Protein AF-A0A6J8BVS3-F1 (afdb_monomer)

Sequence (856 aa):
MIWKIVFIVCVLGTSSSLHLYYNKRQNECADVNITTGDTNEYYTLISDYGVTIDNPEDFRIEFQIKASHDVEVLLMSTNNIDDPLYQIILGGPGNTIIIMRTGKKGKIKDSYKDPLLSSNEFKSFIVTWKNSIVKVKDGNEQILIAWKDKRNPLRIVNVGIATSGTVTGEWVIPCKALHQNPCEANELTCAYGNGCYEPGRKCDGDDDCSDASDEENCVLLPLDMYPSLYHLEIQPHIYDGKYKKFYFDGFVKIEMLCRHSTNKIVLHSKELDIAENSILIRPIGSEEEPIYPTLEYNTYYQFIILKSDAQLTAGKTYIVEMSFQGKLTYDLVGLYLSSYKRQSDNTWIYQVATQFQATEARKAFPCFDEPAIKAKFRVTIVRKNHMVSLSNTDVLRQEVRSNNWVADHFAETPMMSTYLLAFVVCDFEHTSDIENGVTFRSWARRDVVNETEYSLKVGSDMMTYFEDYLDVKLPLSKSDMVAVPDFGSEAMENWGLILYKESSILYDPDESSERDKQEVAMLVSHELAHQMNDFVFEIIHSALKWDGVAERRPVYKEVSFPGEIDGMFDDISYEKQAKIDGKLKFVQDIKHILDTWILQQNYPAVRITKEGDDLRLSQSRYVVDLENVDEDSSSAFEYKWVIPVTFTTNRNLRFDQTDKDITWMDRDGSDVVLSGVMSKASSSDWYIGNLMQYGYYRVNYPEENWYNLINQLKTDHTVIPPINRAQIINDAWHLAKSGDLTTEIATQVLDYLPDEDDYVPLKAAMSELNYLKDVLDRTKLSSTFSKFMKKIFSRQFRKFSIDTAESHTEKIAKMYIVDMACDNDDEECIEMAKSSFTRLMENEGSKPMFLFFYAF

Foldseek 3Di:
DFDPDDLPQQFDDDDDDDPDDDDDDDDDQFWQKDKFDQDDDDWDWVVVVVAWDPFLAKAKFKKWKAKQFFKWKWQDLDPDQQDWIKIWTQLHVRQFKIFIATHPPGDTQWMAGDRQHHNVDIWMWMWIHHPQKTFIATPVRHTRDIDHDDPDRRRGGTMTIHGDNPMMMIMIGGCVSRDLVPEDPQWDAQPVSQATHGPLQQCLPDPRSVVCSSNPPPLAFHNQKAFAEKEKEKEWDCPDDDLQFTKIKIKIKTKIAGAAKGQKGKWAADQKAWDLVFWWKAWPPDPDDIWRFDWDADNVSRMIMTGTPDIDHHGTMMMIIIMIMHHADLPQEAWHKAWDQDPVPRDIWIKIKHQCPPHRVNRHDIHNQDFVRWYKYWYKYKDAQQKDKDWQADFPDWDQDPPRIIITTGDIDDTGHSRLTIMMIGNWDWDWDADPQAIEIEIEHPVQRVLQPLLSVLLRVLLVVQCVVVVHHQPGSYAYEYAGCRHPDQWDLRNRYIYGHNQQQGHDPQADALVSSVSNSQVSNQSSVSSPNAADDDDQLVLLVVLQAQVDDFLDDRDRDPVVSVVNPDCNSRRQVRLLRVADDDDPCNPQQVCLRRVATAAWEWEWEDDPQKIWIDIDGRHLDPPPHDPPRDDPLNNFHFWFKDKDKPVGQCLVDDPVRTDTDHSPDDIDMGPRRQPVNDLLIAMDMCRLVNTNYAYDYPVSNLVSLLVCLQVPVVSHDLSVLLSNLSRQLSCCSNVVHPVVSSVSSCVSLLVDQFQNNLVSNVVSLVVVCVVPVPDPCNLVSLVVLLVRLVSVLVVDDQVDQDDSRNNNSNLSSLLSNLVSPNPVSVVVQVVLVVVVVVDVPDRRDSNNVRND

Structure (mmCIF, N/CA/C/O backbone):
data_AF-A0A6J8BVS3-F1
#
_entry.id   AF-A0A6J8BVS3-F1
#
loop_
_atom_site.group_PDB
_atom_site.id
_atom_site.type_symbol
_atom_site.label_atom_id
_atom_site.label_alt_id
_atom_site.label_comp_id
_atom_site.label_asym_id
_atom_site.label_entity_id
_atom_site.label_seq_id
_atom_site.pdbx_PDB_ins_code
_atom_site.Cartn_x
_atom_site.Cartn_y
_atom_site.Cartn_z
_atom_site.occupancy
_atom_site.B_iso_or_equiv
_atom_site.auth_seq_id
_atom_site.auth_comp_id
_atom_site.auth_asym_id
_atom_site.auth_atom_id
_atom_site.pdbx_PDB_model_num
ATOM 1 N N . MET A 1 1 ? -0.471 22.919 -12.679 1.00 22.58 1 MET A N 1
ATOM 2 C CA . MET A 1 1 ? -0.603 21.471 -12.961 1.00 22.58 1 MET A CA 1
ATOM 3 C C . MET A 1 1 ? 0.426 20.721 -12.128 1.00 22.58 1 MET A C 1
ATOM 5 O O . MET A 1 1 ? 1.400 20.184 -12.629 1.00 22.58 1 MET A O 1
ATOM 9 N N . ILE A 1 2 ? 0.220 20.829 -10.819 1.00 20.12 2 ILE A N 1
ATOM 10 C CA . ILE A 1 2 ? 1.035 20.260 -9.751 1.00 20.12 2 ILE A CA 1
ATOM 11 C C . ILE A 1 2 ? 0.533 18.820 -9.548 1.00 20.12 2 ILE A C 1
ATOM 13 O O . ILE A 1 2 ? -0.588 18.524 -9.973 1.00 20.12 2 ILE A O 1
ATOM 17 N N . TRP A 1 3 ? 1.390 17.924 -9.056 1.00 22.55 3 TRP A N 1
ATOM 18 C CA . TRP A 1 3 ? 1.188 16.478 -8.926 1.00 22.55 3 TRP A CA 1
ATOM 19 C C . TRP A 1 3 ? -0.249 16.091 -8.542 1.00 22.55 3 TRP A C 1
ATOM 21 O O . TRP A 1 3 ? -0.558 15.892 -7.377 1.00 22.55 3 TRP A O 1
ATOM 31 N N . LYS A 1 4 ? -1.118 15.862 -9.536 1.00 24.17 4 LYS A N 1
ATOM 32 C CA . LYS A 1 4 ? -2.387 15.140 -9.364 1.00 24.17 4 LYS A CA 1
ATOM 33 C C . LYS A 1 4 ? -2.094 13.649 -9.235 1.00 24.17 4 LYS A C 1
ATOM 35 O O . LYS A 1 4 ? -2.538 12.852 -10.059 1.00 24.17 4 LYS A O 1
ATOM 40 N N . ILE A 1 5 ? -1.302 13.280 -8.231 1.00 25.70 5 ILE A N 1
ATOM 41 C CA . ILE A 1 5 ? -1.107 11.885 -7.862 1.00 25.70 5 ILE A CA 1
ATOM 42 C C . ILE A 1 5 ? -2.190 11.513 -6.875 1.00 25.70 5 ILE A C 1
ATOM 44 O O . ILE A 1 5 ? -2.166 11.766 -5.677 1.00 25.70 5 ILE A O 1
ATOM 48 N N . VAL A 1 6 ? -3.197 10.936 -7.493 1.00 25.25 6 VAL A N 1
ATOM 49 C CA . VAL A 1 6 ? -4.213 10.113 -6.895 1.00 25.25 6 VAL A CA 1
ATOM 50 C C . VAL A 1 6 ? -3.534 8.846 -6.356 1.00 25.25 6 VAL A C 1
ATOM 52 O O . VAL A 1 6 ? -3.073 8.025 -7.142 1.00 25.25 6 VAL A O 1
ATOM 55 N N . PHE A 1 7 ? -3.502 8.665 -5.033 1.00 30.06 7 PHE A N 1
ATOM 56 C CA . PHE A 1 7 ? -3.491 7.332 -4.419 1.00 30.06 7 PHE A CA 1
ATOM 57 C C . PHE A 1 7 ? -4.944 6.835 -4.385 1.00 30.06 7 PHE A C 1
ATOM 59 O O . PHE A 1 7 ? -5.603 6.805 -3.353 1.00 30.06 7 PHE A O 1
ATOM 66 N N . ILE A 1 8 ? -5.468 6.514 -5.568 1.00 28.11 8 ILE A N 1
ATOM 67 C CA . ILE A 1 8 ? -6.406 5.403 -5.692 1.00 28.11 8 ILE A CA 1
ATOM 68 C C . ILE A 1 8 ? -5.477 4.209 -5.737 1.00 28.11 8 ILE A C 1
ATOM 70 O O . ILE A 1 8 ? -4.614 4.154 -6.614 1.00 28.11 8 ILE A O 1
ATOM 74 N N . VAL A 1 9 ? -5.611 3.332 -4.750 1.00 30.94 9 VAL A N 1
ATOM 75 C CA . VAL A 1 9 ? -5.100 1.957 -4.747 1.00 30.94 9 VAL A CA 1
ATOM 76 C C . VAL A 1 9 ? -4.950 1.484 -6.181 1.00 30.94 9 VAL A C 1
ATOM 78 O O . VAL A 1 9 ? -5.975 1.334 -6.828 1.00 30.94 9 VAL A O 1
ATOM 81 N N . CYS A 1 10 ? -3.707 1.402 -6.667 1.00 28.05 10 CYS A N 1
ATOM 82 C CA . CYS A 1 10 ? -3.220 0.989 -7.988 1.00 28.05 10 CYS A CA 1
ATOM 83 C C . CYS A 1 10 ? -4.223 0.721 -9.123 1.00 28.05 10 CYS A C 1
ATOM 85 O O . CYS A 1 10 ? -3.991 -0.164 -9.934 1.00 28.05 10 CYS A O 1
ATOM 87 N N . VAL A 1 11 ? -5.283 1.512 -9.282 1.00 26.41 11 VAL A N 1
ATOM 88 C CA . VAL A 1 11 ? -6.251 1.310 -10.339 1.00 26.41 11 VAL A CA 1
ATOM 89 C C . VAL A 1 11 ? -7.088 2.551 -10.641 1.00 26.41 11 VAL A C 1
ATOM 91 O O . VAL A 1 11 ? -8.160 2.790 -10.106 1.00 26.41 11 VAL A O 1
ATOM 94 N N . LEU A 1 12 ? -6.672 3.276 -11.672 1.00 24.25 12 LEU A N 1
ATOM 95 C CA . LEU A 1 12 ? -7.628 3.757 -12.663 1.00 24.25 12 LEU A CA 1
ATOM 96 C C . LEU A 1 12 ? -7.029 3.528 -14.045 1.00 24.25 12 LEU A C 1
ATOM 98 O O . LEU A 1 12 ? -6.221 4.300 -14.559 1.00 24.25 12 LEU A O 1
ATOM 102 N N . GLY A 1 13 ? -7.431 2.414 -14.645 1.00 25.91 13 GLY A N 1
ATOM 103 C CA . GLY A 1 13 ? -7.332 2.168 -16.070 1.00 25.91 13 GLY A CA 1
ATOM 104 C C . GLY A 1 13 ? -8.712 2.264 -16.702 1.00 25.91 13 GLY A C 1
ATOM 105 O O . GLY A 1 13 ? -9.249 1.243 -17.105 1.00 25.91 13 GLY A O 1
ATOM 106 N N . THR A 1 14 ? -9.285 3.463 -16.833 1.00 21.88 14 THR A N 1
ATOM 107 C CA . THR A 1 14 ? -10.337 3.693 -17.834 1.00 21.88 14 THR A CA 1
ATOM 108 C C . THR A 1 14 ? -10.142 5.020 -18.556 1.00 21.88 14 THR A C 1
ATOM 110 O O . THR A 1 14 ? -9.954 6.090 -17.983 1.00 21.88 14 THR A O 1
ATOM 113 N N . SER A 1 15 ? -10.167 4.917 -19.880 1.00 27.34 15 SER A N 1
ATOM 114 C CA . SER A 1 15 ? -10.314 6.017 -20.814 1.00 27.34 15 SER A CA 1
ATOM 115 C C . SER A 1 15 ? -11.666 6.701 -20.611 1.00 27.34 15 SER A C 1
ATOM 117 O O . SER A 1 15 ? -12.705 6.127 -20.938 1.00 27.34 15 SER A O 1
ATOM 119 N N . SER A 1 16 ? -11.665 7.956 -20.184 1.00 21.55 16 SER A N 1
ATOM 120 C CA . SER A 1 16 ? -12.796 8.852 -20.414 1.00 21.55 16 SER A CA 1
ATOM 121 C C . SER A 1 16 ? -12.277 10.184 -20.930 1.00 21.55 16 SER A C 1
ATOM 123 O O . SER A 1 16 ? -11.853 11.062 -20.185 1.00 21.55 16 SER A O 1
ATOM 125 N N . SER A 1 17 ? -12.308 10.307 -22.254 1.00 24.22 17 SER A N 1
ATOM 126 C CA . SER A 1 17 ? -12.300 11.571 -22.975 1.00 24.22 17 SER A CA 1
ATOM 127 C C . SER A 1 17 ? -13.410 12.475 -22.433 1.00 24.22 17 SER A C 1
ATOM 129 O O . SER A 1 17 ? -14.582 12.269 -22.750 1.00 24.22 17 SER A O 1
ATOM 131 N N . LEU A 1 18 ? -13.055 13.477 -21.626 1.00 21.41 18 LEU A N 1
ATOM 132 C CA . LEU A 1 18 ? -13.964 14.562 -21.269 1.00 21.41 18 LEU A CA 1
ATOM 133 C C . LEU A 1 18 ? -13.823 15.668 -22.322 1.00 21.41 18 LEU A C 1
ATOM 135 O O . LEU A 1 18 ? -12.886 16.465 -22.302 1.00 21.41 18 LEU A O 1
ATOM 139 N N . HIS A 1 19 ? -14.767 15.718 -23.262 1.00 22.00 19 HIS A N 1
ATOM 140 C CA . HIS A 1 19 ? -15.049 16.950 -23.990 1.00 22.00 19 HIS A CA 1
ATOM 141 C C . HIS A 1 19 ? -15.540 17.992 -22.979 1.00 22.00 19 HIS A C 1
ATOM 143 O O . HIS A 1 19 ? -16.682 17.933 -22.523 1.00 22.00 19 HIS A O 1
ATOM 149 N N . LEU A 1 20 ? -14.682 18.949 -22.625 1.00 21.92 20 LEU A N 1
ATOM 150 C CA . LEU A 1 20 ? -15.111 20.149 -21.921 1.00 21.92 20 LEU A CA 1
ATOM 151 C C . LEU A 1 20 ? -15.893 21.030 -22.897 1.00 21.92 20 LEU A C 1
ATOM 153 O O . LEU A 1 20 ? -15.376 21.507 -23.908 1.00 21.92 20 LEU A O 1
ATOM 157 N N . TYR A 1 21 ? -17.172 21.214 -22.581 1.00 20.72 21 TYR A N 1
ATOM 158 C CA . TYR A 1 21 ? -18.036 22.195 -23.216 1.00 20.72 21 TYR A CA 1
ATOM 159 C C . TYR A 1 21 ? -17.441 23.594 -23.033 1.00 20.72 21 TYR A C 1
ATOM 161 O O . TYR A 1 21 ? -17.411 24.156 -21.941 1.00 20.72 21 TYR A O 1
ATOM 169 N N . TYR A 1 22 ? -16.987 24.151 -24.148 1.00 22.03 22 TYR A N 1
ATOM 170 C CA . TYR A 1 22 ? -16.571 25.531 -24.312 1.00 22.03 22 TYR A CA 1
ATOM 171 C C . TYR A 1 22 ? -17.803 26.443 -24.253 1.00 22.03 22 TYR A C 1
ATOM 173 O O . TYR A 1 22 ? -18.653 26.389 -25.145 1.00 22.03 22 TYR A O 1
ATOM 181 N N . ASN A 1 23 ? -17.907 27.301 -23.233 1.00 21.11 23 ASN A N 1
ATOM 182 C CA . ASN A 1 23 ? -18.852 28.416 -23.252 1.00 21.11 23 ASN A CA 1
ATOM 183 C C . ASN A 1 23 ? -18.085 29.734 -23.394 1.00 21.11 23 ASN A C 1
ATOM 185 O O . ASN A 1 23 ? -17.544 30.297 -22.448 1.00 21.11 23 ASN A O 1
ATOM 189 N N . LYS A 1 24 ? -18.018 30.188 -24.643 1.00 28.67 24 LYS A N 1
ATOM 190 C CA . LYS A 1 24 ? -17.418 31.442 -25.091 1.00 28.67 24 LYS A CA 1
ATOM 191 C C . LYS A 1 24 ? -18.324 32.601 -24.662 1.00 28.67 24 LYS A C 1
ATOM 193 O O . LYS A 1 24 ? -19.429 32.687 -25.196 1.00 28.67 24 LYS A O 1
ATOM 198 N N . ARG A 1 25 ? -17.858 33.521 -23.802 1.00 25.05 25 ARG A N 1
ATOM 199 C CA . ARG A 1 25 ? -18.252 34.951 -23.828 1.00 25.05 25 ARG A CA 1
ATOM 200 C C . ARG A 1 25 ? -17.369 35.841 -22.928 1.00 25.05 25 ARG A C 1
ATOM 202 O O . ARG A 1 25 ? -17.493 35.809 -21.717 1.00 25.05 25 ARG A O 1
ATOM 209 N N . GLN A 1 26 ? -16.591 36.685 -23.620 1.00 28.39 26 GLN A N 1
ATOM 210 C CA . GLN A 1 26 ? -16.034 38.001 -23.246 1.00 28.39 26 GLN A CA 1
ATOM 211 C C . GLN A 1 26 ? -14.802 38.066 -22.315 1.00 28.39 26 GLN A C 1
ATOM 213 O O . GLN A 1 26 ? -14.924 38.214 -21.109 1.00 28.39 26 GLN A O 1
ATOM 218 N N . ASN A 1 27 ? -13.613 38.091 -22.941 1.00 32.56 27 ASN A N 1
ATOM 219 C CA . ASN A 1 27 ? -12.368 38.650 -22.393 1.00 32.56 27 ASN A CA 1
ATOM 220 C C . ASN A 1 27 ? -12.308 40.164 -22.670 1.00 32.56 27 ASN A C 1
ATOM 222 O O . ASN A 1 27 ? -11.737 40.588 -23.674 1.00 32.56 27 ASN A O 1
ATOM 226 N N . GLU A 1 28 ? -12.871 40.975 -21.781 1.00 36.50 28 GLU A N 1
ATOM 227 C CA . GLU A 1 28 ? -12.478 42.380 -21.619 1.00 36.50 28 GLU A CA 1
ATOM 228 C C . GLU A 1 28 ? -12.355 42.645 -20.114 1.00 36.50 28 GLU A C 1
ATOM 230 O O . GLU A 1 28 ? -13.352 42.657 -19.398 1.00 36.50 28 GLU A O 1
ATOM 235 N N . CYS A 1 29 ? -11.124 42.791 -19.619 1.00 49.44 29 CYS A N 1
ATOM 236 C CA . CYS A 1 29 ? -10.861 43.151 -18.229 1.00 49.44 29 CYS A CA 1
ATOM 237 C C . CYS A 1 29 ? -10.893 44.681 -18.095 1.00 49.44 29 CYS A C 1
ATOM 239 O O . CYS A 1 29 ? -10.245 45.395 -18.863 1.00 49.44 29 CYS A O 1
ATOM 241 N N . ALA A 1 30 ? -11.693 45.176 -17.152 1.00 55.81 30 ALA A N 1
ATOM 242 C CA . ALA A 1 30 ? -11.879 46.594 -16.865 1.00 55.81 30 ALA A CA 1
ATOM 243 C C . ALA A 1 30 ? -11.261 46.936 -15.504 1.00 55.81 30 ALA A C 1
ATOM 245 O O . ALA A 1 30 ? -11.221 46.086 -14.616 1.00 55.81 30 ALA A O 1
ATOM 246 N N . ASP A 1 31 ? -10.784 48.171 -15.334 1.00 71.75 31 ASP A N 1
ATOM 247 C CA . ASP A 1 31 ? -10.287 48.646 -14.040 1.00 71.75 31 ASP A CA 1
ATOM 248 C C . ASP A 1 31 ? -11.378 48.529 -12.965 1.00 71.75 31 ASP A C 1
ATOM 250 O O . ASP A 1 31 ? -12.548 48.861 -13.196 1.00 71.75 31 ASP A O 1
ATOM 254 N N . VAL A 1 32 ? -10.988 48.068 -11.778 1.00 75.56 32 VAL A N 1
ATOM 255 C CA . VAL A 1 32 ? -11.904 47.884 -10.655 1.00 75.56 32 VAL A CA 1
ATOM 256 C C . VAL A 1 32 ? -12.004 49.199 -9.891 1.00 75.56 32 VAL A C 1
ATOM 258 O O . VAL A 1 32 ? -11.042 49.654 -9.272 1.00 75.56 32 VAL A O 1
ATOM 261 N N . ASN A 1 33 ? -13.183 49.815 -9.942 1.00 81.56 33 ASN A N 1
ATOM 262 C CA . ASN A 1 33 ? -13.477 51.052 -9.226 1.00 81.56 33 ASN A CA 1
ATOM 263 C C . ASN A 1 33 ? -14.189 50.730 -7.909 1.00 81.56 33 ASN A C 1
ATOM 265 O O . ASN A 1 33 ? -15.262 50.127 -7.925 1.00 81.56 33 ASN A O 1
ATOM 269 N N . ILE A 1 34 ? -13.619 51.155 -6.781 1.00 82.88 34 ILE A N 1
ATOM 270 C CA . ILE A 1 34 ? -14.163 50.910 -5.437 1.00 82.88 34 ILE A CA 1
ATOM 271 C C . ILE A 1 34 ? -14.383 52.254 -4.744 1.00 82.88 34 ILE A C 1
ATOM 273 O O . ILE A 1 34 ? -13.576 53.172 -4.864 1.00 82.88 34 ILE A O 1
ATOM 277 N N . THR A 1 35 ? -15.484 52.398 -4.010 1.00 82.31 35 THR A N 1
ATOM 278 C CA . THR A 1 35 ? -15.740 53.584 -3.183 1.00 82.31 35 THR A CA 1
ATOM 279 C C . THR A 1 35 ? -15.871 53.170 -1.726 1.00 82.31 35 THR A C 1
ATOM 281 O O . THR A 1 35 ? -16.716 52.343 -1.396 1.00 82.31 35 THR A O 1
ATOM 284 N N . THR A 1 36 ? -15.057 53.756 -0.849 1.00 82.25 36 THR A N 1
ATOM 285 C CA . THR A 1 36 ? -15.117 53.535 0.604 1.00 82.25 36 THR A CA 1
ATOM 286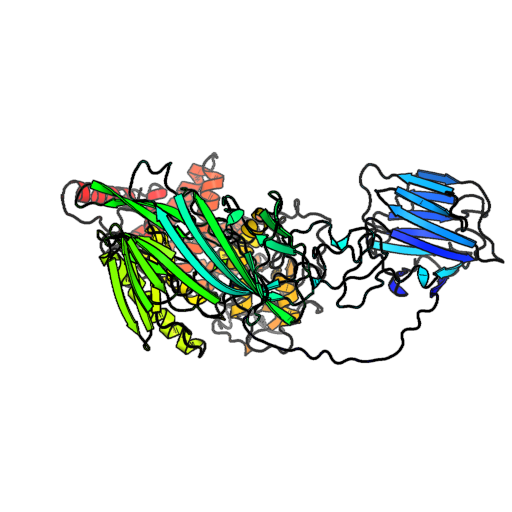 C C . THR A 1 36 ? -15.760 54.752 1.280 1.00 82.25 36 THR A C 1
ATOM 288 O O . THR A 1 36 ? -15.422 55.891 0.950 1.00 82.25 36 THR A O 1
ATOM 291 N N . GLY A 1 37 ? -16.748 54.528 2.157 1.00 62.59 37 GLY A N 1
ATOM 292 C CA . GLY A 1 37 ? -17.706 55.555 2.604 1.00 62.59 37 GLY A CA 1
ATOM 293 C C . GLY A 1 37 ? -17.545 56.099 4.035 1.00 62.59 37 GLY A C 1
ATOM 294 O O . GLY A 1 37 ? -16.789 55.576 4.844 1.00 62.59 37 GLY A O 1
ATOM 295 N N . ASP A 1 38 ? -18.342 57.138 4.330 1.00 55.41 38 ASP A N 1
ATOM 296 C CA . ASP A 1 38 ? -18.436 57.946 5.571 1.00 55.41 38 ASP A CA 1
ATOM 297 C C . ASP A 1 38 ? -19.269 57.294 6.710 1.00 55.41 38 ASP A C 1
ATOM 299 O O . ASP A 1 38 ? -19.775 57.952 7.615 1.00 55.41 38 ASP A O 1
ATOM 303 N N . THR A 1 39 ? -19.487 55.976 6.689 1.00 49.09 39 THR A N 1
ATOM 304 C CA . THR A 1 39 ? -20.309 55.302 7.714 1.00 49.09 39 THR A CA 1
ATOM 305 C C . THR A 1 39 ? -19.659 54.008 8.200 1.00 49.09 39 THR A C 1
ATOM 307 O O . THR A 1 39 ? -19.755 52.983 7.538 1.00 49.09 39 THR A O 1
ATOM 310 N N . ASN A 1 40 ? -19.012 54.108 9.367 1.00 46.22 40 ASN A N 1
ATOM 311 C CA . ASN A 1 40 ? -18.548 53.085 10.319 1.00 46.22 40 ASN A CA 1
ATOM 312 C C . ASN A 1 40 ? -18.141 51.670 9.827 1.00 46.22 40 ASN A C 1
ATOM 314 O O . ASN A 1 40 ? -18.969 50.819 9.521 1.00 46.22 40 ASN A O 1
ATOM 318 N N . GLU A 1 41 ? -16.836 51.419 9.996 1.00 51.75 41 GLU A N 1
ATOM 319 C CA . GLU A 1 41 ? -16.148 50.178 10.420 1.00 51.75 41 GLU A CA 1
ATOM 320 C C . GLU A 1 41 ? -16.024 48.959 9.489 1.00 51.75 41 GLU A C 1
ATOM 322 O O . GLU A 1 41 ? -15.288 48.037 9.849 1.00 51.75 41 GLU A O 1
ATOM 327 N N . TYR A 1 42 ? -16.588 48.953 8.281 1.00 61.06 42 TYR A N 1
ATOM 328 C CA . TYR A 1 42 ? -16.371 47.835 7.350 1.00 61.06 42 TYR A CA 1
ATOM 329 C C . TYR A 1 42 ? -15.247 48.121 6.349 1.00 61.06 42 TYR A C 1
ATOM 331 O O . TYR A 1 42 ? -15.305 49.071 5.569 1.00 61.06 42 TYR A O 1
ATOM 339 N N . TYR A 1 43 ? -14.214 47.280 6.376 1.00 73.75 43 TYR A N 1
ATOM 340 C CA . TYR A 1 43 ? -13.159 47.272 5.369 1.00 73.75 43 TYR A CA 1
ATOM 341 C C . TYR A 1 43 ? -13.676 46.543 4.145 1.00 73.75 43 TYR A C 1
ATOM 343 O O . TYR A 1 43 ? -14.354 45.525 4.261 1.00 73.75 43 TYR A O 1
ATOM 351 N N . THR A 1 44 ? -13.363 47.078 2.975 1.00 80.19 44 THR A N 1
ATOM 352 C CA . THR A 1 44 ? -13.702 46.425 1.718 1.00 80.19 44 THR A CA 1
ATOM 353 C C . THR A 1 44 ? -12.559 45.497 1.347 1.00 80.19 44 THR A C 1
ATOM 355 O O . THR A 1 44 ? -11.425 45.960 1.201 1.00 80.19 44 THR A O 1
ATOM 358 N N . LEU A 1 45 ? -12.832 44.199 1.232 1.00 80.12 45 LEU A N 1
ATOM 359 C CA . LEU A 1 45 ? -11.846 43.251 0.731 1.00 80.12 45 LEU A CA 1
ATOM 360 C C . LEU A 1 45 ? -11.765 43.416 -0.780 1.00 80.12 45 LEU A C 1
ATOM 362 O O . LEU A 1 45 ? -12.783 43.437 -1.472 1.00 80.12 45 LEU A O 1
ATOM 366 N N . ILE A 1 46 ? -10.553 43.541 -1.309 1.00 74.00 46 ILE A N 1
ATOM 367 C CA . ILE A 1 46 ? -10.391 43.666 -2.759 1.00 74.00 46 ILE A CA 1
ATOM 368 C C . ILE A 1 46 ? -10.789 42.359 -3.472 1.00 74.00 46 ILE A C 1
ATOM 370 O O . ILE A 1 46 ? -11.259 42.399 -4.607 1.00 74.00 46 ILE A O 1
ATOM 374 N N . SER A 1 47 ? -10.730 41.212 -2.786 1.00 69.88 47 SER A N 1
ATOM 375 C CA . SER A 1 47 ? -11.204 39.927 -3.314 1.00 69.88 47 SER A CA 1
ATOM 376 C C . SER A 1 47 ? -12.706 39.871 -3.589 1.00 69.88 47 SER A C 1
ATOM 378 O O . SER A 1 47 ? -13.107 39.183 -4.527 1.00 69.88 47 SER A O 1
ATOM 380 N N . ASP A 1 48 ? -13.526 40.671 -2.898 1.00 69.81 48 ASP A N 1
ATOM 381 C CA . ASP A 1 48 ? -14.962 40.800 -3.199 1.00 69.81 48 ASP A CA 1
ATOM 382 C C . ASP A 1 48 ? -15.210 41.393 -4.598 1.00 69.81 48 ASP A C 1
ATOM 384 O O . ASP A 1 48 ? -16.278 41.222 -5.185 1.00 69.81 48 ASP A O 1
ATOM 388 N N . TYR A 1 49 ? -14.202 42.072 -5.151 1.00 63.06 49 TYR A N 1
ATOM 389 C CA . TYR A 1 49 ? -14.210 42.669 -6.484 1.00 63.06 49 TYR A CA 1
ATOM 390 C C . TYR A 1 49 ? -13.372 41.861 -7.488 1.00 63.06 49 TYR A C 1
ATOM 392 O O . TYR A 1 49 ? -13.027 42.366 -8.555 1.00 63.06 49 TYR A O 1
ATOM 400 N N . GLY A 1 50 ? -13.053 40.605 -7.155 1.00 54.59 50 GLY A N 1
ATOM 401 C CA . GLY A 1 50 ? -12.306 39.689 -8.016 1.00 54.59 50 GLY A CA 1
ATOM 402 C C . GLY A 1 50 ? -10.786 39.853 -7.960 1.00 54.59 50 GLY A C 1
ATOM 403 O O . GLY A 1 50 ? -10.100 39.311 -8.820 1.00 54.59 50 GLY A O 1
ATOM 404 N N . VAL A 1 51 ? -10.250 40.586 -6.974 1.00 63.75 51 VAL A N 1
ATOM 405 C CA . VAL A 1 51 ? -8.801 40.767 -6.784 1.00 63.75 51 VAL A CA 1
ATOM 406 C C . VAL A 1 51 ? -8.235 39.724 -5.813 1.00 63.75 51 VAL A C 1
ATOM 408 O O . VAL A 1 51 ? -8.408 39.853 -4.602 1.00 63.75 51 VAL A O 1
ATOM 411 N N . THR A 1 52 ? -7.539 38.698 -6.305 1.00 59.56 52 THR A N 1
ATOM 412 C CA . THR A 1 52 ? -6.912 37.664 -5.457 1.00 59.56 52 THR A CA 1
ATOM 413 C C . THR A 1 52 ? -5.414 37.891 -5.262 1.00 59.56 52 THR A C 1
ATOM 415 O O . THR A 1 52 ? -4.744 38.471 -6.113 1.00 59.56 52 THR A O 1
ATOM 418 N N . ILE A 1 53 ? -4.875 37.447 -4.119 1.00 62.47 53 ILE A N 1
ATOM 419 C CA . ILE A 1 53 ? -3.426 37.383 -3.892 1.00 62.47 53 ILE A CA 1
ATOM 420 C C . ILE A 1 53 ? -2.944 36.004 -4.337 1.00 62.47 53 ILE A C 1
ATOM 422 O O . ILE A 1 53 ? -3.208 35.008 -3.666 1.00 62.47 53 ILE A O 1
ATOM 426 N N . ASP A 1 54 ? -2.233 35.955 -5.459 1.00 53.28 54 ASP A N 1
ATOM 427 C CA . ASP A 1 54 ? -1.831 34.690 -6.089 1.00 53.28 54 ASP A CA 1
ATOM 428 C C . ASP A 1 54 ? -0.650 34.016 -5.368 1.00 53.28 54 ASP A C 1
ATOM 430 O O . ASP A 1 54 ? -0.559 32.789 -5.322 1.00 53.28 54 ASP A O 1
ATOM 434 N N . ASN A 1 55 ? 0.233 34.809 -4.749 1.00 67.12 55 ASN A N 1
ATOM 435 C CA . ASN A 1 55 ? 1.323 34.319 -3.907 1.00 67.12 55 ASN A CA 1
ATOM 436 C C . ASN A 1 55 ? 1.361 35.071 -2.559 1.00 67.12 55 ASN A C 1
ATOM 438 O O . ASN A 1 55 ? 1.831 36.209 -2.493 1.00 67.12 55 ASN A O 1
ATOM 442 N N . PRO A 1 56 ? 0.913 34.433 -1.463 1.00 70.25 56 PRO A N 1
ATOM 443 C CA . PRO A 1 56 ? 0.909 35.031 -0.125 1.00 70.25 56 PRO A CA 1
ATOM 444 C C . PRO A 1 56 ? 2.283 35.436 0.446 1.00 70.25 56 PRO A C 1
ATOM 446 O O . PRO A 1 56 ? 2.340 36.186 1.423 1.00 70.25 56 PRO A O 1
ATOM 449 N N . GLU A 1 57 ? 3.384 34.955 -0.144 1.00 63.47 57 GLU A N 1
ATOM 450 C CA . GLU A 1 57 ? 4.769 35.236 0.277 1.00 63.47 57 GLU A CA 1
ATOM 451 C C . GLU A 1 57 ? 5.475 36.299 -0.591 1.00 63.47 57 GLU A C 1
ATOM 453 O O . GLU A 1 57 ? 6.487 36.877 -0.173 1.00 63.47 57 GLU A O 1
ATOM 458 N N . ASP A 1 58 ? 4.943 36.591 -1.785 1.00 74.75 58 ASP A N 1
ATOM 459 C CA . ASP A 1 58 ? 5.469 37.608 -2.705 1.00 74.75 58 ASP A CA 1
ATOM 460 C C . ASP A 1 58 ? 4.342 38.217 -3.551 1.00 74.75 58 ASP A C 1
ATOM 462 O O . ASP A 1 58 ? 3.895 37.615 -4.526 1.00 74.75 58 ASP A O 1
ATOM 466 N N . PHE A 1 59 ? 3.877 39.417 -3.196 1.00 75.25 59 PHE A N 1
ATOM 467 C CA . PHE A 1 59 ? 2.830 40.100 -3.959 1.00 75.25 59 PHE A CA 1
ATOM 468 C C . PHE A 1 59 ? 3.077 41.603 -4.114 1.00 75.25 59 PHE A C 1
ATOM 470 O O . PHE A 1 59 ? 3.737 42.263 -3.300 1.00 75.25 59 PHE A O 1
ATOM 477 N N . ARG A 1 60 ? 2.491 42.161 -5.178 1.00 82.62 60 ARG A N 1
ATOM 478 C CA . ARG A 1 60 ? 2.521 43.583 -5.543 1.00 82.62 60 ARG A CA 1
ATOM 479 C C . ARG A 1 60 ? 1.100 44.042 -5.836 1.00 82.62 60 ARG A C 1
ATOM 481 O O . ARG A 1 60 ? 0.480 43.544 -6.765 1.00 82.62 60 ARG A O 1
ATOM 488 N N . ILE A 1 61 ? 0.621 45.029 -5.088 1.00 84.62 61 ILE A N 1
ATOM 489 C CA . ILE A 1 61 ? -0.673 45.669 -5.334 1.00 84.62 61 ILE A CA 1
ATOM 490 C C . ILE A 1 61 ? -0.424 47.111 -5.739 1.00 84.62 61 ILE A C 1
ATOM 492 O O . ILE A 1 61 ? 0.274 47.856 -5.049 1.00 84.62 61 ILE A O 1
ATOM 496 N N . GLU A 1 62 ? -1.012 47.495 -6.864 1.00 87.38 62 GLU A N 1
ATOM 497 C CA . GLU A 1 62 ? -0.996 48.854 -7.383 1.00 87.38 62 GLU A CA 1
ATOM 498 C C . GLU A 1 62 ? -2.422 49.398 -7.377 1.00 87.38 62 GLU A C 1
ATOM 500 O O . GLU A 1 62 ? -3.346 48.751 -7.866 1.00 87.38 62 GLU A O 1
ATOM 505 N N . PHE A 1 63 ? -2.603 50.583 -6.805 1.00 89.62 63 PHE A N 1
ATOM 506 C CA . PHE A 1 63 ? -3.899 51.246 -6.763 1.00 89.62 63 PHE A CA 1
ATOM 507 C C . PHE A 1 63 ? -3.737 52.756 -6.884 1.00 89.62 63 PHE A C 1
ATOM 509 O O . PHE A 1 63 ? -2.710 53.338 -6.527 1.00 89.62 63 PHE A O 1
ATOM 516 N N . GLN A 1 64 ? -4.787 53.402 -7.370 1.00 91.50 64 GLN A N 1
ATOM 517 C CA . GLN A 1 64 ? -4.935 54.846 -7.367 1.00 91.50 64 GLN A CA 1
ATOM 518 C C . GLN A 1 64 ? -6.032 55.224 -6.382 1.00 91.50 64 GLN A C 1
ATOM 520 O O . GLN A 1 64 ? -7.077 54.583 -6.352 1.00 91.50 64 GLN A O 1
ATOM 525 N N . ILE A 1 65 ? -5.807 56.265 -5.587 1.00 91.50 65 ILE A N 1
ATOM 526 C CA . ILE A 1 65 ? -6.766 56.730 -4.584 1.00 91.50 65 ILE A CA 1
ATOM 527 C C . ILE A 1 65 ? -6.926 58.244 -4.648 1.00 91.50 65 ILE A C 1
ATOM 529 O O . ILE A 1 65 ? -5.952 58.990 -4.783 1.00 91.50 65 ILE A O 1
ATOM 533 N N . LYS A 1 66 ? -8.169 58.699 -4.535 1.00 92.62 66 LYS A N 1
ATOM 534 C CA . LYS A 1 66 ? -8.547 60.099 -4.357 1.00 92.62 66 LYS A CA 1
ATOM 535 C C . LYS A 1 66 ? -9.296 60.233 -3.031 1.00 92.62 66 LYS A C 1
ATOM 537 O O . LYS A 1 66 ? -10.412 59.743 -2.884 1.00 92.62 66 LYS A O 1
ATOM 542 N N . ALA A 1 67 ? -8.647 60.866 -2.058 1.00 89.50 67 ALA A N 1
ATOM 543 C CA . ALA A 1 67 ? -9.132 61.057 -0.691 1.00 89.50 67 ALA A CA 1
ATOM 544 C C . ALA A 1 67 ? -8.414 62.257 -0.051 1.00 89.50 67 ALA A C 1
ATOM 546 O O . ALA A 1 67 ? -7.285 62.582 -0.423 1.00 89.50 67 ALA A O 1
ATOM 547 N N . SER A 1 68 ? -9.040 62.931 0.917 1.00 86.44 68 SER A N 1
ATOM 548 C CA . SER A 1 68 ? -8.425 64.087 1.588 1.00 86.44 68 SER A CA 1
ATOM 549 C C . SER A 1 68 ? -7.374 63.703 2.632 1.00 86.44 68 SER A C 1
ATOM 551 O O . SER A 1 68 ? -6.414 64.450 2.791 1.00 86.44 68 SER A O 1
ATOM 553 N N . HIS A 1 69 ? -7.559 62.592 3.355 1.00 86.06 69 HIS A N 1
ATOM 554 C CA . HIS A 1 69 ? -6.661 62.049 4.387 1.00 86.06 69 HIS A CA 1
ATOM 555 C C . HIS A 1 69 ? -7.149 60.657 4.856 1.00 86.06 69 HIS A C 1
ATOM 557 O O . HIS A 1 69 ? -8.166 60.176 4.366 1.00 86.06 69 HIS A O 1
ATOM 563 N N . ASP A 1 70 ? -6.431 60.033 5.801 1.00 85.56 70 ASP A N 1
ATOM 564 C CA . ASP A 1 70 ? -6.812 58.799 6.518 1.00 85.56 70 ASP A CA 1
ATOM 565 C C . ASP A 1 70 ? -7.288 57.629 5.638 1.00 85.56 70 ASP A C 1
ATOM 567 O O . ASP A 1 70 ? -8.353 57.041 5.851 1.00 85.56 70 ASP A O 1
ATOM 571 N N . VAL A 1 71 ? -6.467 57.287 4.648 1.00 88.56 71 VAL A N 1
ATOM 572 C CA . VAL A 1 71 ? -6.638 56.091 3.817 1.00 88.56 71 VAL A CA 1
ATOM 573 C C . VAL A 1 71 ? -5.956 54.909 4.501 1.00 88.56 71 VAL A C 1
ATOM 575 O O . VAL A 1 71 ? -4.795 55.015 4.890 1.00 88.56 71 VAL A O 1
ATOM 578 N N . GLU A 1 72 ? -6.639 53.777 4.623 1.00 90.31 72 GLU A N 1
ATOM 579 C CA . GLU A 1 72 ? -6.114 52.570 5.259 1.00 90.31 72 GLU A CA 1
ATOM 580 C C . GLU A 1 72 ? -6.012 51.407 4.269 1.00 90.31 72 GLU A C 1
ATOM 582 O O . GLU A 1 72 ? -6.957 51.108 3.541 1.00 90.31 72 GLU A O 1
ATOM 587 N N . VAL A 1 73 ? -4.865 50.726 4.287 1.00 91.25 73 VAL A N 1
ATOM 588 C CA . VAL A 1 73 ? -4.620 49.469 3.572 1.00 91.25 73 VAL A CA 1
ATOM 589 C C . VAL A 1 73 ? -4.171 48.426 4.588 1.00 91.25 73 VAL A C 1
ATOM 591 O O . VAL A 1 73 ? -3.212 48.640 5.334 1.00 91.25 73 VAL A O 1
ATOM 594 N N . LEU A 1 74 ? -4.877 47.305 4.634 1.00 90.38 74 LEU A N 1
ATOM 595 C CA . LEU A 1 74 ? -4.628 46.195 5.540 1.00 90.38 74 LEU A CA 1
ATOM 596 C C . LEU A 1 74 ? -4.079 45.015 4.762 1.00 90.38 74 LEU A C 1
ATOM 598 O O . LEU A 1 74 ? -4.711 44.564 3.818 1.00 90.38 74 LEU A O 1
ATOM 602 N N . LEU A 1 75 ? -2.941 44.491 5.195 1.00 90.56 75 LEU A N 1
ATOM 603 C CA . LEU A 1 75 ? -2.406 43.222 4.721 1.00 90.56 75 LEU A CA 1
ATOM 604 C C . LEU A 1 75 ? -2.777 42.168 5.759 1.00 90.56 75 LEU A C 1
ATOM 606 O O . LEU A 1 75 ? -2.285 42.226 6.891 1.00 90.56 75 LEU A O 1
ATOM 610 N N . MET A 1 76 ? -3.690 41.272 5.397 1.00 83.38 76 MET A N 1
ATOM 611 C CA . MET A 1 76 ? -4.384 40.389 6.329 1.00 83.38 76 MET A CA 1
ATOM 612 C C . MET A 1 76 ? -3.988 38.930 6.102 1.00 83.38 76 MET A C 1
ATOM 614 O O . MET A 1 76 ? -3.866 38.478 4.962 1.00 83.38 76 MET A O 1
ATOM 618 N N . SER A 1 77 ? -3.785 38.203 7.201 1.00 80.00 77 SER A N 1
ATOM 619 C CA . SER A 1 77 ? -3.484 36.765 7.187 1.00 80.00 77 SER A CA 1
ATOM 620 C C . SER A 1 77 ? -4.723 35.873 7.143 1.00 80.00 77 SER A C 1
ATOM 622 O O . SER A 1 77 ? -4.637 34.710 6.761 1.00 80.00 77 SER A O 1
ATOM 624 N N . THR A 1 78 ? -5.886 36.447 7.438 1.00 77.25 78 THR A N 1
ATOM 625 C CA . THR A 1 78 ? -7.216 35.847 7.305 1.00 77.25 78 THR A CA 1
ATOM 626 C C . THR A 1 78 ? -8.188 36.911 6.776 1.00 77.25 78 THR A C 1
ATOM 628 O O . THR A 1 78 ? -7.804 38.059 6.551 1.00 77.25 78 THR A O 1
ATOM 631 N N . ASN A 1 79 ? -9.468 36.571 6.599 1.00 73.19 79 ASN A N 1
ATOM 632 C CA . ASN A 1 79 ? -10.508 37.564 6.294 1.00 73.19 79 ASN A CA 1
ATOM 633 C C . ASN A 1 79 ? -11.032 38.293 7.549 1.00 73.19 79 ASN A C 1
ATOM 635 O O . ASN A 1 79 ? -11.880 39.178 7.431 1.00 73.19 79 ASN A O 1
ATOM 639 N N . ASN A 1 80 ? -10.543 37.944 8.744 1.00 77.19 80 ASN A N 1
ATOM 640 C CA . ASN A 1 80 ? -10.935 38.574 9.997 1.00 77.19 80 ASN A CA 1
ATOM 641 C C . ASN A 1 80 ? -9.954 39.695 10.364 1.00 77.19 80 ASN A C 1
ATOM 643 O O . ASN A 1 80 ? -8.739 39.530 10.385 1.00 77.19 80 ASN A O 1
ATOM 647 N N . ILE A 1 81 ? -10.490 40.872 10.662 1.00 70.81 81 ILE A N 1
ATOM 648 C CA . ILE A 1 81 ? -9.697 42.073 10.914 1.00 70.81 81 ILE A CA 1
ATOM 649 C C . ILE A 1 81 ? -9.125 42.177 12.330 1.00 70.81 81 ILE A C 1
ATOM 651 O O . ILE A 1 81 ? -8.244 43.002 12.593 1.00 70.81 81 ILE A O 1
ATOM 655 N N . ASP A 1 82 ? -9.652 41.378 13.250 1.00 76.88 82 ASP A N 1
ATOM 656 C CA . ASP A 1 82 ? -9.131 41.308 14.610 1.00 76.88 82 ASP A CA 1
ATOM 657 C C . ASP A 1 82 ? -7.922 40.363 14.718 1.00 76.88 82 ASP A C 1
ATOM 659 O O . ASP A 1 82 ? -7.198 40.404 15.718 1.00 76.88 82 ASP A O 1
ATOM 663 N N . ASP A 1 83 ? -7.646 39.595 13.660 1.00 80.38 83 ASP A N 1
ATOM 664 C CA . ASP A 1 83 ? -6.474 38.732 13.549 1.00 80.38 83 ASP A CA 1
ATOM 665 C C . ASP A 1 83 ? -5.199 39.554 13.264 1.00 80.38 83 ASP A C 1
ATOM 667 O O . ASP A 1 83 ? -5.254 40.730 12.866 1.00 80.38 83 ASP A O 1
ATOM 671 N N . PRO A 1 84 ? -4.002 38.975 13.476 1.00 81.62 84 PRO A N 1
ATOM 672 C CA . PRO A 1 84 ? -2.749 39.644 13.162 1.00 81.62 84 PRO A CA 1
ATOM 673 C C . PRO A 1 84 ? -2.698 40.132 11.703 1.00 81.62 84 PRO A C 1
ATOM 675 O O . PRO A 1 84 ? -2.808 39.356 10.752 1.00 81.62 84 PRO A O 1
ATOM 678 N N . LEU A 1 85 ? -2.488 41.440 11.535 1.00 89.44 85 LEU A N 1
ATOM 679 C CA . LEU A 1 85 ? -2.402 42.110 10.235 1.00 89.44 85 LEU A CA 1
ATOM 680 C C . LEU A 1 85 ? -1.336 43.209 10.235 1.00 89.44 85 LEU A C 1
ATOM 682 O O . LEU A 1 85 ? -0.946 43.730 11.290 1.00 89.44 85 LEU A O 1
ATOM 686 N N . TYR A 1 86 ? -0.905 43.628 9.049 1.00 90.19 86 TYR A N 1
ATOM 687 C CA . TYR A 1 86 ? -0.158 44.873 8.878 1.00 90.19 86 TYR A CA 1
ATOM 688 C C . TYR A 1 86 ? -1.104 45.972 8.413 1.00 90.19 86 TYR A C 1
ATOM 690 O O . TYR A 1 86 ? -1.784 45.830 7.405 1.00 90.19 86 TYR A O 1
ATOM 698 N N . GLN A 1 87 ? -1.142 47.081 9.146 1.00 91.50 87 GLN A N 1
ATOM 699 C CA . GLN A 1 87 ? -1.942 48.242 8.781 1.00 91.50 87 GLN A CA 1
ATOM 700 C C . GLN A 1 87 ? -1.029 49.351 8.283 1.00 91.50 87 GLN A C 1
ATOM 702 O O . GLN A 1 87 ? -0.131 49.802 9.003 1.00 91.50 87 GLN A O 1
ATOM 707 N N . ILE A 1 88 ? -1.310 49.809 7.070 1.00 92.62 88 ILE A N 1
ATOM 708 C CA . ILE A 1 88 ? -0.710 50.971 6.432 1.00 92.62 88 ILE A CA 1
ATOM 709 C C . ILE A 1 88 ? -1.757 52.081 6.456 1.00 92.62 88 ILE A C 1
ATOM 711 O O . ILE A 1 88 ? -2.882 51.884 6.008 1.00 92.62 88 ILE A O 1
ATOM 715 N N . ILE A 1 89 ? -1.385 53.246 6.976 1.00 90.31 89 ILE A N 1
ATOM 716 C CA . ILE A 1 89 ? -2.227 54.442 6.949 1.00 90.31 89 ILE A CA 1
ATOM 717 C C . ILE A 1 89 ? -1.524 55.475 6.084 1.00 90.31 89 ILE A C 1
ATOM 719 O O . ILE A 1 89 ? -0.403 55.878 6.398 1.00 90.31 89 ILE A O 1
ATOM 723 N N . LEU A 1 90 ? -2.175 55.892 5.001 1.00 89.69 90 LEU A N 1
ATOM 724 C CA . LEU A 1 90 ? -1.711 56.935 4.101 1.00 89.69 90 LEU A CA 1
ATOM 725 C C . LEU A 1 90 ? -2.358 58.274 4.477 1.00 89.69 90 LEU A C 1
ATOM 727 O O . LEU A 1 90 ? -3.563 58.367 4.715 1.00 89.69 90 LEU A O 1
ATOM 731 N N . GLY A 1 91 ? -1.540 59.323 4.550 1.00 83.50 91 GLY A N 1
ATOM 732 C CA . GLY A 1 91 ? -1.948 60.677 4.921 1.00 83.50 91 GLY A CA 1
ATOM 733 C C . GLY A 1 91 ? -2.135 60.898 6.428 1.00 83.50 91 GLY A C 1
ATOM 734 O O . GLY A 1 91 ? -1.652 61.908 6.939 1.00 83.50 91 GLY A O 1
ATOM 735 N N . GLY A 1 92 ? -2.780 59.981 7.158 1.00 78.81 92 GLY A N 1
ATOM 736 C CA . GLY A 1 92 ? -3.086 60.169 8.586 1.00 78.81 92 GLY A CA 1
ATOM 737 C C . GLY A 1 92 ? -3.861 61.475 8.868 1.00 78.81 92 GLY A C 1
ATOM 738 O O . GLY A 1 92 ? -4.247 62.175 7.923 1.00 78.81 92 GLY A O 1
ATOM 739 N N . PRO A 1 93 ? -4.061 61.877 10.140 1.00 73.88 93 PRO A N 1
ATOM 740 C CA . PRO A 1 93 ? -4.819 63.086 10.444 1.00 73.88 93 PRO A CA 1
ATOM 741 C C . PRO A 1 93 ? -4.199 64.324 9.780 1.00 73.88 93 PRO A C 1
ATOM 743 O O . PRO A 1 93 ? -3.049 64.690 10.042 1.00 73.88 93 PRO A O 1
ATOM 746 N N . GLY A 1 94 ? -4.966 64.968 8.898 1.00 76.75 94 GLY A N 1
ATOM 747 C CA . GLY A 1 94 ? -4.549 66.169 8.170 1.00 76.75 94 GLY A CA 1
ATOM 748 C C . GLY A 1 94 ? -3.651 65.939 6.947 1.00 76.75 94 GLY A C 1
ATOM 749 O O . GLY A 1 94 ? -3.090 66.918 6.461 1.00 76.75 94 GLY A O 1
ATOM 750 N N . ASN A 1 95 ? -3.511 64.701 6.447 1.00 86.69 95 ASN A N 1
ATOM 751 C CA . ASN A 1 95 ? -2.657 64.362 5.294 1.00 86.69 95 ASN A CA 1
ATOM 752 C C . ASN A 1 95 ? -1.202 64.809 5.496 1.00 86.69 95 ASN A C 1
ATOM 754 O O . ASN A 1 95 ? -0.648 65.558 4.704 1.00 86.69 95 ASN A O 1
ATOM 758 N N . THR A 1 96 ? -0.599 64.414 6.612 1.00 83.31 96 THR A N 1
ATOM 759 C CA . THR A 1 96 ? 0.758 64.825 6.994 1.00 83.31 96 THR A CA 1
ATOM 760 C C . THR A 1 96 ? 1.719 63.661 7.193 1.00 83.31 96 THR A C 1
ATOM 762 O O . THR A 1 96 ? 2.921 63.891 7.353 1.00 83.31 96 THR A O 1
ATOM 765 N N . ILE A 1 97 ? 1.223 62.419 7.225 1.00 85.50 97 ILE A N 1
ATOM 766 C CA . ILE A 1 97 ? 2.042 61.262 7.572 1.00 85.50 97 ILE A CA 1
ATOM 767 C C . ILE A 1 97 ? 1.547 59.963 6.933 1.00 85.50 97 ILE A C 1
ATOM 769 O O . ILE A 1 97 ? 0.361 59.662 6.914 1.00 85.50 97 ILE A O 1
ATOM 773 N N . ILE A 1 98 ? 2.479 59.143 6.470 1.00 88.94 98 ILE A N 1
ATOM 774 C CA . ILE A 1 98 ? 2.268 57.725 6.204 1.00 88.94 98 ILE A CA 1
ATOM 775 C C . ILE A 1 98 ? 2.845 56.953 7.380 1.00 88.94 98 ILE A C 1
ATOM 777 O O . ILE A 1 98 ? 3.988 57.197 7.770 1.00 88.94 98 ILE A O 1
ATOM 781 N N . ILE A 1 99 ? 2.085 56.020 7.943 1.00 89.25 99 ILE A N 1
ATOM 782 C CA . ILE A 1 99 ? 2.575 55.132 8.998 1.00 89.25 99 ILE A CA 1
ATOM 783 C C . ILE A 1 99 ? 2.265 53.683 8.673 1.00 89.25 99 ILE A C 1
ATOM 785 O O . ILE A 1 99 ? 1.272 53.374 8.020 1.00 89.25 99 ILE A O 1
ATOM 789 N N . MET A 1 100 ? 3.088 52.790 9.207 1.00 89.31 100 MET A N 1
ATOM 790 C CA . MET A 1 100 ? 2.783 51.367 9.226 1.00 89.31 100 MET A CA 1
ATOM 791 C C . MET A 1 100 ? 2.915 50.798 10.629 1.00 89.31 100 MET A C 1
ATOM 793 O O . MET A 1 100 ? 3.828 51.159 11.374 1.00 89.31 100 MET A O 1
ATOM 797 N N . ARG A 1 101 ? 2.007 49.896 11.002 1.00 88.38 101 ARG A N 1
ATOM 798 C CA . ARG A 1 101 ? 1.993 49.216 12.303 1.00 88.38 101 ARG A CA 1
ATOM 799 C C . ARG A 1 101 ? 1.457 47.790 12.196 1.00 88.38 101 ARG A C 1
ATOM 801 O O . ARG A 1 101 ? 0.807 47.430 11.224 1.00 88.38 101 ARG A O 1
ATOM 808 N N . THR A 1 102 ? 1.719 46.988 13.222 1.00 86.12 102 THR A N 1
ATOM 809 C CA . THR A 1 102 ? 1.198 45.617 13.360 1.00 86.12 102 THR A CA 1
ATOM 810 C C . THR A 1 102 ? -0.129 45.647 14.122 1.00 86.12 102 THR A C 1
ATOM 812 O O . THR A 1 102 ? -0.120 45.846 15.339 1.00 86.12 102 THR A O 1
ATOM 815 N N . GLY A 1 103 ? -1.253 45.491 13.425 1.00 79.06 103 GLY A N 1
ATOM 816 C CA . GLY A 1 103 ? -2.609 45.577 13.975 1.00 79.06 103 GLY A CA 1
ATOM 817 C C . GLY A 1 103 ? -3.091 47.003 14.292 1.00 79.06 103 GLY A C 1
ATOM 818 O O . GLY A 1 103 ? -2.303 47.946 14.427 1.00 79.06 103 GLY A O 1
ATOM 819 N N . LYS A 1 104 ? -4.409 47.163 14.487 1.00 71.19 104 LYS A N 1
ATOM 820 C CA . LYS A 1 104 ? -5.091 48.465 14.690 1.00 71.19 104 LYS A CA 1
ATOM 821 C C . LYS A 1 104 ? -4.639 49.270 15.912 1.00 71.19 104 LYS A C 1
ATOM 823 O O . LYS A 1 104 ? -4.824 50.481 15.967 1.00 71.19 104 LYS A O 1
ATOM 828 N N . LYS A 1 105 ? -4.061 48.622 16.922 1.00 76.19 105 LYS A N 1
ATOM 829 C CA . LYS A 1 105 ? -3.535 49.280 18.137 1.00 76.19 105 LYS A CA 1
ATOM 830 C C . LYS A 1 105 ? -2.027 49.062 18.307 1.00 76.19 105 LYS A C 1
ATOM 832 O O . LYS A 1 105 ? -1.479 49.285 19.384 1.00 76.19 105 LYS A O 1
ATOM 837 N N . GLY A 1 106 ? -1.354 48.626 17.241 1.00 78.44 106 GLY A N 1
ATOM 838 C CA . GLY A 1 106 ? 0.072 48.331 17.233 1.00 78.44 106 GLY A CA 1
ATOM 839 C C . GLY A 1 106 ? 0.975 49.553 17.359 1.00 78.44 106 GLY A C 1
ATOM 840 O O . GLY A 1 106 ? 0.602 50.677 17.018 1.00 78.44 106 GLY A O 1
ATOM 841 N N . LYS A 1 107 ? 2.222 49.314 17.783 1.00 81.19 107 LYS A N 1
ATOM 842 C CA . LYS A 1 107 ? 3.292 50.319 17.708 1.00 81.19 107 LYS A CA 1
ATOM 843 C C . LYS A 1 107 ? 3.666 50.578 16.247 1.00 81.19 107 LYS A C 1
ATOM 845 O O . LYS A 1 107 ? 3.827 49.628 15.480 1.00 81.19 107 LYS A O 1
ATOM 850 N N . ILE A 1 108 ? 3.866 51.851 15.909 1.00 86.62 108 ILE A N 1
ATOM 851 C CA . ILE A 1 108 ? 4.369 52.286 14.601 1.00 86.62 108 ILE A CA 1
ATOM 852 C C . ILE A 1 108 ? 5.747 51.656 14.358 1.00 86.62 108 ILE A C 1
ATOM 854 O O . ILE A 1 108 ? 6.609 51.675 15.241 1.00 86.62 108 ILE A O 1
ATOM 858 N N . LYS A 1 109 ? 5.921 51.054 13.182 1.00 87.88 109 LYS A N 1
ATOM 859 C CA . LYS A 1 109 ? 7.138 50.370 12.731 1.00 87.88 109 LYS A CA 1
ATOM 860 C C . LYS A 1 109 ? 7.993 51.243 11.826 1.00 87.88 109 LYS A C 1
ATOM 862 O O . LYS A 1 109 ? 9.212 51.178 11.927 1.00 87.88 109 LYS A O 1
ATOM 867 N N . ASP A 1 110 ? 7.346 52.053 10.996 1.00 86.25 110 ASP A N 1
ATOM 868 C CA . ASP A 1 110 ? 7.984 53.046 10.138 1.00 86.25 110 ASP A CA 1
ATOM 869 C C . ASP A 1 110 ? 7.013 54.205 9.865 1.00 86.25 110 ASP A C 1
ATOM 871 O O . ASP A 1 110 ? 5.792 54.045 10.004 1.00 86.25 110 ASP A O 1
ATOM 875 N N . SER A 1 111 ? 7.548 55.375 9.518 1.00 87.94 111 SER A N 1
ATOM 876 C CA . SER A 1 111 ? 6.748 56.558 9.209 1.00 87.94 111 SER A CA 1
ATOM 877 C C . SER A 1 111 ? 7.435 57.505 8.231 1.00 87.94 111 SER A C 1
ATOM 879 O O . SER A 1 111 ? 8.622 57.786 8.381 1.00 87.94 111 SER A O 1
ATOM 881 N N . TYR A 1 112 ? 6.658 58.101 7.334 1.00 87.88 112 TYR A N 1
ATOM 882 C CA . TYR A 1 112 ? 7.104 59.085 6.351 1.00 87.88 112 TYR A CA 1
ATOM 883 C C . TYR A 1 112 ? 6.234 60.341 6.440 1.00 87.88 112 TYR A C 1
ATOM 885 O O . TYR A 1 112 ? 5.019 60.225 6.551 1.00 87.88 112 TYR A O 1
ATOM 893 N N . LYS A 1 113 ? 6.823 61.540 6.442 1.00 84.31 113 LYS A N 1
ATOM 894 C CA . LYS A 1 113 ? 6.092 62.801 6.664 1.00 84.31 113 LYS A CA 1
ATOM 895 C C . LYS A 1 113 ? 6.089 63.659 5.407 1.00 84.31 113 LYS A C 1
ATOM 897 O O . LYS A 1 113 ? 7.002 64.453 5.244 1.00 84.31 113 LYS A O 1
ATOM 902 N N . ASP A 1 114 ? 5.050 63.515 4.592 1.00 78.06 114 ASP A N 1
ATOM 903 C CA . ASP A 1 114 ? 4.687 64.446 3.520 1.00 78.06 114 ASP A CA 1
ATOM 904 C C . ASP A 1 114 ? 3.186 64.319 3.197 1.00 78.06 114 ASP A C 1
ATOM 906 O O . ASP A 1 114 ? 2.611 63.235 3.358 1.00 78.06 114 ASP A O 1
ATOM 910 N N . PRO A 1 115 ? 2.546 65.396 2.709 1.00 77.00 115 PRO A N 1
ATOM 911 C CA . PRO A 1 115 ? 1.190 65.346 2.177 1.00 77.00 115 PRO A CA 1
ATOM 912 C C . PRO A 1 115 ? 1.175 64.688 0.795 1.00 77.00 115 PRO A C 1
ATOM 914 O O . PRO A 1 115 ? 1.586 65.296 -0.193 1.00 77.00 115 PRO A O 1
ATOM 917 N N . LEU A 1 116 ? 0.685 63.448 0.715 1.00 81.19 116 LEU A N 1
ATOM 918 C CA . LEU A 1 116 ? 0.701 62.663 -0.529 1.00 81.19 116 LEU A CA 1
ATOM 919 C C . LEU A 1 116 ? -0.687 62.332 -1.086 1.00 81.19 116 LEU A C 1
ATOM 921 O O . LEU A 1 116 ? -0.785 61.921 -2.239 1.00 81.19 116 LEU A O 1
ATOM 925 N N . LEU A 1 117 ? -1.759 62.547 -0.318 1.00 88.44 117 LEU A N 1
ATOM 926 C CA . LEU A 1 117 ? -3.136 62.381 -0.796 1.00 88.44 117 LEU A CA 1
ATOM 927 C C . LEU A 1 117 ? -3.714 63.682 -1.378 1.00 88.44 117 LEU A C 1
ATOM 929 O O . LEU A 1 117 ? -3.233 64.780 -1.090 1.00 88.44 117 LEU A O 1
ATOM 933 N N . SER A 1 118 ? -4.754 63.565 -2.204 1.00 84.75 118 SER A N 1
ATOM 934 C CA . SER A 1 118 ? -5.481 64.695 -2.792 1.00 84.75 118 SER A CA 1
ATOM 935 C C . SER A 1 118 ? -6.966 64.368 -2.901 1.00 84.75 118 SER A C 1
ATOM 937 O O . SER A 1 118 ? -7.343 63.304 -3.386 1.00 84.75 118 SER A O 1
ATOM 939 N N . SER A 1 119 ? -7.825 65.313 -2.512 1.00 84.19 119 SER A N 1
ATOM 940 C CA . SER A 1 119 ? -9.276 65.191 -2.703 1.00 84.19 119 SER A CA 1
ATOM 941 C C . SER A 1 119 ? -9.719 65.485 -4.140 1.00 84.19 119 SER A C 1
ATOM 943 O O . SER A 1 119 ? -10.878 65.267 -4.475 1.00 84.19 119 SER A O 1
ATOM 945 N N . ASN A 1 120 ? -8.827 66.017 -4.985 1.00 84.06 120 ASN A N 1
ATOM 946 C CA . ASN A 1 120 ? -9.163 66.493 -6.332 1.00 84.06 120 ASN A CA 1
ATOM 947 C C . ASN A 1 120 ? -8.546 65.631 -7.442 1.00 84.06 120 ASN A C 1
ATOM 949 O O . ASN A 1 120 ? -9.055 65.639 -8.558 1.00 84.06 120 ASN A O 1
ATOM 953 N N . GLU A 1 121 ? -7.493 64.871 -7.140 1.00 89.50 121 GLU A N 1
ATOM 954 C CA . GLU A 1 121 ? -6.742 64.072 -8.112 1.00 89.50 121 GLU A CA 1
ATOM 955 C C . GLU A 1 121 ? -6.451 62.679 -7.558 1.00 89.50 121 GLU A C 1
ATOM 957 O O . GLU A 1 121 ? -6.160 62.539 -6.372 1.00 89.50 121 GLU A O 1
ATOM 962 N N . PHE A 1 122 ? -6.449 61.674 -8.434 1.00 89.31 122 PHE A N 1
ATOM 963 C CA . PHE A 1 122 ? -5.958 60.342 -8.101 1.00 89.31 122 PHE A CA 1
ATOM 964 C C . PHE A 1 122 ? -4.448 60.364 -7.859 1.00 89.31 122 PHE A C 1
ATOM 966 O O . PHE A 1 122 ? -3.681 60.954 -8.627 1.00 89.31 122 PHE A O 1
ATOM 973 N N . LYS A 1 123 ? -4.022 59.711 -6.782 1.00 92.00 123 LYS A N 1
ATOM 974 C CA . LYS A 1 123 ? -2.617 59.493 -6.443 1.00 92.00 123 LYS A CA 1
ATOM 975 C C . LYS A 1 123 ? -2.344 57.995 -6.432 1.00 92.00 123 LYS A C 1
ATOM 977 O O . LYS A 1 123 ? -3.094 57.240 -5.818 1.00 92.00 123 LYS A O 1
ATOM 982 N N . SER A 1 124 ? -1.301 57.582 -7.145 1.00 90.69 124 SER A N 1
ATOM 983 C CA . SER A 1 124 ? -0.927 56.174 -7.284 1.00 90.69 124 SER A CA 1
ATOM 984 C C . SER A 1 124 ? 0.007 55.747 -6.162 1.00 90.69 124 SER A C 1
ATOM 986 O O . SER A 1 124 ? 0.964 56.457 -5.843 1.00 90.69 124 SER A O 1
ATOM 988 N N . PHE A 1 125 ? -0.247 54.564 -5.617 1.00 91.75 125 PHE A N 1
ATOM 989 C CA . PHE A 1 125 ? 0.599 53.921 -4.625 1.00 91.75 125 PHE A CA 1
ATOM 990 C C . PHE A 1 125 ? 0.804 52.456 -4.986 1.00 91.75 125 PHE A C 1
ATOM 992 O O . PHE A 1 125 ? -0.054 51.813 -5.594 1.00 91.75 125 PHE A O 1
ATOM 999 N N . ILE A 1 126 ? 1.958 51.933 -4.584 1.00 90.31 126 ILE A N 1
ATOM 1000 C CA . ILE A 1 126 ? 2.311 50.529 -4.763 1.00 90.31 126 ILE A CA 1
ATOM 1001 C C . ILE A 1 126 ? 2.680 49.958 -3.400 1.00 90.31 126 ILE A C 1
ATOM 1003 O O . ILE A 1 126 ? 3.557 50.488 -2.714 1.00 90.31 126 ILE A O 1
ATOM 1007 N N . VAL A 1 127 ? 2.035 48.858 -3.024 1.00 90.38 127 VAL A N 1
ATOM 1008 C CA . VAL A 1 127 ? 2.352 48.092 -1.817 1.00 90.38 127 VAL A CA 1
ATOM 1009 C C . VAL A 1 127 ? 2.932 46.751 -2.238 1.00 90.38 127 VAL A C 1
ATOM 1011 O O . VAL A 1 127 ? 2.315 46.017 -3.006 1.00 90.38 127 VAL A O 1
ATOM 1014 N N . THR A 1 128 ? 4.131 46.435 -1.752 1.00 86.25 128 THR A N 1
ATOM 1015 C CA . THR A 1 128 ? 4.790 45.149 -2.023 1.00 86.25 128 THR A CA 1
ATOM 1016 C C . THR A 1 128 ? 5.086 44.409 -0.732 1.00 86.25 128 THR A C 1
ATOM 1018 O O . THR A 1 128 ? 5.606 45.022 0.208 1.00 86.25 128 THR A O 1
ATOM 1021 N N . TRP A 1 129 ? 4.861 43.102 -0.733 1.00 83.19 129 TRP A N 1
ATOM 1022 C CA . TRP A 1 129 ? 5.307 42.168 0.293 1.00 83.19 129 TRP A CA 1
ATOM 1023 C C . TRP A 1 129 ? 6.251 41.166 -0.351 1.00 83.19 129 TRP A C 1
ATOM 1025 O O . TRP A 1 129 ? 5.851 40.494 -1.287 1.00 83.19 129 TRP A O 1
ATOM 1035 N N . LYS A 1 130 ? 7.504 41.110 0.106 1.00 79.25 130 LYS A N 1
ATOM 1036 C CA . LYS A 1 130 ? 8.498 40.146 -0.390 1.00 79.25 130 LYS A CA 1
ATOM 1037 C C . LYS A 1 130 ? 9.563 39.894 0.665 1.00 79.25 130 LYS A C 1
ATOM 1039 O O . LYS A 1 130 ? 10.105 40.853 1.224 1.00 79.25 130 LYS A O 1
ATOM 1044 N N . ASN A 1 131 ? 9.915 38.633 0.917 1.00 75.12 131 ASN A N 1
ATOM 1045 C CA . ASN A 1 131 ? 10.947 38.244 1.894 1.00 75.12 131 ASN A CA 1
ATOM 1046 C C . ASN A 1 131 ? 10.717 38.850 3.296 1.00 75.12 131 ASN A C 1
ATOM 1048 O O . ASN A 1 131 ? 11.662 39.341 3.935 1.00 75.12 131 ASN A O 1
ATOM 1052 N N . SER A 1 132 ? 9.454 38.865 3.740 1.00 80.56 132 SER A N 1
ATOM 1053 C CA . SER A 1 132 ? 9.012 39.467 5.009 1.00 80.56 132 SER A CA 1
ATOM 1054 C C . SER A 1 132 ? 9.173 40.992 5.092 1.00 80.56 132 SER A C 1
ATOM 1056 O O . SER A 1 132 ? 9.272 41.553 6.186 1.00 80.56 132 SER A O 1
ATOM 1058 N N . ILE A 1 133 ? 9.273 41.681 3.951 1.00 80.88 133 ILE A N 1
ATOM 1059 C CA . ILE A 1 133 ? 9.420 43.138 3.876 1.00 80.88 133 ILE A CA 1
ATOM 1060 C C . ILE A 1 133 ? 8.158 43.740 3.267 1.00 80.88 133 ILE A C 1
ATOM 1062 O O . ILE A 1 133 ? 7.879 43.502 2.093 1.00 80.88 133 ILE A O 1
ATOM 1066 N N . VAL A 1 134 ? 7.462 44.589 4.029 1.00 89.19 134 VAL A N 1
ATOM 1067 C CA . VAL A 1 134 ? 6.447 45.496 3.475 1.00 89.19 134 VAL A CA 1
ATOM 1068 C C . VAL A 1 134 ? 7.157 46.742 2.959 1.00 89.19 134 VAL A C 1
ATOM 1070 O O . VAL A 1 134 ? 7.936 47.357 3.696 1.00 89.19 134 VAL A O 1
ATOM 1073 N N . LYS A 1 135 ? 6.876 47.148 1.720 1.00 90.31 135 LYS A N 1
ATOM 1074 C CA . LYS A 1 135 ? 7.265 48.464 1.194 1.00 90.31 135 LYS A CA 1
ATOM 1075 C C . LYS A 1 135 ? 6.049 49.178 0.636 1.00 90.31 135 LYS A C 1
ATOM 1077 O O . LYS A 1 135 ? 5.248 48.566 -0.066 1.00 90.31 135 LYS A O 1
ATOM 1082 N N . VAL A 1 136 ? 5.969 50.476 0.898 1.00 91.31 136 VAL A N 1
ATOM 1083 C CA . VAL A 1 136 ? 5.008 51.377 0.259 1.00 91.31 136 VAL A CA 1
ATOM 1084 C C . VAL A 1 136 ? 5.789 52.343 -0.609 1.00 91.31 136 VAL A C 1
ATOM 1086 O O . VAL A 1 136 ? 6.732 52.982 -0.134 1.00 91.31 136 VAL A O 1
ATOM 1089 N N . LYS A 1 137 ? 5.405 52.437 -1.877 1.00 90.56 137 LYS A N 1
ATOM 1090 C CA . LYS A 1 137 ? 5.991 53.340 -2.862 1.00 90.56 137 LYS A CA 1
ATOM 1091 C C . LYS A 1 137 ? 4.935 54.293 -3.415 1.00 90.56 137 LYS A C 1
ATOM 1093 O O . LYS A 1 137 ? 3.745 53.974 -3.394 1.00 90.56 137 LYS A O 1
ATOM 1098 N N . ASP A 1 138 ? 5.376 55.433 -3.931 1.00 88.31 138 ASP A N 1
ATOM 1099 C CA . ASP A 1 138 ? 4.535 56.298 -4.761 1.00 88.31 138 ASP A CA 1
ATOM 1100 C C . ASP A 1 138 ? 4.428 55.776 -6.210 1.00 88.31 138 ASP A C 1
ATOM 1102 O O . ASP A 1 138 ? 5.030 54.763 -6.579 1.00 88.31 138 ASP A O 1
ATOM 1106 N N . GLY A 1 139 ? 3.668 56.482 -7.052 1.00 81.94 139 GLY A N 1
ATOM 1107 C CA . GLY A 1 139 ? 3.497 56.151 -8.471 1.00 81.94 139 GLY A CA 1
ATOM 1108 C C . GLY A 1 139 ? 4.765 56.227 -9.332 1.00 81.94 139 GLY A C 1
ATOM 1109 O O . GLY A 1 139 ? 4.745 55.735 -10.454 1.00 81.94 139 GLY A O 1
ATOM 1110 N N . ASN A 1 140 ? 5.859 56.811 -8.830 1.00 83.62 140 ASN A N 1
ATOM 1111 C CA . ASN A 1 140 ? 7.170 56.819 -9.489 1.00 83.62 140 ASN A CA 1
ATOM 1112 C C . ASN A 1 140 ? 8.100 55.727 -8.930 1.00 83.62 140 ASN A C 1
ATOM 1114 O O . ASN A 1 140 ? 9.303 55.741 -9.187 1.00 83.62 140 ASN A O 1
ATOM 1118 N N . GLU A 1 141 ? 7.552 54.800 -8.141 1.00 81.38 141 GLU A N 1
ATOM 1119 C CA . GLU A 1 141 ? 8.265 53.756 -7.411 1.00 81.38 141 GLU A CA 1
ATOM 1120 C C . GLU A 1 141 ? 9.255 54.247 -6.337 1.00 81.38 141 GLU A C 1
ATOM 1122 O O . GLU A 1 141 ? 10.063 53.459 -5.827 1.00 81.38 141 GLU A O 1
ATOM 1127 N N . GLN A 1 142 ? 9.179 55.513 -5.920 1.00 86.12 142 GLN A N 1
ATOM 1128 C CA . GLN A 1 142 ? 9.973 56.001 -4.799 1.00 86.12 142 GLN A CA 1
ATOM 1129 C C . GLN A 1 142 ? 9.474 55.352 -3.504 1.00 86.12 142 GLN A C 1
ATOM 1131 O O . GLN A 1 142 ? 8.306 55.475 -3.144 1.00 86.12 142 GLN A O 1
ATOM 1136 N N . ILE A 1 143 ? 10.365 54.664 -2.784 1.00 87.44 143 ILE A N 1
ATOM 1137 C CA . ILE A 1 143 ? 10.041 54.031 -1.498 1.00 87.44 143 ILE A CA 1
ATOM 1138 C C . ILE A 1 143 ? 9.774 55.123 -0.457 1.00 87.44 143 ILE A C 1
ATOM 1140 O O . ILE A 1 143 ? 10.662 55.916 -0.148 1.00 87.44 143 ILE A O 1
ATOM 1144 N N . LEU A 1 144 ? 8.563 55.123 0.095 1.00 90.31 144 LEU A N 1
ATOM 1145 C CA . LEU A 1 144 ? 8.113 56.051 1.132 1.00 90.31 144 LEU A CA 1
ATOM 1146 C C . LEU A 1 144 ? 8.375 55.468 2.523 1.00 90.31 144 LEU A C 1
ATOM 1148 O O . LEU A 1 144 ? 8.985 56.118 3.366 1.00 90.31 144 LEU A O 1
ATOM 1152 N N . ILE A 1 145 ? 7.958 54.218 2.739 1.00 88.44 145 ILE A N 1
ATOM 1153 C CA . ILE A 1 145 ? 8.233 53.446 3.957 1.00 88.44 145 ILE A CA 1
ATOM 1154 C C . ILE A 1 145 ? 8.606 52.006 3.603 1.00 88.44 145 ILE A C 1
ATOM 1156 O O . ILE A 1 145 ? 8.124 51.448 2.612 1.00 88.44 145 ILE A O 1
ATOM 1160 N N . ALA A 1 146 ? 9.466 51.398 4.417 1.00 87.38 146 ALA A N 1
ATOM 1161 C CA . ALA A 1 146 ? 9.874 50.010 4.255 1.00 87.38 146 ALA A CA 1
ATOM 1162 C C . ALA A 1 146 ? 10.258 49.394 5.598 1.00 87.38 146 ALA A C 1
ATOM 1164 O O . ALA A 1 146 ? 11.146 49.883 6.296 1.00 87.38 146 ALA A O 1
ATOM 1165 N N . TRP A 1 147 ? 9.663 48.256 5.933 1.00 88.06 147 TRP A N 1
ATOM 1166 C CA . TRP A 1 147 ? 10.007 47.558 7.166 1.00 88.06 147 TRP A CA 1
ATOM 1167 C C . TRP A 1 147 ? 9.955 46.050 6.997 1.00 88.06 147 TRP A C 1
ATOM 1169 O O . TRP A 1 147 ? 9.086 45.499 6.325 1.00 88.06 147 TRP A O 1
ATOM 1179 N N . LYS A 1 148 ? 10.941 45.401 7.618 1.00 84.94 148 LYS A N 1
ATOM 1180 C CA . LYS A 1 148 ? 11.102 43.954 7.635 1.00 84.94 148 LYS A CA 1
ATOM 1181 C C . LYS A 1 148 ? 10.586 43.397 8.953 1.00 84.94 148 LYS A C 1
ATOM 1183 O O . LYS A 1 148 ? 11.138 43.742 10.005 1.00 84.94 148 LYS A O 1
ATOM 1188 N N . ASP A 1 149 ? 9.614 42.496 8.886 1.00 78.81 149 ASP A N 1
ATOM 1189 C CA . ASP A 1 149 ? 9.286 41.651 10.024 1.00 78.81 149 ASP A CA 1
ATOM 1190 C C . ASP A 1 149 ? 10.385 40.594 10.190 1.00 78.81 149 ASP A C 1
ATOM 1192 O O . ASP A 1 149 ? 10.782 39.924 9.239 1.00 78.81 149 ASP A O 1
ATOM 1196 N N . LYS A 1 150 ? 10.955 40.507 11.391 1.00 71.38 150 LYS A N 1
ATOM 1197 C CA . LYS A 1 150 ? 12.094 39.625 11.699 1.00 71.38 150 LYS A CA 1
ATOM 1198 C C . LYS A 1 150 ? 11.746 38.526 12.698 1.00 71.38 150 LYS A C 1
ATOM 1200 O O . LYS A 1 150 ? 12.636 37.752 13.032 1.00 71.38 150 LYS A O 1
ATOM 1205 N N . ARG A 1 151 ? 10.531 38.523 13.260 1.00 58.34 151 ARG A N 1
ATOM 1206 C CA . ARG A 1 151 ? 10.161 37.586 14.334 1.00 58.34 151 ARG A CA 1
ATOM 1207 C C . ARG A 1 151 ? 9.187 36.521 13.863 1.00 58.34 151 ARG A C 1
ATOM 1209 O O . ARG A 1 151 ? 9.489 35.356 14.063 1.00 58.34 151 ARG A O 1
ATOM 1216 N N . ASN A 1 152 ? 8.060 36.925 13.282 1.00 69.81 152 ASN A N 1
ATOM 1217 C CA . ASN A 1 152 ? 7.069 36.000 12.741 1.00 69.81 152 ASN A CA 1
ATOM 1218 C C . ASN A 1 152 ? 6.281 36.708 11.622 1.00 69.81 152 ASN A C 1
ATOM 1220 O O . ASN A 1 152 ? 5.319 37.414 11.928 1.00 69.81 152 ASN A O 1
ATOM 1224 N N . PRO A 1 153 ? 6.761 36.667 10.367 1.00 78.06 153 PRO A N 1
ATOM 1225 C CA . PRO A 1 153 ? 6.101 37.347 9.261 1.00 78.06 153 PRO A CA 1
ATOM 1226 C C . PRO A 1 153 ? 4.736 36.723 8.972 1.00 78.06 153 PRO A C 1
ATOM 1228 O O . PRO A 1 153 ? 4.610 35.507 8.919 1.00 78.06 153 PRO A O 1
ATOM 1231 N N . LEU A 1 154 ? 3.722 37.562 8.777 1.00 7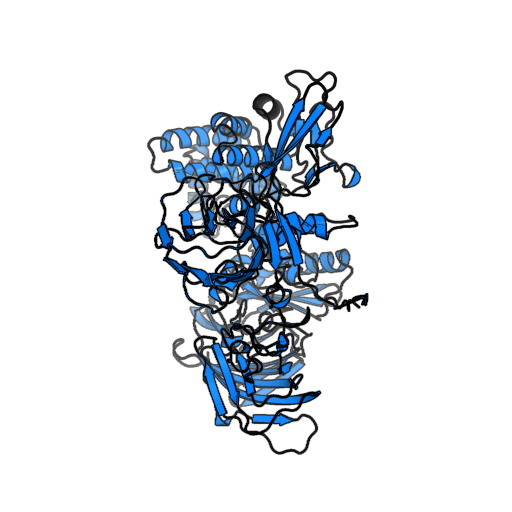8.38 154 LEU A N 1
ATOM 1232 C CA . LEU A 1 154 ? 2.377 37.096 8.452 1.00 78.38 154 LEU A CA 1
ATOM 1233 C C . LEU A 1 154 ? 2.314 36.619 6.999 1.00 78.38 154 LEU A C 1
ATOM 1235 O O . LEU A 1 154 ? 2.734 37.351 6.101 1.00 78.38 154 LEU A O 1
ATOM 1239 N N . ARG A 1 155 ? 1.723 35.446 6.765 1.00 80.88 155 ARG A N 1
ATOM 1240 C CA . ARG A 1 155 ? 1.310 35.011 5.427 1.00 80.88 155 ARG A CA 1
ATOM 1241 C C . ARG A 1 155 ? 0.105 35.844 5.006 1.00 80.88 155 ARG A C 1
ATOM 1243 O O . ARG A 1 155 ? -0.911 35.798 5.686 1.00 80.88 155 ARG A O 1
ATOM 1250 N N . ILE A 1 156 ? 0.198 36.627 3.933 1.00 80.38 156 ILE A N 1
ATOM 1251 C CA . ILE A 1 156 ? -0.868 37.571 3.564 1.00 80.38 156 ILE A CA 1
ATOM 1252 C C . ILE A 1 156 ? -1.783 36.939 2.521 1.00 80.38 156 ILE A C 1
ATOM 1254 O O . ILE A 1 156 ? -1.382 36.740 1.380 1.00 80.38 156 ILE A O 1
ATOM 1258 N N . VAL A 1 157 ? -3.021 36.644 2.902 1.00 77.25 157 VAL A N 1
ATOM 1259 C CA . VAL A 1 157 ? -4.000 35.984 2.022 1.00 77.25 157 VAL A CA 1
ATOM 1260 C C . VAL A 1 157 ? -5.044 36.951 1.472 1.00 77.25 157 VAL A C 1
ATOM 1262 O O . VAL A 1 157 ? -5.694 36.641 0.477 1.00 77.25 157 VAL A O 1
ATOM 1265 N N . ASN A 1 158 ? -5.207 38.127 2.088 1.00 81.62 158 ASN A N 1
ATOM 1266 C CA . ASN A 1 158 ? -6.157 39.130 1.621 1.00 81.62 158 ASN A CA 1
ATOM 1267 C C . ASN A 1 158 ? -5.694 40.567 1.909 1.00 81.62 158 ASN A C 1
ATOM 1269 O O . ASN A 1 158 ? -4.870 40.811 2.797 1.00 81.62 158 ASN A O 1
ATOM 1273 N N . VAL A 1 159 ? -6.241 41.526 1.158 1.00 86.50 159 VAL A N 1
ATOM 1274 C CA . VAL A 1 159 ? -6.034 42.958 1.378 1.00 86.50 159 VAL A CA 1
ATOM 1275 C C . VAL A 1 159 ? -7.359 43.678 1.576 1.00 86.50 159 VAL A C 1
ATOM 1277 O O . VAL A 1 159 ? -8.245 43.666 0.722 1.00 86.50 159 VAL A O 1
ATOM 1280 N N . GLY A 1 160 ? -7.465 44.349 2.719 1.00 88.31 160 GLY A N 1
ATOM 1281 C CA . GLY A 1 160 ? -8.575 45.237 3.033 1.00 88.31 160 GLY A CA 1
ATOM 1282 C C . GLY A 1 160 ? -8.223 46.685 2.713 1.00 88.31 160 GLY A C 1
ATOM 1283 O O . GLY A 1 160 ? -7.127 47.141 3.035 1.00 88.31 160 GLY A O 1
ATOM 1284 N N . ILE A 1 161 ? -9.157 47.432 2.134 1.00 89.81 161 ILE A N 1
ATOM 1285 C CA . ILE A 1 161 ? -9.038 48.879 1.926 1.00 89.81 161 ILE A CA 1
ATOM 1286 C C . ILE A 1 161 ? -10.177 49.620 2.629 1.00 89.81 161 ILE A C 1
ATOM 1288 O O . ILE A 1 161 ? -11.307 49.130 2.703 1.00 89.81 161 ILE A O 1
ATOM 1292 N N . ALA A 1 162 ? -9.880 50.799 3.173 1.00 87.44 162 ALA A N 1
ATOM 1293 C CA . ALA A 1 162 ? -10.871 51.655 3.820 1.0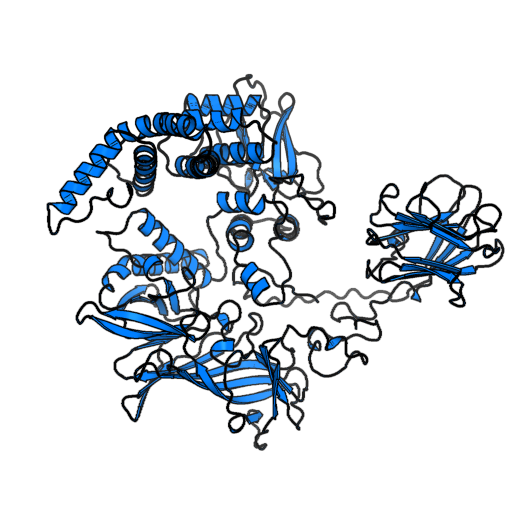0 87.44 162 ALA A CA 1
ATOM 1294 C C . ALA A 1 162 ? -10.438 53.127 3.855 1.00 87.44 162 ALA A C 1
ATOM 1296 O O . ALA A 1 162 ? -9.266 53.463 3.686 1.00 87.44 162 ALA A O 1
ATOM 1297 N N . THR A 1 163 ? -11.391 54.009 4.143 1.00 85.56 163 THR A N 1
ATOM 1298 C CA . THR A 1 163 ? -11.151 55.403 4.543 1.00 85.56 163 THR A CA 1
ATOM 1299 C C . THR A 1 163 ? -11.837 55.665 5.880 1.00 85.56 163 THR A C 1
ATOM 1301 O O . THR A 1 163 ? -12.917 55.135 6.131 1.00 85.56 163 THR A O 1
ATOM 1304 N N . SER A 1 164 ? -11.205 56.434 6.772 1.00 72.00 164 SER A N 1
ATOM 1305 C CA . SER A 1 164 ? -11.758 56.668 8.117 1.00 72.00 164 SER A CA 1
ATOM 1306 C C . SER A 1 164 ? -12.839 57.773 8.154 1.00 72.00 164 SER A C 1
ATOM 1308 O O . SER A 1 164 ? -12.904 58.634 7.275 1.00 72.00 164 SER A O 1
ATOM 1310 N N . GLY A 1 165 ? -13.708 57.711 9.175 1.00 61.12 165 GLY A N 1
ATOM 1311 C CA . GLY A 1 165 ? -15.100 58.205 9.210 1.00 61.12 165 GLY A CA 1
ATOM 1312 C C . GLY A 1 165 ? -15.388 59.714 9.199 1.00 61.12 165 GLY A C 1
ATOM 1313 O O . GLY A 1 165 ? -16.120 60.184 10.064 1.00 61.12 165 GLY A O 1
ATOM 1314 N N . THR A 1 166 ? -14.840 60.438 8.224 1.00 64.50 166 THR A N 1
ATOM 1315 C CA . THR A 1 166 ? -15.431 61.646 7.595 1.00 64.50 166 THR A CA 1
ATOM 1316 C C . THR A 1 166 ? -15.003 61.814 6.126 1.00 64.50 166 THR A C 1
ATOM 1318 O O . THR A 1 166 ? -15.298 62.833 5.496 1.00 64.50 166 THR A O 1
ATOM 1321 N N . VAL A 1 167 ? -14.268 60.841 5.564 1.00 76.38 167 VAL A N 1
ATOM 1322 C CA . VAL A 1 167 ? -13.619 60.933 4.250 1.00 76.38 167 VAL A CA 1
ATOM 1323 C C . VAL A 1 167 ? -14.106 59.811 3.344 1.00 76.38 167 VAL A C 1
ATOM 1325 O O . VAL A 1 167 ? -14.031 58.633 3.687 1.00 76.38 167 VAL A O 1
ATOM 1328 N N . THR A 1 168 ? -14.563 60.179 2.150 1.00 83.00 168 THR A N 1
ATOM 1329 C CA . THR A 1 168 ? -14.838 59.219 1.075 1.00 83.00 168 THR A CA 1
ATOM 1330 C C . THR A 1 168 ? -13.569 58.988 0.260 1.00 83.00 168 THR A C 1
ATOM 1332 O O . THR A 1 168 ? -12.891 59.950 -0.109 1.00 83.00 168 THR A O 1
ATOM 1335 N N . GLY A 1 169 ? -13.249 57.723 -0.006 1.00 85.56 169 GLY A N 1
ATOM 1336 C CA . GLY A 1 169 ? -12.156 57.325 -0.889 1.00 85.56 169 GLY A CA 1
ATOM 1337 C C . GLY A 1 169 ? -12.689 56.773 -2.201 1.00 85.56 169 GLY A C 1
ATOM 1338 O O . GLY A 1 169 ? -13.464 55.820 -2.191 1.00 85.56 169 GLY A O 1
ATOM 1339 N N . GLU A 1 170 ? -12.263 57.348 -3.323 1.00 89.69 170 GLU A N 1
ATOM 1340 C CA . GLU A 1 170 ? -12.447 56.755 -4.652 1.00 89.69 170 GLU A CA 1
ATOM 1341 C C . GLU A 1 170 ? -11.165 56.009 -5.031 1.00 89.69 170 GLU A C 1
ATOM 1343 O O . GLU A 1 170 ? -10.099 56.621 -5.128 1.00 89.69 170 GLU A O 1
ATOM 1348 N N . TRP A 1 171 ? -11.266 54.699 -5.232 1.00 89.19 171 TRP A N 1
ATOM 1349 C CA . TRP A 1 171 ? -10.157 53.807 -5.550 1.00 89.19 171 TRP A CA 1
ATOM 1350 C C . TRP A 1 171 ? -10.287 53.286 -6.977 1.00 89.19 171 TRP A C 1
ATOM 1352 O O . TRP A 1 171 ? -11.375 52.892 -7.394 1.00 89.19 171 TRP A O 1
ATOM 1362 N N . VAL A 1 172 ? -9.168 53.220 -7.690 1.00 86.31 172 VAL A N 1
ATOM 1363 C CA . VAL A 1 172 ? -9.044 52.520 -8.972 1.00 86.31 172 VAL A CA 1
ATOM 1364 C C . VAL A 1 172 ? -7.928 51.500 -8.832 1.00 86.31 172 VAL A C 1
ATOM 1366 O O . VAL A 1 172 ? -6.776 51.872 -8.602 1.00 86.31 172 VAL A O 1
ATOM 1369 N N . ILE A 1 173 ? -8.258 50.220 -8.962 1.00 82.00 173 ILE A N 1
ATOM 1370 C CA . ILE A 1 173 ? -7.285 49.131 -9.045 1.00 82.00 173 ILE A CA 1
ATOM 1371 C C . ILE A 1 173 ? -7.159 48.780 -10.532 1.00 82.00 173 ILE A C 1
ATOM 1373 O O . ILE A 1 173 ? -8.109 48.233 -11.105 1.00 82.00 173 ILE A O 1
ATOM 1377 N N . PRO A 1 174 ? -6.043 49.141 -11.196 1.00 70.44 174 PRO A N 1
ATOM 1378 C CA . PRO A 1 174 ? -5.895 48.914 -12.625 1.00 70.44 174 PRO A CA 1
ATOM 1379 C C . PRO A 1 174 ? -5.972 47.423 -12.954 1.00 70.44 174 PRO A C 1
ATOM 1381 O O . PRO A 1 174 ? -5.362 46.610 -12.266 1.00 70.44 174 PRO A O 1
ATOM 1384 N N . CYS A 1 175 ? -6.626 47.056 -14.054 1.00 55.62 175 CYS A N 1
ATOM 1385 C CA . CYS A 1 175 ? -6.726 45.666 -14.514 1.00 55.62 175 CYS A CA 1
ATOM 1386 C C . CYS A 1 175 ? -5.343 44.990 -14.704 1.00 55.62 175 CYS A C 1
ATOM 1388 O O . CYS A 1 175 ? -5.188 43.787 -14.512 1.00 55.62 175 CYS A O 1
ATOM 1390 N N . LYS A 1 176 ? -4.284 45.761 -14.996 1.00 50.28 176 LYS A N 1
ATOM 1391 C CA . LYS A 1 176 ? -2.899 45.247 -15.043 1.00 50.28 176 LYS A CA 1
ATOM 1392 C C . LYS A 1 176 ? -2.354 44.769 -13.689 1.00 50.28 176 LYS A C 1
ATOM 1394 O O . LYS A 1 176 ? -1.361 44.052 -13.676 1.00 50.28 176 LYS A O 1
ATOM 1399 N N . ALA A 1 177 ? -2.977 45.159 -12.578 1.00 47.75 177 ALA A N 1
ATOM 1400 C CA . ALA A 1 177 ? -2.684 44.649 -11.241 1.00 47.75 177 ALA A CA 1
ATOM 1401 C C . ALA A 1 177 ? -3.470 43.362 -10.912 1.00 47.75 177 ALA A C 1
ATOM 1403 O O . ALA A 1 177 ? -3.260 42.801 -9.843 1.00 47.75 177 ALA A O 1
ATOM 1404 N N . LEU A 1 178 ? -4.367 42.913 -11.808 1.00 43.72 178 LEU A N 1
ATOM 1405 C CA . LEU A 1 178 ? -5.373 41.873 -11.552 1.00 43.72 178 LEU A CA 1
ATOM 1406 C C . LEU A 1 178 ? -5.215 40.575 -12.337 1.00 43.72 178 LEU A C 1
ATOM 1408 O O . LEU A 1 178 ? -5.974 39.638 -12.131 1.00 43.72 178 LEU A O 1
ATOM 1412 N N . HIS A 1 179 ? -4.220 40.488 -13.208 1.00 38.69 179 HIS A N 1
ATOM 1413 C CA . HIS A 1 179 ? -3.897 39.252 -13.899 1.00 38.69 179 HIS A CA 1
ATOM 1414 C C . HIS A 1 179 ? -2.390 39.167 -14.083 1.00 38.69 179 HIS A C 1
ATOM 1416 O O . HIS A 1 179 ? -1.840 39.775 -15.001 1.00 38.69 179 HIS A O 1
ATOM 1422 N N . GLN A 1 180 ? -1.726 38.375 -13.245 1.00 41.00 180 GLN A N 1
ATOM 1423 C CA . GLN A 1 180 ? -0.479 37.730 -13.646 1.00 41.00 180 GLN A CA 1
ATOM 1424 C C . GLN A 1 180 ? -0.526 36.220 -13.380 1.00 41.00 180 GLN A C 1
ATOM 1426 O O . GLN A 1 180 ? 0.429 35.634 -12.896 1.00 41.00 180 GLN A O 1
ATOM 1431 N N . ASN A 1 181 ? -1.605 35.569 -13.821 1.00 43.97 181 ASN A N 1
ATOM 1432 C CA . ASN A 1 181 ? -1.448 34.283 -14.498 1.00 43.97 181 ASN A CA 1
ATOM 1433 C C . ASN A 1 181 ? -1.712 34.526 -15.994 1.00 43.97 181 ASN A C 1
ATOM 1435 O O . ASN A 1 181 ? -2.863 34.460 -16.421 1.00 43.97 181 ASN A O 1
ATOM 1439 N N . PRO A 1 182 ? -0.689 34.899 -16.791 1.00 49.28 182 PRO A N 1
ATOM 1440 C CA . PRO A 1 182 ? -0.820 35.155 -18.231 1.00 49.28 182 PRO A CA 1
ATOM 1441 C C . PRO A 1 182 ? -1.232 33.939 -19.085 1.00 49.28 182 PRO A C 1
ATOM 1443 O O . PRO A 1 182 ? -1.267 34.065 -20.307 1.00 49.28 182 PRO A O 1
ATOM 1446 N N . CYS A 1 183 ? -1.537 32.792 -18.474 1.00 52.72 183 CYS A N 1
ATOM 1447 C CA . CYS A 1 183 ? -1.549 31.484 -19.126 1.00 52.72 183 CYS A CA 1
ATOM 1448 C C . CYS A 1 183 ? -2.942 30.862 -19.160 1.00 52.72 183 CYS A C 1
ATOM 1450 O O . CYS A 1 183 ? -3.753 31.072 -18.253 1.00 52.72 183 CYS A O 1
ATOM 1452 N N . GLU A 1 184 ? -3.235 30.104 -20.217 1.00 52.00 184 GLU A N 1
ATOM 1453 C CA . GLU A 1 184 ? -4.503 29.386 -20.350 1.00 52.00 184 GLU A CA 1
ATOM 1454 C C . GLU A 1 184 ? -4.668 28.332 -19.228 1.00 52.00 184 GLU A C 1
ATOM 1456 O O . GLU A 1 184 ? -3.710 27.937 -18.568 1.00 52.00 184 GLU A O 1
ATOM 1461 N N . ALA A 1 185 ? -5.890 27.845 -18.967 1.00 48.16 185 ALA A N 1
ATOM 1462 C CA . ALA A 1 185 ? -6.172 26.921 -17.847 1.00 48.16 185 ALA A CA 1
ATOM 1463 C C . ALA A 1 185 ? -5.388 25.585 -17.901 1.00 48.16 185 ALA A C 1
ATOM 1465 O O . ALA A 1 185 ? -5.338 24.837 -16.922 1.00 48.16 185 ALA A O 1
ATOM 1466 N N . ASN A 1 186 ? -4.817 25.273 -19.060 1.00 50.97 186 ASN A N 1
ATOM 1467 C CA . ASN A 1 186 ? -3.993 24.115 -19.384 1.00 50.97 186 ASN A CA 1
ATOM 1468 C C . ASN A 1 186 ? -2.496 24.447 -19.491 1.00 50.97 186 ASN A C 1
ATOM 1470 O O . ASN A 1 186 ? -1.737 23.564 -19.871 1.00 50.97 186 ASN A O 1
ATOM 1474 N N . GLU A 1 187 ? -2.075 25.664 -19.158 1.00 58.22 187 GLU A N 1
ATOM 1475 C CA . GLU A 1 187 ? -0.690 26.136 -19.205 1.00 58.22 187 GLU A CA 1
ATOM 1476 C C . GLU A 1 187 ? -0.162 26.439 -17.789 1.00 58.22 187 GLU A C 1
ATOM 1478 O O . GLU A 1 187 ? -0.916 26.658 -16.837 1.00 58.22 187 GLU A O 1
ATOM 1483 N N . LEU A 1 188 ? 1.158 26.394 -17.631 1.00 58.72 188 LEU A N 1
ATOM 1484 C CA . LEU A 1 188 ? 1.887 26.762 -16.423 1.00 58.72 188 LEU A CA 1
ATOM 1485 C C . LEU A 1 188 ? 2.524 28.138 -16.607 1.00 58.72 188 LEU A C 1
ATOM 1487 O O . LEU A 1 188 ? 3.000 28.479 -17.688 1.00 58.72 188 LEU A O 1
ATOM 1491 N N . THR A 1 189 ? 2.552 28.921 -15.533 1.00 62.62 189 THR A N 1
ATOM 1492 C CA . THR A 1 189 ? 3.250 30.203 -15.490 1.00 62.62 189 THR A CA 1
ATOM 1493 C C . THR A 1 189 ? 4.731 30.035 -15.203 1.00 62.62 189 THR A C 1
ATOM 1495 O O . THR A 1 189 ? 5.123 29.300 -14.295 1.00 62.62 189 THR A O 1
ATOM 1498 N N . CYS A 1 190 ? 5.548 30.782 -15.940 1.00 65.88 190 CYS A N 1
ATOM 1499 C CA . CYS A 1 190 ? 6.965 30.967 -15.637 1.00 65.88 190 CYS A CA 1
ATOM 1500 C C . CYS A 1 190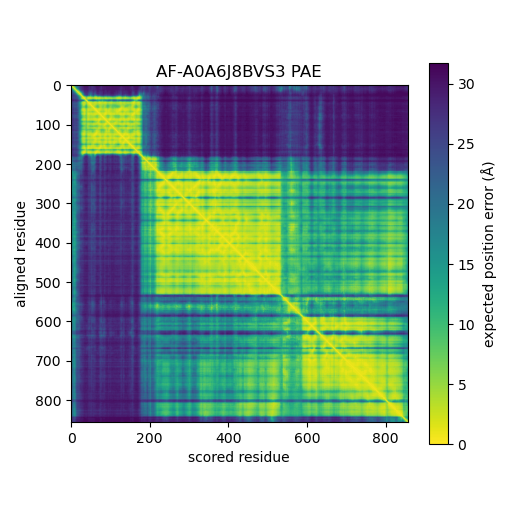 ? 7.136 31.653 -14.272 1.00 65.88 190 CYS A C 1
ATOM 1502 O O . CYS A 1 190 ? 6.354 32.544 -13.923 1.00 65.88 190 CYS A O 1
ATOM 1504 N N . ALA A 1 191 ? 8.153 31.271 -13.492 1.00 50.38 191 ALA A N 1
ATOM 1505 C CA . ALA A 1 191 ? 8.292 31.672 -12.085 1.00 50.38 191 ALA A CA 1
ATOM 1506 C C . ALA A 1 191 ? 8.433 33.189 -11.882 1.00 50.38 191 ALA A C 1
ATOM 1508 O O . ALA A 1 191 ? 8.063 33.703 -10.825 1.00 50.38 191 ALA A O 1
ATOM 1509 N N . TYR A 1 192 ? 8.923 33.918 -12.890 1.00 57.72 192 TYR A N 1
ATOM 1510 C CA . TYR A 1 192 ? 9.035 35.379 -12.857 1.00 57.72 192 TYR A CA 1
ATOM 1511 C C . TYR A 1 192 ? 7.986 36.094 -13.729 1.00 57.72 192 TYR A C 1
ATOM 1513 O O . TYR A 1 192 ? 8.105 37.294 -13.980 1.00 57.72 192 TYR A O 1
ATOM 1521 N N . GLY A 1 193 ? 6.932 35.383 -14.154 1.00 52.34 193 GLY A N 1
ATOM 1522 C CA . GLY A 1 193 ? 5.732 35.950 -14.779 1.00 52.34 193 GLY A CA 1
ATOM 1523 C C . GLY A 1 193 ? 5.871 36.367 -16.249 1.00 52.34 193 GLY A C 1
ATOM 1524 O O . GLY A 1 193 ? 4.933 36.943 -16.799 1.00 52.34 193 GLY A O 1
ATOM 1525 N N . ASN A 1 194 ? 7.004 36.081 -16.899 1.00 55.00 194 ASN A N 1
ATOM 1526 C CA . ASN A 1 194 ? 7.267 36.434 -18.299 1.00 55.00 194 ASN A CA 1
ATOM 1527 C C . ASN A 1 194 ? 7.095 35.237 -19.246 1.00 55.00 194 ASN A C 1
ATOM 1529 O O . ASN A 1 194 ? 8.008 34.899 -19.985 1.00 55.00 194 ASN A O 1
ATOM 1533 N N . GLY A 1 195 ? 5.924 34.606 -19.255 1.00 58.16 195 GLY A N 1
ATOM 1534 C CA . GLY A 1 195 ? 5.642 33.541 -20.216 1.00 58.16 195 GLY A CA 1
ATOM 1535 C C . GLY A 1 195 ? 4.692 32.481 -19.691 1.00 58.16 195 GLY A C 1
ATOM 1536 O O . GLY A 1 195 ? 4.350 32.454 -18.504 1.00 58.16 195 GLY A O 1
ATOM 1537 N N . CYS A 1 196 ? 4.274 31.629 -20.618 1.00 69.38 196 CYS A N 1
ATOM 1538 C CA . CYS A 1 196 ? 3.391 30.500 -20.399 1.00 69.38 196 CYS A CA 1
ATOM 1539 C C . CYS A 1 196 ? 3.945 29.318 -21.161 1.00 69.38 196 CYS A C 1
ATOM 1541 O O . CYS A 1 196 ? 4.302 29.462 -22.330 1.00 69.38 196 CYS A O 1
ATOM 1543 N N . TYR A 1 197 ? 4.002 28.173 -20.501 1.00 67.56 197 TYR A N 1
ATOM 1544 C CA . TYR A 1 197 ? 4.462 26.937 -21.108 1.00 67.56 197 TYR A CA 1
ATOM 1545 C C . TYR A 1 197 ? 3.440 25.840 -20.841 1.00 67.56 197 TYR A C 1
ATOM 1547 O O . TYR A 1 197 ? 2.744 25.832 -19.822 1.00 67.56 197 TYR A O 1
ATOM 1555 N N . GLU A 1 198 ? 3.297 24.907 -21.775 1.00 68.00 198 GLU A N 1
ATOM 1556 C CA . GLU A 1 198 ? 2.433 23.759 -21.533 1.00 68.00 198 GLU A CA 1
ATOM 1557 C C . GLU A 1 198 ? 3.063 22.883 -20.432 1.00 68.00 198 GLU A C 1
ATOM 1559 O O . GLU A 1 198 ? 4.279 22.731 -20.390 1.00 68.00 198 GLU A O 1
ATOM 1564 N N . PRO A 1 199 ? 2.278 22.231 -19.561 1.00 61.09 199 PRO A N 1
ATOM 1565 C CA . PRO A 1 199 ? 2.774 21.315 -18.537 1.00 61.09 199 PRO A CA 1
ATOM 1566 C C . PRO A 1 199 ? 3.743 20.251 -19.062 1.00 61.09 199 PRO A C 1
ATOM 1568 O O . PRO A 1 199 ? 4.608 19.802 -18.321 1.00 61.09 199 PRO A O 1
ATOM 1571 N N . GLY A 1 200 ? 3.592 19.848 -20.329 1.00 56.75 200 GLY A N 1
ATOM 1572 C CA . GLY A 1 200 ? 4.485 18.895 -20.986 1.00 56.75 200 GLY A CA 1
ATOM 1573 C C . GLY A 1 200 ? 5.823 19.460 -21.455 1.00 56.75 200 GLY A C 1
ATOM 1574 O O . GLY A 1 200 ? 6.659 18.660 -21.853 1.00 56.75 200 GLY A O 1
ATOM 1575 N N . ARG A 1 201 ? 6.006 20.781 -21.387 1.00 69.56 201 ARG A N 1
ATOM 1576 C CA . ARG A 1 201 ? 7.257 21.489 -21.670 1.00 69.56 201 ARG A CA 1
ATOM 1577 C C . ARG A 1 201 ? 8.068 21.828 -20.427 1.00 69.56 201 ARG A C 1
ATOM 1579 O O . ARG A 1 201 ? 9.155 22.372 -20.501 1.00 69.56 201 ARG A O 1
ATOM 1586 N N . LYS A 1 202 ? 7.561 21.478 -19.243 1.00 66.06 202 LYS A N 1
ATOM 1587 C CA . LYS A 1 202 ? 8.386 21.558 -18.043 1.00 66.06 202 LYS A CA 1
ATOM 1588 C C . LYS A 1 202 ? 9.576 20.608 -18.205 1.00 66.06 202 LYS A C 1
ATOM 1590 O O . LYS A 1 202 ? 9.349 19.411 -18.401 1.00 66.06 202 LYS A O 1
ATOM 1595 N N . CYS A 1 203 ? 10.798 21.109 -18.027 1.00 66.19 203 CYS A N 1
ATOM 1596 C CA . CYS A 1 203 ? 12.031 20.316 -18.026 1.00 66.19 203 CYS A CA 1
ATOM 1597 C C . CYS A 1 203 ? 12.438 19.718 -19.382 1.00 66.19 203 CYS A C 1
ATOM 1599 O O . CYS A 1 203 ? 13.315 18.841 -19.444 1.00 66.19 203 CYS A O 1
ATOM 1601 N N . ASP A 1 204 ? 11.821 20.170 -20.472 1.00 62.28 204 ASP A N 1
ATOM 1602 C CA . ASP A 1 204 ? 12.086 19.690 -21.830 1.00 62.28 204 ASP A CA 1
ATOM 1603 C C . ASP A 1 204 ? 13.420 20.203 -22.399 1.00 62.28 204 ASP A C 1
ATOM 1605 O O . ASP A 1 204 ? 13.915 19.678 -23.398 1.00 62.28 204 ASP A O 1
ATOM 1609 N N . GLY A 1 205 ? 14.106 21.090 -21.665 1.00 61.25 205 GLY A N 1
ATOM 1610 C CA . GLY A 1 205 ? 15.438 21.623 -21.965 1.00 61.25 205 GLY A CA 1
ATOM 1611 C C . GLY A 1 205 ? 15.456 22.803 -22.904 1.00 61.25 205 GLY A C 1
ATOM 1612 O O . GLY A 1 205 ? 16.552 23.318 -23.154 1.00 61.25 205 GLY A O 1
ATOM 1613 N N . ASP A 1 206 ? 14.295 23.196 -23.405 1.00 69.00 206 ASP A N 1
ATOM 1614 C CA . ASP A 1 206 ? 14.114 24.432 -24.125 1.00 69.00 206 ASP A CA 1
ATOM 1615 C C . ASP A 1 206 ? 13.646 25.483 -23.112 1.00 69.00 206 ASP A C 1
ATOM 1617 O O . ASP A 1 206 ? 12.750 25.263 -22.315 1.00 69.00 206 ASP A O 1
ATOM 1621 N N . ASP A 1 207 ? 14.311 26.636 -23.096 1.00 74.44 207 ASP A N 1
ATOM 1622 C CA . ASP A 1 207 ? 13.932 27.741 -22.212 1.00 74.44 207 ASP A CA 1
ATOM 1623 C C . ASP A 1 207 ? 12.721 28.479 -22.813 1.00 74.44 207 ASP A C 1
ATOM 1625 O O . ASP A 1 207 ? 12.867 29.535 -23.443 1.00 74.44 207 ASP A O 1
ATOM 1629 N N . ASP A 1 208 ? 11.524 27.900 -22.667 1.00 77.44 208 ASP A N 1
ATOM 1630 C CA . ASP A 1 208 ? 10.257 28.503 -23.096 1.00 77.44 208 ASP A CA 1
ATOM 1631 C C . ASP A 1 208 ? 9.921 29.741 -22.263 1.00 77.44 208 ASP A C 1
ATOM 1633 O O . ASP A 1 208 ? 9.249 30.665 -22.738 1.00 77.44 208 ASP A O 1
ATOM 1637 N N . CYS A 1 209 ? 10.411 29.786 -21.025 1.00 70.38 209 CYS A N 1
ATOM 1638 C CA . CYS A 1 209 ? 10.210 30.909 -20.123 1.00 70.38 209 CYS A CA 1
ATOM 1639 C C . CYS A 1 209 ? 11.182 32.079 -20.333 1.00 70.38 209 CYS A C 1
ATOM 1641 O O . CYS A 1 209 ? 10.993 33.146 -19.744 1.00 70.38 209 CYS A O 1
ATOM 1643 N N . SER A 1 210 ? 12.203 31.925 -21.184 1.00 72.75 210 SER A N 1
ATOM 1644 C CA . SER A 1 210 ? 13.317 32.874 -21.391 1.00 72.75 210 SER A CA 1
ATOM 1645 C C . SER A 1 210 ? 14.131 33.236 -20.129 1.00 72.75 210 SER A C 1
ATOM 1647 O O . SER A 1 210 ? 15.039 34.074 -20.193 1.00 72.75 210 SER A O 1
ATOM 1649 N N . ASP A 1 211 ? 13.770 32.673 -18.977 1.00 69.19 211 ASP A N 1
ATOM 1650 C CA . ASP A 1 211 ? 14.387 32.835 -17.661 1.00 69.19 211 ASP A CA 1
ATOM 1651 C C . ASP A 1 211 ? 14.744 31.481 -17.017 1.00 69.19 211 ASP A C 1
ATOM 1653 O O . ASP A 1 211 ? 15.204 31.453 -15.873 1.00 69.19 211 ASP A O 1
ATOM 1657 N N . ALA A 1 212 ? 14.563 30.392 -17.770 1.00 67.69 212 ALA A N 1
ATOM 1658 C CA . ALA A 1 212 ? 14.772 28.992 -17.424 1.00 67.69 212 ALA A CA 1
ATOM 1659 C C . ALA A 1 212 ? 13.956 28.483 -16.226 1.00 67.69 212 ALA A C 1
ATOM 1661 O O . ALA A 1 212 ? 14.308 27.468 -15.626 1.00 67.69 212 ALA A O 1
ATOM 1662 N N . SER A 1 213 ? 12.884 29.176 -15.829 1.00 68.00 213 SER A N 1
ATOM 1663 C CA . SER A 1 213 ? 12.077 28.772 -14.670 1.00 68.00 213 SER A CA 1
ATOM 1664 C C . SER A 1 213 ? 11.198 27.536 -14.898 1.00 68.00 213 SER A C 1
ATOM 1666 O O . SER A 1 213 ? 10.833 26.849 -13.943 1.00 68.00 213 SER A O 1
ATOM 1668 N N . ASP A 1 214 ? 10.877 27.234 -16.148 1.00 65.06 214 ASP A N 1
ATOM 1669 C CA . ASP A 1 214 ? 10.357 25.950 -16.629 1.00 65.06 214 ASP A CA 1
ATOM 1670 C C . ASP A 1 214 ? 11.357 24.795 -16.460 1.00 65.06 214 ASP A C 1
ATOM 1672 O O . ASP A 1 214 ? 10.941 23.654 -16.245 1.00 65.06 214 ASP A O 1
ATOM 1676 N N . GLU A 1 215 ? 12.655 25.103 -16.451 1.00 67.56 215 GLU A N 1
ATOM 1677 C CA . GLU A 1 215 ? 13.767 24.163 -16.260 1.00 67.56 215 GLU A CA 1
ATOM 1678 C C . GLU A 1 215 ? 14.257 24.069 -14.797 1.00 67.56 215 GLU A C 1
ATOM 1680 O O . GLU A 1 215 ? 15.205 23.339 -14.478 1.00 67.56 215 GLU A O 1
ATOM 1685 N N . GLU A 1 216 ? 13.613 24.777 -13.864 1.00 61.28 216 GLU A N 1
ATOM 1686 C CA . GLU A 1 216 ? 13.913 24.690 -12.433 1.00 61.28 216 GLU A CA 1
ATOM 1687 C C . GLU A 1 216 ? 13.109 23.569 -11.736 1.00 61.28 216 GLU A C 1
ATOM 1689 O O . GLU A 1 216 ? 11.920 23.347 -11.981 1.00 61.28 216 GLU A O 1
ATOM 1694 N N . ASN A 1 217 ? 13.748 22.870 -10.783 1.00 61.09 217 ASN A N 1
ATOM 1695 C CA . ASN A 1 217 ? 13.147 21.783 -9.987 1.00 61.09 217 ASN A CA 1
ATOM 1696 C C . ASN A 1 217 ? 12.517 20.660 -10.834 1.00 61.09 217 ASN A C 1
ATOM 1698 O O . ASN A 1 217 ? 11.382 20.227 -10.604 1.00 61.09 217 ASN A O 1
ATOM 1702 N N . CYS A 1 218 ? 13.289 20.169 -11.801 1.00 66.56 218 CYS A N 1
ATOM 1703 C CA . CYS A 1 218 ? 12.934 19.078 -12.702 1.00 66.56 218 CYS A CA 1
ATOM 1704 C C . CYS A 1 218 ? 12.998 17.701 -12.055 1.00 66.56 218 CYS A C 1
ATOM 1706 O O . CYS A 1 218 ? 13.857 16.884 -12.368 1.00 66.56 218 CYS A O 1
ATOM 1708 N N . VAL A 1 219 ? 12.081 17.469 -11.120 1.00 68.06 219 VAL A N 1
ATOM 1709 C CA . VAL A 1 219 ? 11.956 16.187 -10.419 1.00 68.06 219 VAL A CA 1
ATOM 1710 C C . VAL A 1 219 ? 11.224 15.137 -11.269 1.00 68.06 219 VAL A C 1
ATOM 1712 O O . VAL A 1 219 ? 11.414 13.945 -11.055 1.00 68.06 219 VAL A O 1
ATOM 1715 N N . LEU A 1 220 ? 10.416 15.577 -12.240 1.00 72.62 220 LEU A N 1
ATOM 1716 C CA . LEU A 1 220 ? 9.690 14.730 -13.191 1.00 72.62 220 LEU A CA 1
ATOM 1717 C C . LEU A 1 220 ? 10.436 14.608 -14.521 1.00 72.62 220 LEU A C 1
ATOM 1719 O O . LEU A 1 220 ? 11.171 15.517 -14.917 1.00 72.62 220 LEU A O 1
ATOM 1723 N N . LEU A 1 221 ? 10.195 13.507 -15.230 1.00 78.75 221 LEU A N 1
ATOM 1724 C CA . LEU A 1 221 ? 10.658 13.323 -16.598 1.00 78.75 221 LEU A CA 1
ATOM 1725 C C . LEU A 1 221 ? 9.934 14.273 -17.570 1.00 78.75 221 LEU A C 1
ATOM 1727 O O . LEU A 1 221 ? 8.733 14.518 -17.421 1.00 78.75 221 LEU A O 1
ATOM 1731 N N . PRO A 1 222 ? 10.627 14.752 -18.619 1.00 81.44 222 PRO A N 1
ATOM 1732 C CA . PRO A 1 222 ? 9.999 15.503 -19.699 1.00 81.44 222 PRO A CA 1
ATOM 1733 C C . PRO A 1 222 ? 8.996 14.637 -20.461 1.00 81.44 222 PRO A C 1
ATOM 1735 O O . PRO A 1 222 ? 9.207 13.436 -20.658 1.00 81.44 222 PRO A O 1
ATOM 1738 N N . LEU A 1 223 ? 7.925 15.255 -20.958 1.00 76.19 223 LEU A N 1
ATOM 1739 C CA . LEU A 1 223 ? 6.870 14.560 -21.702 1.00 76.19 223 LEU A CA 1
ATOM 1740 C C . LEU A 1 223 ? 7.127 14.541 -23.220 1.00 76.19 223 LEU A C 1
ATOM 1742 O O . LEU A 1 223 ? 6.198 14.367 -24.008 1.00 76.19 223 LEU A O 1
ATOM 1746 N N . ASP A 1 224 ? 8.375 14.696 -23.655 1.00 82.12 224 ASP A N 1
ATOM 1747 C CA . ASP A 1 224 ? 8.726 14.690 -25.080 1.00 82.12 224 ASP A CA 1
ATOM 1748 C C . ASP A 1 224 ? 8.698 13.284 -25.670 1.00 82.12 224 ASP A C 1
ATOM 1750 O O . ASP A 1 224 ? 8.295 13.084 -26.819 1.00 82.12 224 ASP A O 1
ATOM 1754 N N . MET A 1 225 ? 9.105 12.294 -24.873 1.00 88.25 225 MET A N 1
ATOM 1755 C CA . MET A 1 225 ? 9.309 10.915 -25.303 1.00 88.25 225 MET A CA 1
ATOM 1756 C C . MET A 1 225 ? 8.444 9.969 -24.473 1.00 88.25 225 MET A C 1
ATOM 1758 O O . MET A 1 225 ? 8.538 9.936 -23.252 1.00 88.25 225 MET A O 1
ATOM 1762 N N . TYR A 1 226 ? 7.622 9.161 -25.145 1.00 86.62 226 TYR A N 1
ATOM 1763 C CA . TYR A 1 226 ? 6.769 8.165 -24.493 1.00 86.62 226 TYR A CA 1
ATOM 1764 C C . TYR A 1 226 ? 7.154 6.750 -24.927 1.00 86.62 226 TYR A C 1
ATOM 1766 O O . TYR A 1 226 ? 7.070 6.456 -26.125 1.00 86.62 226 TYR A O 1
ATOM 1774 N N . PRO A 1 227 ? 7.532 5.851 -24.003 1.00 95.50 227 PRO A N 1
ATOM 1775 C CA . PRO A 1 227 ? 7.836 4.470 -24.336 1.00 95.50 227 PRO A CA 1
ATOM 1776 C C . PRO A 1 227 ? 6.568 3.721 -24.759 1.00 95.50 227 PRO A C 1
ATOM 1778 O O . PRO A 1 227 ? 5.492 3.895 -24.191 1.00 95.50 227 PRO A O 1
ATOM 1781 N N . SER A 1 228 ? 6.699 2.856 -25.758 1.00 92.25 228 SER A N 1
ATOM 1782 C CA . SER A 1 228 ? 5.646 1.937 -26.194 1.00 92.25 228 SER A CA 1
ATOM 1783 C C . SER A 1 228 ? 5.993 0.484 -25.873 1.00 92.25 228 SER A C 1
ATOM 1785 O O . SER A 1 228 ? 5.116 -0.282 -25.466 1.00 92.25 228 SER A O 1
ATOM 1787 N N . LEU A 1 229 ? 7.263 0.101 -26.030 1.00 97.94 229 LEU A N 1
ATOM 1788 C CA . LEU A 1 229 ? 7.732 -1.264 -25.816 1.00 97.94 229 LEU A CA 1
ATOM 1789 C C . LEU A 1 229 ? 9.199 -1.292 -25.377 1.00 97.94 229 LEU A C 1
ATOM 1791 O O . LEU A 1 229 ? 10.081 -0.774 -26.062 1.00 97.94 229 LEU A O 1
ATOM 1795 N N . TYR A 1 230 ? 9.454 -1.987 -24.276 1.00 98.62 230 TYR A N 1
ATOM 1796 C CA . TYR A 1 230 ? 10.783 -2.361 -23.815 1.00 98.62 230 TYR A CA 1
ATOM 1797 C C . TYR A 1 230 ? 11.120 -3.776 -24.276 1.00 98.62 230 TYR A C 1
ATOM 1799 O O . TYR A 1 230 ? 10.356 -4.709 -24.036 1.00 98.62 230 TYR A O 1
ATOM 1807 N N . HIS A 1 231 ? 12.291 -3.956 -24.879 1.00 98.50 231 HIS A N 1
ATOM 1808 C CA . HIS A 1 231 ? 12.937 -5.261 -24.998 1.00 98.50 231 HIS A CA 1
ATOM 1809 C C . HIS A 1 231 ? 14.090 -5.262 -24.003 1.00 98.50 231 HIS A C 1
ATOM 1811 O O . HIS A 1 231 ? 15.060 -4.527 -24.186 1.00 98.50 231 HIS A O 1
ATOM 1817 N N . LEU A 1 232 ? 13.941 -6.032 -22.931 1.00 98.62 232 LEU A N 1
ATOM 1818 C CA . LEU A 1 232 ? 14.869 -6.054 -21.808 1.00 98.62 232 LEU A CA 1
ATOM 1819 C C . LEU A 1 232 ? 15.527 -7.428 -21.729 1.00 98.62 232 LEU A C 1
ATOM 1821 O O . LEU A 1 232 ? 14.834 -8.426 -21.552 1.00 98.62 232 LEU A O 1
ATOM 1825 N N . GLU A 1 233 ? 16.850 -7.481 -21.838 1.00 98.75 233 GLU A N 1
ATOM 1826 C CA . GLU A 1 233 ? 17.637 -8.684 -21.578 1.00 98.75 233 GLU A CA 1
ATOM 1827 C C . GLU A 1 233 ? 18.484 -8.484 -20.318 1.00 98.75 233 GLU A C 1
ATOM 1829 O O . GLU A 1 233 ? 19.211 -7.498 -20.221 1.00 98.75 233 GLU A O 1
ATOM 1834 N N . ILE A 1 234 ? 18.395 -9.414 -19.364 1.00 98.62 234 ILE A N 1
ATOM 1835 C CA . ILE A 1 234 ? 19.159 -9.389 -18.109 1.00 98.62 234 ILE A CA 1
ATOM 1836 C C . ILE A 1 234 ? 19.892 -10.718 -17.924 1.00 98.62 234 ILE A C 1
ATOM 1838 O O . ILE A 1 234 ? 19.304 -11.796 -18.048 1.00 98.62 234 ILE A O 1
ATOM 1842 N N . GLN A 1 235 ? 21.176 -10.641 -17.577 1.00 98.25 235 GLN A N 1
ATOM 1843 C CA . GLN A 1 235 ? 22.031 -11.784 -17.279 1.00 98.25 235 GLN A CA 1
ATOM 1844 C C . GLN A 1 235 ? 22.684 -11.638 -15.893 1.00 98.25 235 GLN A C 1
ATOM 1846 O O . GLN A 1 235 ? 23.729 -10.996 -15.763 1.00 98.25 235 GLN A O 1
ATOM 1851 N N . PRO A 1 236 ? 22.117 -12.263 -14.845 1.00 97.44 236 PRO A N 1
ATOM 1852 C CA . PRO A 1 236 ? 22.718 -12.280 -13.515 1.00 97.44 236 PRO A CA 1
ATOM 1853 C C . PRO A 1 236 ? 23.918 -13.236 -13.433 1.00 97.44 236 PRO A C 1
ATOM 1855 O O . PRO A 1 236 ? 23.824 -14.414 -13.789 1.00 97.44 236 PRO A O 1
ATOM 1858 N N . HIS A 1 237 ? 25.036 -12.764 -12.878 1.00 96.19 237 HIS A N 1
ATOM 1859 C CA . HIS A 1 237 ? 26.250 -13.550 -12.630 1.00 96.19 237 HIS A CA 1
ATOM 1860 C C . HIS A 1 237 ? 26.399 -13.866 -11.137 1.00 96.19 237 HIS A C 1
ATOM 1862 O O . HIS A 1 237 ? 27.181 -13.240 -10.420 1.00 96.19 237 HIS A O 1
ATOM 1868 N N . ILE A 1 238 ? 25.637 -14.865 -10.681 1.00 94.94 238 ILE A N 1
ATOM 1869 C CA . ILE A 1 238 ? 25.524 -15.278 -9.263 1.00 94.94 238 ILE A CA 1
ATOM 1870 C C . ILE A 1 238 ? 26.135 -16.653 -8.946 1.00 94.94 238 ILE A C 1
ATOM 1872 O O . ILE A 1 238 ? 25.971 -17.179 -7.849 1.00 94.94 238 ILE A O 1
ATOM 1876 N N . TYR A 1 239 ? 26.814 -17.266 -9.915 1.00 89.69 239 TYR A N 1
ATOM 1877 C CA . TYR A 1 239 ? 27.221 -18.676 -9.843 1.00 89.69 239 TYR A CA 1
ATOM 1878 C C . TYR A 1 239 ? 28.667 -18.871 -9.386 1.00 89.69 239 TYR A C 1
ATOM 1880 O O . TYR A 1 239 ? 28.989 -19.863 -8.737 1.00 89.69 239 TYR A O 1
ATOM 1888 N N . ASP A 1 240 ? 29.542 -17.923 -9.724 1.00 80.00 240 ASP A N 1
ATOM 1889 C CA . ASP A 1 240 ? 30.985 -18.057 -9.567 1.00 80.00 240 ASP A CA 1
ATOM 1890 C C . ASP A 1 240 ? 31.541 -16.919 -8.700 1.00 80.00 240 ASP A C 1
ATOM 1892 O O . ASP A 1 240 ? 31.398 -15.737 -9.013 1.00 80.00 240 ASP A O 1
ATOM 1896 N N . GLY A 1 241 ? 32.236 -17.265 -7.613 1.00 77.12 241 GLY A N 1
ATOM 1897 C CA . GLY A 1 241 ? 32.955 -16.306 -6.771 1.00 77.12 241 GLY A CA 1
ATOM 1898 C C . GLY A 1 241 ? 32.296 -16.008 -5.423 1.00 77.12 241 GLY A C 1
ATOM 1899 O O . GLY A 1 241 ? 31.546 -16.806 -4.874 1.00 77.12 241 GLY A O 1
ATOM 1900 N N . LYS A 1 242 ? 32.670 -14.873 -4.820 1.00 81.50 242 LYS A N 1
ATOM 1901 C CA . LYS A 1 242 ? 32.121 -14.423 -3.530 1.00 81.50 242 LYS A CA 1
ATOM 1902 C C . LYS A 1 242 ? 30.925 -13.519 -3.796 1.00 81.50 242 LYS A C 1
ATOM 1904 O O . LYS A 1 242 ? 31.076 -12.597 -4.590 1.00 81.50 242 LYS A O 1
ATOM 1909 N N . TYR A 1 243 ? 29.841 -13.687 -3.038 1.00 80.38 243 TYR A N 1
ATOM 1910 C CA . TYR A 1 243 ? 28.597 -12.921 -3.201 1.00 80.38 243 TYR A CA 1
ATOM 1911 C C . TYR A 1 243 ? 28.789 -11.397 -3.320 1.00 80.38 243 TYR A C 1
ATOM 1913 O O . TYR A 1 243 ? 28.109 -10.747 -4.099 1.00 80.38 243 TYR A O 1
ATOM 1921 N N . LYS A 1 244 ? 29.792 -10.820 -2.638 1.00 83.62 244 LYS A N 1
ATOM 1922 C CA . LYS A 1 244 ? 30.141 -9.383 -2.720 1.00 83.62 244 LYS A CA 1
ATOM 1923 C C . LYS A 1 244 ? 30.623 -8.904 -4.099 1.00 83.62 244 LYS A C 1
ATOM 1925 O O . LYS A 1 244 ? 30.918 -7.725 -4.257 1.00 83.62 244 LYS A O 1
ATOM 1930 N N . LYS A 1 245 ? 30.829 -9.818 -5.045 1.00 88.62 245 LYS A N 1
ATOM 1931 C CA . LYS A 1 245 ? 31.276 -9.540 -6.413 1.00 88.62 245 LYS A CA 1
ATOM 1932 C C . LYS A 1 245 ? 30.219 -9.899 -7.456 1.00 88.62 245 LYS A C 1
ATOM 1934 O O . LYS A 1 245 ? 30.539 -9.841 -8.636 1.00 88.62 245 LYS A O 1
ATOM 1939 N N . PHE A 1 246 ? 29.025 -10.317 -7.042 1.00 95.88 246 PHE A N 1
ATOM 1940 C CA . PHE A 1 246 ? 27.955 -10.622 -7.981 1.00 95.88 246 PHE A CA 1
ATOM 1941 C C . PHE A 1 246 ? 27.431 -9.340 -8.628 1.00 95.88 246 PHE A C 1
ATOM 1943 O O . PHE A 1 246 ? 27.385 -8.271 -8.017 1.00 95.88 246 PHE A O 1
ATOM 1950 N N . TYR A 1 247 ? 27.096 -9.465 -9.901 1.00 96.81 247 TYR A N 1
ATOM 1951 C CA . TYR A 1 247 ? 26.684 -8.378 -10.777 1.00 96.81 247 TYR A CA 1
ATOM 1952 C C . TYR A 1 247 ? 25.731 -8.941 -11.828 1.00 96.81 247 TYR A C 1
ATOM 1954 O O . TYR A 1 247 ? 25.551 -10.159 -11.924 1.00 96.81 247 TYR A O 1
ATOM 1962 N N . PHE A 1 248 ? 25.131 -8.069 -12.621 1.00 98.00 248 PHE A N 1
ATOM 1963 C CA . PHE A 1 248 ? 24.355 -8.460 -13.785 1.00 98.00 248 PHE A CA 1
ATOM 1964 C C . PHE A 1 248 ? 24.717 -7.577 -14.971 1.00 98.00 248 PHE A C 1
ATOM 1966 O O . PHE A 1 248 ? 24.951 -6.379 -14.813 1.00 98.00 248 PHE A O 1
ATOM 1973 N N . ASP A 1 249 ? 24.750 -8.187 -16.149 1.00 98.50 249 ASP A N 1
ATOM 1974 C CA . ASP A 1 249 ? 24.794 -7.456 -17.409 1.00 98.50 249 ASP A CA 1
ATOM 1975 C C . ASP A 1 249 ? 23.364 -7.276 -17.915 1.00 98.50 249 ASP A C 1
ATOM 1977 O O . ASP A 1 249 ? 22.525 -8.171 -17.764 1.00 98.50 249 ASP A O 1
ATOM 1981 N N . GLY A 1 250 ? 23.087 -6.129 -18.519 1.00 98.56 250 GLY A N 1
ATOM 1982 C CA . GLY A 1 250 ? 21.791 -5.825 -19.092 1.00 98.56 250 GLY A CA 1
ATOM 1983 C C . GLY A 1 250 ? 21.895 -5.146 -20.449 1.00 98.56 250 GLY A C 1
ATOM 1984 O O . GLY A 1 250 ? 22.865 -4.456 -20.765 1.00 98.56 250 GLY A O 1
ATOM 1985 N N . PHE A 1 251 ? 20.867 -5.357 -21.259 1.00 98.75 251 PHE A N 1
ATOM 1986 C CA . PHE A 1 251 ? 20.653 -4.664 -22.519 1.00 98.75 251 PHE A CA 1
ATOM 1987 C C . PHE A 1 251 ? 19.194 -4.240 -22.592 1.00 98.75 251 PHE A C 1
ATOM 1989 O O . PHE A 1 251 ? 18.292 -5.053 -22.378 1.00 98.75 251 PHE A O 1
ATOM 1996 N N . VAL A 1 252 ? 18.958 -2.969 -22.905 1.00 98.56 252 VAL A N 1
ATOM 1997 C CA . VAL A 1 252 ? 17.611 -2.449 -23.109 1.00 98.56 252 VAL A CA 1
ATOM 1998 C C . VAL A 1 252 ? 17.504 -1.815 -24.485 1.00 98.56 252 VAL A C 1
ATOM 2000 O O . VAL A 1 252 ? 18.341 -1.014 -24.899 1.00 98.56 252 VAL A O 1
ATOM 2003 N N . LYS A 1 253 ? 16.432 -2.178 -25.183 1.00 98.44 253 LYS A N 1
ATOM 2004 C CA . LYS A 1 253 ? 15.960 -1.514 -26.391 1.00 98.44 253 LYS A CA 1
ATOM 2005 C C . LYS A 1 253 ? 14.580 -0.937 -26.103 1.00 98.44 253 LYS A C 1
ATOM 2007 O O . LYS A 1 253 ? 13.652 -1.689 -25.811 1.00 98.44 253 LYS A O 1
ATOM 2012 N N . ILE A 1 254 ? 14.433 0.373 -26.226 1.00 98.31 254 ILE A N 1
ATOM 2013 C CA . ILE A 1 254 ? 13.193 1.089 -25.928 1.00 98.31 254 ILE A CA 1
ATOM 2014 C C . ILE A 1 254 ? 12.636 1.660 -27.226 1.00 98.31 254 ILE A C 1
ATOM 2016 O O . ILE A 1 254 ? 13.260 2.515 -27.851 1.00 98.31 254 ILE A O 1
ATOM 2020 N N . GLU A 1 255 ? 11.464 1.186 -27.633 1.00 97.50 255 GLU A N 1
ATOM 2021 C CA . GLU A 1 255 ? 10.660 1.814 -28.680 1.00 97.50 255 GLU A CA 1
ATOM 2022 C C . GLU A 1 255 ? 9.846 2.945 -28.054 1.00 97.50 255 GLU A C 1
ATOM 2024 O O . GLU A 1 255 ? 9.199 2.748 -27.025 1.00 97.50 255 GLU A O 1
ATOM 2029 N N . MET A 1 256 ? 9.898 4.135 -28.648 1.00 94.88 256 MET A N 1
ATOM 2030 C CA . MET A 1 256 ? 9.284 5.335 -28.084 1.00 94.88 256 MET A CA 1
ATOM 2031 C C . MET A 1 256 ? 8.744 6.279 -29.157 1.00 94.88 256 MET A C 1
ATOM 2033 O O . MET A 1 256 ? 9.305 6.400 -30.245 1.00 94.88 256 MET A O 1
ATOM 2037 N N . LEU A 1 257 ? 7.639 6.952 -28.846 1.00 92.12 257 LEU A N 1
ATOM 2038 C CA . LEU A 1 257 ? 7.029 7.999 -29.660 1.00 92.12 257 LEU A CA 1
ATOM 2039 C C . LEU A 1 257 ? 7.544 9.363 -29.200 1.00 92.12 257 LEU A C 1
ATOM 2041 O O . LEU A 1 257 ? 7.379 9.719 -28.035 1.00 92.12 257 LEU A O 1
ATOM 2045 N N . CYS A 1 258 ? 8.096 10.134 -30.133 1.00 92.50 258 CYS A N 1
ATOM 2046 C CA . CYS A 1 258 ? 8.398 11.544 -29.928 1.00 92.50 258 CYS A CA 1
ATOM 2047 C C . CYS A 1 258 ? 7.095 12.339 -30.080 1.00 92.50 258 CYS A C 1
ATOM 2049 O O . CYS A 1 258 ? 6.499 12.356 -31.159 1.00 92.50 258 CYS A O 1
ATOM 2051 N N . ARG A 1 259 ? 6.601 12.945 -29.000 1.00 83.69 259 ARG A N 1
ATOM 2052 C CA . ARG A 1 259 ? 5.413 13.811 -29.018 1.00 83.69 259 ARG A CA 1
ATOM 2053 C C . ARG A 1 259 ? 5.773 15.260 -29.290 1.00 83.69 259 ARG A C 1
ATOM 2055 O O . ARG A 1 259 ? 5.090 15.891 -30.094 1.00 83.69 259 ARG A O 1
ATOM 2062 N N . HIS A 1 260 ? 6.851 15.741 -28.686 1.00 81.94 260 HIS A N 1
ATOM 2063 C CA . HIS A 1 260 ? 7.396 17.072 -28.925 1.00 81.94 260 HIS A CA 1
ATOM 2064 C C . HIS A 1 260 ? 8.816 16.933 -29.457 1.00 81.94 260 HIS A C 1
ATOM 2066 O O . HIS A 1 260 ? 9.566 16.058 -29.025 1.00 81.94 260 HIS A O 1
ATOM 2072 N N . SER A 1 261 ? 9.149 17.743 -30.462 1.00 89.00 261 SER A N 1
ATOM 2073 C CA . SER A 1 261 ? 10.464 17.672 -31.089 1.00 89.00 261 SER A CA 1
ATOM 2074 C C . SER A 1 261 ? 11.526 18.102 -30.084 1.00 89.00 261 SER A C 1
ATOM 2076 O O . SER A 1 261 ? 11.449 19.212 -29.582 1.00 89.00 261 SER A O 1
ATOM 2078 N N . THR A 1 262 ? 12.529 17.265 -29.849 1.00 91.00 262 THR A N 1
ATOM 2079 C CA . THR A 1 262 ? 13.568 17.494 -28.835 1.00 91.00 262 THR A CA 1
ATOM 2080 C C . THR A 1 262 ? 14.923 17.019 -29.352 1.00 91.00 262 THR A C 1
ATOM 2082 O O . THR A 1 262 ? 15.001 16.225 -30.291 1.00 91.00 262 THR A O 1
ATOM 2085 N N . ASN A 1 263 ? 16.015 17.502 -28.770 1.00 91.31 263 ASN A N 1
ATOM 2086 C CA . ASN A 1 263 ? 17.367 17.007 -29.037 1.00 91.31 263 ASN A CA 1
ATOM 2087 C C . ASN A 1 263 ? 17.902 16.111 -27.908 1.00 91.31 263 ASN A C 1
ATOM 2089 O O . ASN A 1 263 ? 19.043 15.660 -27.991 1.00 91.31 263 ASN A O 1
ATOM 2093 N N . LYS A 1 264 ? 17.116 15.836 -26.860 1.00 92.31 264 LYS A N 1
ATOM 2094 C CA . LYS A 1 264 ? 17.541 14.992 -25.740 1.00 92.31 264 LYS A CA 1
ATOM 2095 C C . LYS A 1 264 ? 16.505 13.933 -25.379 1.00 92.31 264 LYS A C 1
ATOM 2097 O O . LYS A 1 264 ? 15.319 14.071 -25.648 1.00 92.31 264 LYS A O 1
ATOM 2102 N N . ILE A 1 265 ? 16.966 12.860 -24.747 1.00 94.62 265 ILE A N 1
ATOM 2103 C CA . ILE A 1 265 ? 16.114 11.843 -24.122 1.00 94.62 265 ILE A CA 1
ATOM 2104 C C . ILE A 1 265 ? 16.544 11.729 -22.665 1.00 94.62 265 ILE A C 1
ATOM 2106 O O . ILE A 1 265 ? 17.709 11.443 -22.390 1.00 94.62 265 ILE A O 1
ATOM 2110 N N . VAL A 1 266 ? 15.615 11.954 -21.740 1.00 94.25 266 VAL A N 1
ATOM 2111 C CA . VAL A 1 266 ? 15.866 11.865 -20.298 1.00 94.25 266 VAL A CA 1
ATOM 2112 C C . VAL A 1 266 ? 15.219 10.592 -19.763 1.00 94.25 266 VAL A C 1
ATOM 2114 O O . VAL A 1 266 ? 14.050 10.331 -20.034 1.00 94.25 266 VAL A O 1
ATOM 2117 N N . LEU A 1 267 ? 15.986 9.785 -19.032 1.00 96.31 267 LEU A N 1
ATOM 2118 C CA . LEU A 1 267 ? 15.532 8.530 -18.426 1.00 96.31 267 LEU A CA 1
ATOM 2119 C C . LEU A 1 267 ? 15.970 8.482 -16.966 1.00 96.31 267 LEU A C 1
ATOM 2121 O O . LEU A 1 267 ? 17.008 9.037 -16.614 1.00 96.31 267 LEU A O 1
ATOM 2125 N N . HIS A 1 268 ? 15.246 7.745 -16.133 1.00 97.25 268 HIS A N 1
ATOM 2126 C CA . HIS A 1 268 ? 15.725 7.382 -14.808 1.00 97.25 268 HIS A CA 1
ATOM 2127 C C . HIS A 1 268 ? 16.805 6.298 -14.900 1.00 97.25 268 HIS A C 1
ATOM 2129 O O . HIS A 1 268 ? 16.670 5.332 -15.654 1.00 97.25 268 HIS A O 1
ATOM 2135 N N . SER A 1 269 ? 17.869 6.441 -14.111 1.00 97.00 269 SER A N 1
ATOM 2136 C CA . SER A 1 269 ? 18.915 5.432 -13.923 1.00 97.00 269 SER A CA 1
ATOM 2137 C C . SER A 1 269 ? 19.648 5.684 -12.606 1.00 97.00 269 SER A C 1
ATOM 2139 O O . SER A 1 269 ? 20.051 6.811 -12.309 1.00 97.00 269 SER A O 1
ATOM 2141 N N . LYS A 1 270 ? 19.833 4.635 -11.802 1.00 95.75 270 LYS A N 1
ATOM 2142 C CA . LYS A 1 270 ? 20.473 4.710 -10.483 1.00 95.75 270 LYS A CA 1
ATOM 2143 C C . LYS A 1 270 ? 21.429 3.538 -10.316 1.00 95.75 270 LYS A C 1
ATOM 2145 O O . LYS A 1 270 ? 21.027 2.395 -10.455 1.00 95.75 270 LYS A O 1
ATOM 2150 N N . GLU A 1 271 ? 22.686 3.827 -9.986 1.00 94.81 271 GLU A N 1
ATOM 2151 C CA . GLU A 1 271 ? 23.709 2.805 -9.686 1.00 94.81 271 GLU A CA 1
ATOM 2152 C C . GLU A 1 271 ? 23.995 1.804 -10.829 1.00 94.81 271 GLU A C 1
ATOM 2154 O O . GLU A 1 271 ? 24.543 0.725 -10.596 1.00 94.81 271 GLU A O 1
ATOM 2159 N N . LEU A 1 272 ? 23.694 2.193 -12.071 1.00 97.25 272 LEU A N 1
ATOM 2160 C CA . LEU A 1 272 ? 24.007 1.440 -13.283 1.00 97.25 272 LEU A CA 1
ATOM 2161 C C . LEU A 1 272 ? 25.200 2.059 -14.015 1.00 97.25 272 LEU A C 1
ATOM 2163 O O . LEU A 1 272 ? 25.276 3.276 -14.180 1.00 97.25 272 LEU A O 1
ATOM 2167 N N . ASP A 1 273 ? 26.109 1.207 -14.478 1.00 97.31 273 ASP A N 1
ATOM 2168 C CA . ASP A 1 273 ? 27.231 1.577 -15.339 1.00 97.31 273 ASP A CA 1
ATOM 2169 C C . ASP A 1 273 ? 26.826 1.380 -16.803 1.00 97.31 273 ASP A C 1
ATOM 2171 O O . ASP A 1 273 ? 26.685 0.246 -17.265 1.00 97.31 273 ASP A O 1
ATOM 2175 N N . ILE A 1 274 ? 26.561 2.473 -17.520 1.00 97.75 274 ILE A N 1
ATOM 2176 C CA . ILE A 1 274 ? 26.095 2.433 -18.912 1.00 97.75 274 ILE A CA 1
ATOM 2177 C C . ILE A 1 274 ? 27.297 2.472 -19.850 1.00 97.75 274 ILE A C 1
ATOM 2179 O O . ILE A 1 274 ? 28.118 3.388 -19.803 1.00 97.75 274 ILE A O 1
ATOM 2183 N N . ALA A 1 275 ? 27.365 1.509 -20.767 1.00 96.56 275 ALA A N 1
ATOM 2184 C CA . ALA A 1 275 ? 28.403 1.471 -21.784 1.00 96.56 275 ALA A CA 1
ATOM 2185 C C . ALA A 1 275 ? 28.118 2.526 -22.866 1.00 96.56 275 ALA A C 1
ATOM 2187 O O . ALA A 1 275 ? 27.375 2.263 -23.808 1.00 96.56 275 ALA A O 1
ATOM 2188 N N . GLU A 1 276 ? 28.714 3.716 -22.756 1.00 94.00 276 GLU A N 1
ATOM 2189 C CA . GLU A 1 276 ? 28.482 4.851 -23.673 1.00 94.00 276 GLU A CA 1
ATOM 2190 C C . GLU A 1 276 ? 28.614 4.482 -25.160 1.00 94.00 276 GLU A C 1
ATOM 2192 O O . GLU A 1 276 ? 27.824 4.914 -25.993 1.00 94.00 276 GLU A O 1
ATOM 2197 N N . ASN A 1 277 ? 29.568 3.613 -25.499 1.00 94.25 277 ASN A N 1
ATOM 2198 C CA . ASN A 1 277 ? 29.802 3.153 -26.871 1.00 94.25 277 ASN A CA 1
ATOM 2199 C C . ASN A 1 277 ? 28.718 2.210 -27.425 1.00 94.25 277 ASN A C 1
ATOM 2201 O O . ASN A 1 277 ? 28.755 1.878 -28.609 1.00 94.25 277 ASN A O 1
ATOM 2205 N N . SER A 1 278 ? 27.800 1.743 -26.580 1.00 96.06 278 SER A N 1
ATOM 2206 C CA . SER A 1 278 ? 26.659 0.914 -26.973 1.00 96.06 278 SER A CA 1
ATOM 2207 C C . SER A 1 278 ? 25.399 1.730 -27.255 1.00 96.06 278 SER A C 1
ATOM 2209 O O . SER A 1 278 ? 24.438 1.176 -27.783 1.00 96.06 278 SER A O 1
ATOM 2211 N N . ILE A 1 279 ? 25.396 3.024 -26.906 1.00 96.88 279 ILE A N 1
ATOM 2212 C CA . ILE A 1 279 ? 24.207 3.858 -27.022 1.00 96.88 279 ILE A CA 1
ATOM 2213 C C . ILE A 1 279 ? 24.004 4.261 -28.477 1.00 96.88 279 ILE A C 1
ATOM 2215 O O . ILE A 1 279 ? 24.876 4.871 -29.098 1.00 96.88 279 ILE A O 1
ATOM 2219 N N . LEU A 1 280 ? 22.825 3.958 -29.009 1.00 95.25 280 LEU A N 1
ATOM 2220 C CA . LEU A 1 280 ? 22.395 4.458 -30.309 1.00 95.25 280 LEU A CA 1
ATOM 2221 C C . LEU A 1 280 ? 20.907 4.788 -30.301 1.00 95.25 280 LEU A C 1
ATOM 2223 O O . LEU A 1 280 ? 20.110 4.152 -29.608 1.00 95.25 280 LEU A O 1
ATOM 2227 N N . ILE A 1 281 ? 20.540 5.777 -31.107 1.00 95.50 281 ILE A N 1
ATOM 2228 C CA . ILE A 1 281 ? 19.164 6.193 -31.356 1.00 95.50 281 ILE A CA 1
ATOM 2229 C C . ILE A 1 281 ? 18.896 6.021 -32.848 1.00 95.50 281 ILE A C 1
ATOM 2231 O O . ILE A 1 281 ? 19.672 6.483 -33.681 1.00 95.50 281 ILE A O 1
ATOM 2235 N N . ARG A 1 282 ? 17.795 5.367 -33.216 1.00 92.56 282 ARG A N 1
ATOM 2236 C CA . ARG A 1 282 ? 17.421 5.180 -34.625 1.00 92.56 282 ARG A CA 1
ATOM 2237 C C . ARG A 1 282 ? 15.927 5.393 -34.858 1.00 92.56 282 ARG A C 1
ATOM 2239 O O . ARG A 1 282 ? 15.123 4.859 -34.094 1.00 92.56 282 ARG A O 1
ATOM 2246 N N . PRO A 1 283 ? 15.519 6.136 -35.897 1.00 91.69 283 PRO A N 1
ATOM 2247 C CA . PRO A 1 283 ? 14.114 6.217 -36.290 1.00 91.69 283 PRO A CA 1
ATOM 2248 C C . PRO A 1 283 ? 13.592 4.851 -36.763 1.00 91.69 283 PRO A C 1
ATOM 2250 O O . PRO A 1 283 ? 14.264 4.126 -37.499 1.00 91.69 283 PRO A O 1
ATOM 2253 N N . ILE A 1 284 ? 12.374 4.482 -36.362 1.00 88.12 284 ILE A N 1
ATOM 2254 C CA . ILE A 1 284 ? 11.733 3.244 -36.826 1.00 88.12 284 ILE A CA 1
ATOM 2255 C C . ILE A 1 284 ? 11.210 3.452 -38.250 1.00 88.12 284 ILE A C 1
ATOM 2257 O O . ILE A 1 284 ? 10.475 4.398 -38.522 1.00 88.12 284 ILE A O 1
ATOM 2261 N N . GLY A 1 285 ? 11.554 2.536 -39.161 1.00 81.44 285 GLY A N 1
ATOM 2262 C CA . GLY A 1 285 ? 11.051 2.551 -40.539 1.00 81.44 285 GLY A CA 1
ATOM 2263 C C . GLY A 1 285 ? 11.749 3.543 -41.476 1.00 81.44 285 GLY A C 1
ATOM 2264 O O . GLY A 1 285 ? 11.230 3.798 -42.559 1.00 81.44 285 GLY A O 1
ATOM 2265 N N . SER A 1 286 ? 12.906 4.083 -41.082 1.00 76.38 286 SER A N 1
ATOM 2266 C CA . SER A 1 286 ? 13.778 4.895 -41.940 1.00 76.38 286 SER A CA 1
ATOM 2267 C C . SER A 1 286 ? 15.102 4.167 -42.211 1.00 76.38 286 SER A C 1
ATOM 2269 O O . SER A 1 286 ? 15.536 3.345 -41.405 1.00 76.38 286 SER A O 1
ATOM 2271 N N . GLU A 1 287 ? 15.728 4.467 -43.351 1.00 78.56 287 GLU A N 1
ATOM 2272 C CA . GLU A 1 287 ? 17.093 4.032 -43.704 1.00 78.56 287 GLU A CA 1
ATOM 2273 C C . GLU A 1 287 ? 18.162 5.045 -43.242 1.00 78.56 287 GLU A C 1
ATOM 2275 O O . GLU A 1 287 ? 19.314 4.974 -43.660 1.00 78.56 287 GLU A O 1
ATOM 2280 N N . GLU A 1 288 ? 17.782 6.020 -42.410 1.00 79.50 288 GLU A N 1
ATOM 2281 C CA . GLU A 1 288 ? 18.710 6.970 -41.790 1.00 79.50 288 GLU A CA 1
ATOM 2282 C C . GLU A 1 288 ? 19.765 6.258 -40.922 1.00 79.50 288 GLU A C 1
ATOM 2284 O O . GLU A 1 288 ? 19.473 5.273 -40.238 1.00 79.50 288 GLU A O 1
ATOM 2289 N N . GLU A 1 289 ? 20.994 6.784 -40.939 1.00 82.56 289 GLU A N 1
ATOM 2290 C CA . GLU A 1 289 ? 22.090 6.295 -40.095 1.00 82.56 289 GLU A CA 1
ATOM 2291 C C . GLU A 1 289 ? 21.758 6.453 -38.597 1.00 82.56 289 GLU A C 1
ATOM 2293 O O . GLU A 1 289 ? 21.085 7.418 -38.215 1.00 82.56 289 GLU A O 1
ATOM 2298 N N . PRO A 1 290 ? 22.244 5.546 -37.726 1.00 88.75 290 PRO A N 1
ATOM 2299 C CA . PRO A 1 290 ? 22.067 5.672 -36.288 1.00 88.75 290 PRO A CA 1
ATOM 2300 C C . PRO A 1 290 ? 22.695 6.959 -35.747 1.00 88.75 290 PRO A C 1
ATOM 2302 O O . PRO A 1 290 ? 23.803 7.353 -36.111 1.00 88.75 290 PRO A O 1
ATOM 2305 N N . ILE A 1 291 ? 21.989 7.581 -34.816 1.00 91.88 291 ILE A N 1
ATOM 2306 C CA . ILE A 1 291 ? 22.458 8.712 -34.030 1.00 91.88 291 ILE A CA 1
ATOM 2307 C C . ILE A 1 291 ? 23.211 8.159 -32.817 1.00 91.88 291 ILE A C 1
ATOM 2309 O O . ILE A 1 291 ? 22.688 7.307 -32.099 1.00 91.88 291 ILE A O 1
ATOM 2313 N N . TYR A 1 292 ? 24.402 8.688 -32.552 1.00 93.69 292 TYR A N 1
ATOM 2314 C CA . TYR A 1 292 ? 25.208 8.348 -31.378 1.00 93.69 292 TYR A CA 1
ATOM 2315 C C . TYR A 1 292 ? 25.178 9.521 -30.393 1.00 93.69 292 TYR A C 1
ATOM 2317 O O . TYR A 1 292 ? 25.884 10.506 -30.619 1.00 93.69 292 TYR A O 1
ATOM 2325 N N . PRO A 1 293 ? 24.322 9.480 -29.357 1.00 94.81 293 PRO A N 1
ATOM 2326 C CA . PRO A 1 293 ? 24.186 10.589 -28.423 1.00 94.81 293 PRO A CA 1
ATOM 2327 C C . PRO A 1 293 ? 25.349 10.640 -27.425 1.00 94.81 293 PRO A C 1
ATOM 2329 O O . PRO A 1 293 ? 25.997 9.629 -27.150 1.00 94.81 293 PRO A O 1
ATOM 2332 N N . THR A 1 294 ? 25.572 11.806 -26.824 1.00 94.94 294 THR A N 1
ATOM 2333 C CA . THR A 1 294 ? 26.407 11.926 -25.623 1.00 94.94 294 THR A CA 1
ATOM 2334 C C . THR A 1 294 ? 25.585 11.601 -24.377 1.00 94.94 294 THR A C 1
ATOM 2336 O O . THR A 1 294 ? 24.390 11.896 -24.314 1.00 94.94 294 THR A O 1
ATOM 2339 N N . LEU A 1 295 ? 26.220 10.972 -23.386 1.00 96.06 295 LEU A N 1
ATOM 2340 C CA . LEU A 1 295 ? 25.598 10.597 -22.118 1.00 96.06 295 LEU A CA 1
ATOM 2341 C C . LEU A 1 295 ? 25.999 11.583 -21.018 1.00 96.06 295 LEU A C 1
ATOM 2343 O O . LEU A 1 295 ? 27.183 11.802 -20.770 1.00 96.06 295 LEU A O 1
ATOM 2347 N N . GLU A 1 296 ? 25.014 12.126 -20.313 1.00 95.12 296 GLU A N 1
ATOM 2348 C CA . GLU A 1 296 ? 25.220 12.912 -19.097 1.00 95.12 296 GLU A CA 1
ATOM 2349 C C . GLU A 1 296 ? 24.450 12.305 -17.923 1.00 95.12 296 GLU A C 1
ATOM 2351 O O . GLU A 1 296 ? 23.336 11.809 -18.087 1.00 95.12 296 GLU A O 1
ATOM 2356 N N . TYR A 1 297 ? 25.031 12.371 -16.724 1.00 92.56 297 TYR A N 1
ATOM 2357 C CA . TYR A 1 297 ? 24.413 11.878 -15.494 1.00 92.56 297 TYR A CA 1
ATOM 2358 C C . TYR A 1 297 ? 23.970 13.041 -14.609 1.00 92.56 297 TYR A C 1
ATOM 2360 O O . TYR A 1 297 ? 24.768 13.923 -14.286 1.00 92.56 297 TYR A O 1
ATOM 2368 N N . ASN A 1 298 ? 22.729 12.987 -14.130 1.00 89.00 298 ASN A N 1
ATOM 2369 C CA . ASN A 1 298 ? 22.244 13.825 -13.043 1.00 89.00 298 ASN A CA 1
ATOM 2370 C C . ASN A 1 298 ? 21.943 12.941 -11.830 1.00 89.00 298 ASN A C 1
ATOM 2372 O O . ASN A 1 298 ? 20.865 12.365 -11.704 1.00 89.00 298 ASN A O 1
ATOM 2376 N N . THR A 1 299 ? 22.910 12.823 -10.924 1.00 86.31 299 THR A N 1
ATOM 2377 C CA . THR A 1 299 ? 22.797 11.938 -9.756 1.00 86.31 299 THR A CA 1
ATOM 2378 C C . THR A 1 299 ? 21.804 12.434 -8.708 1.00 86.31 299 THR A C 1
ATOM 2380 O O . THR A 1 299 ? 21.312 11.621 -7.930 1.00 86.31 299 THR A O 1
ATOM 2383 N N . TYR A 1 300 ? 21.493 13.734 -8.686 1.00 82.25 300 TYR A N 1
ATOM 2384 C CA . TYR A 1 300 ? 20.544 14.314 -7.736 1.00 82.25 300 TYR A CA 1
ATOM 2385 C C . TYR A 1 300 ? 19.104 13.903 -8.066 1.00 82.25 300 TYR A C 1
ATOM 2387 O O . TYR A 1 300 ? 18.403 13.398 -7.193 1.00 82.25 300 TYR A O 1
ATOM 2395 N N . TYR A 1 301 ? 18.702 14.029 -9.335 1.00 83.31 301 TYR A N 1
ATOM 2396 C 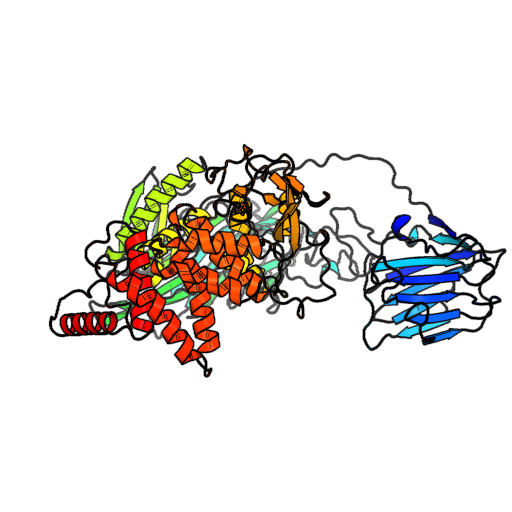CA . TYR A 1 301 ? 17.387 13.579 -9.815 1.00 83.31 301 TYR A CA 1
ATOM 2397 C C . TYR A 1 301 ? 17.376 12.116 -10.286 1.00 83.31 301 TYR A C 1
ATOM 2399 O O . TYR A 1 301 ? 16.330 11.590 -10.646 1.00 83.31 301 TYR A O 1
ATOM 2407 N N . GLN A 1 302 ? 18.527 11.434 -10.242 1.00 92.25 302 GLN A N 1
ATOM 2408 C CA . GLN A 1 302 ? 18.701 10.050 -10.707 1.00 92.25 302 GLN A CA 1
ATOM 2409 C C . GLN A 1 302 ? 18.358 9.884 -12.195 1.00 92.25 302 GLN A C 1
ATOM 2411 O O . GLN A 1 302 ? 17.730 8.902 -12.595 1.00 92.25 302 GLN A O 1
ATOM 2416 N N . PHE A 1 303 ? 18.768 10.858 -13.011 1.00 94.12 303 PHE A N 1
ATOM 2417 C CA . PHE A 1 303 ? 18.569 10.838 -14.454 1.00 94.12 303 PHE A CA 1
ATOM 2418 C C . PHE A 1 303 ? 19.851 10.510 -15.207 1.00 94.12 303 PHE A C 1
ATOM 2420 O O . PHE A 1 303 ? 20.963 10.853 -14.794 1.00 94.12 303 PHE A O 1
ATOM 2427 N N . ILE A 1 304 ? 19.653 9.947 -16.388 1.00 96.00 304 ILE A N 1
ATOM 2428 C CA . ILE A 1 304 ? 20.587 10.028 -17.501 1.00 96.00 304 ILE A CA 1
ATOM 2429 C C . ILE A 1 304 ? 19.962 10.868 -18.608 1.00 96.00 304 ILE A C 1
ATOM 2431 O O . ILE A 1 304 ? 18.755 10.814 -18.840 1.00 96.00 304 ILE A O 1
ATOM 2435 N N . ILE A 1 305 ? 20.792 11.646 -19.290 1.00 95.25 305 ILE A N 1
ATOM 2436 C CA . ILE A 1 305 ? 20.387 12.530 -20.377 1.00 95.25 305 ILE A CA 1
ATOM 2437 C C . ILE A 1 305 ? 21.198 12.131 -21.604 1.00 95.25 305 ILE A C 1
ATOM 2439 O O . ILE A 1 305 ? 22.422 12.243 -21.611 1.00 95.25 305 ILE A O 1
ATOM 2443 N N . LEU A 1 306 ? 20.509 11.653 -22.635 1.00 96.19 306 LEU A N 1
ATOM 2444 C CA . LEU A 1 306 ? 21.089 11.331 -23.933 1.00 96.19 306 LEU A CA 1
ATOM 2445 C C . LEU A 1 306 ? 20.921 12.542 -24.842 1.00 96.19 306 LEU A C 1
ATOM 2447 O O . LEU A 1 306 ? 19.806 12.798 -25.293 1.00 96.19 306 LEU A O 1
ATOM 2451 N N . LYS A 1 307 ? 21.990 13.292 -25.108 1.00 94.19 307 LYS A N 1
ATOM 2452 C CA . LYS A 1 307 ? 21.937 14.466 -25.991 1.00 94.19 307 LYS A CA 1
ATOM 2453 C C . LYS A 1 307 ? 22.332 14.087 -27.408 1.00 94.19 307 LYS A C 1
ATOM 2455 O O . LYS A 1 307 ? 23.369 13.469 -27.634 1.00 94.19 307 LYS A O 1
ATOM 2460 N N . SER A 1 308 ? 21.503 14.467 -28.365 1.00 89.31 308 SER A N 1
ATOM 2461 C CA . SER A 1 308 ? 21.716 14.259 -29.788 1.00 89.31 308 SER A CA 1
ATOM 2462 C C . SER A 1 308 ? 22.065 15.571 -30.484 1.00 89.31 308 SER A C 1
ATOM 2464 O O . SER A 1 308 ? 21.451 16.604 -30.230 1.00 89.31 308 SER A O 1
ATOM 2466 N N . ASP A 1 309 ? 22.996 15.509 -31.436 1.00 86.69 309 ASP A N 1
ATOM 2467 C CA . ASP A 1 309 ? 23.253 16.613 -32.370 1.00 86.69 309 ASP A CA 1
ATOM 2468 C C . ASP A 1 309 ? 22.126 16.773 -33.413 1.00 86.69 309 ASP A C 1
ATOM 2470 O O . ASP A 1 309 ? 22.041 17.794 -34.099 1.00 86.69 309 ASP A O 1
ATOM 2474 N N . ALA A 1 310 ? 21.262 15.762 -33.556 1.00 86.69 310 ALA A N 1
ATOM 2475 C CA . ALA A 1 310 ? 20.126 15.754 -34.468 1.00 86.69 310 ALA A CA 1
ATOM 2476 C C . ALA A 1 310 ? 18.807 15.928 -33.702 1.00 86.69 310 ALA A C 1
ATOM 2478 O O . ALA A 1 310 ? 18.593 15.345 -32.642 1.00 86.69 310 ALA A O 1
ATOM 2479 N N . GLN A 1 311 ? 17.882 16.701 -34.272 1.00 90.12 311 GLN A N 1
ATOM 2480 C CA . GLN A 1 311 ? 16.563 16.897 -33.676 1.00 90.12 311 GLN A CA 1
ATOM 2481 C C . GLN A 1 311 ? 15.675 15.666 -33.902 1.00 90.12 311 GLN A C 1
ATOM 2483 O O . GLN A 1 311 ? 15.396 15.273 -35.041 1.00 90.12 311 GLN A O 1
ATOM 2488 N N . LEU A 1 312 ? 15.181 15.083 -32.814 1.00 92.06 312 LEU A N 1
ATOM 2489 C CA . LEU A 1 312 ? 14.124 14.081 -32.832 1.00 92.06 312 LEU A CA 1
ATOM 2490 C C . LEU A 1 312 ? 12.807 14.792 -33.156 1.00 92.06 312 LEU A C 1
ATOM 2492 O O . LEU A 1 312 ? 12.485 15.818 -32.568 1.00 92.06 312 LEU A O 1
ATOM 2496 N N . THR A 1 313 ? 12.072 14.302 -34.152 1.00 92.44 313 THR A N 1
ATOM 2497 C CA . THR A 1 313 ? 10.905 14.999 -34.709 1.00 92.44 313 THR A CA 1
ATOM 2498 C C . THR A 1 313 ? 9.604 14.472 -34.114 1.00 92.44 313 THR A C 1
ATOM 2500 O O . THR A 1 313 ? 9.351 13.264 -34.153 1.00 92.44 313 THR A O 1
ATOM 2503 N N . ALA A 1 314 ? 8.736 15.384 -33.673 1.00 90.62 314 ALA A N 1
ATOM 2504 C CA . ALA A 1 314 ? 7.385 15.075 -33.216 1.00 90.62 314 ALA A CA 1
ATOM 2505 C C . ALA A 1 314 ? 6.604 14.196 -34.215 1.00 90.62 314 ALA A C 1
ATOM 2507 O O . ALA A 1 314 ? 6.657 14.381 -35.434 1.00 90.62 314 ALA A O 1
ATOM 2508 N N . GLY A 1 315 ? 5.862 13.223 -33.690 1.00 88.38 315 GLY A N 1
ATOM 2509 C CA . GLY A 1 315 ? 5.079 12.245 -34.442 1.00 88.38 315 GLY A CA 1
ATOM 2510 C C . GLY A 1 315 ? 5.877 11.053 -34.986 1.00 88.38 315 GLY A C 1
ATOM 2511 O O . GLY A 1 315 ? 5.262 10.082 -35.432 1.00 88.38 315 GLY A O 1
ATOM 2512 N N . LYS A 1 316 ? 7.218 11.077 -34.945 1.00 92.38 316 LYS A N 1
ATOM 2513 C CA . LYS A 1 316 ? 8.051 9.923 -35.320 1.00 92.38 316 LYS A CA 1
ATOM 2514 C C . LYS A 1 316 ? 8.294 8.997 -34.129 1.00 92.38 316 LYS A C 1
ATOM 2516 O O . LYS A 1 316 ? 8.289 9.411 -32.972 1.00 92.38 316 LYS A O 1
ATOM 2521 N N . THR A 1 317 ? 8.536 7.725 -34.433 1.00 94.69 317 THR A N 1
ATOM 2522 C CA . THR A 1 317 ? 8.956 6.730 -33.443 1.00 94.69 317 THR A CA 1
ATOM 2523 C C . THR A 1 317 ? 10.442 6.446 -33.573 1.00 94.69 317 THR A C 1
ATOM 2525 O O . THR A 1 317 ? 10.990 6.385 -34.676 1.00 94.69 317 THR A O 1
ATOM 2528 N N . TYR A 1 318 ? 11.086 6.270 -32.429 1.00 95.62 318 TYR A N 1
ATOM 2529 C CA . TYR A 1 318 ? 12.512 6.036 -32.301 1.00 95.62 318 TYR A CA 1
ATOM 2530 C C . TYR A 1 318 ? 12.761 4.787 -31.464 1.00 95.62 318 TYR A C 1
ATOM 2532 O O . TYR A 1 318 ? 11.935 4.381 -30.647 1.00 95.62 318 TYR A O 1
ATOM 2540 N N . ILE A 1 319 ? 13.916 4.180 -31.689 1.00 96.44 319 ILE A N 1
ATOM 2541 C CA . ILE A 1 319 ? 14.482 3.124 -30.867 1.00 96.44 319 ILE A CA 1
ATOM 2542 C C . ILE A 1 319 ? 15.734 3.675 -30.209 1.00 96.44 319 ILE A C 1
ATOM 2544 O O . ILE A 1 319 ? 16.608 4.181 -30.909 1.00 96.44 319 ILE A O 1
ATOM 2548 N N . VAL A 1 320 ? 15.825 3.522 -28.893 1.00 97.19 320 VAL A N 1
ATOM 2549 C CA . VAL A 1 320 ? 17.055 3.728 -28.127 1.00 97.19 320 VAL A CA 1
ATOM 2550 C C . VAL A 1 320 ? 17.564 2.369 -27.679 1.00 97.19 320 VAL A C 1
ATOM 2552 O O . VAL A 1 320 ? 16.796 1.590 -27.119 1.00 97.19 320 VAL A O 1
ATOM 2555 N N . GLU A 1 321 ? 18.836 2.079 -27.922 1.00 97.44 321 GLU A N 1
ATOM 2556 C CA . GLU A 1 321 ? 19.504 0.860 -27.457 1.00 97.44 321 GLU A CA 1
ATOM 2557 C C . GLU A 1 321 ? 20.663 1.245 -26.546 1.00 97.44 321 GLU A C 1
ATOM 2559 O O . GLU A 1 321 ? 21.357 2.220 -26.824 1.00 97.44 321 GLU A O 1
ATOM 2564 N N . MET A 1 322 ? 20.856 0.503 -25.455 1.00 97.69 322 MET A N 1
ATOM 2565 C CA . MET A 1 322 ? 22.016 0.655 -24.578 1.00 97.69 322 MET A CA 1
ATOM 2566 C C . MET A 1 322 ? 22.282 -0.623 -23.781 1.00 97.69 322 MET A C 1
ATOM 2568 O O . MET A 1 322 ? 21.358 -1.309 -23.333 1.00 97.69 322 MET A O 1
ATOM 2572 N N . SER A 1 323 ? 23.562 -0.907 -23.573 1.00 98.62 323 SER A N 1
ATOM 2573 C CA . SER A 1 323 ? 24.053 -1.925 -22.651 1.00 98.62 323 SER A CA 1
ATOM 2574 C C . SER A 1 323 ? 24.485 -1.279 -21.340 1.00 98.62 323 SER A C 1
ATOM 2576 O O . SER A 1 323 ? 25.042 -0.179 -21.323 1.00 98.62 323 SER A O 1
ATOM 2578 N N . PHE A 1 324 ? 24.265 -1.981 -20.238 1.00 98.50 324 PHE A N 1
ATOM 2579 C CA . PHE A 1 324 ? 24.610 -1.515 -18.902 1.00 98.50 324 PHE A CA 1
ATOM 2580 C C . PHE A 1 324 ? 25.009 -2.683 -17.999 1.00 98.50 324 PHE A C 1
ATOM 2582 O O . PHE A 1 324 ? 24.725 -3.845 -18.288 1.00 98.50 324 PHE A O 1
ATOM 2589 N N . GLN A 1 325 ? 25.665 -2.367 -16.890 1.00 98.44 325 GLN A N 1
ATOM 2590 C CA . GLN A 1 325 ? 26.004 -3.315 -15.839 1.00 98.44 325 GLN A CA 1
ATOM 2591 C C . GLN A 1 325 ? 25.546 -2.772 -14.485 1.00 98.44 325 GLN A C 1
ATOM 2593 O O . GLN A 1 325 ? 25.724 -1.593 -14.185 1.00 98.44 325 GLN A O 1
ATOM 2598 N N . GLY A 1 326 ? 24.980 -3.639 -13.650 1.00 96.94 326 GLY A N 1
ATOM 2599 C CA . GLY A 1 326 ? 24.604 -3.312 -12.278 1.00 96.94 326 GLY A CA 1
ATOM 2600 C C . GLY A 1 326 ? 25.199 -4.292 -11.275 1.00 96.94 326 GLY A C 1
ATOM 2601 O O . GLY A 1 326 ? 25.599 -5.409 -11.613 1.00 96.94 326 GLY A O 1
ATOM 2602 N N . LYS A 1 327 ? 25.287 -3.871 -10.014 1.00 95.38 327 LYS A N 1
ATOM 2603 C CA . LYS A 1 327 ? 25.739 -4.730 -8.909 1.00 95.38 327 LYS A CA 1
ATOM 2604 C C . LYS A 1 327 ? 24.544 -5.401 -8.248 1.00 95.38 327 LYS A C 1
ATOM 2606 O O . LYS A 1 327 ? 23.480 -4.807 -8.163 1.00 95.38 327 LYS A O 1
ATOM 2611 N N . LEU A 1 328 ? 24.750 -6.614 -7.739 1.00 94.88 328 LEU A N 1
ATOM 2612 C CA . LEU A 1 328 ? 23.745 -7.319 -6.946 1.00 94.88 328 LEU A CA 1
ATOM 2613 C C . LEU A 1 328 ? 24.041 -7.135 -5.454 1.00 94.88 328 LEU A C 1
ATOM 2615 O O . LEU A 1 328 ? 25.110 -7.519 -4.968 1.00 94.88 328 LEU A O 1
ATOM 2619 N N . THR A 1 329 ? 23.096 -6.538 -4.732 1.00 89.56 329 THR A N 1
ATOM 2620 C CA . THR A 1 329 ? 23.193 -6.187 -3.306 1.00 89.56 329 THR A CA 1
ATOM 2621 C C . THR A 1 329 ? 22.095 -6.859 -2.480 1.00 89.56 329 THR A C 1
ATOM 2623 O O . THR A 1 329 ? 21.150 -7.407 -3.030 1.00 89.56 329 THR A O 1
ATOM 2626 N N . TYR A 1 330 ? 22.242 -6.856 -1.150 1.00 90.44 330 TYR A N 1
ATOM 2627 C CA . TYR A 1 330 ? 21.235 -7.345 -0.186 1.00 90.44 330 TYR A CA 1
ATOM 2628 C C . TYR A 1 330 ? 20.408 -6.186 0.407 1.00 90.44 330 TYR A C 1
ATOM 2630 O O . TYR A 1 330 ? 20.039 -6.212 1.575 1.00 90.44 330 TYR A O 1
ATOM 2638 N N . ASP A 1 331 ? 20.189 -5.117 -0.359 1.00 89.00 331 ASP A N 1
ATOM 2639 C CA . ASP A 1 331 ? 19.348 -3.979 0.039 1.00 89.00 331 ASP A CA 1
ATOM 2640 C C . ASP A 1 331 ? 17.850 -4.227 -0.211 1.00 89.00 331 ASP A C 1
ATOM 2642 O O . ASP A 1 331 ? 17.036 -3.405 0.192 1.00 89.00 331 ASP A O 1
ATOM 2646 N N . LEU A 1 332 ? 17.499 -5.377 -0.808 1.00 93.38 332 LEU A N 1
ATOM 2647 C CA . LEU A 1 332 ? 16.127 -5.862 -1.026 1.00 93.38 332 LEU A CA 1
ATOM 2648 C C . LEU A 1 332 ? 15.264 -4.956 -1.924 1.00 93.38 332 LEU A C 1
ATOM 2650 O O . LEU A 1 332 ? 14.039 -5.028 -1.876 1.00 93.38 332 LEU A O 1
ATOM 2654 N N . VAL A 1 333 ? 15.902 -4.128 -2.758 1.00 92.75 333 VAL A N 1
ATOM 2655 C CA . VAL A 1 333 ? 15.261 -3.226 -3.728 1.00 92.75 333 VAL A CA 1
ATOM 2656 C C . VAL A 1 333 ? 15.979 -3.274 -5.078 1.00 92.75 333 VAL A C 1
ATOM 2658 O O . VAL A 1 333 ? 17.143 -3.661 -5.165 1.00 92.75 333 VAL A O 1
ATOM 2661 N N . GLY A 1 334 ? 15.308 -2.864 -6.153 1.00 95.31 334 GLY A N 1
ATOM 2662 C CA . GLY A 1 334 ? 15.840 -2.995 -7.507 1.00 95.31 334 GLY A CA 1
ATOM 2663 C C . GLY A 1 334 ? 15.942 -4.464 -7.911 1.00 95.31 334 GLY A C 1
ATOM 2664 O O . GLY A 1 334 ? 15.067 -5.258 -7.575 1.00 95.31 334 GLY A O 1
ATOM 2665 N N . LEU A 1 335 ? 16.999 -4.832 -8.639 1.00 97.25 335 LEU A N 1
ATOM 2666 C CA . LEU A 1 335 ? 17.369 -6.231 -8.863 1.00 97.25 335 LEU A CA 1
ATOM 2667 C C . LEU A 1 335 ? 18.388 -6.637 -7.797 1.00 97.25 335 LEU A C 1
ATOM 2669 O O . LEU A 1 335 ? 19.554 -6.247 -7.870 1.00 97.25 335 LEU A O 1
ATOM 2673 N N . TYR A 1 336 ? 17.950 -7.416 -6.814 1.00 96.31 336 TYR A N 1
ATOM 2674 C CA . TYR A 1 336 ? 18.733 -7.700 -5.617 1.00 96.31 336 TYR A CA 1
ATOM 2675 C C . TYR A 1 336 ? 19.060 -9.189 -5.477 1.00 96.31 336 TYR A C 1
ATOM 2677 O O . TYR A 1 336 ? 18.509 -10.061 -6.154 1.00 96.31 336 TYR A O 1
ATOM 2685 N N . LEU A 1 337 ? 20.018 -9.468 -4.598 1.00 95.44 337 LEU A N 1
ATOM 2686 C CA . LEU A 1 337 ? 20.480 -10.802 -4.251 1.00 95.44 337 LEU A CA 1
ATOM 2687 C C . LEU A 1 337 ? 19.691 -11.337 -3.052 1.00 95.44 337 LEU A C 1
ATOM 2689 O O . LEU A 1 337 ? 19.616 -10.678 -2.019 1.00 95.44 337 LEU A O 1
ATOM 2693 N N . SER A 1 338 ? 19.186 -12.560 -3.167 1.00 94.44 338 SER A N 1
ATOM 2694 C CA . SER A 1 338 ? 18.646 -13.346 -2.054 1.00 94.44 338 SER A CA 1
ATOM 2695 C C . SER A 1 338 ? 19.389 -14.681 -1.975 1.00 94.44 338 SER A C 1
ATOM 2697 O O . SER A 1 338 ? 20.055 -15.111 -2.928 1.00 94.44 338 SER A O 1
ATOM 2699 N N . SER A 1 339 ? 19.349 -15.331 -0.815 1.00 93.44 339 SER A N 1
ATOM 2700 C CA . SER A 1 339 ? 19.983 -16.632 -0.644 1.00 93.44 339 SER A CA 1
ATOM 2701 C C . SER A 1 339 ? 19.305 -17.467 0.421 1.00 93.44 339 SER A C 1
ATOM 2703 O O . SER A 1 339 ? 18.778 -16.945 1.394 1.00 93.44 339 SER A O 1
ATOM 2705 N N . TYR A 1 340 ? 19.418 -18.782 0.297 1.00 93.56 340 TYR A N 1
ATOM 2706 C CA . TYR A 1 340 ? 19.014 -19.689 1.359 1.00 93.56 340 TYR A CA 1
ATOM 2707 C C . TYR A 1 340 ? 19.992 -20.852 1.476 1.00 93.56 340 TYR A C 1
ATOM 2709 O O . TYR A 1 340 ? 20.834 -21.098 0.605 1.00 93.56 340 TYR A O 1
ATOM 2717 N N . LYS A 1 341 ? 19.896 -21.568 2.593 1.00 92.62 341 LYS A N 1
ATOM 2718 C CA . LYS A 1 341 ? 20.693 -22.763 2.838 1.00 92.62 341 LYS A CA 1
ATOM 2719 C C . LYS A 1 341 ? 19.838 -23.995 2.586 1.00 92.62 341 LYS A C 1
ATOM 2721 O O . LYS A 1 341 ? 18.877 -24.230 3.312 1.00 92.62 341 LYS A O 1
ATOM 2726 N N . ARG A 1 342 ? 20.193 -24.781 1.571 1.00 90.75 342 ARG A N 1
ATOM 2727 C CA . ARG A 1 342 ? 19.466 -26.004 1.227 1.00 90.75 342 ARG A CA 1
ATOM 2728 C C . ARG A 1 342 ? 19.657 -27.055 2.315 1.00 90.75 342 ARG A C 1
ATOM 2730 O O . ARG A 1 342 ? 20.794 -27.356 2.688 1.00 90.75 342 ARG A O 1
ATOM 2737 N N . GLN A 1 343 ? 18.565 -27.627 2.813 1.00 89.56 343 GLN A N 1
ATOM 2738 C CA . GLN A 1 343 ? 18.622 -28.547 3.951 1.00 89.56 343 GLN A CA 1
ATOM 2739 C C . GLN A 1 343 ? 19.289 -29.880 3.590 1.00 89.56 343 GLN A C 1
ATOM 2741 O O . GLN A 1 343 ? 20.038 -30.430 4.397 1.00 89.56 343 GLN A O 1
ATOM 2746 N N . SER A 1 344 ? 19.091 -30.369 2.361 1.00 88.69 344 SER A N 1
ATOM 2747 C CA . SER A 1 344 ? 19.571 -31.688 1.926 1.00 88.69 344 SER A CA 1
ATOM 2748 C C . SER A 1 344 ? 21.095 -31.855 1.965 1.00 88.69 344 SER A C 1
ATOM 2750 O O . SER A 1 344 ? 21.592 -32.954 2.202 1.00 88.69 344 SER A O 1
ATOM 2752 N N . ASP A 1 345 ? 21.851 -30.789 1.693 1.00 90.06 345 ASP A N 1
ATOM 2753 C CA . ASP A 1 345 ? 23.315 -30.829 1.588 1.00 90.06 345 ASP A CA 1
ATOM 2754 C C . ASP A 1 345 ? 24.025 -29.651 2.271 1.00 90.06 345 ASP A C 1
ATOM 2756 O O . ASP A 1 345 ? 25.254 -29.558 2.233 1.00 90.06 345 ASP A O 1
ATOM 2760 N N . ASN A 1 346 ? 23.272 -28.779 2.946 1.00 89.38 346 ASN A N 1
ATOM 2761 C CA . ASN A 1 346 ? 23.779 -27.643 3.711 1.00 89.38 346 ASN A CA 1
ATOM 2762 C C . ASN A 1 346 ? 24.535 -26.607 2.851 1.00 89.38 346 ASN A C 1
ATOM 2764 O O . ASN A 1 346 ? 25.373 -25.859 3.373 1.00 89.38 346 ASN A O 1
ATOM 2768 N N . THR A 1 347 ? 24.268 -26.577 1.542 1.00 90.12 347 THR A N 1
ATOM 2769 C CA . THR A 1 347 ? 24.890 -25.648 0.589 1.00 90.12 347 THR A CA 1
ATOM 2770 C C . THR A 1 347 ? 24.126 -24.330 0.510 1.00 90.12 347 THR A C 1
ATOM 2772 O O . THR A 1 347 ? 22.910 -24.284 0.686 1.00 90.12 347 THR A O 1
ATOM 2775 N N . TRP A 1 348 ? 24.856 -23.238 0.272 1.00 91.31 348 TRP A N 1
ATOM 2776 C CA . TRP A 1 348 ? 24.251 -21.935 0.003 1.00 91.31 348 TRP A CA 1
ATOM 2777 C C . TRP A 1 348 ? 23.821 -21.858 -1.455 1.00 91.31 348 TRP A C 1
ATOM 2779 O O . TRP A 1 348 ? 24.647 -22.059 -2.348 1.00 91.31 348 TRP A O 1
ATOM 2789 N N . ILE A 1 349 ? 22.552 -21.530 -1.670 1.00 92.94 349 ILE A N 1
ATOM 2790 C CA . ILE A 1 349 ? 21.982 -21.255 -2.981 1.00 92.94 349 ILE A CA 1
ATOM 2791 C C . ILE A 1 349 ? 21.751 -19.752 -3.084 1.00 92.94 349 ILE A C 1
ATOM 2793 O O . ILE A 1 349 ? 21.159 -19.146 -2.192 1.00 92.94 349 ILE A O 1
ATOM 2797 N N . TYR A 1 350 ? 22.264 -19.158 -4.158 1.00 95.12 350 TYR A N 1
ATOM 2798 C CA . TYR A 1 350 ? 22.081 -17.747 -4.471 1.00 95.12 350 TYR A CA 1
ATOM 2799 C C . TYR A 1 350 ? 21.056 -17.598 -5.585 1.00 95.12 350 TYR A C 1
ATOM 2801 O O . TYR A 1 350 ? 21.051 -18.371 -6.545 1.00 95.12 350 TYR A O 1
ATOM 2809 N N . GLN A 1 351 ? 20.231 -16.571 -5.463 1.00 95.50 351 GLN A N 1
ATOM 2810 C CA . GLN A 1 351 ? 19.146 -16.257 -6.379 1.00 95.50 351 GLN A CA 1
ATOM 2811 C C . GLN A 1 351 ? 19.001 -14.745 -6.511 1.00 95.50 351 GLN A C 1
ATOM 2813 O O . GLN A 1 351 ? 19.498 -13.992 -5.673 1.00 95.50 351 GLN A O 1
ATOM 2818 N N . VAL A 1 352 ? 18.323 -14.292 -7.558 1.00 97.31 352 VAL A N 1
ATOM 2819 C CA . VAL A 1 352 ? 17.960 -12.877 -7.690 1.00 97.31 352 VAL A CA 1
ATOM 2820 C C . VAL A 1 352 ? 16.459 -12.721 -7.769 1.00 97.31 352 VAL A C 1
ATOM 2822 O O . VAL A 1 352 ? 15.779 -13.573 -8.342 1.00 97.31 352 VAL A O 1
ATOM 2825 N N . ALA A 1 353 ? 15.974 -11.625 -7.207 1.00 97.75 353 ALA A N 1
ATOM 2826 C CA . ALA A 1 353 ? 14.587 -11.205 -7.262 1.00 97.75 353 ALA A CA 1
ATOM 2827 C C . ALA A 1 353 ? 14.528 -9.689 -7.472 1.00 97.75 353 ALA A C 1
ATOM 2829 O O . ALA A 1 353 ? 15.530 -8.982 -7.328 1.00 97.75 353 ALA A O 1
ATOM 2830 N N . THR A 1 354 ? 13.355 -9.198 -7.848 1.00 97.75 354 THR A N 1
ATOM 2831 C CA . THR A 1 354 ? 13.108 -7.780 -8.114 1.00 97.75 354 THR A CA 1
ATOM 2832 C C . THR A 1 354 ? 12.151 -7.192 -7.088 1.00 97.75 354 THR A C 1
ATOM 2834 O O . THR A 1 354 ? 11.158 -7.831 -6.768 1.00 97.75 354 THR A O 1
ATOM 2837 N N . GLN A 1 355 ? 12.405 -5.968 -6.633 1.00 95.81 355 GLN A N 1
ATOM 2838 C CA . GLN A 1 355 ? 11.437 -5.142 -5.904 1.00 95.81 355 GLN A CA 1
ATOM 2839 C C . GLN A 1 355 ? 11.561 -3.707 -6.413 1.00 95.81 355 GLN A C 1
ATOM 2841 O O . GLN A 1 355 ? 12.524 -3.010 -6.092 1.00 95.81 355 GLN A O 1
ATOM 2846 N N . PHE A 1 356 ? 10.634 -3.285 -7.272 1.00 92.56 356 PHE A N 1
ATOM 2847 C CA . PHE A 1 356 ? 10.745 -2.006 -7.983 1.00 92.56 356 PHE A CA 1
ATOM 2848 C C . PHE A 1 356 ? 9.874 -0.894 -7.410 1.00 92.56 356 PHE A C 1
ATOM 2850 O O . PHE A 1 356 ? 10.160 0.273 -7.675 1.00 92.56 356 PHE A O 1
ATOM 2857 N N . GLN A 1 357 ? 8.844 -1.219 -6.630 1.00 76.25 357 GLN A N 1
ATOM 2858 C CA . GLN A 1 357 ? 8.057 -0.195 -5.957 1.00 76.25 357 GLN A CA 1
ATOM 2859 C C . GLN A 1 357 ? 8.887 0.446 -4.825 1.00 76.25 357 GLN A C 1
ATOM 2861 O O . GLN A 1 357 ? 9.523 -0.276 -4.058 1.00 76.25 357 GLN A O 1
ATOM 2866 N N . ALA A 1 358 ? 8.913 1.778 -4.700 1.00 67.44 358 ALA A N 1
ATOM 2867 C CA . ALA A 1 358 ? 8.174 2.750 -5.521 1.00 67.44 358 ALA A CA 1
ATOM 2868 C C . ALA A 1 358 ? 8.908 3.229 -6.790 1.00 67.44 358 ALA A C 1
ATOM 2870 O O . ALA A 1 358 ? 8.270 3.442 -7.820 1.00 67.44 358 ALA A O 1
ATOM 2871 N N . THR A 1 359 ? 10.230 3.409 -6.718 1.00 85.75 359 THR A N 1
ATOM 2872 C CA . THR A 1 359 ? 11.046 4.048 -7.771 1.00 85.75 359 THR A CA 1
ATOM 2873 C C . THR A 1 359 ? 12.377 3.325 -7.995 1.00 85.75 359 THR A C 1
ATOM 2875 O O . THR A 1 359 ? 13.427 3.956 -8.117 1.00 85.75 359 THR A O 1
ATOM 2878 N N . GLU A 1 360 ? 12.387 1.997 -7.927 1.00 93.56 360 GLU A N 1
ATOM 2879 C CA . GLU A 1 360 ? 13.619 1.200 -7.920 1.00 93.56 360 GLU A CA 1
ATOM 2880 C C . GLU A 1 360 ? 13.792 0.350 -9.195 1.00 93.56 360 GLU A C 1
ATOM 2882 O O . GLU A 1 360 ? 14.834 -0.284 -9.363 1.00 93.56 360 GLU A O 1
ATOM 2887 N N . ALA A 1 361 ? 12.868 0.407 -10.170 1.00 95.62 361 ALA A N 1
ATOM 2888 C CA . ALA A 1 361 ? 13.097 -0.194 -11.497 1.00 95.62 361 ALA A CA 1
ATOM 2889 C C . ALA A 1 361 ? 14.333 0.416 -12.181 1.00 95.62 361 ALA A C 1
ATOM 2891 O O . ALA A 1 361 ? 15.119 -0.289 -12.820 1.00 95.62 361 ALA A O 1
ATOM 2892 N N . ARG A 1 362 ? 14.573 1.712 -11.943 1.00 97.06 362 ARG A N 1
ATOM 2893 C CA . ARG A 1 362 ? 15.771 2.452 -12.377 1.00 97.06 362 ARG A CA 1
ATOM 2894 C C . ARG A 1 362 ? 17.108 1.907 -11.854 1.00 97.06 362 ARG A C 1
ATOM 2896 O O . ARG A 1 362 ? 18.147 2.295 -12.386 1.00 97.06 362 ARG A O 1
ATOM 2903 N N . LYS A 1 363 ? 17.111 1.036 -10.832 1.00 97.00 363 LYS A N 1
ATOM 2904 C CA . LYS A 1 363 ? 18.307 0.291 -10.385 1.00 97.00 363 LYS A CA 1
ATOM 2905 C C . LYS A 1 363 ? 18.566 -0.982 -11.185 1.00 97.00 363 LYS A C 1
ATOM 2907 O O . LYS A 1 363 ? 19.658 -1.535 -11.108 1.00 97.00 363 LYS A O 1
ATOM 2912 N N . ALA A 1 364 ? 17.570 -1.480 -11.911 1.00 97.81 364 ALA A N 1
ATOM 2913 C CA . ALA A 1 364 ? 17.684 -2.697 -12.701 1.00 97.81 364 ALA A CA 1
ATOM 2914 C C . ALA A 1 364 ? 17.919 -2.402 -14.183 1.00 97.81 364 ALA A C 1
ATOM 2916 O O . ALA A 1 364 ? 18.628 -3.160 -14.835 1.00 97.81 364 ALA A O 1
ATOM 2917 N N . PHE A 1 365 ? 17.344 -1.324 -14.722 1.00 98.38 365 PHE A N 1
ATOM 2918 C CA . PHE A 1 365 ? 17.574 -0.883 -16.099 1.00 98.38 365 PHE A CA 1
ATOM 2919 C C . PHE A 1 365 ? 17.198 0.598 -16.283 1.00 98.38 365 PHE A C 1
ATOM 2921 O O . PHE A 1 365 ? 16.291 1.083 -15.601 1.00 98.38 365 PHE A O 1
ATOM 2928 N N . PRO A 1 366 ? 17.834 1.330 -17.218 1.00 98.19 366 PRO A N 1
ATOM 2929 C CA . PRO A 1 366 ? 17.435 2.701 -17.519 1.00 98.19 366 PRO A CA 1
ATOM 2930 C C . PRO A 1 366 ? 16.028 2.753 -18.130 1.00 98.19 366 PRO A C 1
ATOM 2932 O O . PRO A 1 366 ? 15.749 2.060 -19.115 1.00 98.19 366 PRO A O 1
ATOM 2935 N N . CYS A 1 367 ? 15.124 3.552 -17.559 1.00 97.62 367 CYS A N 1
ATOM 2936 C CA . CYS A 1 367 ? 13.715 3.559 -17.969 1.00 97.62 367 CYS A CA 1
ATOM 2937 C C . CYS A 1 367 ? 12.959 4.851 -17.631 1.00 97.62 367 CYS A C 1
ATOM 2939 O O . CYS A 1 367 ? 13.450 5.720 -16.914 1.00 97.62 367 CYS A O 1
ATOM 2941 N N . PHE A 1 368 ? 11.736 4.978 -18.155 1.00 93.81 368 PHE A N 1
ATOM 2942 C CA . PHE A 1 368 ? 10.804 6.036 -17.774 1.00 93.81 368 PHE A CA 1
ATOM 2943 C C . PHE A 1 368 ? 10.097 5.608 -16.481 1.00 93.81 368 PHE A C 1
ATOM 2945 O O . PHE A 1 368 ? 8.968 5.129 -16.512 1.00 93.81 368 PHE A O 1
ATOM 2952 N N . ASP A 1 369 ? 10.820 5.676 -15.360 1.00 89.94 369 ASP A N 1
ATOM 2953 C CA . ASP A 1 369 ? 10.393 5.098 -14.077 1.00 89.94 369 ASP A CA 1
ATOM 2954 C C . ASP A 1 369 ? 9.370 5.960 -13.313 1.00 89.94 369 ASP A C 1
ATOM 2956 O O . ASP A 1 369 ? 9.631 6.416 -12.198 1.00 89.94 369 ASP A O 1
ATOM 2960 N N . GLU A 1 370 ? 8.225 6.213 -13.953 1.00 77.88 370 GLU A N 1
ATOM 2961 C CA . GLU A 1 370 ? 7.068 6.915 -13.392 1.00 77.88 370 GLU A CA 1
ATOM 2962 C C . GLU A 1 370 ? 5.775 6.151 -13.714 1.00 77.88 370 GLU A C 1
ATOM 2964 O O . GLU A 1 370 ? 5.560 5.745 -14.861 1.00 77.88 370 GLU A O 1
ATOM 2969 N N . PRO A 1 371 ? 4.854 5.973 -12.750 1.00 69.44 371 PRO A N 1
ATOM 2970 C CA . PRO A 1 371 ? 3.724 5.057 -12.905 1.00 69.44 371 PRO A CA 1
ATOM 2971 C C . PRO A 1 371 ? 2.738 5.464 -14.010 1.00 69.44 371 PRO A C 1
ATOM 2973 O O . PRO A 1 371 ? 2.098 4.593 -14.606 1.00 69.44 371 PRO A O 1
ATOM 2976 N N . ALA A 1 372 ? 2.627 6.761 -14.315 1.00 66.62 372 ALA A N 1
ATOM 2977 C CA . ALA A 1 372 ? 1.774 7.271 -15.388 1.00 66.62 372 ALA A CA 1
ATOM 2978 C C . ALA A 1 372 ? 2.299 6.914 -16.794 1.00 66.62 372 ALA A C 1
ATOM 2980 O O . ALA A 1 372 ? 1.519 6.850 -17.748 1.00 66.62 372 ALA A O 1
ATOM 2981 N N . ILE A 1 373 ? 3.602 6.646 -16.930 1.00 74.75 373 ILE A N 1
ATOM 2982 C CA . ILE A 1 373 ? 4.269 6.380 -18.205 1.00 74.75 373 ILE A CA 1
ATOM 2983 C C . ILE A 1 373 ? 4.315 4.863 -18.446 1.00 74.75 373 ILE A C 1
ATOM 2985 O O . ILE A 1 373 ? 5.322 4.188 -18.245 1.00 74.75 373 ILE A O 1
ATOM 2989 N N . LYS A 1 374 ? 3.175 4.304 -18.860 1.00 78.50 374 LYS A N 1
ATOM 2990 C CA . LYS A 1 374 ? 3.027 2.859 -19.103 1.00 78.50 374 LYS A CA 1
ATOM 2991 C C . LYS A 1 374 ? 3.632 2.429 -20.438 1.00 78.50 374 LYS A C 1
ATOM 2993 O O . LYS A 1 374 ? 3.545 3.154 -21.426 1.00 78.50 374 LYS A O 1
ATOM 2998 N N . ALA A 1 375 ? 4.128 1.197 -20.490 1.00 87.44 375 ALA A N 1
ATOM 2999 C CA . ALA A 1 375 ? 4.615 0.550 -21.704 1.00 87.44 375 ALA A CA 1
ATOM 3000 C C . ALA A 1 375 ? 4.396 -0.966 -21.647 1.00 87.44 375 ALA A C 1
ATOM 3002 O O . ALA A 1 375 ? 3.998 -1.521 -20.622 1.00 87.44 375 ALA A O 1
ATOM 3003 N N . LYS A 1 376 ? 4.664 -1.647 -22.759 1.00 95.06 376 LYS A N 1
ATOM 3004 C CA . LYS A 1 376 ? 4.768 -3.108 -22.782 1.00 95.06 376 LYS A CA 1
ATOM 3005 C C . LYS A 1 376 ? 6.202 -3.554 -22.532 1.00 95.06 376 LYS A C 1
ATOM 3007 O O . LYS A 1 376 ? 7.141 -2.822 -22.846 1.00 95.06 376 LYS A O 1
ATOM 3012 N N . PHE A 1 377 ? 6.374 -4.786 -22.070 1.00 98.12 377 PHE A N 1
ATOM 3013 C CA . PHE A 1 377 ? 7.683 -5.377 -21.812 1.00 98.12 377 PHE A CA 1
ATOM 3014 C C . PHE A 1 377 ? 7.810 -6.734 -22.502 1.00 98.12 377 PHE A C 1
ATOM 3016 O O . PHE A 1 377 ? 6.927 -7.585 -22.420 1.00 98.12 377 PHE A O 1
ATOM 3023 N N . ARG A 1 378 ? 8.936 -6.942 -23.182 1.00 98.31 378 ARG A N 1
ATOM 3024 C CA . ARG A 1 378 ? 9.429 -8.241 -23.644 1.00 98.31 378 ARG A CA 1
ATOM 3025 C C . ARG A 1 378 ? 10.712 -8.531 -22.894 1.00 98.31 378 ARG A C 1
ATOM 3027 O O . ARG A 1 378 ? 11.747 -7.925 -23.173 1.00 98.31 378 ARG A O 1
ATOM 3034 N N . VAL A 1 379 ? 10.619 -9.433 -21.929 1.00 98.50 379 VAL A N 1
ATOM 3035 C CA . VAL A 1 379 ? 11.726 -9.763 -21.036 1.00 98.50 379 VAL A CA 1
ATOM 3036 C C . VAL A 1 379 ? 12.449 -11.002 -21.548 1.00 98.50 379 VAL A C 1
ATOM 3038 O O . VAL A 1 379 ? 11.831 -11.975 -21.978 1.00 98.50 379 VAL A O 1
ATOM 3041 N N . THR A 1 380 ? 13.774 -10.962 -21.500 1.00 98.81 380 THR A N 1
ATOM 3042 C CA . THR A 1 380 ? 14.654 -12.105 -21.722 1.00 98.81 380 THR A CA 1
ATOM 3043 C C . THR A 1 380 ? 15.556 -12.265 -20.510 1.00 98.81 380 THR A C 1
ATOM 3045 O O . THR A 1 380 ? 16.330 -11.365 -20.192 1.00 98.81 380 THR A O 1
ATOM 3048 N N . ILE A 1 381 ? 15.484 -13.412 -19.837 1.00 98.75 381 ILE A N 1
ATOM 3049 C CA . ILE A 1 381 ? 16.350 -13.700 -18.690 1.00 98.75 381 ILE A CA 1
ATOM 3050 C C . ILE A 1 381 ? 17.352 -14.780 -19.071 1.00 98.75 381 ILE A C 1
ATOM 3052 O O . ILE A 1 381 ? 16.988 -15.877 -19.500 1.00 98.75 381 ILE A O 1
ATOM 3056 N N . VAL A 1 382 ? 18.635 -14.468 -18.911 1.00 98.56 382 VAL A N 1
ATOM 3057 C CA . VAL A 1 382 ? 19.741 -15.370 -19.229 1.00 98.56 382 VAL A CA 1
ATOM 3058 C C . VAL A 1 382 ? 20.260 -15.987 -17.938 1.00 98.56 382 VAL A C 1
ATOM 3060 O O . VAL A 1 382 ? 20.843 -15.314 -17.091 1.00 98.56 382 VAL A O 1
ATOM 3063 N N . ARG A 1 383 ? 20.072 -17.296 -17.788 1.00 97.56 383 ARG A N 1
ATOM 3064 C CA . ARG A 1 383 ? 20.411 -18.047 -16.569 1.00 97.56 383 ARG A CA 1
ATOM 3065 C C . ARG A 1 383 ? 21.167 -19.333 -16.878 1.00 97.56 383 ARG A C 1
ATOM 3067 O O . ARG A 1 383 ? 21.242 -19.769 -18.028 1.00 97.56 383 ARG A O 1
ATOM 3074 N N . LYS A 1 384 ? 21.740 -19.969 -15.855 1.00 96.75 384 LYS A N 1
ATOM 3075 C CA . LYS A 1 384 ? 22.296 -21.319 -16.009 1.00 96.75 384 LYS A CA 1
ATOM 3076 C C . LYS A 1 384 ? 21.174 -22.347 -16.146 1.00 96.75 384 LYS A C 1
ATOM 3078 O O . LYS A 1 384 ? 20.115 -22.218 -15.540 1.00 96.75 384 LYS A O 1
ATOM 3083 N N . ASN A 1 385 ? 21.434 -23.399 -16.918 1.00 95.25 385 ASN A N 1
ATOM 3084 C CA . ASN A 1 385 ? 20.462 -24.451 -17.232 1.00 95.25 385 ASN A CA 1
ATOM 3085 C C . ASN A 1 385 ? 19.861 -25.194 -16.019 1.00 95.25 385 ASN A C 1
ATOM 3087 O O . ASN A 1 385 ? 18.795 -25.780 -16.165 1.00 95.25 385 ASN A O 1
ATOM 3091 N N . HIS A 1 386 ? 20.530 -25.195 -14.862 1.00 93.00 386 HIS A N 1
ATOM 3092 C CA . HIS A 1 386 ? 20.055 -25.833 -13.628 1.00 93.00 386 HIS A CA 1
ATOM 3093 C C . HIS A 1 386 ? 19.152 -24.933 -12.771 1.00 93.00 386 HIS A C 1
ATOM 3095 O O . HIS A 1 386 ? 18.555 -25.427 -11.820 1.00 93.00 386 HIS A O 1
ATOM 3101 N N . MET A 1 387 ? 19.073 -23.639 -13.090 1.00 95.94 387 MET A N 1
ATOM 3102 C CA . MET A 1 387 ? 18.142 -22.692 -12.473 1.00 95.94 387 MET A CA 1
ATOM 3103 C C . MET A 1 387 ? 16.868 -22.599 -13.309 1.00 95.94 387 MET A C 1
ATOM 3105 O O . MET A 1 387 ? 16.860 -23.013 -14.465 1.00 95.94 387 MET A O 1
ATOM 3109 N N . VAL A 1 388 ? 15.832 -21.974 -12.772 1.00 97.06 388 VAL A N 1
ATOM 3110 C CA . VAL A 1 388 ? 14.635 -21.518 -13.484 1.00 97.06 388 VAL A CA 1
ATOM 3111 C C . VAL A 1 388 ? 14.598 -19.990 -13.494 1.00 97.06 388 VAL A C 1
ATOM 3113 O O . VAL A 1 388 ? 15.268 -19.346 -12.686 1.00 97.06 388 VAL A O 1
ATOM 3116 N N . SER A 1 389 ? 13.873 -19.401 -14.446 1.00 98.19 389 SER A N 1
ATOM 3117 C CA . SER A 1 389 ? 13.563 -17.973 -14.416 1.00 98.19 389 SER A CA 1
ATOM 3118 C C . SER A 1 389 ? 12.059 -17.772 -14.518 1.00 98.19 389 SER A C 1
ATOM 3120 O O . SER A 1 389 ? 11.389 -18.485 -15.267 1.00 98.19 389 SER A O 1
ATOM 3122 N N . LEU A 1 390 ? 11.548 -16.830 -13.735 1.00 98.44 390 LEU A N 1
ATOM 3123 C CA . LEU A 1 390 ? 10.144 -16.445 -13.673 1.00 98.44 390 LEU A CA 1
ATOM 3124 C C . LEU A 1 390 ? 10.042 -14.966 -14.048 1.00 98.44 390 LEU A C 1
ATOM 3126 O O . LEU A 1 390 ? 10.942 -14.195 -13.720 1.00 98.44 390 LEU A O 1
ATOM 3130 N N . SER A 1 391 ? 8.965 -14.567 -14.720 1.00 98.19 391 SER A N 1
ATOM 3131 C CA . SER A 1 391 ? 8.627 -13.161 -14.989 1.00 98.19 391 SER A CA 1
ATOM 3132 C C . SER A 1 391 ? 7.103 -12.997 -15.046 1.00 98.19 391 SER A C 1
ATOM 3134 O O . SER A 1 391 ? 6.379 -13.961 -14.806 1.00 98.19 391 SER A O 1
ATOM 3136 N N . ASN A 1 392 ? 6.595 -11.802 -15.344 1.00 97.06 392 ASN A N 1
ATOM 3137 C CA . ASN A 1 392 ? 5.164 -11.470 -15.354 1.00 97.06 392 ASN A CA 1
ATOM 3138 C C . ASN A 1 392 ? 4.314 -12.374 -16.271 1.00 97.06 392 ASN A C 1
ATOM 3140 O O . ASN A 1 392 ? 3.152 -12.643 -15.982 1.00 97.06 392 ASN A O 1
ATOM 3144 N N . THR A 1 393 ? 4.883 -12.868 -17.372 1.00 96.19 393 THR A N 1
ATOM 3145 C CA . THR A 1 393 ? 4.186 -13.661 -18.401 1.00 96.19 393 THR A CA 1
ATOM 3146 C C . THR A 1 393 ? 4.796 -15.056 -18.566 1.00 96.19 393 THR A C 1
ATOM 3148 O O . THR A 1 393 ? 5.777 -15.401 -17.912 1.00 96.19 393 THR A O 1
ATOM 3151 N N . ASP A 1 394 ? 4.199 -15.895 -19.416 1.00 95.12 394 ASP A N 1
ATOM 3152 C CA . ASP A 1 394 ? 4.734 -17.223 -19.730 1.00 95.12 394 ASP A CA 1
ATOM 3153 C C . ASP A 1 394 ? 6.000 -17.163 -20.603 1.00 95.12 394 ASP A C 1
ATOM 3155 O O . ASP A 1 394 ? 6.177 -16.273 -21.443 1.00 95.12 394 ASP A O 1
ATOM 3159 N N . VAL A 1 395 ? 6.866 -18.169 -20.453 1.00 96.94 395 VAL A N 1
ATOM 3160 C CA . VAL A 1 395 ? 8.020 -18.383 -21.339 1.00 96.94 395 VAL A CA 1
ATOM 3161 C C . VAL A 1 395 ? 7.522 -18.816 -22.724 1.00 96.94 395 VAL A C 1
ATOM 3163 O O . VAL A 1 395 ? 6.923 -19.878 -22.872 1.00 96.94 395 VAL A O 1
ATOM 3166 N N . LEU A 1 396 ? 7.812 -18.026 -23.762 1.00 96.12 396 LEU A N 1
ATOM 3167 C CA . LEU A 1 396 ? 7.479 -18.345 -25.156 1.00 96.12 396 LEU A CA 1
ATOM 3168 C C . LEU A 1 396 ? 8.463 -19.327 -25.786 1.00 96.12 396 LEU A C 1
ATOM 3170 O O . LEU A 1 396 ? 8.074 -20.214 -26.545 1.00 96.12 396 LEU A O 1
ATOM 3174 N N . ARG A 1 397 ? 9.761 -19.121 -25.544 1.00 97.75 397 ARG A N 1
ATOM 3175 C CA . ARG A 1 397 ? 10.826 -19.971 -26.086 1.00 97.75 397 ARG A CA 1
ATOM 3176 C C . ARG A 1 397 ? 12.069 -19.920 -25.215 1.00 97.75 397 ARG A C 1
ATOM 3178 O O . ARG A 1 397 ? 12.344 -18.915 -24.567 1.00 97.75 397 ARG A O 1
ATOM 3185 N N . GLN A 1 398 ? 12.866 -20.976 -25.296 1.00 97.62 398 GLN A N 1
ATOM 3186 C CA . GLN A 1 398 ? 14.176 -21.057 -24.659 1.00 97.62 398 GLN A CA 1
ATOM 3187 C C . GLN A 1 398 ? 15.261 -21.178 -25.722 1.00 97.62 398 GLN A C 1
ATOM 3189 O O . GLN A 1 398 ? 15.121 -21.918 -26.697 1.00 97.62 398 GLN A O 1
ATOM 3194 N N . GLU A 1 399 ? 16.350 -20.446 -25.538 1.00 97.69 399 GLU A N 1
ATOM 3195 C CA . GLU A 1 399 ? 17.493 -20.430 -26.442 1.00 97.69 399 GLU A CA 1
ATOM 3196 C C . GLU A 1 399 ? 18.749 -20.862 -25.694 1.00 97.69 399 GLU A C 1
ATOM 3198 O O . GLU A 1 399 ? 19.215 -20.180 -24.782 1.00 97.69 399 GLU A O 1
ATOM 3203 N N . VAL A 1 400 ? 19.311 -22.007 -26.079 1.00 97.00 400 VAL A N 1
ATOM 3204 C CA . VAL A 1 400 ? 20.556 -22.503 -25.488 1.00 97.00 400 VAL A CA 1
ATOM 3205 C C . VAL A 1 400 ? 21.730 -21.692 -26.033 1.00 97.00 400 VAL A C 1
ATOM 3207 O O . VAL A 1 400 ? 21.980 -21.672 -27.238 1.00 97.00 400 VAL A O 1
ATOM 3210 N N . ARG A 1 401 ? 22.475 -21.056 -25.131 1.00 96.19 401 ARG A N 1
ATOM 3211 C CA . ARG A 1 401 ? 23.705 -20.307 -25.405 1.00 96.19 401 ARG A CA 1
ATOM 3212 C C . ARG A 1 401 ? 24.929 -21.114 -24.946 1.00 96.19 401 ARG A C 1
ATOM 3214 O O . ARG A 1 401 ? 24.825 -22.137 -24.267 1.00 96.19 401 ARG A O 1
ATOM 3221 N N . SER A 1 402 ? 26.127 -20.677 -25.334 1.00 93.06 402 SER A N 1
ATOM 3222 C CA . SER A 1 402 ? 27.384 -21.327 -24.924 1.00 93.06 402 SER A CA 1
ATOM 3223 C C . SER A 1 402 ? 27.549 -21.366 -23.396 1.00 93.06 402 SER A C 1
ATOM 3225 O O . SER A 1 402 ? 26.991 -20.530 -22.694 1.00 93.06 402 SER A O 1
ATOM 3227 N N . ASN A 1 403 ? 28.374 -22.279 -22.869 1.00 90.56 403 ASN A N 1
ATOM 3228 C CA . ASN A 1 403 ? 28.705 -22.380 -21.434 1.00 90.56 403 ASN A CA 1
ATOM 3229 C C . ASN A 1 403 ? 27.502 -22.655 -20.502 1.00 90.56 403 ASN A C 1
ATOM 3231 O O . ASN A 1 403 ? 27.451 -22.131 -19.384 1.00 90.56 403 ASN A O 1
ATOM 3235 N N . ASN A 1 404 ? 26.558 -23.500 -20.941 1.00 93.81 404 ASN A N 1
ATOM 3236 C CA . ASN A 1 404 ? 25.351 -23.905 -20.196 1.00 93.81 404 ASN A CA 1
ATOM 3237 C C . ASN A 1 404 ? 24.411 -22.746 -19.824 1.00 93.81 404 ASN A C 1
ATOM 3239 O O . ASN A 1 404 ? 23.629 -22.865 -18.877 1.00 93.81 404 ASN A O 1
ATOM 3243 N N . TRP A 1 405 ? 24.504 -21.626 -20.538 1.00 97.06 405 TRP A N 1
ATOM 3244 C CA . TRP A 1 405 ? 23.553 -20.531 -20.420 1.00 97.06 405 TRP A CA 1
ATOM 3245 C C . TRP A 1 405 ? 22.316 -20.818 -21.268 1.00 97.06 405 TRP A C 1
ATOM 3247 O O . TRP A 1 405 ? 22.412 -21.384 -22.356 1.00 97.06 405 TRP A O 1
ATOM 3257 N N . VAL A 1 406 ? 21.155 -20.420 -20.772 1.00 98.25 406 VAL A N 1
ATOM 3258 C CA . VAL A 1 406 ? 19.873 -20.499 -21.469 1.00 98.25 406 VAL A CA 1
ATOM 3259 C C . VAL A 1 406 ? 19.213 -19.134 -21.348 1.00 98.25 406 VAL A C 1
ATOM 3261 O O . VAL A 1 406 ? 19.153 -18.585 -20.250 1.00 98.25 406 VAL A O 1
ATOM 3264 N N . ALA A 1 407 ? 18.767 -18.581 -22.471 1.00 98.50 407 ALA A N 1
ATOM 3265 C CA . ALA A 1 407 ? 17.962 -17.370 -22.507 1.00 98.50 407 ALA A CA 1
ATOM 3266 C C . ALA A 1 407 ? 16.483 -17.755 -22.613 1.00 98.50 407 ALA A C 1
ATOM 3268 O O . ALA A 1 407 ? 16.062 -18.336 -23.618 1.00 98.50 407 ALA A O 1
ATOM 3269 N N . ASP A 1 408 ? 15.718 -17.453 -21.569 1.00 98.69 408 ASP A N 1
ATOM 3270 C CA . ASP A 1 408 ? 14.267 -17.610 -21.538 1.00 98.69 408 ASP A CA 1
ATOM 3271 C C . ASP A 1 408 ? 13.623 -16.336 -22.083 1.00 98.69 408 ASP A C 1
ATOM 3273 O O . ASP A 1 408 ? 13.810 -15.258 -21.523 1.00 98.69 408 ASP A O 1
ATOM 3277 N N . HIS A 1 409 ? 12.883 -16.457 -23.184 1.00 98.56 409 HIS A N 1
ATOM 3278 C CA . HIS A 1 409 ? 12.172 -15.348 -23.819 1.00 98.56 409 HIS A CA 1
ATOM 3279 C C . HIS A 1 409 ? 10.717 -15.381 -23.366 1.00 98.56 409 HIS A C 1
ATOM 3281 O O . HIS A 1 409 ? 9.991 -16.315 -23.717 1.00 98.56 409 HIS A O 1
ATOM 3287 N N . PHE A 1 410 ? 10.296 -14.376 -22.608 1.00 98.44 410 PHE A N 1
ATOM 3288 C CA . PHE A 1 410 ? 8.942 -14.262 -22.073 1.00 98.44 410 PHE A CA 1
ATOM 3289 C C . PHE A 1 410 ? 7.986 -13.597 -23.067 1.00 98.44 410 PHE A C 1
ATOM 3291 O O . PHE A 1 410 ? 8.403 -12.866 -23.973 1.00 98.44 410 PHE A O 1
ATOM 3298 N N . ALA A 1 411 ? 6.689 -13.865 -22.914 1.00 97.12 411 ALA A N 1
ATOM 3299 C CA . ALA A 1 411 ? 5.664 -13.229 -23.729 1.00 97.12 411 ALA A CA 1
ATOM 3300 C C . ALA A 1 411 ? 5.573 -11.725 -23.450 1.00 97.12 411 ALA A C 1
ATOM 3302 O O . ALA A 1 411 ? 5.902 -11.253 -22.364 1.00 97.12 411 ALA A O 1
ATOM 3303 N N . GLU A 1 412 ? 5.112 -10.968 -24.442 1.00 96.38 412 GLU A N 1
ATOM 3304 C CA . GLU A 1 412 ? 4.881 -9.533 -24.282 1.00 96.38 412 GLU A CA 1
ATOM 3305 C C . GLU A 1 412 ? 3.806 -9.278 -23.218 1.00 96.38 412 GLU A C 1
ATOM 3307 O O . GLU A 1 412 ? 2.732 -9.880 -23.261 1.00 96.38 412 GLU A O 1
ATOM 3312 N N . THR A 1 413 ? 4.087 -8.380 -22.276 1.00 91.12 413 THR A N 1
ATOM 3313 C CA . THR A 1 413 ? 3.116 -7.975 -21.253 1.00 91.12 413 THR A CA 1
ATOM 3314 C C . THR A 1 413 ? 2.002 -7.103 -21.849 1.00 91.12 413 THR A C 1
ATOM 3316 O O . THR A 1 413 ? 2.194 -6.434 -22.874 1.00 91.12 413 THR A O 1
ATOM 3319 N N . PRO A 1 414 ? 0.848 -6.997 -21.171 1.00 86.06 414 PRO A N 1
ATOM 3320 C CA . PRO A 1 414 ? -0.039 -5.850 -21.333 1.00 86.06 414 PRO A CA 1
ATOM 3321 C C . PRO A 1 414 ? 0.677 -4.518 -21.034 1.00 86.06 414 PRO A C 1
ATOM 3323 O O . PRO A 1 414 ? 1.796 -4.489 -20.513 1.00 86.06 414 PRO A O 1
ATOM 3326 N N . MET A 1 415 ? 0.022 -3.400 -21.362 1.00 80.56 415 MET A N 1
ATOM 3327 C CA . MET A 1 415 ? 0.511 -2.065 -20.994 1.00 80.56 415 MET A CA 1
ATOM 3328 C C . MET A 1 415 ? 0.491 -1.912 -19.472 1.00 80.56 415 MET A C 1
ATOM 3330 O O . MET A 1 415 ? -0.584 -1.905 -18.872 1.00 80.56 415 MET A O 1
ATOM 3334 N N . MET A 1 416 ? 1.659 -1.748 -18.861 1.00 79.12 416 MET A N 1
ATOM 3335 C CA . MET A 1 416 ? 1.807 -1.636 -17.412 1.00 79.12 416 MET A CA 1
ATOM 3336 C C . MET A 1 416 ? 2.908 -0.642 -17.036 1.00 79.12 416 MET A C 1
ATOM 3338 O O . MET A 1 416 ? 3.663 -0.177 -17.891 1.00 79.12 416 MET A O 1
ATOM 3342 N N . SER A 1 417 ? 2.960 -0.277 -15.761 1.00 82.06 417 SER A N 1
ATOM 3343 C CA . SER A 1 417 ? 3.975 0.624 -15.210 1.00 82.06 417 SER A CA 1
ATOM 3344 C C . SER A 1 417 ? 5.277 -0.133 -14.916 1.00 82.06 417 SER A C 1
ATOM 3346 O O . SER A 1 417 ? 5.247 -1.337 -14.662 1.00 82.06 417 SER A O 1
ATOM 3348 N N . THR A 1 418 ? 6.417 0.564 -14.920 1.00 87.06 418 THR A N 1
ATOM 3349 C CA . THR A 1 418 ? 7.750 -0.024 -14.669 1.00 87.06 418 THR A CA 1
ATOM 3350 C C . THR A 1 418 ? 7.845 -0.750 -13.329 1.00 87.06 418 THR A C 1
ATOM 3352 O O . THR A 1 418 ? 8.435 -1.825 -13.274 1.00 87.06 418 THR A O 1
ATOM 3355 N N . TYR A 1 419 ? 7.219 -0.219 -12.274 1.00 85.12 419 TYR A N 1
ATOM 3356 C CA . TYR A 1 419 ? 7.290 -0.794 -10.925 1.00 85.12 419 TYR A CA 1
ATOM 3357 C C . TYR A 1 419 ? 6.620 -2.179 -10.791 1.00 85.12 419 TYR A C 1
ATOM 3359 O O . TYR A 1 419 ? 6.934 -2.920 -9.863 1.00 85.12 419 TYR A O 1
ATOM 3367 N N . LEU A 1 420 ? 5.728 -2.553 -11.720 1.00 86.56 420 LEU A N 1
ATOM 3368 C CA . LEU A 1 420 ? 5.063 -3.865 -11.737 1.00 86.56 420 LEU A CA 1
ATOM 3369 C C . LEU A 1 420 ? 5.882 -4.943 -12.452 1.00 86.56 420 LEU A C 1
ATOM 3371 O O . LEU A 1 420 ? 5.546 -6.125 -12.359 1.00 86.56 420 LEU A O 1
ATOM 3375 N N . LEU A 1 421 ? 6.933 -4.562 -13.182 1.00 96.62 421 LEU A N 1
ATOM 3376 C CA . LEU A 1 421 ? 7.813 -5.520 -13.836 1.00 96.62 421 LEU A CA 1
ATOM 3377 C C . LEU A 1 421 ? 8.540 -6.348 -12.775 1.00 96.62 421 LEU A C 1
ATOM 3379 O O . LEU A 1 421 ? 9.093 -5.793 -11.831 1.00 96.62 421 LEU A O 1
ATOM 3383 N N . ALA A 1 422 ? 8.567 -7.665 -12.947 1.00 97.69 422 ALA A N 1
ATOM 3384 C CA . ALA A 1 422 ? 9.279 -8.546 -12.040 1.00 97.69 422 ALA A CA 1
ATOM 3385 C C . ALA A 1 422 ? 9.939 -9.714 -12.755 1.00 97.69 422 ALA A C 1
ATOM 3387 O O . ALA A 1 422 ? 9.473 -10.203 -13.792 1.00 97.69 422 ALA A O 1
ATOM 3388 N N . PHE A 1 423 ? 11.038 -10.176 -12.171 1.00 96.75 423 PHE A N 1
ATOM 3389 C CA . PHE A 1 423 ? 11.649 -11.438 -12.540 1.00 96.75 423 PHE A CA 1
ATOM 3390 C C . PHE A 1 423 ? 12.467 -12.031 -11.394 1.00 96.75 423 PHE A C 1
ATOM 3392 O O . PHE A 1 423 ? 13.099 -11.327 -10.610 1.00 96.75 423 PHE A O 1
ATOM 3399 N N . VAL A 1 424 ? 12.469 -13.360 -11.327 1.00 98.31 424 VAL A N 1
ATOM 3400 C CA . VAL A 1 424 ? 13.187 -14.143 -10.315 1.00 98.31 424 VAL A CA 1
ATOM 3401 C C . VAL A 1 424 ? 14.037 -15.193 -11.021 1.00 98.31 424 VAL A C 1
ATOM 3403 O O . VAL A 1 424 ? 13.565 -15.838 -11.955 1.00 98.31 424 VAL A O 1
ATOM 3406 N N . VAL A 1 425 ? 15.285 -15.384 -10.584 1.00 98.44 425 VAL A N 1
ATOM 3407 C CA . VAL A 1 425 ? 16.140 -16.505 -11.017 1.00 98.44 425 VAL A CA 1
ATOM 3408 C C . VAL A 1 425 ? 16.521 -17.327 -9.797 1.00 98.44 425 VAL A C 1
ATOM 3410 O O . VAL A 1 425 ? 17.306 -16.866 -8.970 1.00 98.44 425 VAL A O 1
ATOM 3413 N N . CYS A 1 426 ? 15.983 -18.540 -9.704 1.00 96.81 426 CYS A N 1
ATOM 3414 C CA . CYS A 1 426 ? 16.069 -19.419 -8.533 1.00 96.81 426 CYS A CA 1
ATOM 3415 C C . CYS A 1 426 ? 16.161 -20.901 -8.951 1.00 96.81 426 CYS A C 1
ATOM 3417 O O . CYS A 1 426 ? 16.228 -21.212 -10.139 1.00 96.81 426 CYS A O 1
ATOM 3419 N N . ASP A 1 427 ? 16.175 -21.830 -7.994 1.00 95.62 427 ASP A N 1
ATOM 3420 C CA . ASP A 1 427 ? 16.084 -23.287 -8.209 1.00 95.62 427 ASP A CA 1
ATOM 3421 C C . ASP A 1 427 ? 14.809 -23.902 -7.592 1.00 95.62 427 ASP A C 1
ATOM 3423 O O . ASP A 1 427 ? 14.779 -25.097 -7.263 1.00 95.62 427 ASP A O 1
ATOM 3427 N N . PHE A 1 428 ? 13.773 -23.069 -7.449 1.00 97.12 428 PHE A N 1
ATOM 3428 C CA . PHE A 1 428 ? 12.501 -23.386 -6.801 1.00 97.12 428 PHE A CA 1
ATOM 3429 C C . PHE A 1 428 ? 11.685 -24.446 -7.539 1.00 97.12 428 PHE A C 1
ATOM 3431 O O . PHE A 1 428 ? 11.844 -24.684 -8.738 1.00 97.12 428 PHE A O 1
ATOM 3438 N N . GLU A 1 429 ? 10.769 -25.043 -6.786 1.00 97.19 429 GLU A N 1
ATOM 3439 C CA . GLU A 1 429 ? 9.701 -25.909 -7.277 1.00 97.19 429 GLU A CA 1
ATOM 3440 C C . GLU A 1 429 ? 8.348 -25.250 -6.984 1.00 97.19 429 GLU A C 1
ATOM 3442 O O . GLU A 1 429 ? 8.288 -24.222 -6.305 1.00 97.19 429 GLU A O 1
ATOM 3447 N N . HIS A 1 430 ? 7.268 -25.801 -7.533 1.00 97.75 430 HIS A N 1
ATOM 3448 C CA . HIS A 1 430 ? 5.934 -25.248 -7.335 1.00 97.75 430 HIS A CA 1
ATOM 3449 C C . HIS A 1 430 ? 4.861 -26.318 -7.211 1.00 97.75 430 HIS A C 1
ATOM 3451 O O . HIS A 1 430 ? 4.956 -27.398 -7.799 1.00 97.75 430 HIS A O 1
ATOM 3457 N N . THR A 1 431 ? 3.800 -25.948 -6.507 1.00 97.31 431 THR A N 1
ATOM 3458 C CA . THR A 1 431 ? 2.472 -26.541 -6.658 1.00 97.31 431 THR A CA 1
ATOM 3459 C C . THR A 1 431 ? 1.692 -25.750 -7.714 1.00 97.31 431 THR A C 1
ATOM 3461 O O . THR A 1 431 ? 2.027 -24.601 -8.018 1.00 97.31 431 THR A O 1
ATOM 3464 N N . SER A 1 432 ? 0.679 -26.358 -8.333 1.00 96.75 432 SER A N 1
ATOM 3465 C CA . SER A 1 432 ? -0.109 -25.697 -9.380 1.00 96.75 432 SER A CA 1
ATOM 3466 C C . SER A 1 432 ? -1.572 -26.096 -9.354 1.00 96.75 432 SER A C 1
ATOM 3468 O O . SER A 1 432 ? -1.878 -27.259 -9.094 1.00 96.75 432 SER A O 1
ATOM 3470 N N . ASP A 1 433 ? -2.431 -25.161 -9.738 1.00 94.69 433 ASP A N 1
ATOM 3471 C CA . ASP A 1 433 ? -3.856 -25.373 -9.973 1.00 94.69 433 ASP A CA 1
ATOM 3472 C C . ASP A 1 433 ? -4.288 -24.685 -11.279 1.00 94.69 433 ASP A C 1
ATOM 3474 O O . ASP A 1 433 ? -3.586 -23.811 -11.799 1.00 94.69 433 ASP A O 1
ATOM 3478 N N . ILE A 1 434 ? -5.419 -25.096 -11.848 1.00 93.94 434 ILE A N 1
ATOM 3479 C CA . ILE A 1 434 ? -5.991 -24.480 -13.049 1.00 93.94 434 ILE A CA 1
ATOM 3480 C C . ILE A 1 434 ? -7.468 -24.207 -12.802 1.00 93.94 434 ILE A C 1
ATOM 3482 O O . ILE A 1 434 ? -8.273 -25.133 -12.773 1.00 93.94 434 ILE A O 1
ATOM 3486 N N . GLU A 1 435 ? -7.822 -22.927 -12.752 1.00 90.62 435 GLU A N 1
ATOM 3487 C CA . GLU A 1 435 ? -9.198 -22.462 -12.586 1.00 90.62 435 GLU A CA 1
ATOM 3488 C C . GLU A 1 435 ? -9.528 -21.439 -13.676 1.00 90.62 435 GLU A C 1
ATOM 3490 O O . GLU A 1 435 ? -8.678 -20.649 -14.085 1.00 90.62 435 GLU A O 1
ATOM 3495 N N . ASN A 1 436 ? -10.741 -21.505 -14.233 1.00 86.00 436 ASN A N 1
ATOM 3496 C CA . ASN A 1 436 ? -11.213 -20.626 -15.318 1.00 86.00 436 ASN A CA 1
ATOM 3497 C C . ASN A 1 436 ? -10.293 -20.506 -16.559 1.00 86.00 436 ASN A C 1
ATOM 3499 O O . ASN A 1 436 ? -10.439 -19.589 -17.370 1.00 86.00 436 ASN A O 1
ATOM 3503 N N . GLY A 1 437 ? -9.386 -21.466 -16.767 1.00 86.94 437 GLY A N 1
ATOM 3504 C CA . GLY A 1 437 ? -8.402 -21.446 -17.856 1.00 86.94 437 GLY A CA 1
ATOM 3505 C C . GLY A 1 437 ? -7.139 -20.627 -17.561 1.00 86.94 437 GLY A C 1
ATOM 3506 O O . GLY A 1 437 ? -6.291 -20.512 -18.446 1.00 86.94 437 GLY A O 1
ATOM 3507 N N . VAL A 1 438 ? -6.995 -20.108 -16.339 1.00 90.81 438 VAL A N 1
ATOM 3508 C CA . VAL A 1 438 ? -5.783 -19.473 -15.811 1.00 90.81 438 VAL A CA 1
ATOM 3509 C C . VAL A 1 438 ? -4.989 -20.511 -15.018 1.00 90.81 438 VAL A C 1
ATOM 3511 O O . VAL A 1 438 ? -5.547 -21.270 -14.228 1.00 90.81 438 VAL A O 1
ATOM 3514 N N . THR A 1 439 ? -3.675 -20.569 -15.234 1.00 96.19 439 THR A N 1
ATOM 3515 C CA . THR A 1 439 ? -2.784 -21.432 -14.442 1.00 96.19 439 THR A CA 1
ATOM 3516 C C . THR A 1 439 ? -2.282 -20.684 -13.211 1.00 96.19 439 THR A C 1
ATOM 3518 O O . THR A 1 439 ? -1.572 -19.689 -13.347 1.00 96.19 439 THR A O 1
ATOM 3521 N N . PHE A 1 440 ? -2.590 -21.183 -12.019 1.00 96.62 440 PHE A N 1
ATOM 3522 C CA . PHE A 1 440 ? -2.050 -20.677 -10.761 1.00 96.62 440 PHE A CA 1
ATOM 3523 C C . PHE A 1 440 ? -0.879 -21.547 -10.328 1.00 96.62 440 PHE A C 1
ATOM 3525 O O . PHE A 1 440 ? -0.956 -22.774 -10.404 1.00 96.62 440 PHE A O 1
ATOM 3532 N N . ARG A 1 441 ? 0.217 -20.937 -9.876 1.00 97.88 441 ARG A N 1
ATOM 3533 C CA . ARG A 1 441 ? 1.341 -21.679 -9.292 1.00 97.88 441 ARG A CA 1
ATOM 3534 C C . ARG A 1 441 ? 1.823 -20.989 -8.033 1.00 97.88 441 ARG A C 1
ATOM 3536 O O . ARG A 1 441 ? 1.901 -19.765 -8.004 1.00 97.88 441 ARG A O 1
ATOM 3543 N N . SER A 1 442 ? 2.188 -21.773 -7.029 1.00 97.75 442 SER A N 1
ATOM 3544 C CA . SER A 1 442 ? 2.820 -21.268 -5.813 1.00 97.75 442 SER A CA 1
ATOM 3545 C C . SER A 1 442 ? 4.223 -21.860 -5.705 1.00 97.75 442 SER A C 1
ATOM 3547 O O . SER A 1 442 ? 4.389 -23.079 -5.642 1.00 97.75 442 SER A O 1
ATOM 3549 N N . TRP A 1 443 ? 5.235 -20.998 -5.799 1.00 98.38 443 TRP A N 1
ATOM 3550 C CA . TRP A 1 443 ? 6.650 -21.342 -5.910 1.00 98.38 443 TRP A CA 1
ATOM 3551 C C . TRP A 1 443 ? 7.363 -21.142 -4.577 1.00 98.38 443 TRP A C 1
ATOM 3553 O O . TRP A 1 443 ? 7.244 -20.087 -3.959 1.00 98.38 443 TRP A O 1
ATOM 3563 N N . ALA A 1 444 ? 8.183 -22.111 -4.183 1.00 97.81 444 ALA A N 1
ATOM 3564 C CA . ALA A 1 444 ? 9.043 -22.005 -3.011 1.00 97.81 444 ALA A CA 1
ATOM 3565 C C . ALA A 1 444 ? 10.311 -22.851 -3.179 1.00 97.81 444 ALA A C 1
ATOM 3567 O O . ALA A 1 444 ? 10.447 -23.660 -4.107 1.00 97.81 444 ALA A O 1
ATOM 3568 N N . ARG A 1 445 ? 11.261 -22.692 -2.253 1.00 96.00 445 ARG A N 1
ATOM 3569 C CA . ARG A 1 445 ? 12.414 -23.594 -2.179 1.00 96.00 445 ARG A CA 1
ATOM 3570 C C . ARG A 1 445 ? 11.940 -25.032 -1.946 1.00 96.00 445 ARG A C 1
ATOM 3572 O O . ARG A 1 445 ? 10.992 -25.284 -1.208 1.00 96.00 445 ARG A O 1
ATOM 3579 N N . ARG A 1 446 ? 12.649 -25.984 -2.553 1.00 93.75 446 ARG A N 1
ATOM 3580 C CA . ARG A 1 446 ? 12.255 -27.406 -2.632 1.00 93.75 446 ARG A CA 1
ATOM 3581 C C . ARG A 1 446 ? 11.923 -28.045 -1.286 1.00 93.75 446 ARG A C 1
ATOM 3583 O O . ARG A 1 446 ? 11.046 -28.892 -1.208 1.00 93.75 446 ARG A O 1
ATOM 3590 N N . ASP A 1 447 ? 12.626 -27.623 -0.240 1.00 92.81 447 ASP A N 1
ATOM 3591 C CA . ASP A 1 447 ? 12.480 -28.173 1.107 1.00 92.81 447 ASP A CA 1
ATOM 3592 C C . ASP A 1 447 ? 11.106 -27.857 1.743 1.00 92.81 447 ASP A C 1
ATOM 3594 O O . ASP A 1 447 ? 10.719 -28.553 2.672 1.00 92.81 447 ASP A O 1
ATOM 3598 N N . VAL A 1 448 ? 10.378 -26.838 1.258 1.00 94.06 448 VAL A N 1
ATOM 3599 C CA . VAL A 1 448 ? 9.094 -26.363 1.829 1.00 94.06 448 VAL A CA 1
ATOM 3600 C C . VAL A 1 448 ? 8.008 -26.139 0.773 1.00 94.06 448 VAL A C 1
ATOM 3602 O O . VAL A 1 448 ? 6.997 -25.493 1.026 1.00 94.06 448 VAL A O 1
ATOM 3605 N N . VAL A 1 449 ? 8.174 -26.687 -0.435 1.00 95.62 449 VAL A N 1
ATOM 3606 C CA . VAL A 1 449 ? 7.195 -26.509 -1.524 1.00 95.62 449 VAL A CA 1
ATOM 3607 C C . VAL A 1 449 ? 5.797 -27.021 -1.153 1.00 95.62 449 VAL A C 1
ATOM 3609 O O . VAL A 1 449 ? 4.804 -26.469 -1.611 1.00 95.62 449 VAL A O 1
ATOM 3612 N N . ASN A 1 450 ? 5.693 -28.015 -0.270 1.00 94.38 450 ASN A N 1
ATOM 3613 C CA . ASN A 1 450 ? 4.402 -28.543 0.181 1.00 94.38 450 ASN A CA 1
ATOM 3614 C C . ASN A 1 450 ? 3.632 -27.557 1.081 1.00 94.38 450 ASN A C 1
ATOM 3616 O O . ASN A 1 450 ? 2.408 -27.600 1.122 1.00 94.38 450 ASN A O 1
ATOM 3620 N N . GLU A 1 451 ? 4.314 -26.619 1.744 1.00 95.75 451 GLU A N 1
ATOM 3621 C CA . GLU A 1 451 ? 3.683 -25.581 2.580 1.00 95.75 451 GLU A CA 1
ATOM 3622 C C . GLU A 1 451 ? 2.991 -24.491 1.733 1.00 95.75 451 GLU A C 1
ATOM 3624 O O . GLU A 1 451 ? 2.385 -23.558 2.258 1.00 95.75 451 GLU A O 1
ATOM 3629 N N . THR A 1 452 ? 3.060 -24.600 0.401 1.00 96.88 452 THR A N 1
ATOM 3630 C CA . THR A 1 452 ? 2.416 -23.675 -0.543 1.00 96.88 452 THR A CA 1
ATOM 3631 C C . THR A 1 452 ? 0.985 -24.070 -0.928 1.00 96.88 452 THR A C 1
ATOM 3633 O O . THR A 1 452 ? 0.289 -23.294 -1.582 1.00 96.88 452 THR A O 1
ATOM 3636 N N . GLU A 1 453 ? 0.516 -25.261 -0.541 1.00 96.31 453 GLU A N 1
ATOM 3637 C CA . GLU A 1 453 ? -0.792 -25.785 -0.968 1.00 96.31 453 GLU A CA 1
ATOM 3638 C C . GLU A 1 453 ? -1.961 -24.901 -0.509 1.00 96.31 453 GLU A C 1
ATOM 3640 O O . GLU A 1 453 ? -2.909 -24.669 -1.263 1.00 96.31 453 GLU A O 1
ATOM 3645 N N . TYR A 1 454 ? -1.887 -24.370 0.714 1.00 95.62 454 TYR A N 1
ATOM 3646 C CA . TYR A 1 454 ? -2.933 -23.504 1.251 1.00 95.62 454 TYR A CA 1
ATOM 3647 C C . TYR A 1 454 ? -3.007 -22.162 0.513 1.00 95.62 454 TYR A C 1
ATOM 3649 O O . TYR A 1 454 ? -4.094 -21.755 0.100 1.00 95.62 454 TYR A O 1
ATOM 3657 N N . SER A 1 455 ? -1.866 -21.499 0.292 1.00 95.44 455 SER A N 1
ATOM 3658 C CA . SER A 1 455 ? -1.820 -20.223 -0.433 1.00 95.44 455 SER A CA 1
ATOM 3659 C C . SER A 1 455 ? -2.228 -20.380 -1.896 1.00 95.44 455 SER A C 1
ATOM 3661 O O . SER A 1 455 ? -2.977 -19.548 -2.405 1.00 95.44 455 SER A O 1
ATOM 3663 N N . LEU A 1 456 ? -1.842 -21.484 -2.550 1.00 96.88 456 LEU A N 1
ATOM 3664 C CA . LEU A 1 456 ? -2.325 -21.836 -3.886 1.00 96.88 456 LEU A CA 1
ATOM 3665 C C . LEU A 1 456 ? -3.855 -21.928 -3.925 1.00 96.88 456 LEU A C 1
ATOM 3667 O O . LEU A 1 456 ? -4.487 -21.321 -4.795 1.00 96.88 456 LEU A O 1
ATOM 3671 N N . LYS A 1 457 ? -4.448 -22.656 -2.969 1.00 96.06 457 LYS A N 1
ATOM 3672 C CA . LYS A 1 457 ? -5.898 -22.844 -2.929 1.00 96.06 457 LYS A CA 1
ATOM 3673 C C . LYS A 1 457 ? -6.629 -21.521 -2.718 1.00 96.06 457 LYS A C 1
ATOM 3675 O O . LYS A 1 457 ? -7.498 -21.188 -3.521 1.00 96.06 457 LYS A O 1
ATOM 3680 N N . VAL A 1 458 ? -6.224 -20.740 -1.712 1.00 94.19 458 VAL A N 1
ATOM 3681 C CA . VAL A 1 458 ? -6.788 -19.400 -1.478 1.00 94.19 458 VAL A CA 1
ATOM 3682 C C . VAL A 1 458 ? -6.654 -18.538 -2.728 1.00 94.19 458 VAL A C 1
ATOM 3684 O O . VAL A 1 458 ? -7.619 -17.887 -3.117 1.00 94.19 458 VAL A O 1
ATOM 3687 N N . GLY A 1 459 ? -5.492 -18.556 -3.382 1.00 92.25 459 GLY A N 1
ATOM 3688 C CA . GLY A 1 459 ? -5.254 -17.696 -4.530 1.00 92.25 459 GLY A CA 1
ATOM 3689 C C . GLY A 1 459 ? -6.161 -18.000 -5.723 1.00 92.25 459 GLY A C 1
ATOM 3690 O O . GLY A 1 459 ? -6.733 -17.086 -6.316 1.00 92.25 459 GLY A O 1
ATOM 3691 N N . SER A 1 460 ? -6.355 -19.282 -6.036 1.00 94.12 460 SER A N 1
ATOM 3692 C CA . SER A 1 460 ? -7.272 -19.714 -7.102 1.00 94.12 460 SER A CA 1
ATOM 3693 C C . SER A 1 460 ? -8.749 -19.404 -6.790 1.00 94.12 460 SER A C 1
ATOM 3695 O O . SER A 1 460 ? -9.465 -18.869 -7.643 1.00 94.12 460 SER A O 1
ATOM 3697 N N . ASP A 1 461 ? -9.194 -19.654 -5.552 1.00 93.25 461 ASP A N 1
ATOM 3698 C CA . ASP A 1 461 ? -10.577 -19.418 -5.116 1.00 93.25 461 ASP A CA 1
ATOM 3699 C C . ASP A 1 461 ? -10.906 -17.916 -5.084 1.00 93.25 461 ASP A C 1
ATOM 3701 O O . ASP A 1 461 ? -11.955 -17.488 -5.572 1.00 93.25 461 ASP A O 1
ATOM 3705 N N . MET A 1 462 ? -9.996 -17.096 -4.550 1.00 87.25 462 MET A N 1
ATOM 3706 C CA . MET A 1 462 ? -10.185 -15.647 -4.444 1.00 87.25 462 MET A CA 1
ATOM 3707 C C . MET A 1 462 ? -10.144 -14.953 -5.798 1.00 87.25 462 MET A C 1
ATOM 3709 O O . MET A 1 462 ? -10.943 -14.050 -6.038 1.00 87.25 462 MET A O 1
ATOM 3713 N N . MET A 1 463 ? -9.264 -15.388 -6.703 1.00 86.25 463 MET A N 1
ATOM 3714 C CA . MET A 1 463 ? -9.249 -14.865 -8.066 1.00 86.25 463 MET A CA 1
ATOM 3715 C C . MET A 1 463 ? -10.573 -15.162 -8.777 1.00 86.25 463 MET A C 1
ATOM 3717 O O . MET A 1 463 ? -11.172 -14.254 -9.343 1.00 86.25 463 MET A O 1
ATOM 3721 N N . THR A 1 464 ? -11.080 -16.394 -8.661 1.00 87.62 464 THR A N 1
ATOM 3722 C CA . THR A 1 464 ? -12.396 -16.775 -9.201 1.00 87.62 464 THR A CA 1
ATOM 3723 C C . THR A 1 464 ? -13.510 -15.892 -8.632 1.00 87.62 464 THR A C 1
ATOM 3725 O O . THR A 1 464 ? -14.334 -15.368 -9.378 1.00 87.62 464 THR A O 1
ATOM 3728 N N . TYR A 1 465 ? -13.499 -15.654 -7.316 1.00 85.75 465 TYR A N 1
ATOM 3729 C CA . TYR A 1 465 ? -14.445 -14.745 -6.669 1.00 85.75 465 TYR A CA 1
ATOM 3730 C C . TYR A 1 465 ? -14.354 -13.310 -7.212 1.00 85.75 465 TYR A C 1
ATOM 3732 O O . TYR A 1 465 ? -15.387 -12.687 -7.458 1.00 85.75 465 TYR A O 1
ATOM 3740 N N . PHE A 1 466 ? -13.146 -12.769 -7.405 1.00 78.06 466 PHE A N 1
ATOM 3741 C CA . PHE A 1 466 ? -12.972 -11.417 -7.937 1.00 78.06 466 PHE A CA 1
ATOM 3742 C C . PHE A 1 466 ? -13.424 -11.297 -9.393 1.00 78.06 466 PHE A C 1
ATOM 3744 O O . PHE A 1 466 ? -14.090 -10.315 -9.722 1.00 78.06 466 PHE A O 1
ATOM 3751 N N . GLU A 1 467 ? -13.121 -12.289 -10.236 1.00 80.69 467 GLU A N 1
ATOM 3752 C CA . GLU A 1 467 ? -13.597 -12.329 -11.623 1.00 80.69 467 GLU A CA 1
ATOM 3753 C C . GLU A 1 467 ? -15.130 -12.294 -11.686 1.00 80.69 467 GLU A C 1
ATOM 3755 O O . GLU A 1 467 ? -15.699 -11.499 -12.438 1.00 80.69 467 GLU A O 1
ATOM 3760 N N . ASP A 1 468 ? -15.795 -13.104 -10.856 1.00 82.44 468 ASP A N 1
ATOM 3761 C CA . ASP A 1 468 ? -17.256 -13.178 -10.786 1.00 82.44 468 ASP A CA 1
ATOM 3762 C C . ASP A 1 468 ? -17.882 -11.904 -10.194 1.00 82.44 468 ASP A C 1
ATOM 3764 O O . ASP A 1 468 ? -18.927 -11.444 -10.659 1.00 82.44 468 ASP A O 1
ATOM 3768 N N . TYR A 1 469 ? -17.268 -11.324 -9.158 1.00 74.06 469 TYR A N 1
ATOM 3769 C CA . TYR A 1 469 ? -17.802 -10.139 -8.484 1.00 74.06 469 TYR A CA 1
ATOM 3770 C C . TYR A 1 469 ? -17.660 -8.868 -9.332 1.00 74.06 469 TYR A C 1
ATOM 3772 O O . TYR A 1 469 ? -18.569 -8.032 -9.330 1.00 74.06 469 TYR A O 1
ATOM 3780 N N . LEU A 1 470 ? -16.529 -8.700 -10.028 1.00 67.88 470 LEU A N 1
ATOM 3781 C CA . LEU A 1 470 ? -16.265 -7.530 -10.873 1.00 67.88 470 LEU A CA 1
ATOM 3782 C C . LEU A 1 470 ? -16.788 -7.675 -12.302 1.00 67.88 470 LEU A C 1
ATOM 3784 O O . LEU A 1 470 ? -16.882 -6.668 -12.999 1.00 67.88 470 LEU A O 1
ATOM 3788 N N . ASP A 1 471 ? -17.110 -8.895 -12.740 1.00 74.81 471 ASP A N 1
ATOM 3789 C CA . ASP A 1 471 ? -17.395 -9.220 -14.145 1.00 74.81 471 ASP A CA 1
ATOM 3790 C C . ASP A 1 471 ? -16.218 -8.844 -15.074 1.00 74.81 471 ASP A C 1
ATOM 3792 O O . ASP A 1 471 ? -16.384 -8.394 -16.211 1.00 74.81 471 ASP A O 1
ATOM 3796 N N . VAL A 1 472 ? -14.987 -9.014 -14.572 1.00 69.94 472 VAL A N 1
ATOM 3797 C CA . VAL A 1 472 ? -13.732 -8.741 -15.288 1.00 69.94 472 VAL A CA 1
ATOM 3798 C C . VAL A 1 472 ? -12.796 -9.929 -15.126 1.00 69.94 472 VAL A C 1
ATOM 3800 O O . VAL A 1 472 ? -12.402 -10.276 -14.020 1.00 69.94 472 VAL A O 1
ATOM 3803 N N . LYS A 1 473 ? -12.402 -10.539 -16.247 1.00 81.50 473 LYS A N 1
ATOM 3804 C CA . LYS A 1 473 ? -11.456 -11.661 -16.251 1.00 81.50 473 LYS A CA 1
ATOM 3805 C C . LYS A 1 473 ? -10.014 -11.195 -16.139 1.00 81.50 473 LYS A C 1
ATOM 3807 O O . LYS A 1 473 ? -9.657 -10.159 -16.710 1.00 81.50 473 LYS A O 1
ATOM 3812 N N . LEU A 1 474 ? -9.169 -12.018 -15.524 1.00 79.50 474 LEU A N 1
ATOM 3813 C CA . LEU A 1 474 ? -7.730 -11.792 -15.530 1.00 79.50 474 LEU A CA 1
ATOM 3814 C C . LEU A 1 474 ? -7.210 -11.822 -16.987 1.00 79.50 474 LEU A C 1
ATOM 3816 O O . LEU A 1 474 ? -7.446 -12.791 -17.712 1.00 79.50 474 LEU A O 1
ATOM 3820 N N . PRO A 1 475 ? -6.488 -10.786 -17.457 1.00 78.06 475 PRO A N 1
ATOM 3821 C CA . PRO A 1 475 ? -6.022 -10.724 -18.845 1.00 78.06 475 PRO A CA 1
ATOM 3822 C C . PRO A 1 475 ? -4.798 -11.612 -19.129 1.00 78.06 475 PRO A C 1
ATOM 3824 O O . PRO A 1 475 ? -4.346 -11.677 -20.274 1.00 78.06 475 PRO A O 1
ATOM 3827 N N . LEU A 1 476 ? -4.240 -12.267 -18.107 1.00 85.94 476 LEU A N 1
ATOM 3828 C CA . LEU A 1 476 ? -3.062 -13.128 -18.195 1.00 85.94 476 LEU A CA 1
ATOM 3829 C C . LEU A 1 476 ? -3.463 -14.608 -18.177 1.00 85.94 476 LEU A C 1
ATOM 3831 O O . LEU A 1 476 ? -4.412 -15.001 -17.509 1.00 85.94 476 LEU A O 1
ATOM 3835 N N . SER A 1 477 ? -2.693 -15.447 -18.871 1.00 91.62 477 SER A N 1
ATOM 3836 C CA . SER A 1 477 ? -2.864 -16.910 -18.880 1.00 91.62 477 SER A CA 1
ATOM 3837 C C . SER A 1 477 ? -2.442 -17.591 -17.576 1.00 91.62 477 SER A C 1
ATOM 3839 O O . SER A 1 477 ? -2.726 -18.776 -17.382 1.00 91.62 477 SER A O 1
ATOM 3841 N N . LYS A 1 478 ? -1.743 -16.867 -16.695 1.00 94.94 478 LYS A N 1
ATOM 3842 C CA . LYS A 1 478 ? -1.180 -17.402 -15.457 1.00 94.94 478 LYS A CA 1
ATOM 3843 C C . LYS A 1 478 ? -1.076 -16.355 -14.353 1.00 94.94 478 LYS A C 1
ATOM 3845 O O . LYS A 1 478 ? -0.961 -15.163 -14.638 1.00 94.94 478 LYS A O 1
ATOM 3850 N N . SER A 1 479 ? -1.022 -16.839 -13.115 1.00 94.50 479 SER A N 1
ATOM 3851 C CA . SER A 1 479 ? -0.641 -16.081 -11.924 1.00 94.50 479 SER A CA 1
ATOM 3852 C C . SER A 1 479 ? 0.311 -16.925 -11.073 1.00 94.50 479 SER A C 1
ATOM 3854 O O . SER A 1 479 ? -0.058 -17.997 -10.592 1.00 94.50 479 SER A O 1
ATOM 3856 N N . ASP A 1 480 ? 1.554 -16.473 -10.935 1.00 97.81 480 ASP A N 1
ATOM 3857 C CA . ASP A 1 480 ? 2.553 -17.119 -10.083 1.00 97.81 480 ASP A CA 1
ATOM 3858 C C . ASP A 1 480 ? 2.648 -16.356 -8.750 1.00 97.81 480 ASP A C 1
ATOM 3860 O O . ASP A 1 480 ? 2.809 -15.140 -8.757 1.00 97.81 480 ASP A O 1
ATOM 3864 N N . MET A 1 481 ? 2.595 -17.066 -7.624 1.00 97.94 481 MET A N 1
ATOM 3865 C CA . MET A 1 481 ? 2.900 -16.562 -6.280 1.00 97.94 481 MET A CA 1
ATOM 3866 C C . MET A 1 481 ? 4.250 -17.138 -5.855 1.00 97.94 481 MET A C 1
ATOM 3868 O O . MET A 1 481 ? 4.446 -18.347 -5.952 1.00 97.94 481 MET A O 1
ATOM 3872 N N . VAL A 1 482 ? 5.208 -16.315 -5.434 1.00 98.25 482 VAL A N 1
ATOM 3873 C CA . VAL A 1 482 ? 6.582 -16.768 -5.161 1.00 98.25 482 VAL A CA 1
ATOM 3874 C C . VAL A 1 482 ? 6.996 -16.411 -3.741 1.00 98.25 482 VAL A C 1
ATOM 3876 O O . VAL A 1 482 ? 7.127 -15.238 -3.410 1.00 98.25 482 VAL A O 1
ATOM 3879 N N . ALA A 1 483 ? 7.267 -17.427 -2.924 1.00 97.62 483 ALA A N 1
ATOM 3880 C CA . ALA A 1 483 ? 7.817 -17.286 -1.581 1.00 97.62 483 ALA A CA 1
ATOM 3881 C C . ALA A 1 483 ? 9.334 -17.029 -1.650 1.00 97.62 483 ALA A C 1
ATOM 3883 O O . ALA A 1 483 ? 10.131 -17.952 -1.836 1.00 97.62 483 ALA A O 1
ATOM 3884 N N . VAL A 1 484 ? 9.746 -15.767 -1.532 1.00 95.50 484 VAL A N 1
ATOM 3885 C CA . VAL A 1 484 ? 11.149 -15.339 -1.550 1.00 95.50 484 VAL A CA 1
ATOM 3886 C C . VAL A 1 484 ? 11.696 -15.291 -0.107 1.00 95.50 484 VAL A C 1
ATOM 3888 O O . VAL A 1 484 ? 11.095 -14.631 0.742 1.00 95.50 484 VAL A O 1
ATOM 3891 N N . PRO A 1 485 ? 12.837 -15.948 0.198 1.00 93.38 485 PRO A N 1
ATOM 3892 C CA . PRO A 1 485 ? 13.429 -15.997 1.537 1.00 93.38 485 PRO A CA 1
ATOM 3893 C C . PRO A 1 485 ? 13.732 -14.618 2.128 1.00 93.38 485 PRO A C 1
ATOM 3895 O O . PRO A 1 485 ? 13.435 -14.356 3.293 1.00 93.38 485 PRO A O 1
ATOM 3898 N N . ASP A 1 486 ? 14.309 -13.729 1.316 1.00 91.19 486 ASP A N 1
ATOM 3899 C CA . ASP A 1 486 ? 14.653 -12.368 1.715 1.00 91.19 486 ASP A CA 1
ATOM 3900 C C . ASP A 1 486 ? 13.771 -11.383 0.943 1.00 91.19 486 ASP A C 1
ATOM 3902 O O . ASP A 1 486 ? 13.975 -11.187 -0.253 1.00 91.19 486 ASP A O 1
ATOM 3906 N N . PHE A 1 487 ? 12.807 -10.755 1.618 1.00 89.75 487 PHE A N 1
ATOM 3907 C CA . PHE A 1 487 ? 11.930 -9.740 1.031 1.00 89.75 487 PHE A CA 1
ATOM 3908 C C . PHE A 1 487 ? 11.768 -8.565 2.005 1.00 89.75 487 PHE A C 1
ATOM 3910 O O . PHE A 1 487 ? 11.623 -8.779 3.212 1.00 89.75 487 PHE A O 1
ATOM 3917 N N . GLY A 1 488 ? 11.876 -7.331 1.495 1.00 81.44 488 GLY A N 1
ATOM 3918 C CA . GLY A 1 488 ? 11.858 -6.112 2.317 1.00 81.44 488 GLY A CA 1
ATOM 3919 C C . GLY A 1 488 ? 10.478 -5.783 2.895 1.00 81.44 488 GLY A C 1
ATOM 3920 O O . GLY A 1 488 ? 10.389 -5.302 4.023 1.00 81.44 488 GLY A O 1
ATOM 3921 N N . SER A 1 489 ? 9.428 -6.102 2.137 1.00 79.56 489 SER A N 1
ATOM 3922 C CA . SER A 1 489 ? 8.013 -5.966 2.509 1.00 79.56 489 SER A CA 1
ATOM 3923 C C . SER A 1 489 ? 7.403 -7.334 2.858 1.00 79.56 489 SER A C 1
ATOM 3925 O O . SER A 1 489 ? 8.110 -8.343 2.895 1.00 79.56 489 SER A O 1
ATOM 3927 N N . GLU A 1 490 ? 6.095 -7.399 3.120 1.00 81.94 490 GLU A N 1
ATOM 3928 C CA . GLU A 1 490 ? 5.386 -8.683 3.272 1.00 81.94 490 GLU A CA 1
ATOM 3929 C C . GLU A 1 490 ? 5.084 -9.336 1.918 1.00 81.94 490 GLU A C 1
ATOM 3931 O O . GLU A 1 490 ? 5.262 -10.547 1.770 1.00 81.94 490 GLU A O 1
ATOM 3936 N N . ALA A 1 491 ? 4.700 -8.534 0.922 1.00 86.00 491 ALA A N 1
ATOM 3937 C CA . ALA A 1 491 ? 4.483 -8.955 -0.456 1.00 86.00 491 ALA A CA 1
ATOM 3938 C C . ALA A 1 491 ? 4.580 -7.770 -1.441 1.00 86.00 491 ALA A C 1
ATOM 3940 O O . ALA A 1 491 ? 4.851 -6.641 -1.023 1.00 86.00 491 ALA A O 1
ATOM 3941 N N . MET A 1 492 ? 4.450 -8.058 -2.738 1.00 86.19 492 MET A N 1
ATOM 3942 C CA . MET A 1 492 ? 4.408 -7.092 -3.835 1.00 86.19 492 MET A CA 1
ATOM 3943 C C . MET A 1 492 ? 3.576 -7.634 -5.004 1.00 86.19 492 MET A C 1
ATOM 3945 O O . MET A 1 492 ? 3.841 -8.721 -5.533 1.00 86.19 492 MET A O 1
ATOM 3949 N N . GLU A 1 493 ? 2.655 -6.808 -5.489 1.00 85.06 493 GLU A N 1
ATOM 3950 C CA . GLU A 1 493 ? 1.601 -7.129 -6.450 1.00 85.06 493 GLU A CA 1
ATOM 3951 C C . GLU A 1 493 ? 2.054 -7.211 -7.922 1.00 85.06 493 GLU A C 1
ATOM 3953 O O . GLU A 1 493 ? 1.295 -6.888 -8.844 1.00 85.06 493 GLU A O 1
ATOM 3958 N N . ASN A 1 494 ? 3.300 -7.605 -8.202 1.00 90.25 494 ASN A N 1
ATOM 3959 C CA . ASN A 1 494 ? 3.814 -7.598 -9.575 1.00 90.25 494 ASN A CA 1
ATOM 3960 C C . ASN A 1 494 ? 2.919 -8.437 -10.509 1.00 90.25 494 ASN A C 1
ATOM 3962 O O . ASN A 1 494 ? 2.638 -9.608 -10.249 1.00 90.25 494 ASN A O 1
ATOM 3966 N N . TRP A 1 495 ? 2.476 -7.839 -11.622 1.00 86.06 495 TRP A N 1
ATOM 3967 C CA . TRP A 1 495 ? 1.370 -8.387 -12.416 1.00 86.06 495 TRP A CA 1
ATOM 3968 C C . TRP A 1 495 ? 1.683 -9.794 -12.945 1.00 86.06 495 TRP A C 1
ATOM 3970 O O . TRP A 1 495 ? 2.602 -9.964 -13.750 1.00 86.06 495 TRP A O 1
ATOM 3980 N N . GLY A 1 496 ? 0.946 -10.806 -12.487 1.00 90.88 496 GLY A N 1
ATOM 3981 C CA . GLY A 1 496 ? 1.143 -12.212 -12.857 1.00 90.88 496 GLY A CA 1
ATOM 3982 C C . GLY A 1 496 ? 2.350 -12.918 -12.220 1.00 90.88 496 GLY A C 1
ATOM 3983 O O . GLY A 1 496 ? 2.518 -14.114 -12.464 1.00 90.88 496 GLY A O 1
ATOM 3984 N N . LEU A 1 497 ? 3.188 -12.240 -11.428 1.00 97.25 497 LEU A N 1
ATOM 3985 C CA . LEU A 1 497 ? 4.308 -12.827 -10.672 1.00 97.25 497 LEU A CA 1
ATOM 3986 C C . LEU A 1 497 ? 4.408 -12.171 -9.288 1.00 97.25 497 LEU A C 1
ATOM 3988 O O . LEU A 1 497 ? 5.336 -11.417 -9.020 1.00 97.25 497 LEU A O 1
ATOM 3992 N N . ILE A 1 498 ? 3.446 -12.450 -8.422 1.00 96.12 498 ILE A N 1
ATOM 3993 C CA . ILE A 1 498 ? 3.348 -11.839 -7.100 1.00 96.12 498 ILE A CA 1
ATOM 3994 C C . ILE A 1 498 ? 4.454 -12.401 -6.202 1.00 96.12 498 ILE A C 1
ATOM 3996 O O . ILE A 1 498 ? 4.622 -13.620 -6.093 1.00 96.12 498 ILE A O 1
ATOM 4000 N N . LEU A 1 499 ? 5.221 -11.520 -5.564 1.00 97.12 499 LEU A N 1
ATOM 4001 C CA . LEU A 1 499 ? 6.326 -11.904 -4.689 1.00 97.12 499 LEU A CA 1
ATOM 4002 C C . LEU A 1 499 ? 5.906 -11.744 -3.234 1.00 97.12 499 LEU A C 1
ATOM 4004 O O . LEU A 1 499 ? 5.344 -10.724 -2.863 1.00 97.12 499 LEU A O 1
ATOM 4008 N N . TYR A 1 500 ? 6.208 -12.739 -2.411 1.00 96.31 500 TYR A N 1
ATOM 4009 C CA . TYR A 1 500 ? 5.893 -12.751 -0.988 1.00 96.31 500 TYR A CA 1
ATOM 4010 C C . TYR A 1 500 ? 7.153 -13.026 -0.193 1.00 96.31 500 TYR A C 1
ATOM 4012 O O . TYR A 1 500 ? 8.015 -13.800 -0.618 1.00 96.31 500 TYR A O 1
ATOM 4020 N N . LYS A 1 501 ? 7.230 -12.470 1.009 1.00 94.94 501 LYS A N 1
ATOM 4021 C CA . LYS A 1 501 ? 8.174 -12.950 2.008 1.00 94.94 501 LYS A CA 1
ATOM 4022 C C . LYS A 1 501 ? 7.805 -14.376 2.402 1.00 94.94 501 LYS A C 1
ATOM 4024 O O . LYS A 1 501 ? 6.647 -14.660 2.692 1.00 94.94 501 LYS A O 1
ATOM 4029 N N . GLU A 1 502 ? 8.791 -15.269 2.456 1.00 92.44 502 GLU A N 1
ATOM 4030 C CA . GLU A 1 502 ? 8.570 -16.693 2.752 1.00 92.44 502 GLU A CA 1
ATOM 4031 C C . GLU A 1 502 ? 7.745 -16.910 4.037 1.00 92.44 502 GLU A C 1
ATOM 4033 O O . GLU A 1 502 ? 6.773 -17.662 4.028 1.00 92.44 502 GLU A O 1
ATOM 4038 N N . SER A 1 503 ? 8.047 -16.161 5.104 1.00 88.88 503 SER A N 1
ATOM 4039 C CA . SER A 1 503 ? 7.334 -16.225 6.391 1.00 88.88 503 SER A CA 1
ATOM 4040 C C . SER A 1 503 ? 5.872 -15.768 6.354 1.00 88.88 503 SER A C 1
ATOM 4042 O O . SER A 1 503 ? 5.180 -15.923 7.351 1.00 88.88 503 SER A O 1
ATOM 4044 N N . SER A 1 504 ? 5.430 -15.145 5.261 1.00 89.25 504 SER A N 1
ATOM 4045 C CA . SER A 1 504 ? 4.112 -14.512 5.146 1.00 89.25 504 SER A CA 1
ATOM 4046 C C . SER A 1 504 ? 3.152 -15.280 4.229 1.00 89.25 504 SER A C 1
ATOM 4048 O O . SER A 1 504 ? 1.968 -14.958 4.198 1.00 89.25 504 SER A O 1
ATOM 4050 N N . ILE A 1 505 ? 3.635 -16.281 3.477 1.00 94.75 505 ILE A N 1
ATOM 4051 C CA . ILE A 1 505 ? 2.814 -17.057 2.524 1.00 94.75 505 ILE A CA 1
ATOM 4052 C C . ILE A 1 505 ? 2.846 -18.575 2.748 1.00 94.75 505 ILE A C 1
ATOM 4054 O O . ILE A 1 505 ? 1.928 -19.273 2.307 1.00 94.75 505 ILE A O 1
ATOM 4058 N N . LEU A 1 506 ? 3.892 -19.107 3.387 1.00 94.56 506 LEU A N 1
ATOM 4059 C CA . LEU A 1 506 ? 3.972 -20.535 3.683 1.00 94.56 506 LEU A CA 1
ATOM 4060 C C . LEU A 1 506 ? 3.089 -20.888 4.879 1.00 94.56 506 LEU A C 1
ATOM 4062 O O . LEU A 1 506 ? 3.031 -20.152 5.862 1.00 94.56 506 LEU A O 1
ATOM 4066 N N . TYR A 1 507 ? 2.403 -22.024 4.780 1.00 93.81 507 TYR A N 1
ATOM 4067 C CA . TYR A 1 507 ? 1.536 -22.535 5.830 1.00 93.81 507 TYR A CA 1
ATOM 4068 C C . TYR A 1 507 ? 1.745 -24.038 6.006 1.00 93.81 507 TYR A C 1
ATOM 4070 O O . TYR A 1 507 ? 1.426 -24.831 5.116 1.00 93.81 507 TYR A O 1
ATOM 4078 N N . ASP A 1 508 ? 2.226 -24.423 7.184 1.00 90.62 508 ASP A N 1
ATOM 4079 C CA . ASP A 1 508 ? 2.299 -25.811 7.619 1.00 90.62 508 ASP A CA 1
ATOM 4080 C C . ASP A 1 508 ? 1.130 -26.088 8.584 1.00 90.62 508 ASP A C 1
ATOM 4082 O O . ASP A 1 508 ? 1.100 -25.521 9.674 1.00 90.62 508 ASP A O 1
ATOM 4086 N N . PRO A 1 509 ? 0.158 -26.956 8.252 1.00 85.19 509 PRO A N 1
ATOM 4087 C CA . PRO A 1 509 ? -0.966 -27.252 9.144 1.00 85.19 509 PRO A CA 1
ATOM 4088 C C . PRO A 1 509 ? -0.561 -27.863 10.497 1.00 85.19 509 PRO A C 1
ATOM 4090 O O . PRO A 1 509 ? -1.392 -27.907 11.407 1.00 85.19 509 PRO A O 1
ATOM 4093 N N . ASP A 1 510 ? 0.667 -28.370 10.620 1.00 81.06 510 ASP A N 1
ATOM 4094 C CA . ASP A 1 510 ? 1.188 -28.989 11.834 1.00 81.06 510 ASP A CA 1
ATOM 4095 C C . ASP A 1 510 ? 1.940 -28.014 12.754 1.00 81.06 510 ASP A C 1
ATOM 4097 O O . ASP A 1 510 ? 2.021 -28.270 13.957 1.00 81.06 510 ASP A O 1
ATOM 4101 N N . GLU A 1 511 ? 2.461 -26.911 12.211 1.00 80.88 511 GLU A N 1
ATOM 4102 C CA . GLU A 1 511 ? 3.314 -25.952 12.933 1.00 80.88 511 GLU A CA 1
ATOM 4103 C C . GLU A 1 511 ? 2.744 -24.521 12.921 1.00 80.88 511 GLU A C 1
ATOM 4105 O O . GLU A 1 511 ? 2.892 -23.785 13.897 1.00 80.88 511 GLU A O 1
ATOM 4110 N N . SER A 1 512 ? 2.061 -24.120 11.845 1.00 84.38 512 SER A N 1
ATOM 4111 C CA . SER A 1 512 ? 1.442 -22.803 11.688 1.00 84.38 512 SER A CA 1
ATOM 4112 C C . SER A 1 512 ? 0.100 -22.703 12.415 1.00 84.38 512 SER A C 1
ATOM 4114 O O . SER A 1 512 ? -0.720 -23.624 12.447 1.00 84.38 512 SER A O 1
ATOM 4116 N N . SER A 1 513 ? -0.168 -21.527 12.967 1.00 82.12 513 SER A N 1
ATOM 4117 C CA . SER A 1 513 ? -1.369 -21.249 13.746 1.00 82.12 513 SER A CA 1
ATOM 4118 C C . SER A 1 513 ? -2.594 -20.904 12.896 1.00 82.12 513 SER A C 1
ATOM 4120 O O . SER A 1 513 ? -2.504 -20.624 11.700 1.00 82.12 513 SER A O 1
ATOM 4122 N N . GLU A 1 514 ? -3.776 -20.844 13.525 1.00 82.19 514 GLU A N 1
ATOM 4123 C CA . GLU A 1 514 ? -4.954 -20.266 12.857 1.00 82.19 514 GLU A CA 1
ATOM 4124 C C . GLU A 1 514 ? -4.754 -18.788 12.513 1.00 82.19 514 GLU A C 1
ATOM 4126 O O . GLU A 1 514 ? -5.327 -18.309 11.540 1.00 82.19 514 GLU A O 1
ATOM 4131 N N . ARG A 1 515 ? -3.952 -18.053 13.289 1.00 79.19 515 ARG A N 1
ATOM 4132 C CA . ARG A 1 515 ? -3.658 -16.656 12.978 1.00 79.19 515 ARG A CA 1
ATOM 4133 C C . ARG A 1 515 ? -2.838 -16.555 11.694 1.00 79.19 515 ARG A C 1
ATOM 4135 O O . ARG A 1 515 ? -3.238 -15.810 10.808 1.00 79.19 515 ARG A O 1
ATOM 4142 N N . ASP A 1 516 ? -1.788 -17.362 11.564 1.00 84.19 516 ASP A N 1
ATOM 4143 C CA . ASP A 1 516 ? -0.963 -17.423 10.349 1.00 84.19 516 ASP A CA 1
ATOM 4144 C C . ASP A 1 516 ? -1.827 -17.820 9.147 1.00 84.19 516 ASP A C 1
ATOM 4146 O O . ASP A 1 516 ? -1.759 -17.214 8.084 1.00 84.19 516 ASP A O 1
ATOM 4150 N N . LYS A 1 517 ? -2.746 -18.775 9.339 1.00 86.94 517 LYS A N 1
ATOM 4151 C CA . LYS A 1 517 ? -3.729 -19.168 8.323 1.00 86.94 517 LYS A CA 1
ATOM 4152 C C . LYS A 1 517 ? -4.614 -18.002 7.857 1.00 86.94 517 LYS A C 1
ATOM 4154 O O . LYS A 1 517 ? -4.926 -17.910 6.665 1.00 86.94 517 LYS A O 1
ATOM 4159 N N . GLN A 1 518 ? -5.056 -17.145 8.782 1.00 81.75 518 GLN A N 1
ATOM 4160 C CA . GLN A 1 518 ? -5.834 -15.946 8.461 1.00 81.75 518 GLN A CA 1
ATOM 4161 C C . GLN A 1 518 ? -4.971 -14.910 7.733 1.00 81.75 518 GLN A C 1
ATOM 4163 O O . GLN A 1 518 ? -5.408 -14.363 6.724 1.00 81.75 518 GLN A O 1
ATOM 4168 N N . GLU A 1 519 ? -3.760 -14.657 8.231 1.00 82.44 519 GLU A N 1
ATOM 4169 C CA . GLU A 1 519 ? -2.827 -13.667 7.685 1.00 82.44 519 GLU A CA 1
ATOM 4170 C C . GLU A 1 519 ? -2.400 -14.038 6.257 1.00 82.44 519 GLU A C 1
ATOM 4172 O O . GLU A 1 519 ? -2.521 -13.202 5.363 1.00 82.44 519 GLU A O 1
ATOM 4177 N N . VAL A 1 520 ? -2.058 -15.307 5.997 1.00 89.25 520 VAL A N 1
ATOM 4178 C CA . VAL A 1 520 ? -1.777 -15.818 4.642 1.00 89.25 520 VAL A CA 1
ATOM 4179 C C . VAL A 1 520 ? -2.978 -15.601 3.720 1.00 89.25 520 VAL A C 1
ATOM 4181 O O . VAL A 1 520 ? -2.820 -15.108 2.605 1.00 89.25 520 VAL A O 1
ATOM 4184 N N . ALA A 1 521 ? -4.195 -15.934 4.167 1.00 86.81 521 ALA A N 1
ATOM 4185 C CA . ALA A 1 521 ? -5.378 -15.773 3.325 1.00 86.81 521 ALA A CA 1
ATOM 4186 C C . ALA A 1 521 ? -5.687 -14.304 3.014 1.00 86.81 521 ALA A C 1
ATOM 4188 O O . ALA A 1 521 ? -6.036 -13.975 1.878 1.00 86.81 521 ALA A O 1
ATOM 4189 N N . MET A 1 522 ? -5.541 -13.424 4.006 1.00 79.06 522 MET A N 1
ATOM 4190 C CA . MET A 1 522 ? -5.718 -11.984 3.837 1.00 79.06 522 MET A CA 1
ATOM 4191 C C . MET A 1 522 ? -4.675 -11.398 2.887 1.00 79.06 522 MET A C 1
ATOM 4193 O O . MET A 1 522 ? -5.055 -10.683 1.965 1.00 79.06 522 MET A O 1
ATOM 4197 N N . LEU A 1 523 ? -3.395 -11.728 3.072 1.00 80.31 523 LEU A N 1
ATOM 4198 C CA . LEU A 1 523 ? -2.306 -11.214 2.246 1.00 80.31 523 LEU A CA 1
ATOM 4199 C C . LEU A 1 523 ? -2.426 -11.708 0.800 1.00 80.31 523 LEU A C 1
ATOM 4201 O O . LEU A 1 523 ? -2.375 -10.911 -0.129 1.00 80.31 523 LEU A O 1
ATOM 4205 N N . VAL A 1 524 ? -2.691 -13.001 0.586 1.00 86.56 524 VAL A N 1
ATOM 4206 C CA . VAL A 1 524 ? -2.942 -13.536 -0.764 1.00 86.56 524 VAL A CA 1
ATOM 4207 C C . VAL A 1 524 ? -4.134 -12.832 -1.419 1.00 86.56 524 VAL A C 1
ATOM 4209 O O . VAL A 1 524 ? -4.044 -12.422 -2.575 1.00 86.56 524 VAL A O 1
ATOM 4212 N N . SER A 1 525 ? -5.226 -12.623 -0.679 1.00 82.19 525 SER A N 1
ATOM 4213 C CA . SER A 1 525 ? -6.396 -11.889 -1.182 1.00 82.19 525 SER A CA 1
ATOM 4214 C C . SER A 1 525 ? -6.075 -10.430 -1.515 1.00 82.19 525 SER A C 1
ATOM 4216 O O . SER A 1 525 ? -6.580 -9.921 -2.513 1.00 82.19 525 SER A O 1
ATOM 4218 N N . HIS A 1 526 ? -5.247 -9.766 -0.704 1.00 76.69 526 HIS A N 1
ATOM 4219 C CA . HIS A 1 526 ? -4.802 -8.386 -0.905 1.00 76.69 526 HIS A CA 1
ATOM 4220 C C . HIS A 1 526 ? -4.010 -8.244 -2.208 1.00 76.69 526 HIS A C 1
ATOM 4222 O O . HIS A 1 526 ? -4.373 -7.450 -3.072 1.00 76.69 526 HIS A O 1
ATOM 4228 N N . GLU A 1 527 ? -2.984 -9.072 -2.399 1.00 79.75 527 GLU A N 1
ATOM 4229 C CA . GLU A 1 527 ? -2.152 -9.006 -3.603 1.00 79.75 527 GLU A CA 1
ATOM 4230 C C . GLU A 1 527 ? -2.918 -9.373 -4.879 1.00 79.75 527 GLU A C 1
ATOM 4232 O O . GLU A 1 527 ? -2.679 -8.815 -5.951 1.00 79.75 527 GLU A O 1
ATOM 4237 N N . LEU A 1 528 ? -3.868 -10.309 -4.781 1.00 81.06 528 LEU A N 1
ATOM 4238 C CA . LEU A 1 528 ? -4.728 -10.672 -5.907 1.00 81.06 528 LEU A CA 1
ATOM 4239 C C . LEU A 1 528 ? -5.756 -9.589 -6.224 1.00 81.06 528 LEU A C 1
ATOM 4241 O O . LEU A 1 528 ? -6.073 -9.390 -7.396 1.00 81.06 528 LEU A O 1
ATOM 4245 N N . ALA A 1 529 ? -6.240 -8.864 -5.214 1.00 68.62 529 ALA A N 1
ATOM 4246 C CA . ALA A 1 529 ? -7.095 -7.703 -5.415 1.00 68.62 529 ALA A CA 1
ATOM 4247 C C . ALA A 1 529 ? -6.369 -6.606 -6.210 1.00 68.62 529 ALA A C 1
ATOM 4249 O O . ALA A 1 529 ? -6.990 -6.005 -7.079 1.00 68.62 529 ALA A O 1
ATOM 4250 N N . HIS A 1 530 ? -5.057 -6.417 -6.017 1.00 66.31 530 HIS A N 1
ATOM 4251 C CA . HIS A 1 530 ? -4.245 -5.507 -6.844 1.00 66.31 530 HIS A CA 1
ATOM 4252 C C . HIS A 1 530 ? -4.102 -5.944 -8.307 1.00 66.31 530 HIS A C 1
ATOM 4254 O O . HIS A 1 530 ? -3.831 -5.120 -9.180 1.00 66.31 530 HIS A O 1
ATOM 4260 N N . GLN A 1 531 ? -4.291 -7.231 -8.614 1.00 67.69 531 GLN A N 1
ATOM 4261 C CA . GLN A 1 531 ? -4.345 -7.695 -10.010 1.00 67.69 531 GLN A CA 1
ATOM 4262 C C . GLN A 1 531 ? -5.644 -7.259 -10.703 1.00 67.69 531 GLN A C 1
ATOM 4264 O O . GLN A 1 531 ? -5.755 -7.356 -11.930 1.00 67.69 531 GLN A O 1
ATOM 4269 N N . MET A 1 532 ? -6.626 -6.826 -9.909 1.00 59.62 532 MET A N 1
ATOM 4270 C CA . MET A 1 532 ? -7.944 -6.389 -10.323 1.00 59.62 532 MET A CA 1
ATOM 4271 C C . MET A 1 532 ? -8.070 -4.883 -10.211 1.00 59.62 532 MET A C 1
ATOM 4273 O O . MET A 1 532 ? -7.385 -4.222 -9.443 1.00 59.62 532 MET A O 1
ATOM 4277 N N . ASN A 1 533 ? -8.994 -4.335 -10.987 1.00 44.28 533 ASN A N 1
ATOM 4278 C CA . ASN A 1 533 ? -9.106 -2.900 -11.127 1.00 44.28 533 ASN A CA 1
ATOM 4279 C C . ASN A 1 533 ? -9.884 -2.193 -9.979 1.00 44.28 533 ASN A C 1
ATOM 4281 O O . ASN A 1 533 ? -10.003 -0.978 -10.005 1.00 44.28 533 ASN A O 1
ATOM 4285 N N . ASP A 1 534 ? -10.437 -2.878 -8.971 1.00 39.38 534 ASP A N 1
ATOM 4286 C CA . ASP A 1 534 ? -11.518 -2.252 -8.177 1.00 39.38 534 ASP A CA 1
ATOM 4287 C C . ASP A 1 534 ? -11.656 -2.698 -6.697 1.00 39.38 534 ASP A C 1
ATOM 4289 O O . ASP A 1 534 ? -12.780 -2.772 -6.196 1.00 39.38 534 ASP A O 1
ATOM 4293 N N . PHE A 1 535 ? -10.584 -2.980 -5.935 1.00 38.03 535 PHE A N 1
ATOM 4294 C CA . PHE A 1 535 ? -10.768 -3.476 -4.549 1.00 38.03 535 PHE A CA 1
ATOM 4295 C C . PHE A 1 535 ? -9.783 -3.024 -3.465 1.00 38.03 535 PHE A C 1
ATOM 4297 O O . PHE A 1 535 ? -8.577 -3.065 -3.667 1.00 38.03 535 PHE A O 1
ATOM 4304 N N . VAL A 1 536 ? -10.328 -2.778 -2.255 1.00 38.91 536 VAL A N 1
ATOM 4305 C CA . VAL A 1 536 ? -9.656 -2.942 -0.943 1.00 38.91 536 VAL A CA 1
ATOM 4306 C C . VAL A 1 536 ? -10.669 -3.326 0.157 1.00 38.91 536 VAL A C 1
ATOM 4308 O O . VAL A 1 536 ? -11.808 -2.858 0.127 1.00 38.91 536 VAL A O 1
ATOM 4311 N N . PHE A 1 537 ? -10.257 -4.122 1.162 1.00 32.06 537 PHE A N 1
ATOM 4312 C CA . PHE A 1 537 ? -11.035 -4.435 2.377 1.00 32.06 537 PHE A CA 1
ATOM 4313 C C . PHE A 1 537 ? -10.206 -4.458 3.690 1.00 32.06 537 PHE A C 1
ATOM 4315 O O . PHE A 1 537 ? -9.059 -4.887 3.698 1.00 32.06 537 PHE A O 1
ATOM 4322 N N . GLU A 1 538 ? -10.891 -4.075 4.788 1.00 40.16 538 GLU A N 1
ATOM 4323 C CA . GLU A 1 538 ? -10.683 -4.370 6.234 1.00 40.16 538 GLU A CA 1
ATOM 4324 C C . GLU A 1 538 ? -9.506 -3.772 7.030 1.00 40.16 538 GLU A C 1
ATOM 4326 O O . GLU A 1 538 ? -8.679 -4.515 7.544 1.00 40.16 538 GLU A O 1
ATOM 4331 N N . ILE A 1 539 ? -9.506 -2.456 7.313 1.00 50.97 539 ILE A N 1
ATOM 4332 C CA . ILE A 1 539 ? -8.645 -1.895 8.370 1.00 50.97 539 ILE A CA 1
ATOM 4333 C C . ILE A 1 539 ? -9.218 -0.583 8.971 1.00 50.97 539 ILE A C 1
ATOM 4335 O O . ILE A 1 539 ? -8.893 0.507 8.538 1.00 50.97 539 ILE A O 1
ATOM 4339 N N . ILE A 1 540 ? -10.149 -0.630 9.937 1.00 43.84 540 ILE A N 1
ATOM 4340 C CA . ILE A 1 540 ? -10.829 0.608 10.420 1.00 43.84 540 ILE A CA 1
ATOM 4341 C C . ILE A 1 540 ? -10.297 1.097 11.766 1.00 43.84 540 ILE A C 1
ATOM 4343 O O . ILE A 1 540 ? -10.084 2.291 11.951 1.00 43.84 540 ILE A O 1
ATOM 4347 N N . HIS A 1 541 ? -10.123 0.201 12.740 1.00 45.16 541 HIS A N 1
ATOM 4348 C CA . HIS A 1 541 ? -9.709 0.605 14.088 1.00 45.16 541 HIS A CA 1
ATOM 4349 C C . HIS A 1 541 ? -8.276 1.137 14.123 1.00 45.16 541 HIS A C 1
ATOM 4351 O O . HIS A 1 541 ? -8.023 2.130 14.805 1.00 45.16 541 HIS A O 1
ATOM 4357 N N . SER A 1 542 ? -7.368 0.508 13.374 1.00 52.12 542 SER A N 1
ATOM 4358 C CA . SER A 1 542 ? -6.009 1.011 13.174 1.00 52.12 542 SER A CA 1
ATOM 4359 C C . SER A 1 542 ? -6.045 2.358 12.436 1.00 52.12 542 SER A C 1
ATOM 4361 O O . SER A 1 542 ? -5.480 3.323 12.948 1.00 52.12 542 SER A O 1
ATOM 4363 N N . ALA A 1 543 ? -6.857 2.484 11.377 1.00 51.28 543 ALA A N 1
ATOM 4364 C CA . ALA A 1 543 ? -6.936 3.705 10.574 1.00 51.28 543 ALA A CA 1
ATOM 4365 C C . ALA A 1 543 ? -7.381 4.891 11.415 1.00 51.28 543 ALA A C 1
ATOM 4367 O O . ALA A 1 543 ? -6.718 5.921 11.463 1.00 51.28 543 ALA A O 1
ATOM 4368 N N . LEU A 1 544 ? -8.481 4.713 12.156 1.00 46.91 544 LEU A N 1
ATOM 4369 C CA . LEU A 1 544 ? -9.007 5.729 13.058 1.00 46.91 544 LEU A CA 1
ATOM 4370 C C . LEU A 1 544 ? -7.991 6.059 14.162 1.00 46.91 544 LEU A C 1
ATOM 4372 O O . LEU A 1 544 ? -7.895 7.204 14.598 1.00 46.91 544 LEU A O 1
ATOM 4376 N N . LYS A 1 545 ? -7.214 5.094 14.657 1.00 52.16 545 LYS A N 1
ATOM 4377 C CA . LYS A 1 545 ? -6.167 5.373 15.650 1.00 52.16 545 LYS A CA 1
ATOM 4378 C C . LYS A 1 545 ? -5.048 6.239 15.056 1.00 52.16 545 LYS A C 1
ATOM 4380 O O . LYS A 1 545 ? -4.669 7.231 15.678 1.00 52.16 545 LYS A O 1
ATOM 4385 N N . TRP A 1 546 ? -4.548 5.903 13.869 1.00 52.75 546 TRP A N 1
ATOM 4386 C CA . TRP A 1 546 ? -3.443 6.610 13.213 1.00 52.75 546 TRP A CA 1
ATOM 4387 C C . TRP A 1 546 ? -3.835 7.976 12.657 1.00 52.75 546 TRP A C 1
ATOM 4389 O O . TRP A 1 546 ? -3.133 8.962 12.884 1.00 52.75 546 TRP A O 1
ATOM 4399 N N . ASP A 1 547 ? -4.991 8.051 12.005 1.00 53.44 547 ASP A N 1
ATOM 4400 C CA . ASP A 1 547 ? -5.571 9.269 11.441 1.00 53.44 547 ASP A CA 1
ATOM 4401 C C . ASP A 1 547 ? -6.122 10.209 12.529 1.00 53.44 547 ASP A C 1
ATOM 4403 O O . ASP A 1 547 ? -6.589 11.292 12.218 1.00 53.44 547 ASP A O 1
ATOM 4407 N N . GLY A 1 548 ? -6.082 9.839 13.815 1.00 42.16 548 GLY A N 1
ATOM 4408 C CA . GLY A 1 548 ? -6.465 10.710 14.936 1.00 42.16 548 GLY A CA 1
ATOM 4409 C C . GLY A 1 548 ? -5.346 11.635 15.442 1.00 42.16 548 GLY A C 1
ATOM 4410 O O . GLY A 1 548 ? -5.586 12.455 16.325 1.00 42.16 548 GLY A O 1
ATOM 4411 N N . VAL A 1 549 ? -4.117 11.504 14.934 1.00 62.91 549 VAL A N 1
ATOM 4412 C CA . VAL A 1 549 ? -2.945 12.286 15.378 1.00 62.91 549 VAL A CA 1
ATOM 4413 C C . VAL A 1 549 ? -2.851 13.618 14.608 1.00 62.91 549 VAL A C 1
ATOM 4415 O O . VAL A 1 549 ? -3.132 13.659 13.413 1.00 62.91 549 VAL A O 1
ATOM 4418 N N . ALA A 1 550 ? -2.460 14.709 15.280 1.00 44.22 550 ALA A N 1
ATOM 4419 C CA . ALA A 1 550 ? -2.531 16.081 14.752 1.00 44.22 550 ALA A CA 1
ATOM 4420 C C . ALA A 1 550 ? -1.609 16.375 13.546 1.00 44.22 550 ALA A C 1
ATOM 4422 O O . ALA A 1 550 ? -2.021 17.068 12.625 1.00 44.22 550 ALA A O 1
ATOM 4423 N N . GLU A 1 551 ? -0.395 15.817 13.502 1.00 53.94 551 GLU A N 1
ATOM 4424 C CA . GLU A 1 551 ? 0.613 16.089 12.452 1.00 53.94 551 GLU A CA 1
ATOM 4425 C C . GLU A 1 551 ? 0.445 15.228 11.176 1.00 53.94 551 GLU A C 1
ATOM 4427 O O . GLU A 1 551 ? 1.404 14.972 10.442 1.00 53.94 551 GLU A O 1
ATOM 4432 N N . ARG A 1 552 ? -0.753 14.691 10.917 1.00 64.62 552 ARG A N 1
ATOM 4433 C CA . ARG A 1 552 ? -0.972 13.694 9.854 1.00 64.62 552 ARG A CA 1
ATOM 4434 C C . ARG A 1 552 ? -1.463 14.316 8.551 1.00 64.62 552 ARG A C 1
ATOM 4436 O O . ARG A 1 552 ? -2.106 15.355 8.530 1.00 64.62 552 ARG A O 1
ATOM 4443 N N . ARG A 1 553 ? -1.142 13.673 7.429 1.00 61.56 553 ARG A N 1
ATOM 4444 C CA . ARG A 1 553 ? -1.489 14.152 6.082 1.00 61.56 553 ARG A CA 1
ATOM 4445 C C . ARG A 1 553 ? -2.934 13.791 5.690 1.00 61.56 553 ARG A C 1
ATOM 4447 O O . ARG A 1 553 ? -3.469 12.813 6.206 1.00 61.56 553 ARG A O 1
ATOM 4454 N N . PRO A 1 554 ? -3.560 14.520 4.746 1.00 51.97 554 PRO A N 1
ATOM 4455 C CA . PRO A 1 554 ? -4.747 14.017 4.061 1.00 51.97 554 PRO A CA 1
ATOM 4456 C C . PRO A 1 554 ? -4.409 12.748 3.261 1.00 51.97 554 PRO A C 1
ATOM 4458 O O . PRO A 1 554 ? -3.234 12.478 2.980 1.00 51.97 554 PRO A O 1
ATOM 4461 N N . VAL A 1 555 ? -5.437 11.994 2.850 1.00 54.16 555 VAL A N 1
ATOM 4462 C CA . VAL A 1 555 ? -5.249 10.842 1.945 1.00 54.16 555 VAL A CA 1
ATOM 4463 C C . VAL A 1 555 ? -4.543 11.298 0.670 1.00 54.16 555 VAL A C 1
ATOM 4465 O O . VAL A 1 555 ? -3.583 10.670 0.228 1.00 54.16 555 VAL A O 1
ATOM 4468 N N . TYR A 1 556 ? -4.957 12.449 0.138 1.00 47.09 556 TYR A N 1
ATOM 4469 C CA . TYR A 1 556 ? -4.268 13.121 -0.951 1.00 47.09 556 TYR A CA 1
ATOM 4470 C C . TYR A 1 556 ? -3.185 14.074 -0.427 1.00 47.09 556 TYR A C 1
ATOM 4472 O O . TYR A 1 556 ? -3.480 15.035 0.288 1.00 47.09 556 TYR A O 1
ATOM 4480 N N . LYS A 1 557 ? -1.931 13.848 -0.826 1.00 44.44 557 LYS A N 1
ATOM 4481 C CA . LYS A 1 557 ? -0.810 14.767 -0.601 1.00 44.44 557 LYS A CA 1
ATOM 4482 C C . LYS A 1 557 ? 0.140 14.723 -1.796 1.00 44.44 557 LYS A C 1
ATOM 4484 O O . LYS A 1 557 ? 0.466 13.650 -2.292 1.00 44.44 557 LYS A O 1
ATOM 4489 N N . GLU A 1 558 ? 0.602 15.889 -2.231 1.00 45.31 558 GLU A N 1
ATOM 4490 C CA . GLU A 1 558 ? 1.620 15.989 -3.277 1.00 45.31 558 GLU A CA 1
ATOM 4491 C C . GLU A 1 558 ? 3.006 15.649 -2.707 1.00 45.31 558 GLU A C 1
ATOM 4493 O O . GLU A 1 558 ? 3.372 16.109 -1.622 1.00 45.31 558 GLU A O 1
ATOM 4498 N N . VAL A 1 559 ? 3.764 14.832 -3.439 1.00 45.31 559 VAL A N 1
ATOM 4499 C CA . VAL A 1 559 ? 5.120 14.369 -3.097 1.00 45.31 559 VAL A CA 1
ATOM 4500 C C . VAL A 1 559 ? 6.013 14.479 -4.327 1.00 45.31 559 VAL A C 1
ATOM 4502 O O . VAL A 1 559 ? 5.505 14.547 -5.444 1.00 45.31 559 VAL A O 1
ATOM 4505 N N . SER A 1 560 ? 7.332 14.551 -4.158 1.00 48.56 560 SER A N 1
ATOM 4506 C CA . SER A 1 560 ? 8.243 14.705 -5.302 1.00 48.56 560 SER A CA 1
ATOM 4507 C C . SER A 1 560 ? 9.496 13.841 -5.207 1.00 48.56 560 SER A C 1
ATOM 4509 O O . SER A 1 560 ? 9.946 13.328 -6.226 1.00 48.56 560 SER A O 1
ATOM 4511 N N . PHE A 1 561 ? 10.057 13.624 -4.016 1.00 52.75 561 PHE A N 1
ATOM 4512 C CA . PHE A 1 561 ? 11.287 12.837 -3.864 1.00 52.75 561 PHE A CA 1
ATOM 4513 C C . PHE A 1 561 ? 11.009 11.384 -3.444 1.00 52.75 561 PHE A C 1
ATOM 4515 O O . PHE A 1 561 ? 10.044 11.148 -2.720 1.00 52.75 561 PHE A O 1
ATOM 4522 N N . PRO A 1 562 ? 11.872 10.405 -3.796 1.00 49.09 562 PRO A N 1
ATOM 4523 C CA . PRO A 1 562 ? 11.662 8.991 -3.457 1.00 49.09 562 PRO A CA 1
ATOM 4524 C C . PRO A 1 562 ? 11.324 8.728 -1.984 1.00 49.09 562 PRO A C 1
ATOM 4526 O O . PRO A 1 562 ? 10.356 8.040 -1.700 1.00 49.09 562 PRO A O 1
ATOM 4529 N N . GLY A 1 563 ? 12.031 9.359 -1.039 1.00 45.59 563 GLY A N 1
ATOM 4530 C CA . GLY A 1 563 ? 11.734 9.185 0.389 1.00 45.59 563 GLY A CA 1
ATOM 4531 C C . GLY A 1 563 ? 10.372 9.744 0.826 1.00 45.59 563 GLY A C 1
ATOM 4532 O O . GLY A 1 563 ? 9.800 9.269 1.801 1.00 45.59 563 GLY A O 1
ATOM 4533 N N . GLU A 1 564 ? 9.831 10.735 0.113 1.00 52.34 564 GLU A N 1
ATOM 4534 C CA . GLU A 1 564 ? 8.474 11.245 0.351 1.00 52.34 564 GLU A CA 1
ATOM 4535 C C . GLU A 1 564 ? 7.418 10.312 -0.246 1.00 52.34 564 GLU A C 1
ATOM 4537 O O . GLU A 1 564 ? 6.367 10.127 0.361 1.00 52.34 564 GLU A O 1
ATOM 4542 N N . ILE A 1 565 ? 7.714 9.719 -1.409 1.00 49.81 565 ILE A N 1
ATOM 4543 C CA . ILE A 1 565 ? 6.873 8.711 -2.063 1.00 49.81 565 ILE A CA 1
ATOM 4544 C C . ILE A 1 565 ? 6.795 7.456 -1.185 1.00 49.81 565 ILE A C 1
ATOM 4546 O O . ILE A 1 565 ? 5.695 6.984 -0.916 1.00 49.81 565 ILE A O 1
ATOM 4550 N N . ASP A 1 566 ? 7.926 6.973 -0.663 1.00 47.66 566 ASP A N 1
ATOM 4551 C CA . ASP A 1 566 ? 7.966 5.852 0.286 1.00 47.66 566 ASP A CA 1
ATOM 4552 C C . ASP A 1 566 ? 7.163 6.170 1.561 1.00 47.66 566 ASP A C 1
ATOM 4554 O O . ASP A 1 566 ? 6.442 5.328 2.091 1.00 47.66 566 ASP A O 1
ATOM 4558 N N . GLY A 1 567 ? 7.205 7.426 2.016 1.00 47.84 567 GLY A N 1
ATOM 4559 C CA . GLY A 1 567 ? 6.397 7.914 3.135 1.00 47.84 567 GLY A CA 1
ATOM 4560 C C . GLY A 1 567 ? 4.882 7.947 2.884 1.00 47.84 567 GLY A C 1
ATOM 4561 O O . GLY A 1 567 ? 4.140 8.224 3.825 1.00 47.84 567 GLY A O 1
ATOM 4562 N N . MET A 1 568 ? 4.405 7.688 1.656 1.00 53.72 568 MET A N 1
ATOM 4563 C CA . MET A 1 568 ? 2.973 7.534 1.346 1.00 53.72 568 MET A CA 1
ATOM 4564 C C . MET A 1 568 ? 2.442 6.121 1.599 1.00 53.72 568 MET A C 1
ATOM 4566 O O . MET A 1 568 ? 1.223 5.953 1.657 1.00 53.72 568 MET A O 1
ATOM 4570 N N . PHE A 1 569 ? 3.301 5.114 1.776 1.00 51.34 569 PHE A N 1
ATOM 4571 C CA . PHE A 1 569 ? 2.889 3.748 2.121 1.00 51.34 569 PHE A CA 1
ATOM 4572 C C . PHE A 1 569 ? 2.696 3.619 3.637 1.00 51.34 569 PHE A C 1
ATOM 4574 O O . PHE A 1 569 ? 3.427 2.916 4.327 1.00 51.34 569 PHE A O 1
ATOM 4581 N N . ASP A 1 570 ? 1.717 4.358 4.153 1.00 53.78 570 ASP A N 1
ATOM 4582 C CA . ASP A 1 570 ? 1.329 4.400 5.559 1.00 53.78 570 ASP A CA 1
ATOM 4583 C C . ASP A 1 570 ? -0.136 3.969 5.742 1.00 53.78 570 ASP A C 1
ATOM 4585 O O . ASP A 1 570 ? -0.896 3.798 4.783 1.00 53.78 570 ASP A O 1
ATOM 4589 N N . ASP A 1 571 ? -0.557 3.847 6.998 1.00 52.84 571 ASP A N 1
ATOM 4590 C CA . ASP A 1 571 ? -1.905 3.399 7.351 1.00 52.84 571 ASP A CA 1
ATOM 4591 C C . ASP A 1 571 ? -3.011 4.339 6.818 1.00 52.84 571 ASP A C 1
ATOM 4593 O O . ASP A 1 571 ? -4.165 3.944 6.668 1.00 52.84 571 ASP A O 1
ATOM 4597 N N . ILE A 1 572 ? -2.688 5.582 6.441 1.00 53.56 572 ILE A N 1
ATOM 4598 C CA . ILE A 1 572 ? -3.657 6.503 5.828 1.00 53.56 572 ILE A CA 1
ATOM 4599 C C . ILE A 1 572 ? -3.985 6.057 4.397 1.00 53.56 572 ILE A C 1
ATOM 4601 O O . ILE A 1 572 ? -5.156 6.055 4.016 1.00 53.56 572 ILE A O 1
ATOM 4605 N N . SER A 1 573 ? -2.987 5.654 3.605 1.00 50.53 573 SER A N 1
ATOM 4606 C CA . SER A 1 573 ? -3.224 5.150 2.244 1.00 50.53 573 SER A CA 1
ATOM 4607 C C . SER A 1 573 ? -3.941 3.802 2.234 1.00 50.53 573 SER A C 1
ATOM 4609 O O . SER A 1 573 ? -4.850 3.604 1.431 1.00 50.53 573 SER A O 1
ATOM 4611 N N . TYR A 1 574 ? -3.548 2.880 3.115 1.00 48.53 574 TYR A N 1
ATOM 4612 C CA . TYR A 1 574 ? -4.093 1.520 3.115 1.00 48.53 574 TYR A CA 1
ATOM 4613 C C . TYR A 1 574 ? -5.442 1.424 3.822 1.00 48.53 574 TYR A C 1
ATOM 4615 O O . TYR A 1 574 ? -6.392 0.835 3.308 1.00 48.53 574 TYR A O 1
ATOM 4623 N N . GLU A 1 575 ? -5.536 1.999 5.016 1.00 56.41 575 GLU A N 1
ATOM 4624 C CA . GLU A 1 575 ? -6.592 1.656 5.955 1.00 56.41 575 GLU A CA 1
ATOM 4625 C C . GLU A 1 575 ? -7.794 2.618 5.848 1.00 56.41 575 GLU A C 1
ATOM 4627 O O . GLU A 1 575 ? -8.953 2.193 5.775 1.00 56.41 575 GLU A O 1
ATOM 4632 N N . LYS A 1 576 ? -7.534 3.933 5.751 1.00 56.69 576 LYS A N 1
ATOM 4633 C CA . LYS A 1 576 ? -8.579 4.968 5.617 1.00 56.69 576 LYS A CA 1
ATOM 4634 C C . LYS A 1 576 ? -9.282 4.917 4.258 1.00 56.69 576 LYS A C 1
ATOM 4636 O O . LYS A 1 576 ? -10.515 4.946 4.215 1.00 56.69 576 LYS A O 1
ATOM 4641 N N . GLN A 1 577 ? -8.528 4.820 3.160 1.00 52.81 577 GLN A N 1
ATOM 4642 C CA . GLN A 1 577 ? -9.093 4.839 1.802 1.00 52.81 577 GLN A CA 1
ATOM 4643 C C . GLN A 1 577 ? -10.004 3.628 1.536 1.00 52.81 577 GLN A C 1
ATOM 4645 O O . GLN A 1 577 ? -11.124 3.797 1.053 1.00 52.81 577 GLN A O 1
ATOM 4650 N N . ALA A 1 578 ? -9.602 2.426 1.970 1.00 46.44 578 ALA A N 1
ATOM 4651 C CA . ALA A 1 578 ? -10.391 1.197 1.829 1.00 46.44 578 ALA A CA 1
ATOM 4652 C C . ALA A 1 578 ? -11.825 1.319 2.366 1.00 46.44 578 ALA A C 1
ATOM 4654 O O . ALA A 1 578 ? -12.786 0.783 1.806 1.00 46.44 578 ALA A O 1
ATOM 4655 N N . LYS A 1 579 ? -11.991 2.041 3.480 1.00 54.22 579 LYS A N 1
ATOM 4656 C CA . LYS A 1 579 ? -13.297 2.219 4.113 1.00 54.22 579 LYS A CA 1
ATOM 4657 C C . LYS A 1 579 ? -14.195 3.193 3.355 1.00 54.22 579 LYS A C 1
ATOM 4659 O O . LYS A 1 579 ? -15.418 3.025 3.381 1.00 54.22 579 LYS A O 1
ATOM 4664 N N . ILE A 1 580 ? -13.594 4.201 2.731 1.00 55.81 580 ILE A N 1
ATOM 4665 C CA . ILE A 1 580 ? -14.288 5.226 1.956 1.00 55.81 580 ILE A CA 1
ATOM 4666 C C . ILE A 1 580 ? -14.879 4.601 0.679 1.00 55.81 580 ILE A C 1
ATOM 4668 O O . ILE A 1 580 ? -16.059 4.810 0.388 1.00 55.81 580 ILE A O 1
ATOM 4672 N N . ASP A 1 581 ? -14.108 3.763 -0.020 1.00 48.66 581 ASP A N 1
ATOM 4673 C CA . ASP A 1 581 ? -14.495 3.204 -1.325 1.00 48.66 581 ASP A CA 1
ATOM 4674 C C . ASP A 1 581 ? -15.554 2.093 -1.235 1.00 48.66 581 ASP A C 1
ATOM 4676 O O . ASP A 1 581 ? -16.476 2.037 -2.053 1.00 48.66 581 ASP A O 1
ATOM 4680 N N . GLY A 1 582 ? -15.513 1.246 -0.200 1.00 47.44 582 GLY A N 1
ATOM 4681 C CA . GLY A 1 582 ? -16.402 0.081 -0.078 1.00 47.44 582 GLY A CA 1
ATOM 4682 C C . GLY A 1 582 ? -17.900 0.376 0.120 1.00 47.44 582 GLY A C 1
ATOM 4683 O O . GLY A 1 582 ? -18.678 -0.561 0.315 1.00 47.44 582 GLY A O 1
ATOM 4684 N N . LYS A 1 583 ? -18.333 1.648 0.155 1.00 51.19 583 LYS A N 1
ATOM 4685 C CA . LYS A 1 583 ? -19.667 2.039 0.668 1.00 51.19 583 LYS A CA 1
ATOM 4686 C C . LYS A 1 583 ? -20.412 3.108 -0.133 1.00 51.19 583 LYS A C 1
ATOM 4688 O O . LYS A 1 583 ? -21.491 3.531 0.281 1.00 51.19 583 LYS A O 1
ATOM 4693 N N . LEU A 1 584 ? -19.892 3.505 -1.293 1.00 46.53 584 LEU A N 1
ATOM 4694 C CA . LEU A 1 584 ? -20.479 4.543 -2.151 1.00 46.53 584 LEU A CA 1
ATOM 4695 C C . LEU A 1 584 ? -21.163 3.942 -3.384 1.00 46.53 584 LEU A C 1
ATOM 4697 O O . LEU A 1 584 ? -20.825 4.246 -4.524 1.00 46.53 584 LEU A O 1
ATOM 4701 N N . LYS A 1 585 ? -22.169 3.088 -3.173 1.00 39.84 585 LYS A N 1
ATOM 4702 C CA . LYS A 1 585 ? -23.116 2.736 -4.240 1.00 39.84 585 LYS A CA 1
ATOM 4703 C C . LYS A 1 585 ? -24.312 3.688 -4.150 1.00 39.84 585 LYS A C 1
ATOM 4705 O O . LYS A 1 585 ? -25.038 3.664 -3.167 1.00 39.84 585 LYS A O 1
ATOM 4710 N N . PHE A 1 586 ? -24.509 4.489 -5.201 1.00 43.50 586 PHE A N 1
ATOM 4711 C CA . PHE A 1 586 ? -25.653 5.388 -5.440 1.00 43.50 586 PHE A CA 1
ATOM 4712 C C . PHE A 1 586 ? -25.707 6.704 -4.645 1.00 43.50 586 PHE A C 1
ATOM 4714 O O . PHE A 1 586 ? -26.596 6.906 -3.824 1.00 43.50 586 PHE A O 1
ATOM 4721 N N . VAL A 1 587 ? -24.868 7.679 -5.007 1.00 42.47 587 VAL A N 1
ATOM 4722 C CA . VAL A 1 587 ? -25.194 9.102 -4.793 1.00 42.47 587 VAL A CA 1
ATOM 4723 C C . VAL A 1 587 ? -24.858 9.881 -6.068 1.00 42.47 587 VAL A C 1
ATOM 4725 O O . VAL A 1 587 ? -23.825 9.642 -6.681 1.00 42.47 587 VAL A O 1
ATOM 4728 N N . GLN A 1 588 ? -25.737 10.789 -6.507 1.00 42.34 588 GLN A N 1
ATOM 4729 C CA . GLN A 1 588 ? -25.537 11.610 -7.717 1.00 42.34 588 GLN A CA 1
ATOM 4730 C C . GLN A 1 588 ? -24.376 12.618 -7.598 1.00 42.34 588 GLN A C 1
ATOM 4732 O O . GLN A 1 588 ? -24.033 13.253 -8.591 1.00 42.34 588 GLN A O 1
ATOM 4737 N N . ASP A 1 589 ? -23.745 12.723 -6.425 1.00 61.41 589 ASP A N 1
ATOM 4738 C CA . ASP A 1 589 ? -22.595 13.590 -6.169 1.00 61.41 589 ASP A CA 1
ATOM 4739 C C . ASP A 1 589 ? -21.569 12.913 -5.238 1.00 61.41 589 ASP A C 1
ATOM 4741 O O . ASP A 1 589 ? -21.333 13.318 -4.101 1.00 61.41 589 ASP A O 1
ATOM 4745 N N . ILE A 1 590 ? -20.977 11.812 -5.716 1.00 64.31 590 ILE A N 1
ATOM 4746 C CA . ILE A 1 590 ? -19.885 11.105 -5.018 1.00 64.31 590 ILE A CA 1
ATOM 4747 C C . ILE A 1 590 ? -18.713 12.054 -4.735 1.00 64.31 590 ILE A C 1
ATOM 4749 O O . ILE A 1 590 ? -18.059 11.923 -3.704 1.00 64.31 590 ILE A O 1
ATOM 4753 N N . LYS A 1 591 ? -18.474 13.033 -5.616 1.00 61.91 591 LYS A N 1
ATOM 4754 C CA . LYS A 1 591 ? -17.394 14.007 -5.462 1.00 61.91 591 LYS A CA 1
ATOM 4755 C C . LYS A 1 591 ? -17.597 14.877 -4.217 1.00 61.91 591 LYS A C 1
ATOM 4757 O O . LYS A 1 591 ? -16.669 14.980 -3.424 1.00 61.91 591 LYS A O 1
ATOM 4762 N N . HIS A 1 592 ? -18.794 15.437 -4.010 1.00 73.00 592 HIS A N 1
ATOM 4763 C CA . HIS A 1 592 ? -19.126 16.226 -2.810 1.00 73.00 592 HIS A CA 1
ATOM 4764 C C . HIS A 1 592 ? -18.873 15.456 -1.510 1.00 73.00 592 HIS A C 1
ATOM 4766 O O . HIS A 1 592 ? -18.356 16.013 -0.546 1.00 73.00 592 HIS A O 1
ATOM 4772 N N . ILE A 1 593 ? -19.174 14.154 -1.497 1.00 72.50 593 ILE A N 1
ATOM 4773 C CA . ILE A 1 593 ? -18.903 13.295 -0.341 1.00 72.50 593 ILE A CA 1
ATOM 4774 C C . ILE A 1 593 ? -17.395 13.072 -0.201 1.00 72.50 593 ILE A C 1
ATOM 4776 O O . ILE A 1 593 ? -16.811 13.441 0.819 1.00 72.50 593 ILE A O 1
ATOM 4780 N N . LEU A 1 594 ? -16.766 12.486 -1.224 1.00 70.88 594 LEU A N 1
ATOM 4781 C CA . LEU A 1 594 ? -15.373 12.042 -1.193 1.00 70.88 594 LEU A CA 1
ATOM 4782 C C . LEU A 1 594 ? -14.389 13.173 -0.931 1.00 70.88 594 LEU A C 1
ATOM 4784 O O . LEU A 1 594 ? -13.463 12.974 -0.152 1.00 70.88 594 LEU A O 1
ATOM 4788 N N . ASP A 1 595 ? -14.606 14.352 -1.515 1.00 72.44 595 ASP A N 1
ATOM 4789 C CA . ASP A 1 595 ? -13.746 15.518 -1.310 1.00 72.44 595 ASP A CA 1
ATOM 4790 C C . ASP A 1 595 ? -13.574 15.822 0.187 1.00 72.44 595 ASP A C 1
ATOM 4792 O O . ASP A 1 595 ? -12.453 16.045 0.645 1.00 72.44 595 ASP A O 1
ATOM 4796 N N . THR A 1 596 ? -14.659 15.745 0.971 1.00 80.12 596 THR A N 1
ATOM 4797 C CA . THR A 1 596 ? -14.587 15.964 2.423 1.00 80.12 596 THR A CA 1
ATOM 4798 C C . THR A 1 596 ? -13.799 14.876 3.152 1.00 80.12 596 THR A C 1
ATOM 4800 O O . THR A 1 596 ? -13.246 15.144 4.210 1.00 80.12 596 THR A O 1
ATOM 4803 N N . TRP A 1 597 ? -13.697 13.660 2.617 1.00 77.06 597 TRP A N 1
ATOM 4804 C CA . TRP A 1 597 ? -12.986 12.553 3.265 1.00 77.06 597 TRP A CA 1
ATOM 4805 C C . TRP A 1 597 ? -11.512 12.441 2.851 1.00 77.06 597 TRP A C 1
ATOM 4807 O O . TRP A 1 597 ? -10.689 12.037 3.675 1.00 77.06 597 TRP A O 1
ATOM 4817 N N . ILE A 1 598 ? -11.168 12.809 1.610 1.00 68.31 598 ILE A N 1
ATOM 4818 C CA . ILE A 1 598 ? -9.830 12.567 1.036 1.00 68.31 598 ILE A CA 1
ATOM 4819 C C . ILE A 1 598 ? -8.925 13.808 1.010 1.00 68.31 598 ILE A C 1
ATOM 4821 O O . ILE A 1 598 ? -7.701 13.664 1.037 1.00 68.31 598 ILE A O 1
ATOM 4825 N N . LEU A 1 599 ? -9.498 15.020 0.964 1.00 70.94 599 LEU A N 1
ATOM 4826 C CA . LEU A 1 599 ? -8.745 16.275 0.797 1.00 70.94 599 LEU A CA 1
ATOM 4827 C C . LEU A 1 599 ? -8.441 17.005 2.113 1.00 70.94 599 LEU A C 1
ATOM 4829 O O . LEU A 1 599 ? -7.790 18.048 2.098 1.00 70.94 599 LEU A O 1
ATOM 4833 N N . GLN A 1 600 ? -8.891 16.479 3.253 1.00 75.06 600 GLN A N 1
ATOM 4834 C CA . GLN A 1 600 ? -8.589 17.028 4.576 1.00 75.06 600 GLN A CA 1
ATOM 4835 C C . GLN A 1 600 ? -8.125 15.946 5.552 1.00 75.06 600 GLN A C 1
ATOM 4837 O O . GLN A 1 600 ? -8.333 14.749 5.347 1.00 75.06 600 GLN A O 1
ATOM 4842 N N . GLN A 1 601 ? -7.443 16.389 6.604 1.00 76.88 601 GLN A N 1
ATOM 4843 C CA . GLN A 1 601 ? -6.840 15.525 7.615 1.00 76.88 601 GLN A CA 1
ATOM 4844 C C . GLN A 1 601 ? -7.891 15.000 8.601 1.00 76.88 601 GLN A C 1
ATOM 4846 O O . GLN A 1 601 ? -8.909 15.655 8.842 1.00 76.88 601 GLN A O 1
ATOM 4851 N N . ASN A 1 602 ? -7.596 13.856 9.221 1.00 83.81 602 ASN A N 1
ATOM 4852 C CA . ASN A 1 602 ? -8.409 13.231 10.262 1.00 83.81 602 ASN A CA 1
ATOM 4853 C C . ASN A 1 602 ? -9.831 12.863 9.797 1.00 83.81 602 ASN A C 1
ATOM 4855 O O . ASN A 1 602 ? -10.099 12.666 8.607 1.00 83.81 602 ASN A O 1
ATOM 4859 N N . TYR A 1 603 ? -10.737 12.725 10.762 1.00 86.44 603 TYR A N 1
ATOM 4860 C CA . TYR A 1 603 ? -12.108 12.257 10.591 1.00 86.44 603 TYR A CA 1
ATOM 4861 C C . TYR A 1 603 ? -13.025 12.856 11.674 1.00 86.44 603 TYR A C 1
ATO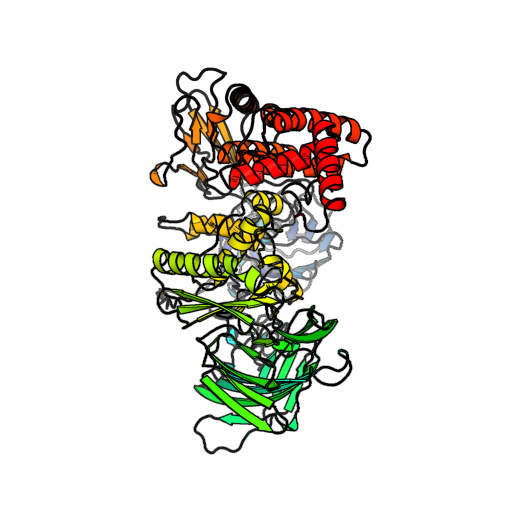M 4863 O O . TYR A 1 603 ? -12.532 13.417 12.662 1.00 86.44 603 TYR A O 1
ATOM 4871 N N . PRO A 1 604 ? -14.359 12.744 11.531 1.00 92.12 604 PRO A N 1
ATOM 4872 C CA . PRO A 1 604 ? -15.288 13.293 12.505 1.00 92.12 604 PRO A CA 1
ATOM 4873 C C . PRO A 1 604 ? -15.543 12.364 13.700 1.00 92.12 604 PRO A C 1
ATOM 4875 O O . PRO A 1 604 ? -15.621 11.139 13.580 1.00 92.12 604 PRO A O 1
ATOM 4878 N N . ALA A 1 605 ? -15.788 12.977 14.854 1.00 92.88 605 ALA A N 1
ATOM 4879 C CA . ALA A 1 605 ? -16.575 12.409 15.938 1.00 92.88 605 ALA A CA 1
ATOM 4880 C C . ALA A 1 605 ? -18.018 12.928 15.828 1.00 92.88 605 ALA A C 1
ATOM 4882 O O . ALA A 1 605 ? -18.260 14.135 15.793 1.00 92.88 605 ALA A O 1
ATOM 4883 N N . VAL A 1 606 ? -18.982 12.009 15.776 1.00 95.38 606 VAL A N 1
ATOM 4884 C CA . VAL A 1 606 ? -20.415 12.313 15.796 1.00 95.38 606 VAL A CA 1
ATOM 4885 C C . VAL A 1 606 ? -20.910 12.238 17.232 1.00 95.38 606 VAL A C 1
ATOM 4887 O O . VAL A 1 606 ? -20.855 11.186 17.868 1.00 95.38 606 VAL A O 1
ATOM 4890 N N . ARG A 1 607 ? -21.424 13.349 17.752 1.00 95.00 607 ARG A N 1
ATOM 4891 C CA . ARG A 1 607 ? -22.050 13.403 19.070 1.00 95.00 607 ARG A CA 1
ATOM 4892 C C . ARG A 1 607 ? -23.554 13.219 18.921 1.00 95.00 607 ARG A C 1
ATOM 4894 O O . ARG A 1 607 ? -24.199 13.986 18.213 1.00 95.00 607 ARG A O 1
ATOM 4901 N N . ILE A 1 608 ? -24.109 12.225 19.611 1.00 96.19 608 ILE A N 1
ATOM 4902 C CA . ILE A 1 608 ? -25.556 11.980 19.646 1.00 96.19 608 ILE A CA 1
ATOM 4903 C C . ILE A 1 608 ? -26.076 12.359 21.030 1.00 96.19 608 ILE A C 1
ATOM 4905 O O . ILE A 1 608 ? -25.644 11.790 22.032 1.00 96.19 608 ILE A O 1
ATOM 4909 N N . THR A 1 609 ? -26.993 13.321 21.101 1.00 94.19 609 THR A N 1
ATOM 4910 C CA . THR A 1 609 ? -27.603 13.789 22.352 1.00 94.19 609 THR A CA 1
ATOM 4911 C C . THR A 1 609 ? -29.115 13.625 22.320 1.00 94.19 609 THR A C 1
ATOM 4913 O O . THR A 1 609 ? -29.754 13.763 21.283 1.00 94.19 609 THR A O 1
ATOM 4916 N N . LYS A 1 610 ? -29.714 13.335 23.476 1.00 92.50 610 LYS A N 1
ATOM 4917 C CA . LYS A 1 610 ? -31.171 13.311 23.631 1.00 92.50 610 LYS A CA 1
ATOM 4918 C C . LYS A 1 610 ? -31.680 14.709 23.987 1.00 92.50 610 LYS A C 1
ATOM 4920 O O . LYS A 1 610 ? -31.269 15.263 25.004 1.00 92.50 610 LYS A O 1
ATOM 4925 N N . GLU A 1 611 ? -32.613 15.239 23.200 1.00 90.19 611 GLU A N 1
ATOM 4926 C CA . GLU A 1 611 ? -33.311 16.507 23.449 1.00 90.19 611 GLU A CA 1
ATOM 4927 C C . GLU A 1 611 ? -34.826 16.245 23.521 1.00 90.19 611 GLU A C 1
ATOM 4929 O O . GLU A 1 611 ? -35.527 16.180 22.515 1.00 90.19 611 GLU A O 1
ATOM 4934 N N . GLY A 1 612 ? -35.354 16.045 24.734 1.00 88.12 612 GLY A N 1
ATOM 4935 C CA . GLY A 1 612 ? -36.753 15.642 24.916 1.00 88.12 612 GLY A CA 1
ATOM 4936 C C . GLY A 1 612 ? -37.019 14.230 24.378 1.00 88.12 612 GLY A C 1
ATOM 4937 O O . GLY A 1 612 ? -36.431 13.265 24.873 1.00 88.12 612 GLY A O 1
ATOM 4938 N N . ASP A 1 613 ? -37.909 14.125 23.389 1.00 90.81 613 ASP A N 1
ATOM 4939 C CA . ASP A 1 613 ? -38.244 12.873 22.690 1.00 90.81 613 ASP A CA 1
ATOM 4940 C C . ASP A 1 613 ? -37.358 12.631 21.446 1.00 90.81 613 ASP A C 1
ATOM 4942 O O . ASP A 1 613 ? -37.458 11.572 20.819 1.00 90.81 613 ASP A O 1
ATOM 4946 N N . ASP A 1 614 ? -36.475 13.574 21.108 1.00 92.62 614 ASP A N 1
ATOM 4947 C CA . ASP A 1 614 ? -35.689 13.577 19.873 1.00 92.62 614 ASP A CA 1
ATOM 4948 C C . ASP A 1 614 ? -34.215 13.224 20.140 1.00 92.62 614 ASP A C 1
ATOM 4950 O O . ASP A 1 614 ? -33.706 13.389 21.256 1.00 92.62 614 ASP A O 1
ATOM 4954 N N . LEU A 1 615 ? -33.516 12.741 19.108 1.00 93.81 615 LEU A N 1
ATOM 4955 C CA . LEU A 1 615 ? -32.054 12.632 19.105 1.00 93.81 615 LEU A CA 1
ATOM 4956 C C . LEU A 1 615 ? -31.460 13.693 18.182 1.00 93.81 615 LEU A C 1
ATOM 4958 O O . LEU A 1 615 ? -31.871 13.813 17.032 1.00 93.81 615 LEU A O 1
ATOM 4962 N N . ARG A 1 616 ? -30.466 14.428 18.669 1.00 94.62 616 ARG A N 1
ATOM 4963 C CA . ARG A 1 616 ? -29.718 15.427 17.912 1.00 94.62 616 ARG A CA 1
ATOM 4964 C C . ARG A 1 616 ? -28.309 14.926 17.630 1.00 94.62 616 ARG A C 1
ATOM 4966 O O . ARG A 1 616 ? -27.651 14.388 18.518 1.00 94.62 616 ARG A O 1
ATOM 4973 N N . LEU A 1 617 ? -27.872 15.100 16.391 1.00 94.62 617 LEU A N 1
ATOM 4974 C CA . LEU A 1 617 ? -26.585 14.661 15.881 1.00 94.62 617 LEU A CA 1
ATOM 4975 C C . LEU A 1 617 ? -25.771 15.880 15.470 1.00 94.62 617 LEU A C 1
ATOM 4977 O O . LEU A 1 617 ? -26.228 16.679 14.653 1.00 94.62 617 LEU A O 1
ATOM 4981 N N . SER A 1 618 ? -24.563 15.987 16.007 1.00 93.25 618 SER A N 1
ATOM 4982 C CA . SER A 1 618 ? -23.588 17.002 15.617 1.00 93.25 618 SER A CA 1
ATOM 4983 C C . SER A 1 618 ? -22.240 16.359 15.294 1.00 93.25 618 SER A C 1
ATOM 4985 O O . SER A 1 618 ? -21.948 15.257 15.761 1.00 93.25 618 SER A O 1
ATOM 4987 N N . GLN A 1 619 ? -21.416 17.030 14.488 1.00 92.00 619 GLN A N 1
ATOM 4988 C CA . GLN A 1 619 ? -20.045 16.599 14.184 1.00 92.00 619 GLN A CA 1
ATOM 4989 C C . GLN A 1 619 ? -19.009 17.574 14.723 1.00 92.00 619 GLN A C 1
ATOM 4991 O O . GLN A 1 619 ? -19.224 18.786 14.745 1.00 92.00 619 GLN A O 1
ATOM 4996 N N . SER A 1 620 ? -17.853 17.028 15.073 1.00 89.81 620 SER A N 1
ATOM 4997 C CA . SER A 1 620 ? -16.615 17.763 15.312 1.00 89.81 620 SER A CA 1
ATOM 4998 C C . SER A 1 620 ? -15.431 16.971 14.759 1.00 89.81 620 SER A C 1
ATOM 5000 O O . SER A 1 620 ? -15.491 15.745 14.690 1.00 89.81 620 SER A O 1
ATOM 5002 N N . ARG A 1 621 ? -14.336 17.646 14.394 1.00 89.25 621 ARG A N 1
ATOM 5003 C CA . ARG A 1 621 ? -13.056 16.984 14.084 1.00 89.25 621 ARG A CA 1
ATOM 5004 C C . ARG A 1 621 ? -12.593 16.190 15.307 1.00 89.25 621 ARG A C 1
ATOM 5006 O O . ARG A 1 621 ? -12.547 16.747 16.400 1.00 89.25 621 ARG A O 1
ATOM 5013 N N . TYR A 1 622 ? -12.245 14.921 15.127 1.00 88.50 622 TYR A N 1
ATOM 5014 C CA . TYR A 1 622 ? -11.589 14.137 16.168 1.00 88.50 622 TYR A CA 1
ATOM 5015 C C . TYR A 1 622 ? -10.067 14.272 16.039 1.00 88.50 622 TYR A C 1
ATOM 5017 O O . TYR A 1 622 ? -9.510 14.007 14.972 1.00 88.50 622 TYR A O 1
ATOM 5025 N N . VAL A 1 623 ? -9.403 14.667 17.128 1.00 85.06 623 VAL A N 1
ATOM 5026 C CA . VAL A 1 623 ? -7.940 14.741 17.253 1.00 85.06 623 VAL A CA 1
ATOM 5027 C C . VAL A 1 623 ? -7.554 14.312 18.670 1.00 85.06 623 VAL A C 1
ATOM 5029 O O . VAL A 1 623 ? -8.200 14.720 19.629 1.00 85.06 623 VAL A O 1
ATOM 5032 N N . VAL A 1 624 ? -6.513 13.489 18.812 1.00 78.94 624 VAL A N 1
ATOM 5033 C CA . VAL A 1 624 ? -6.048 12.972 20.114 1.00 78.94 624 VAL A CA 1
ATOM 5034 C C . VAL A 1 624 ? -5.388 14.058 20.969 1.00 78.94 624 VAL A C 1
ATOM 5036 O O . VAL A 1 624 ? -5.532 14.041 22.184 1.00 78.94 624 VAL A O 1
ATOM 5039 N N . ASP A 1 625 ? -4.669 14.993 20.353 1.00 68.94 625 ASP A N 1
ATOM 5040 C CA . ASP A 1 625 ? -3.925 16.033 21.062 1.00 68.94 625 ASP A CA 1
ATOM 5041 C C . ASP A 1 625 ? -4.183 17.399 20.424 1.00 68.94 625 ASP A C 1
ATOM 5043 O O . ASP A 1 625 ? -3.597 17.744 19.398 1.00 68.94 625 ASP A O 1
ATOM 5047 N N . LEU A 1 626 ? -5.106 18.154 21.021 1.00 58.84 626 LEU A N 1
ATOM 5048 C CA . LEU A 1 626 ? -5.473 19.493 20.562 1.00 58.84 626 LEU A CA 1
ATOM 5049 C C . LEU A 1 626 ? -4.356 20.523 20.794 1.00 58.84 626 LEU A C 1
ATOM 5051 O O . LEU A 1 626 ? -4.347 21.541 20.109 1.00 58.84 626 LEU A O 1
ATOM 5055 N N . GLU A 1 627 ? -3.421 20.280 21.722 1.00 55.38 627 GLU A N 1
ATOM 5056 C CA . GLU A 1 627 ? -2.333 21.221 22.036 1.00 55.38 627 GLU A CA 1
ATOM 5057 C C . GLU A 1 627 ? -1.232 21.218 20.964 1.00 55.38 627 GLU A C 1
ATOM 5059 O O . GLU A 1 627 ? -0.514 22.205 20.820 1.00 55.38 627 GLU A O 1
ATOM 5064 N N . ASN A 1 628 ? -1.133 20.133 20.189 1.00 52.00 628 ASN A N 1
ATOM 5065 C CA . ASN A 1 628 ? -0.189 19.963 19.081 1.00 52.00 628 ASN A CA 1
ATOM 5066 C C . ASN A 1 628 ? -0.838 20.150 17.694 1.00 52.00 628 ASN A C 1
ATOM 5068 O O . ASN A 1 628 ? -0.246 19.792 16.675 1.00 52.00 628 ASN A O 1
ATOM 5072 N N . VAL A 1 629 ? -2.060 20.689 17.630 1.00 55.88 629 VAL A N 1
ATOM 5073 C CA . VAL A 1 629 ? -2.670 21.089 16.356 1.00 55.88 629 VAL A CA 1
ATOM 5074 C C . VAL A 1 629 ? -2.041 22.402 15.917 1.00 55.88 629 VAL A C 1
ATOM 5076 O O . VAL A 1 629 ? -2.156 23.410 16.607 1.00 55.88 629 VAL A O 1
ATOM 5079 N N . ASP A 1 630 ? -1.392 22.386 14.755 1.00 50.22 630 ASP A N 1
ATOM 5080 C CA . ASP A 1 630 ? -0.835 23.589 14.143 1.00 50.22 630 ASP A CA 1
ATOM 5081 C C . ASP A 1 630 ? -1.970 24.612 13.934 1.00 50.22 630 ASP A C 1
ATOM 5083 O O . ASP A 1 630 ? -2.940 24.322 13.219 1.00 50.22 630 ASP A O 1
ATOM 5087 N N . GLU A 1 631 ? -1.887 25.783 14.582 1.00 43.88 631 GLU A N 1
ATOM 5088 C CA . GLU A 1 631 ? -2.920 26.838 14.519 1.00 43.88 631 GLU A CA 1
ATOM 5089 C C . GLU A 1 631 ? -3.151 27.325 13.070 1.00 43.88 631 GLU A C 1
ATOM 5091 O O . GLU A 1 631 ? -4.224 27.835 12.750 1.00 43.88 631 GLU A O 1
ATOM 5096 N N . ASP A 1 632 ? -2.189 27.071 12.172 1.00 40.91 632 ASP A N 1
ATOM 5097 C CA . ASP A 1 632 ? -2.231 27.381 10.738 1.00 40.91 632 ASP A CA 1
ATOM 5098 C C . ASP A 1 632 ? -2.910 26.291 9.864 1.00 40.91 632 ASP A C 1
ATOM 5100 O O . ASP A 1 632 ? -3.084 26.479 8.653 1.00 40.91 632 ASP A O 1
ATOM 5104 N N . SER A 1 633 ? -3.333 25.152 10.437 1.00 51.38 633 SER A N 1
ATOM 5105 C CA . SER A 1 633 ? -3.935 24.016 9.707 1.00 51.38 633 SER A CA 1
ATOM 5106 C C . SER A 1 633 ? -5.399 24.257 9.286 1.00 51.38 633 SER A C 1
ATOM 5108 O O . SER A 1 633 ? -6.334 23.583 9.722 1.00 51.38 633 SER A O 1
ATOM 5110 N N . SER A 1 634 ? -5.631 25.222 8.396 1.00 62.88 634 SER A N 1
ATOM 5111 C CA . SER A 1 634 ? -6.964 25.495 7.836 1.00 62.88 634 SER A CA 1
ATOM 5112 C C . SER A 1 634 ? -7.351 24.489 6.737 1.00 62.88 634 SER A C 1
ATOM 5114 O O . SER A 1 634 ? -6.623 24.280 5.769 1.00 62.88 634 SER A O 1
ATOM 5116 N N . SER A 1 635 ? -8.518 23.850 6.884 1.00 71.69 635 SER A N 1
ATOM 5117 C CA . SER A 1 635 ? -9.137 23.024 5.836 1.00 71.69 635 SER A CA 1
ATOM 5118 C C . SER A 1 635 ? -10.136 23.858 5.036 1.00 71.69 635 SER A C 1
ATOM 5120 O O . SER A 1 635 ? -10.952 24.570 5.622 1.00 71.69 635 SER A O 1
ATOM 5122 N N . ALA A 1 636 ? -10.151 23.699 3.709 1.00 73.88 636 ALA A N 1
ATOM 5123 C CA . ALA A 1 636 ? -11.159 24.305 2.830 1.00 73.88 636 ALA A CA 1
ATOM 5124 C C . ALA A 1 636 ? -12.598 23.823 3.119 1.00 73.88 636 ALA A C 1
ATOM 5126 O O . ALA A 1 636 ? -13.558 24.429 2.651 1.00 73.88 636 ALA A O 1
ATOM 5127 N N . PHE A 1 637 ? -12.748 22.738 3.883 1.00 76.31 637 PHE A N 1
ATOM 5128 C CA . PHE A 1 637 ? -14.034 22.172 4.293 1.00 76.31 637 PHE A CA 1
ATOM 5129 C C . PHE A 1 637 ? -14.349 22.428 5.773 1.00 76.31 637 PHE A C 1
ATOM 5131 O O . PHE A 1 637 ? -15.284 21.828 6.300 1.00 76.31 637 PHE A O 1
ATOM 5138 N N . GLU A 1 638 ? -13.558 23.267 6.457 1.00 84.12 638 GLU A N 1
ATOM 5139 C CA . GLU A 1 638 ? -13.727 23.615 7.879 1.00 84.12 638 GLU A CA 1
ATOM 5140 C C . GLU A 1 638 ? -13.791 22.392 8.816 1.00 84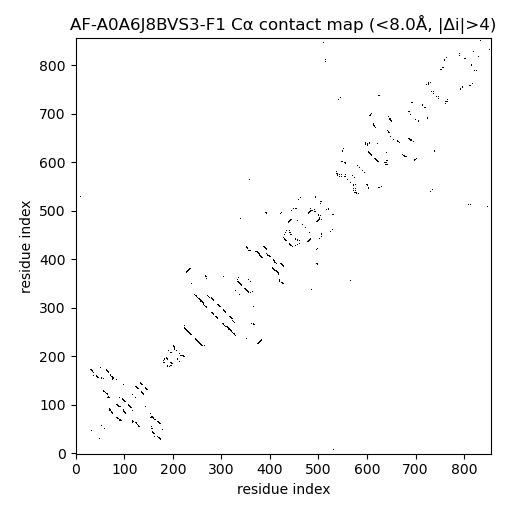.12 638 GLU A C 1
ATOM 5142 O O . GLU A 1 638 ? -14.396 22.452 9.886 1.00 84.12 638 GLU A O 1
ATOM 5147 N N . TYR A 1 639 ? -13.193 21.264 8.409 1.00 84.94 639 TYR A N 1
ATOM 5148 C CA . TYR A 1 639 ? -13.306 19.976 9.103 1.00 84.94 639 TYR A CA 1
ATOM 5149 C C . TYR A 1 639 ? -14.757 19.574 9.380 1.00 84.94 639 TYR A C 1
ATOM 5151 O O . TYR A 1 639 ? -15.124 19.158 10.481 1.00 84.94 639 TYR A O 1
ATOM 5159 N N . LYS A 1 640 ? -15.592 19.708 8.352 1.00 87.94 640 LYS A N 1
ATOM 5160 C CA . LYS A 1 640 ? -16.919 19.108 8.280 1.00 87.94 640 LYS A CA 1
ATOM 5161 C C . LYS A 1 640 ? -16.950 18.088 7.150 1.00 87.94 640 LYS A C 1
ATOM 5163 O O . LYS A 1 640 ? -16.326 18.275 6.103 1.00 87.94 640 LYS A O 1
ATOM 5168 N N . TRP A 1 641 ? -17.691 17.014 7.375 1.00 88.81 641 TRP A N 1
ATOM 5169 C CA . TRP A 1 641 ? -17.830 15.879 6.474 1.00 88.81 641 TRP A CA 1
ATOM 5170 C C . TRP A 1 641 ? -19.286 15.649 6.106 1.00 88.81 641 TRP A C 1
ATOM 5172 O O . TRP A 1 641 ? -20.198 15.986 6.867 1.00 88.81 641 TRP A O 1
ATOM 5182 N N . VAL A 1 642 ? -19.481 15.005 4.958 1.00 88.06 642 VAL A N 1
ATOM 5183 C CA . VAL A 1 642 ? -20.765 14.402 4.605 1.00 88.06 642 VAL A CA 1
ATOM 5184 C C . VAL A 1 642 ? -20.794 12.978 5.166 1.00 88.06 642 VAL A C 1
ATOM 5186 O O . VAL A 1 642 ? -20.088 12.096 4.669 1.00 88.06 642 VAL A O 1
ATOM 5189 N N . ILE A 1 643 ? -21.564 12.754 6.236 1.00 89.31 643 ILE A N 1
ATOM 5190 C CA . ILE A 1 643 ? -21.491 11.537 7.061 1.00 89.31 643 ILE A CA 1
ATOM 5191 C C . ILE A 1 643 ? -22.748 10.666 6.887 1.00 89.31 643 ILE A C 1
ATOM 5193 O O . ILE A 1 643 ? -23.851 11.147 7.156 1.00 89.31 643 ILE A O 1
ATOM 5197 N N . PRO A 1 644 ? -22.616 9.378 6.511 1.00 88.38 644 PRO A N 1
ATOM 5198 C CA . PRO A 1 644 ? -23.728 8.432 6.515 1.00 88.38 644 PRO A CA 1
ATOM 5199 C C . PRO A 1 644 ? -23.952 7.874 7.925 1.00 88.38 644 PRO A C 1
ATOM 5201 O O . PRO A 1 644 ? -23.248 6.959 8.357 1.00 88.38 644 PRO A O 1
ATOM 5204 N N . VAL A 1 645 ? -24.934 8.410 8.649 1.00 90.44 645 VAL A N 1
ATOM 5205 C CA . VAL A 1 645 ? -25.229 7.991 10.021 1.00 90.44 645 VAL A CA 1
ATOM 5206 C C . VAL A 1 645 ? -26.315 6.920 10.073 1.00 90.44 645 VAL A C 1
ATOM 5208 O O . VAL A 1 645 ? -27.414 7.083 9.546 1.00 90.44 645 VAL A O 1
ATOM 5211 N N . THR A 1 646 ? -26.021 5.835 10.785 1.00 91.38 646 THR A N 1
ATOM 5212 C CA . THR A 1 646 ? -26.977 4.798 11.201 1.00 91.38 646 THR A CA 1
ATOM 5213 C C . THR A 1 646 ? -27.102 4.788 12.724 1.00 91.38 646 THR A C 1
ATOM 5215 O O . THR A 1 646 ? -26.151 5.147 13.424 1.00 91.38 646 THR A O 1
ATOM 5218 N N . PHE A 1 647 ? -28.260 4.400 13.264 1.00 93.94 647 PHE A N 1
ATOM 5219 C CA . PHE A 1 647 ? -28.493 4.384 14.716 1.00 93.94 647 PHE A CA 1
ATOM 5220 C C . PHE A 1 647 ? -29.585 3.391 15.127 1.00 93.94 647 PHE A C 1
ATOM 5222 O O . PHE A 1 647 ? -30.501 3.110 14.361 1.00 93.94 647 PHE A O 1
ATOM 5229 N N . THR A 1 648 ? -29.531 2.888 16.358 1.00 94.44 648 THR A N 1
ATOM 5230 C CA . THR A 1 648 ? -30.577 2.037 16.944 1.00 94.44 648 THR A CA 1
ATOM 5231 C C . THR A 1 648 ? -30.752 2.340 18.430 1.00 94.44 648 THR A C 1
ATOM 5233 O O . THR A 1 648 ? -29.906 2.987 19.049 1.00 94.44 648 THR A O 1
ATOM 5236 N N . THR A 1 649 ? -31.852 1.873 19.020 1.00 94.62 649 THR A N 1
ATOM 5237 C CA . THR A 1 649 ? -32.115 1.990 20.463 1.00 94.62 649 THR A CA 1
ATOM 5238 C C . THR A 1 649 ? -32.458 0.636 21.064 1.00 94.62 649 THR A C 1
ATOM 5240 O O . THR A 1 649 ? -32.880 -0.277 20.351 1.00 94.62 649 THR A O 1
ATOM 5243 N N . ASN A 1 650 ? -32.354 0.512 22.387 1.00 92.88 650 ASN A N 1
ATOM 5244 C CA . ASN A 1 650 ? -32.769 -0.697 23.108 1.00 92.88 650 ASN A CA 1
ATOM 5245 C C . ASN A 1 650 ? -34.268 -1.021 22.970 1.00 92.88 650 ASN A C 1
ATOM 5247 O O . ASN A 1 650 ? -34.695 -2.141 23.237 1.00 92.88 650 ASN A O 1
ATOM 5251 N N . ARG A 1 651 ? -35.077 -0.043 22.548 1.00 89.25 651 ARG A N 1
ATOM 5252 C CA . ARG A 1 651 ? -36.524 -0.185 22.335 1.00 89.25 651 ARG A CA 1
ATOM 5253 C C . ARG A 1 651 ? -36.878 -0.683 20.937 1.00 89.25 651 ARG A C 1
ATOM 5255 O O . ARG A 1 651 ? -37.968 -1.215 20.745 1.00 89.25 651 ARG A O 1
ATOM 5262 N N . ASN A 1 652 ? -35.996 -0.464 19.967 1.00 90.00 652 ASN A N 1
ATOM 5263 C CA . ASN A 1 652 ? -36.178 -0.863 18.578 1.00 90.00 652 ASN A CA 1
ATOM 5264 C C . ASN A 1 652 ? -34.832 -1.324 18.017 1.00 90.00 652 ASN A C 1
ATOM 5266 O O . ASN A 1 652 ? -34.141 -0.549 17.362 1.00 90.00 652 ASN A O 1
ATOM 5270 N N . LEU A 1 653 ? -34.454 -2.564 18.333 1.00 91.44 653 LEU A N 1
ATOM 5271 C CA . LEU A 1 653 ? -33.171 -3.157 17.961 1.00 91.44 653 LEU A CA 1
ATOM 5272 C C . LEU A 1 653 ? -33.144 -3.487 16.466 1.00 91.44 653 LEU A C 1
ATOM 5274 O O . LEU A 1 653 ? -33.614 -4.541 16.042 1.00 91.44 653 LEU A O 1
ATOM 5278 N N . ARG A 1 654 ? -32.576 -2.580 15.672 1.00 91.00 654 ARG A N 1
ATOM 5279 C CA . ARG A 1 654 ? -32.389 -2.733 14.229 1.00 91.00 654 ARG A CA 1
ATOM 5280 C C . ARG A 1 654 ? -30.937 -2.503 13.842 1.00 91.00 654 ARG A C 1
ATOM 5282 O O . ARG A 1 654 ? -30.585 -1.448 13.330 1.00 91.00 654 ARG A O 1
ATOM 5289 N N . PHE A 1 655 ? -30.106 -3.512 14.092 1.00 84.56 655 PHE A N 1
ATOM 5290 C CA . PHE A 1 655 ? -28.706 -3.546 13.649 1.00 84.56 655 PHE A CA 1
ATOM 5291 C C . PHE A 1 655 ? -28.541 -3.959 12.176 1.00 84.56 655 PHE A C 1
ATOM 5293 O O . PHE A 1 655 ? -27.471 -3.781 11.607 1.00 84.56 655 PHE A O 1
ATOM 5300 N N . ASP A 1 656 ? -29.604 -4.457 11.543 1.00 82.44 656 ASP A N 1
ATOM 5301 C CA . ASP A 1 656 ? -29.668 -4.915 10.151 1.00 82.44 656 ASP A CA 1
ATOM 5302 C C . ASP A 1 656 ? -30.032 -3.790 9.160 1.00 82.44 656 ASP A C 1
ATOM 5304 O O . ASP A 1 656 ? -30.784 -3.989 8.203 1.00 82.44 656 ASP A O 1
ATOM 5308 N N . GLN A 1 657 ? -29.559 -2.571 9.419 1.00 81.25 657 GLN A N 1
ATOM 5309 C CA . GLN A 1 657 ? -29.859 -1.411 8.579 1.00 81.25 657 GLN A CA 1
ATOM 5310 C C . GLN A 1 657 ? -29.177 -1.496 7.212 1.00 81.25 657 GLN A C 1
ATOM 5312 O O . GLN A 1 657 ? -28.038 -1.943 7.085 1.00 81.25 657 GLN A O 1
ATOM 5317 N N . THR A 1 658 ? -29.899 -1.045 6.189 1.00 75.44 658 THR A N 1
ATOM 5318 C CA . THR A 1 658 ? -29.452 -1.006 4.791 1.00 75.44 658 THR A CA 1
ATOM 5319 C C . THR A 1 658 ? -29.134 0.424 4.357 1.00 75.44 658 THR A C 1
ATOM 5321 O O . THR A 1 658 ? -29.365 1.379 5.097 1.00 75.44 658 THR A O 1
ATOM 5324 N N . ASP A 1 659 ? -28.652 0.587 3.127 1.00 71.81 659 ASP A N 1
ATOM 5325 C CA . ASP A 1 659 ? -28.428 1.880 2.470 1.00 71.81 659 ASP A CA 1
ATOM 5326 C C . ASP A 1 659 ? -29.642 2.828 2.541 1.00 71.81 659 ASP A C 1
ATOM 5328 O O . ASP A 1 659 ? -29.487 4.043 2.646 1.00 71.81 659 ASP A O 1
ATOM 5332 N N . LYS A 1 660 ? -30.859 2.274 2.562 1.00 77.62 660 LYS A N 1
ATOM 5333 C CA . LYS A 1 660 ? -32.119 3.032 2.663 1.00 77.62 660 LYS A CA 1
ATOM 5334 C C . LYS A 1 660 ? -32.424 3.577 4.056 1.00 77.62 660 LYS A C 1
ATOM 5336 O O . LYS A 1 660 ? -33.258 4.470 4.175 1.00 77.62 660 LYS A O 1
ATOM 5341 N N . ASP A 1 661 ? -31.808 3.017 5.092 1.00 85.19 661 ASP A N 1
ATOM 5342 C CA . ASP A 1 661 ? -31.998 3.440 6.482 1.00 85.19 661 ASP A CA 1
ATOM 5343 C C . ASP A 1 661 ? -30.994 4.551 6.882 1.00 85.19 661 ASP A C 1
ATOM 5345 O O . ASP A 1 661 ? -31.077 5.096 7.984 1.00 85.19 661 ASP A O 1
ATOM 5349 N N . ILE A 1 662 ? -30.046 4.900 5.998 1.00 86.25 662 ILE A N 1
ATOM 5350 C CA . ILE A 1 662 ? -28.992 5.884 6.272 1.00 86.25 662 ILE A CA 1
ATOM 5351 C C . ILE A 1 662 ? -29.578 7.290 6.416 1.00 86.25 662 ILE A C 1
ATOM 5353 O O . ILE A 1 662 ? -30.258 7.809 5.529 1.00 86.25 662 ILE A O 1
ATOM 5357 N N . THR A 1 663 ? -29.217 7.947 7.515 1.00 88.69 663 THR A N 1
ATOM 5358 C CA . THR A 1 663 ? -29.429 9.381 7.710 1.00 88.69 663 THR A CA 1
ATOM 5359 C C . THR A 1 663 ? -28.162 10.136 7.333 1.00 88.69 663 THR A C 1
ATOM 5361 O O . THR A 1 663 ? -27.132 9.989 7.985 1.00 88.69 663 THR A O 1
ATOM 5364 N N . TRP A 1 664 ? -28.226 10.962 6.294 1.00 86.50 664 TRP A N 1
ATOM 5365 C CA . TRP A 1 664 ? -27.073 11.746 5.853 1.00 86.50 664 TRP A CA 1
ATOM 5366 C C . TRP A 1 664 ? -26.943 13.053 6.632 1.00 86.50 664 TRP A C 1
ATOM 5368 O O . TRP A 1 664 ? -27.898 13.822 6.740 1.00 86.50 664 TRP A O 1
ATOM 5378 N N . MET A 1 665 ? -25.742 13.307 7.144 1.00 88.62 665 MET A N 1
ATOM 5379 C CA . MET A 1 665 ? -25.352 14.571 7.761 1.00 88.62 665 MET A CA 1
ATOM 5380 C C . MET A 1 665 ? -24.513 15.358 6.757 1.00 88.62 665 MET A C 1
ATOM 5382 O O . MET A 1 665 ? -23.436 14.902 6.389 1.00 88.62 665 MET A O 1
ATOM 5386 N N . ASP A 1 666 ? -25.019 16.490 6.270 1.00 83.00 666 ASP A N 1
ATOM 5387 C CA . ASP A 1 666 ? -24.339 17.301 5.250 1.00 83.00 666 ASP A CA 1
ATOM 5388 C C . ASP A 1 666 ? -23.338 18.287 5.881 1.00 83.00 666 ASP A C 1
ATOM 5390 O O . ASP A 1 666 ? -23.486 18.684 7.039 1.00 83.00 666 ASP A O 1
ATOM 5394 N N . ARG A 1 667 ? -22.336 18.714 5.105 1.00 77.50 667 ARG A N 1
ATOM 5395 C CA . ARG A 1 667 ? -21.317 19.698 5.508 1.00 77.50 667 ARG A CA 1
ATOM 5396 C C . ARG A 1 667 ? -21.931 21.078 5.751 1.00 77.50 667 ARG A C 1
ATOM 5398 O O . ARG A 1 667 ? -21.588 21.756 6.719 1.00 77.50 667 ARG A O 1
ATOM 5405 N N . ASP A 1 668 ? -22.832 21.477 4.856 1.00 69.75 668 ASP A N 1
ATOM 5406 C CA . ASP A 1 668 ? -23.428 22.819 4.819 1.00 69.75 668 ASP A CA 1
ATOM 5407 C C . ASP A 1 668 ? -24.709 22.916 5.670 1.00 69.75 668 ASP A C 1
ATOM 5409 O O . ASP A 1 668 ? -25.309 23.984 5.802 1.00 69.75 668 ASP A O 1
ATOM 5413 N N . GLY A 1 669 ? -25.137 21.791 6.252 1.00 61.62 669 GLY A N 1
ATOM 5414 C CA . GLY A 1 669 ? -26.329 21.683 7.084 1.00 61.62 669 GLY A CA 1
ATOM 5415 C C . GLY A 1 669 ? -26.089 22.032 8.554 1.00 61.62 669 GLY A C 1
ATOM 5416 O O . GLY A 1 669 ? -24.975 21.980 9.072 1.00 61.62 669 GLY A O 1
ATOM 5417 N N . SER A 1 670 ? -27.174 22.368 9.253 1.00 64.12 670 SER A N 1
ATOM 5418 C CA . SER A 1 670 ? -27.216 22.361 10.718 1.00 64.12 670 SER A CA 1
ATOM 5419 C C . SER A 1 670 ? -27.198 20.926 11.262 1.00 64.12 670 SER A C 1
ATOM 5421 O O . SER A 1 670 ? -27.429 19.980 10.510 1.00 64.12 670 SER A O 1
ATOM 5423 N N . ASP A 1 671 ? -27.014 20.775 12.577 1.00 83.81 671 ASP A N 1
ATOM 5424 C CA . ASP A 1 671 ? -27.216 19.505 13.289 1.00 83.81 671 ASP A CA 1
ATOM 5425 C C . ASP A 1 671 ? -28.481 18.772 12.813 1.00 83.81 671 ASP A C 1
ATOM 5427 O O . ASP A 1 671 ? -29.535 19.384 12.600 1.00 83.81 671 ASP A O 1
ATOM 5431 N N . VAL A 1 672 ? -28.383 17.451 12.673 1.00 88.12 672 VAL A N 1
ATOM 5432 C CA . VAL A 1 672 ? -29.509 16.614 12.248 1.00 88.12 672 VAL A CA 1
ATOM 5433 C C . VAL A 1 672 ? -30.338 16.227 13.466 1.00 88.12 672 VAL A C 1
ATOM 5435 O O . VAL A 1 672 ? -29.804 15.770 14.474 1.00 88.12 672 VAL A O 1
ATOM 5438 N N . VAL A 1 673 ? -31.658 16.396 13.372 1.00 90.38 673 VAL A N 1
ATOM 5439 C CA . VAL A 1 673 ? -32.605 16.043 14.437 1.00 90.38 673 VAL A CA 1
ATOM 5440 C C . VAL A 1 673 ? -33.476 14.878 13.981 1.00 90.38 673 VAL A C 1
ATOM 5442 O O . VAL A 1 673 ? -34.187 14.964 12.981 1.00 90.38 673 VAL A O 1
ATOM 5445 N N . LEU A 1 674 ? -33.431 13.787 14.738 1.00 89.75 674 LEU A N 1
ATOM 5446 C CA . LEU A 1 674 ? -34.252 12.600 14.559 1.00 89.75 674 LEU A CA 1
ATOM 5447 C C . LEU A 1 674 ? -35.441 12.655 15.520 1.00 89.75 674 LEU A C 1
ATOM 5449 O O . LEU A 1 674 ? -35.318 12.349 16.711 1.00 89.75 674 LEU A O 1
ATOM 5453 N N . SER A 1 675 ? -36.598 13.050 14.997 1.00 89.12 675 SER A N 1
ATOM 5454 C CA . SER A 1 675 ? -37.772 13.308 15.829 1.00 89.12 675 SER A CA 1
ATOM 5455 C C . SER A 1 675 ? -38.469 12.043 16.338 1.00 89.12 675 SER A C 1
ATOM 5457 O O . SER A 1 675 ? -38.706 11.095 15.590 1.00 89.12 675 SER A O 1
ATOM 5459 N N . GLY A 1 676 ? -38.858 12.051 17.614 1.00 86.00 676 GLY A N 1
ATOM 5460 C CA . GLY A 1 676 ? -39.693 11.037 18.261 1.00 86.00 676 GLY A CA 1
ATOM 5461 C C . GLY A 1 676 ? -39.011 9.699 18.563 1.00 86.00 676 GLY A C 1
ATOM 5462 O O . GLY A 1 676 ? -39.676 8.784 19.056 1.00 86.00 676 GLY A O 1
ATOM 5463 N N . VAL A 1 677 ? -37.707 9.565 18.300 1.00 87.06 677 VAL A N 1
ATOM 5464 C CA . VAL A 1 677 ? -36.946 8.315 18.485 1.00 87.06 677 VAL A CA 1
ATOM 5465 C C . VAL A 1 677 ? -36.957 7.839 19.940 1.00 87.06 677 VAL A C 1
ATOM 5467 O O . VAL A 1 677 ? -37.030 6.638 20.204 1.00 87.06 677 VAL A O 1
ATOM 5470 N N . MET A 1 678 ? -36.926 8.775 20.890 1.00 88.56 678 MET A N 1
ATOM 5471 C CA . MET A 1 678 ? -36.880 8.500 22.326 1.00 88.56 678 MET A CA 1
ATOM 5472 C C . MET A 1 678 ? -38.233 8.718 23.014 1.00 88.56 678 MET A C 1
ATOM 5474 O O . MET A 1 678 ? -38.287 8.864 24.238 1.00 88.56 678 MET A O 1
ATOM 5478 N N . SER A 1 679 ? -39.342 8.712 22.265 1.00 85.06 679 SER A N 1
ATOM 5479 C CA . SER A 1 679 ? -40.662 8.912 22.863 1.00 85.06 679 SER A CA 1
ATOM 5480 C C . SER A 1 679 ? -40.997 7.809 23.872 1.00 85.06 679 SER A C 1
ATOM 5482 O O . SER A 1 679 ? -40.923 6.610 23.582 1.00 85.06 679 SER A O 1
ATOM 5484 N N . LYS A 1 680 ? -41.380 8.226 25.087 1.00 82.00 680 LYS A N 1
ATOM 5485 C CA . LYS A 1 680 ? -41.630 7.350 26.252 1.00 82.00 680 LYS A CA 1
ATOM 5486 C C . LYS A 1 680 ? -40.401 6.549 26.711 1.00 82.00 680 LYS A C 1
ATOM 5488 O O . LYS A 1 680 ? -40.566 5.492 27.333 1.00 82.00 680 LYS A O 1
ATOM 5493 N N . ALA A 1 681 ? -39.193 7.018 26.401 1.00 83.38 681 ALA A N 1
ATOM 5494 C CA . ALA A 1 681 ? -37.964 6.401 26.879 1.00 83.38 681 ALA A CA 1
ATOM 5495 C C . ALA A 1 681 ? -37.789 6.583 28.394 1.00 83.38 681 ALA A C 1
ATOM 5497 O O . ALA A 1 681 ? -38.004 7.671 28.934 1.00 83.38 681 ALA A O 1
ATOM 5498 N N . SER A 1 682 ? -37.377 5.512 29.066 1.00 85.75 682 SER A N 1
ATOM 5499 C CA . SER A 1 682 ? -36.927 5.539 30.456 1.00 85.75 682 SER A CA 1
ATOM 5500 C C . SER A 1 682 ? -35.515 6.134 30.564 1.00 85.75 682 SER A C 1
ATOM 5502 O O . SER A 1 682 ? -34.821 6.277 29.559 1.00 85.75 682 SER A O 1
ATOM 5504 N N . SER A 1 683 ? -35.066 6.468 31.777 1.00 83.62 683 SER A N 1
ATOM 5505 C CA . SER A 1 683 ? -33.682 6.915 32.012 1.00 83.62 683 SER A CA 1
ATOM 5506 C C . SER A 1 683 ? -32.645 5.800 31.833 1.00 83.62 683 SER A C 1
ATOM 5508 O O . SER A 1 683 ? -31.464 6.089 31.734 1.00 83.62 683 SER A O 1
ATOM 5510 N N . SER A 1 684 ? -33.068 4.531 31.803 1.00 87.38 684 SER A N 1
ATOM 5511 C CA . SER A 1 684 ? -32.199 3.373 31.538 1.00 87.38 684 SER A CA 1
ATOM 5512 C C . SER A 1 684 ? -32.140 2.978 30.059 1.00 87.38 684 SER A C 1
ATOM 5514 O O . SER A 1 684 ? -31.414 2.050 29.709 1.00 87.38 684 SER A O 1
ATOM 5516 N N . ASP A 1 685 ? -32.922 3.633 29.196 1.00 92.81 685 ASP A N 1
ATOM 5517 C CA . ASP A 1 685 ? -32.912 3.342 27.763 1.00 92.81 685 ASP A CA 1
ATOM 5518 C C . ASP A 1 685 ? -31.640 3.908 27.117 1.00 92.81 685 ASP A C 1
ATOM 5520 O O . ASP A 1 685 ? -31.240 5.043 27.393 1.00 92.81 685 ASP A O 1
ATOM 5524 N N . TRP A 1 686 ? -31.007 3.113 26.254 1.00 96.06 686 TRP A N 1
ATOM 5525 C CA . TRP A 1 686 ? -29.792 3.489 25.533 1.00 96.06 686 TRP A CA 1
ATOM 5526 C C . TRP A 1 686 ? -30.031 3.602 24.028 1.00 96.06 686 TRP A C 1
ATOM 5528 O O . TRP A 1 686 ? -30.916 2.958 23.452 1.00 96.06 686 TRP A O 1
ATOM 5538 N N . TYR A 1 687 ? -29.194 4.413 23.391 1.00 96.44 687 TYR A N 1
ATOM 5539 C CA . TYR A 1 687 ? -29.082 4.554 21.942 1.00 96.44 687 TYR A CA 1
ATOM 5540 C C . TYR A 1 687 ? -27.622 4.412 21.511 1.00 96.44 687 TYR A C 1
ATOM 5542 O O . TYR A 1 687 ? -26.705 4.750 22.259 1.00 96.44 687 TYR A O 1
ATOM 5550 N N . ILE A 1 688 ? -27.406 3.893 20.305 1.00 95.62 688 ILE A N 1
ATOM 5551 C CA . ILE A 1 688 ? -26.077 3.689 19.722 1.00 95.62 688 ILE A CA 1
ATOM 5552 C C . ILE A 1 688 ? -26.095 4.093 18.246 1.00 95.62 688 ILE A C 1
ATOM 5554 O O . ILE A 1 688 ? -27.068 3.825 17.539 1.00 95.62 688 ILE A O 1
ATOM 5558 N N . GLY A 1 689 ? -25.035 4.761 17.796 1.00 94.12 689 GLY A N 1
ATOM 5559 C CA . GLY A 1 689 ? -24.812 5.155 16.407 1.00 94.12 689 GLY A CA 1
ATOM 5560 C C . GLY A 1 689 ? -23.700 4.351 15.731 1.00 94.12 689 GLY A C 1
ATOM 5561 O O . GLY A 1 689 ? -22.900 3.698 16.399 1.00 94.12 689 GLY A O 1
ATOM 5562 N N . ASN A 1 690 ? -23.622 4.466 14.405 1.00 90.31 690 ASN A N 1
ATOM 5563 C CA . ASN A 1 690 ? -22.657 3.777 13.541 1.00 90.31 690 ASN A CA 1
ATOM 5564 C C . ASN A 1 690 ? -22.794 2.241 13.583 1.00 90.31 690 ASN A C 1
ATOM 5566 O O . ASN A 1 690 ? -21.867 1.499 13.901 1.00 90.31 690 ASN A O 1
ATOM 5570 N N . LEU A 1 691 ? -23.991 1.742 13.277 1.00 87.12 691 LEU A N 1
ATOM 5571 C CA . LEU A 1 691 ? -24.315 0.313 13.334 1.00 87.12 691 LEU A CA 1
ATOM 5572 C C . LEU A 1 691 ? -23.415 -0.502 12.410 1.00 87.12 691 LEU A C 1
ATOM 5574 O O . LEU A 1 691 ? -23.138 -0.077 11.289 1.00 87.12 691 LEU A O 1
ATOM 5578 N N . MET A 1 692 ? -22.943 -1.655 12.895 1.00 79.00 692 MET A N 1
ATOM 5579 C CA . MET A 1 692 ? -21.971 -2.507 12.198 1.00 79.00 692 MET A CA 1
ATOM 5580 C C . MET A 1 692 ? -20.710 -1.743 11.754 1.00 79.00 692 MET A C 1
ATOM 5582 O O . MET A 1 692 ? -20.059 -2.119 10.778 1.00 79.00 692 MET A O 1
ATOM 5586 N N . GLN A 1 693 ? -20.399 -0.636 12.443 1.00 71.00 693 GLN A N 1
ATOM 5587 C CA . GLN A 1 693 ? -19.339 0.304 12.097 1.00 71.00 693 GLN A CA 1
ATOM 5588 C C . GLN A 1 693 ? -19.420 0.723 10.622 1.00 71.00 693 GLN A C 1
ATOM 5590 O O . GLN A 1 693 ? -18.447 0.653 9.861 1.00 71.00 693 GLN A O 1
ATOM 5595 N N . TYR A 1 694 ? -20.631 1.074 10.177 1.00 72.25 694 TYR A N 1
ATOM 5596 C CA . TYR A 1 694 ? -20.913 1.411 8.792 1.00 72.25 694 TYR A CA 1
ATOM 5597 C C . TYR A 1 694 ? -20.010 2.541 8.270 1.00 72.25 694 TYR A C 1
ATOM 5599 O O . TYR A 1 694 ? -19.322 2.325 7.274 1.00 72.25 694 TYR A O 1
ATOM 5607 N N . GLY A 1 695 ? -19.946 3.692 8.931 1.00 69.56 695 GLY A N 1
ATOM 5608 C CA . GLY A 1 695 ? -19.134 4.832 8.507 1.00 69.56 695 GLY A CA 1
ATOM 5609 C C . GLY A 1 695 ? -17.761 4.925 9.178 1.00 69.56 695 GLY A C 1
ATOM 5610 O O . GLY A 1 695 ? -17.492 4.291 10.200 1.00 69.56 695 GLY A O 1
ATOM 5611 N N . TYR A 1 696 ? -16.889 5.741 8.579 1.00 81.44 696 TYR A N 1
ATOM 5612 C CA . TYR A 1 696 ? -15.542 6.050 9.068 1.00 81.44 696 TYR A CA 1
ATOM 5613 C C . TYR A 1 696 ? -15.569 7.233 10.049 1.00 81.44 696 TYR A C 1
ATOM 5615 O O . TYR A 1 696 ? -15.119 8.332 9.749 1.00 81.44 696 TYR A O 1
ATOM 5623 N N . TYR A 1 697 ? -16.194 7.043 11.208 1.00 88.56 697 TYR A N 1
ATOM 5624 C CA . TYR A 1 697 ? -16.310 8.080 12.233 1.00 88.56 697 TYR A CA 1
ATOM 5625 C C . TYR A 1 697 ? -16.488 7.457 13.617 1.00 88.56 697 TYR A C 1
ATOM 5627 O O . TYR A 1 697 ? -16.974 6.327 13.744 1.00 88.56 697 TYR A O 1
ATOM 5635 N N . ARG A 1 698 ? -16.121 8.209 14.657 1.00 93.25 698 ARG A N 1
ATOM 5636 C CA . ARG A 1 698 ? -16.352 7.819 16.058 1.00 93.25 698 ARG A CA 1
ATOM 5637 C C . ARG A 1 698 ? -17.682 8.339 16.554 1.00 93.25 698 ARG A C 1
ATOM 5639 O O . ARG A 1 698 ? -18.153 9.364 16.065 1.00 93.25 698 ARG A O 1
ATOM 5646 N N . VAL A 1 699 ? -18.265 7.682 17.550 1.00 96.44 699 VAL A N 1
ATOM 5647 C CA . VAL A 1 699 ? -19.506 8.153 18.170 1.00 96.44 699 VAL A CA 1
ATOM 5648 C C . VAL A 1 699 ? -19.283 8.482 19.636 1.00 96.44 699 VAL A C 1
ATOM 5650 O O . VAL A 1 699 ? -18.786 7.657 20.396 1.00 96.44 699 VAL A O 1
ATOM 5653 N N . ASN A 1 700 ? -19.686 9.686 20.042 1.00 97.12 700 ASN A N 1
ATOM 5654 C CA . ASN A 1 700 ? -19.697 10.096 21.442 1.00 97.12 700 ASN A CA 1
ATOM 5655 C C . ASN A 1 700 ? -21.130 10.343 21.931 1.00 97.12 700 ASN A C 1
ATOM 5657 O O . ASN A 1 700 ? -22.014 10.772 21.183 1.00 97.12 700 ASN A O 1
ATOM 5661 N N . TYR A 1 701 ? -21.340 10.111 23.220 1.00 97.12 701 TYR A N 1
ATOM 5662 C CA . TYR A 1 701 ? -22.617 10.256 23.900 1.00 97.12 701 TYR A CA 1
ATOM 5663 C C . TYR A 1 701 ? -22.435 11.031 25.213 1.00 97.12 701 TYR A C 1
ATOM 5665 O O . TYR A 1 701 ? -21.346 11.039 25.787 1.00 97.12 701 TYR A O 1
ATOM 5673 N N . PRO A 1 702 ? -23.495 11.659 25.749 1.00 96.00 702 PRO A N 1
ATOM 5674 C CA . PRO A 1 702 ? -23.517 12.084 27.144 1.00 96.00 702 PRO A CA 1
ATOM 5675 C C . PRO A 1 702 ? -23.222 10.919 28.100 1.00 96.00 702 PRO A C 1
ATOM 5677 O O . PRO A 1 702 ? -23.603 9.779 27.820 1.00 96.00 702 PRO A O 1
ATOM 5680 N N . GLU A 1 703 ? -22.618 11.211 29.257 1.00 95.94 703 GLU A N 1
ATOM 5681 C CA . GLU A 1 703 ? -22.229 10.190 30.245 1.00 95.94 703 GLU A CA 1
ATOM 5682 C C . GLU A 1 703 ? -23.387 9.262 30.646 1.00 95.94 703 GLU A C 1
ATOM 5684 O O . GLU A 1 703 ? -23.186 8.062 30.793 1.00 95.94 703 GLU A O 1
ATOM 5689 N N . GLU A 1 704 ? -24.614 9.786 30.760 1.00 95.50 704 GLU A N 1
ATOM 5690 C CA . GLU A 1 704 ? -25.813 8.990 31.067 1.00 95.50 704 GLU A CA 1
ATOM 5691 C C . GLU A 1 704 ? -25.993 7.814 30.093 1.00 95.50 704 GLU A C 1
ATOM 5693 O O . GLU A 1 704 ? -26.212 6.679 30.516 1.00 95.50 704 GLU A O 1
ATOM 5698 N N . ASN A 1 705 ? -25.840 8.058 28.788 1.00 97.44 705 ASN A N 1
ATOM 5699 C CA . ASN A 1 705 ? -25.993 7.009 27.785 1.00 97.44 705 ASN A CA 1
ATOM 5700 C C . ASN A 1 705 ? -24.807 6.034 27.802 1.00 97.44 705 ASN A C 1
ATOM 5702 O O . ASN A 1 705 ? -25.018 4.834 27.642 1.00 97.44 705 ASN A O 1
ATOM 5706 N N . TRP A 1 706 ? -23.584 6.511 28.071 1.00 98.12 706 TRP A N 1
ATOM 5707 C CA . TRP A 1 706 ? -22.430 5.631 28.300 1.00 98.12 706 TRP A CA 1
ATOM 5708 C C . TRP A 1 706 ? -22.671 4.674 29.472 1.00 98.12 706 TRP A C 1
ATOM 5710 O O . TRP A 1 706 ? -22.456 3.472 29.329 1.00 98.12 706 TRP A O 1
ATOM 5720 N N . TYR A 1 707 ? -23.187 5.162 30.604 1.00 97.81 707 TYR A N 1
ATOM 5721 C CA . TYR A 1 707 ? -23.537 4.302 31.736 1.00 97.81 707 TYR A CA 1
ATOM 5722 C C . TYR A 1 707 ? -24.663 3.318 31.397 1.00 97.81 707 TYR A C 1
ATOM 5724 O O . TYR A 1 707 ? -24.597 2.160 31.814 1.00 97.81 707 TYR A O 1
ATOM 5732 N N . ASN A 1 708 ? -25.662 3.723 30.608 1.00 97.50 708 ASN A N 1
ATOM 5733 C CA . ASN A 1 708 ? -26.710 2.808 30.146 1.00 97.50 708 ASN A CA 1
ATOM 5734 C C . ASN A 1 708 ? -26.151 1.702 29.234 1.00 97.50 708 ASN A C 1
ATOM 5736 O O . ASN A 1 708 ? -26.518 0.538 29.402 1.00 97.50 708 ASN A O 1
ATOM 5740 N N . LEU A 1 709 ? -25.218 2.030 28.334 1.00 98.00 709 LEU A N 1
ATOM 5741 C CA . LEU A 1 709 ? -24.511 1.049 27.503 1.00 98.00 709 LEU A CA 1
ATOM 5742 C C . LEU A 1 709 ? -23.641 0.109 28.352 1.00 98.00 709 LEU A C 1
ATOM 5744 O O . LEU A 1 709 ? -23.707 -1.104 28.173 1.00 98.00 709 LEU A O 1
ATOM 5748 N N . ILE A 1 710 ? -22.885 0.630 29.325 1.00 97.94 710 ILE A N 1
ATOM 5749 C CA . ILE A 1 710 ? -22.087 -0.183 30.265 1.00 97.94 710 ILE A CA 1
ATOM 5750 C C . ILE A 1 710 ? -22.988 -1.145 31.050 1.00 97.94 710 ILE A C 1
ATOM 5752 O O . ILE A 1 710 ? -22.659 -2.321 31.207 1.00 97.94 710 ILE A O 1
ATOM 5756 N N . ASN A 1 711 ? -24.142 -0.669 31.525 1.00 97.56 711 ASN A N 1
ATOM 5757 C CA . ASN A 1 711 ? -25.111 -1.503 32.230 1.00 97.56 711 ASN A CA 1
ATOM 5758 C C . ASN A 1 711 ? -25.698 -2.588 31.320 1.00 97.56 711 ASN A C 1
ATOM 5760 O O . ASN A 1 711 ? -25.843 -3.725 31.770 1.00 97.56 711 ASN A O 1
ATOM 5764 N N . GLN A 1 712 ? -25.989 -2.274 30.052 1.00 97.69 712 GLN A N 1
ATOM 5765 C CA . GLN A 1 712 ? -26.410 -3.272 29.067 1.00 97.69 712 GLN A CA 1
ATOM 5766 C C . GLN A 1 712 ? -25.326 -4.332 28.862 1.00 97.69 712 GLN A C 1
ATOM 5768 O O . GLN A 1 712 ? -25.632 -5.511 28.978 1.00 97.69 712 GLN A O 1
ATOM 5773 N N . LEU A 1 713 ? -24.070 -3.933 28.634 1.00 97.69 713 LEU A N 1
ATOM 5774 C CA . LEU A 1 713 ? -22.947 -4.858 28.441 1.00 97.69 713 LEU A CA 1
ATOM 5775 C C . LEU A 1 713 ? -22.751 -5.791 29.647 1.00 97.69 713 LEU A C 1
ATOM 5777 O O . LEU A 1 713 ? -22.557 -6.989 29.480 1.00 97.69 713 LEU A O 1
ATOM 5781 N N . LYS A 1 714 ? -22.862 -5.263 30.871 1.00 96.19 714 LYS A N 1
ATOM 5782 C CA . LYS A 1 714 ? -22.759 -6.054 32.111 1.00 96.19 714 LYS A CA 1
ATOM 5783 C C . LYS A 1 714 ? -23.950 -6.986 32.346 1.00 96.19 714 LYS A C 1
ATOM 5785 O O . LYS A 1 714 ? -23.790 -8.014 32.996 1.00 96.19 714 LYS A O 1
ATOM 5790 N N . THR A 1 715 ? -25.142 -6.598 31.894 1.00 95.94 715 THR A N 1
ATOM 5791 C CA . THR A 1 715 ? -26.376 -7.367 32.117 1.00 95.94 715 THR A CA 1
ATOM 5792 C C . THR A 1 715 ? -26.540 -8.461 31.069 1.00 95.94 715 THR A C 1
ATOM 5794 O O . THR A 1 715 ? -26.802 -9.607 31.417 1.00 95.94 715 THR A O 1
ATOM 5797 N N . ASP A 1 716 ? -26.402 -8.088 29.799 1.00 96.56 716 ASP A N 1
ATOM 5798 C CA . ASP A 1 716 ? -26.467 -8.965 28.637 1.00 96.56 716 ASP A CA 1
ATOM 5799 C C . ASP A 1 716 ? -25.807 -8.264 27.437 1.00 96.56 716 ASP A C 1
ATOM 5801 O O . ASP A 1 716 ? -26.438 -7.484 26.712 1.00 96.56 716 ASP A O 1
ATOM 5805 N N . HIS A 1 717 ? -24.512 -8.514 27.237 1.00 96.31 717 HIS A N 1
ATOM 5806 C CA . HIS A 1 717 ? -23.763 -7.955 26.111 1.00 96.31 717 HIS A CA 1
ATOM 5807 C C . HIS A 1 717 ? -24.261 -8.476 24.754 1.00 96.31 717 HIS A C 1
ATOM 5809 O O . HIS A 1 717 ? -24.144 -7.762 23.761 1.00 96.31 717 HIS A O 1
ATOM 5815 N N . THR A 1 718 ? -24.877 -9.661 24.688 1.00 95.25 718 THR A N 1
ATOM 5816 C CA . THR A 1 718 ? -25.267 -10.303 23.417 1.00 95.25 718 THR A CA 1
ATOM 5817 C C . THR A 1 718 ? -26.389 -9.570 22.674 1.00 95.25 718 THR A C 1
ATOM 5819 O O . THR A 1 718 ? -26.548 -9.746 21.467 1.00 95.25 718 THR A O 1
ATOM 5822 N N . VAL A 1 719 ? -27.109 -8.672 23.359 1.00 96.19 719 VAL A N 1
ATOM 5823 C CA . VAL A 1 719 ? -28.091 -7.753 22.754 1.00 96.19 719 VAL A CA 1
ATOM 5824 C C . VAL A 1 719 ? -27.451 -6.820 21.715 1.00 96.19 719 VAL A C 1
ATOM 5826 O O . VAL A 1 719 ? -28.119 -6.402 20.768 1.00 96.19 719 VAL A O 1
ATOM 5829 N N . ILE A 1 720 ? -26.170 -6.478 21.882 1.00 95.69 720 ILE A N 1
ATOM 5830 C CA . ILE A 1 720 ? -25.411 -5.620 20.964 1.00 95.69 720 ILE A CA 1
ATOM 5831 C C . ILE A 1 720 ? -24.483 -6.515 20.129 1.00 95.69 720 ILE A C 1
ATOM 5833 O O . ILE A 1 720 ? -23.712 -7.264 20.723 1.00 95.69 720 ILE A O 1
ATOM 5837 N N . PRO A 1 721 ? -24.486 -6.448 18.783 1.00 88.25 721 PRO A N 1
ATOM 5838 C CA . PRO A 1 721 ? -23.628 -7.279 17.939 1.00 88.25 721 PRO A CA 1
ATOM 5839 C C . PRO A 1 721 ? -22.126 -7.105 18.217 1.00 88.25 721 PRO A C 1
ATOM 5841 O O . PRO A 1 721 ? -21.704 -6.002 18.577 1.00 88.25 721 PRO A O 1
ATOM 5844 N N . PRO A 1 722 ? -21.291 -8.133 17.957 1.00 85.56 722 PRO A N 1
ATOM 5845 C CA . PRO A 1 722 ? -19.858 -8.104 18.273 1.00 85.56 722 PRO A CA 1
ATOM 5846 C C . PRO A 1 722 ? -19.116 -6.893 17.690 1.00 85.56 722 PRO A C 1
ATOM 5848 O O . PRO A 1 722 ? -18.356 -6.230 18.391 1.00 85.56 722 PRO A O 1
ATOM 5851 N N . ILE A 1 723 ? -19.391 -6.526 16.434 1.00 81.44 723 ILE A N 1
ATOM 5852 C CA . ILE A 1 723 ? -18.763 -5.360 15.786 1.00 81.44 723 ILE A CA 1
ATOM 5853 C C . ILE A 1 723 ? -19.088 -4.058 16.533 1.00 81.44 723 ILE A C 1
ATOM 5855 O O . ILE A 1 723 ? -18.206 -3.232 16.756 1.00 81.44 723 ILE A O 1
ATOM 5859 N N . ASN A 1 724 ? -20.331 -3.873 16.983 1.00 89.75 724 ASN A N 1
ATOM 5860 C CA . ASN A 1 724 ? -20.705 -2.678 17.735 1.00 89.75 724 ASN A CA 1
ATOM 5861 C C . ASN A 1 724 ? -20.151 -2.686 19.165 1.00 89.75 724 ASN A C 1
ATOM 5863 O O . ASN A 1 724 ? -19.825 -1.624 19.683 1.00 89.75 724 ASN A O 1
ATOM 5867 N N . ARG A 1 725 ? -19.974 -3.847 19.804 1.00 94.75 725 ARG A N 1
ATOM 5868 C CA . ARG A 1 725 ? -19.283 -3.913 21.106 1.00 94.75 725 ARG A CA 1
ATOM 5869 C C . ARG A 1 725 ? -17.806 -3.539 20.984 1.00 94.75 725 ARG A C 1
ATOM 5871 O O . ARG A 1 725 ? -17.302 -2.780 21.810 1.00 94.75 725 ARG A O 1
ATOM 5878 N N . ALA A 1 726 ? -17.143 -3.995 19.920 1.00 86.62 726 ALA A N 1
ATOM 5879 C CA . ALA A 1 726 ? -15.785 -3.577 19.581 1.00 86.62 726 ALA A CA 1
ATOM 5880 C C . ALA A 1 726 ? -15.694 -2.065 19.321 1.00 86.62 726 ALA A C 1
ATOM 5882 O O . ALA A 1 726 ? -14.792 -1.413 19.843 1.00 86.62 726 ALA A O 1
ATOM 5883 N N . GLN A 1 727 ? -16.668 -1.499 18.599 1.00 90.50 727 GLN A N 1
ATOM 5884 C CA . GLN A 1 727 ? -16.785 -0.054 18.397 1.00 90.50 727 GLN A CA 1
ATOM 5885 C C . GLN A 1 727 ? -16.935 0.699 19.728 1.00 90.50 727 GLN A C 1
ATOM 5887 O O . GLN A 1 727 ? -16.209 1.661 19.945 1.00 90.50 727 GLN A O 1
ATOM 5892 N N . ILE A 1 728 ? -17.825 0.269 20.635 1.00 96.62 728 ILE A N 1
ATOM 5893 C CA . ILE A 1 728 ? -18.018 0.907 21.954 1.00 96.62 728 ILE A CA 1
ATOM 5894 C C . ILE A 1 728 ? -16.695 0.949 22.728 1.00 96.62 728 ILE A C 1
ATOM 5896 O O . ILE A 1 728 ? -16.342 1.993 23.274 1.00 96.62 728 ILE A O 1
ATOM 5900 N N . ILE A 1 729 ? -15.959 -0.168 22.761 1.00 94.94 729 ILE A N 1
ATOM 5901 C CA . ILE A 1 729 ? -14.642 -0.237 23.403 1.00 94.94 729 ILE A CA 1
ATOM 5902 C C . ILE A 1 729 ? -13.676 0.750 22.739 1.00 94.94 729 ILE A C 1
ATOM 5904 O O . ILE A 1 729 ? -13.069 1.574 23.422 1.00 94.94 729 ILE A O 1
ATOM 5908 N N . ASN A 1 730 ? -13.544 0.690 21.413 1.00 92.12 730 ASN A N 1
ATOM 5909 C CA . ASN A 1 730 ? -12.580 1.506 20.686 1.00 92.12 730 ASN A CA 1
ATOM 5910 C C . ASN A 1 730 ? -12.887 3.008 20.810 1.00 92.12 730 ASN A C 1
ATOM 5912 O O . ASN A 1 730 ? -11.973 3.781 21.094 1.00 92.12 730 ASN A O 1
ATOM 5916 N N . ASP A 1 731 ? -14.150 3.413 20.662 1.00 95.19 731 ASP A N 1
ATOM 5917 C CA . ASP A 1 731 ? -14.593 4.803 20.800 1.00 95.19 731 ASP A CA 1
ATOM 5918 C C . ASP A 1 731 ? -14.366 5.319 22.220 1.00 95.19 731 ASP A C 1
ATOM 5920 O O . ASP A 1 731 ? -13.772 6.384 22.378 1.00 95.19 731 ASP A O 1
ATOM 5924 N N . ALA A 1 732 ? -14.741 4.563 23.258 1.00 96.50 732 ALA A N 1
ATOM 5925 C CA . ALA A 1 732 ? -14.586 5.011 24.641 1.00 96.50 732 ALA A CA 1
ATOM 5926 C C . ALA A 1 732 ? -13.121 5.318 24.999 1.00 96.50 732 ALA A C 1
ATOM 5928 O O . ALA A 1 732 ? -12.821 6.369 25.566 1.00 96.50 732 ALA A O 1
ATOM 5929 N N . TRP A 1 733 ? -12.190 4.433 24.632 1.00 93.12 733 TRP A N 1
ATOM 5930 C CA . TRP A 1 733 ? -10.764 4.618 24.926 1.00 93.12 733 TRP A CA 1
ATOM 5931 C C . TRP A 1 733 ? -10.124 5.747 24.125 1.00 93.12 733 TRP A C 1
ATOM 5933 O O . TRP A 1 733 ? -9.277 6.468 24.648 1.00 93.12 733 TRP A O 1
ATOM 5943 N N . HIS A 1 734 ? -10.527 5.935 22.871 1.00 90.94 734 HIS A N 1
ATOM 5944 C CA . HIS A 1 734 ? -9.997 7.008 22.034 1.00 90.94 734 HIS A CA 1
ATOM 5945 C C . HIS A 1 734 ? -10.571 8.374 22.421 1.00 90.94 734 HIS A C 1
ATOM 5947 O O . HIS A 1 734 ? -9.825 9.349 22.466 1.00 90.94 734 HIS A O 1
ATOM 5953 N N . LEU A 1 735 ? -11.849 8.447 22.790 1.00 93.81 735 LEU A N 1
ATOM 5954 C CA . LEU A 1 735 ? -12.440 9.659 23.359 1.00 93.81 735 LEU A CA 1
ATOM 5955 C C . LEU A 1 735 ? -11.827 9.996 24.726 1.00 93.81 735 LEU A C 1
ATOM 5957 O O . LEU A 1 735 ? -11.661 11.165 25.051 1.00 93.81 735 LEU A O 1
ATOM 5961 N N . ALA A 1 736 ? -11.422 8.994 25.513 1.00 91.81 736 ALA A N 1
ATOM 5962 C CA . ALA A 1 736 ? -10.675 9.245 26.744 1.00 91.81 736 ALA A CA 1
ATOM 5963 C C . ALA A 1 736 ? -9.269 9.801 26.483 1.00 91.81 736 ALA A C 1
ATOM 5965 O O . ALA A 1 736 ? -8.825 10.701 27.193 1.00 91.81 736 ALA A O 1
ATOM 5966 N N . LYS A 1 737 ? -8.583 9.317 25.439 1.00 87.69 737 LYS A N 1
ATOM 5967 C CA . LYS A 1 737 ? -7.275 9.849 25.020 1.00 87.69 737 LYS A CA 1
ATOM 5968 C C . LYS A 1 737 ? -7.359 11.301 24.539 1.00 87.69 737 LYS A C 1
ATOM 5970 O O . LYS A 1 737 ? -6.453 12.059 24.854 1.00 87.69 737 LYS A O 1
ATOM 5975 N N . SER A 1 738 ? -8.428 11.684 23.830 1.00 86.38 738 SER A N 1
ATOM 5976 C CA . SER A 1 738 ? -8.653 13.071 23.382 1.00 86.38 738 SER A CA 1
ATOM 5977 C C . SER A 1 738 ? -9.207 14.000 24.471 1.00 86.38 738 SER A C 1
ATOM 5979 O O . SER A 1 738 ? -9.292 15.207 24.264 1.00 86.38 738 SER A O 1
ATOM 5981 N N . GLY A 1 739 ? -9.593 13.467 25.637 1.00 88.06 739 GLY A N 1
ATOM 5982 C CA . GLY A 1 739 ? -10.232 14.232 26.714 1.00 88.06 739 GLY A CA 1
ATOM 5983 C C . GLY A 1 739 ? -11.737 14.476 26.526 1.00 88.06 739 GLY A C 1
ATOM 5984 O O . GLY A 1 739 ? -12.354 15.142 27.357 1.00 88.06 739 GLY A O 1
ATOM 5985 N N . ASP A 1 740 ? -12.348 13.909 25.482 1.00 89.25 740 ASP A N 1
ATOM 5986 C CA . ASP A 1 740 ? -13.789 13.986 25.192 1.00 89.25 740 ASP A CA 1
ATOM 5987 C C . ASP A 1 740 ? -14.643 13.021 26.034 1.00 89.25 740 ASP A C 1
ATOM 5989 O O . ASP A 1 740 ? -15.878 13.104 26.038 1.00 89.25 740 ASP A O 1
ATOM 5993 N N . LEU A 1 741 ? -13.994 12.081 26.723 1.00 94.81 741 LEU A N 1
ATOM 5994 C CA . LEU A 1 741 ? -14.590 11.151 27.675 1.00 94.81 741 LEU A CA 1
ATOM 5995 C C . LEU A 1 741 ? -13.659 10.977 28.879 1.00 94.81 741 LEU A C 1
ATOM 5997 O O . LEU A 1 741 ? -12.450 11.154 28.787 1.00 94.81 741 LEU A O 1
ATOM 6001 N N . THR A 1 742 ? -14.208 10.616 30.032 1.00 94.44 742 THR A N 1
ATOM 6002 C CA . THR A 1 742 ? -13.394 10.339 31.217 1.00 94.44 742 THR A CA 1
ATOM 6003 C C . THR A 1 742 ? -12.785 8.936 31.146 1.00 94.44 742 THR A C 1
ATOM 6005 O O . THR A 1 742 ? -13.436 7.967 30.735 1.00 94.44 742 THR A O 1
ATOM 6008 N N . THR A 1 743 ? -11.529 8.797 31.579 1.00 90.88 743 THR A N 1
ATOM 6009 C CA . THR A 1 743 ? -10.832 7.499 31.642 1.00 90.88 743 THR A CA 1
ATOM 6010 C C . THR A 1 743 ? -11.574 6.503 32.535 1.00 90.88 743 THR A C 1
ATOM 6012 O O . THR A 1 743 ? -11.532 5.294 32.299 1.00 90.88 743 THR A O 1
ATOM 6015 N N . GLU A 1 744 ? -12.304 6.991 33.539 1.00 93.62 744 GLU A N 1
ATOM 6016 C CA . GLU A 1 744 ? -13.168 6.195 34.402 1.00 93.62 744 GLU A CA 1
ATOM 6017 C C . GLU A 1 744 ? -14.270 5.479 33.615 1.00 93.62 744 GLU A C 1
ATOM 6019 O O . GLU A 1 744 ? -14.506 4.293 33.853 1.00 93.62 744 GLU A O 1
ATOM 6024 N N . ILE A 1 745 ? -14.936 6.164 32.677 1.00 96.25 745 ILE A N 1
ATOM 6025 C CA . ILE A 1 745 ? -15.967 5.552 31.828 1.00 96.25 745 ILE A CA 1
ATOM 6026 C C . ILE A 1 745 ? -15.319 4.554 30.868 1.00 96.25 745 ILE A C 1
ATOM 6028 O O . ILE A 1 745 ? -15.773 3.412 30.794 1.00 96.25 745 ILE A O 1
ATOM 6032 N N . ALA A 1 746 ? -14.229 4.936 30.195 1.00 94.25 746 ALA A N 1
ATOM 6033 C CA . ALA A 1 746 ? -13.517 4.047 29.271 1.00 94.25 746 ALA A CA 1
ATOM 6034 C C . ALA A 1 746 ? -13.043 2.749 29.947 1.00 94.25 746 ALA A C 1
ATOM 6036 O O . ALA A 1 746 ? -13.177 1.661 29.388 1.00 94.25 746 ALA A O 1
ATOM 6037 N N . THR A 1 747 ? -12.572 2.841 31.192 1.00 90.50 747 THR A N 1
ATOM 6038 C CA . THR A 1 747 ? -12.178 1.665 31.978 1.00 90.50 747 THR A CA 1
ATOM 6039 C C . THR A 1 747 ? -13.390 0.811 32.360 1.00 90.50 747 THR A C 1
ATOM 6041 O O . THR A 1 747 ? -13.339 -0.410 32.233 1.00 90.50 747 THR A O 1
ATOM 6044 N N . GLN A 1 748 ? -14.506 1.426 32.768 1.00 94.12 748 GLN A N 1
ATOM 6045 C CA . GLN A 1 748 ? -15.736 0.702 33.119 1.00 94.12 748 GLN A CA 1
ATOM 6046 C C . GLN A 1 748 ? -16.391 -0.013 31.930 1.00 94.12 748 GLN A C 1
ATOM 6048 O O . GLN A 1 748 ? -17.078 -1.016 32.135 1.00 94.12 748 GLN A O 1
ATOM 6053 N N . VAL A 1 749 ? -16.163 0.453 30.696 1.00 95.75 749 VAL A N 1
ATOM 6054 C CA . VAL A 1 749 ? -16.570 -0.266 29.476 1.00 95.75 749 VAL A CA 1
ATOM 6055 C C . VAL A 1 749 ? -15.900 -1.638 29.381 1.00 95.75 749 VAL A C 1
ATOM 6057 O O . VAL A 1 749 ? -16.483 -2.533 28.790 1.00 95.75 749 VAL A O 1
ATOM 6060 N N . LEU A 1 750 ? -14.732 -1.860 29.991 1.00 92.62 750 LEU A N 1
ATOM 6061 C CA . LEU A 1 750 ? -14.050 -3.161 29.957 1.00 92.62 750 LEU A CA 1
ATOM 6062 C C . LEU A 1 750 ? -14.524 -4.139 31.044 1.00 92.62 750 LEU A C 1
ATOM 6064 O O . LEU A 1 750 ? -14.180 -5.318 31.009 1.00 92.62 750 LEU A O 1
ATOM 6068 N N . ASP A 1 751 ? -15.328 -3.694 32.011 1.00 91.12 751 ASP A N 1
ATOM 6069 C CA . ASP A 1 751 ? -15.724 -4.525 33.156 1.00 91.12 751 ASP A CA 1
ATOM 6070 C C . ASP A 1 751 ? -16.569 -5.755 32.768 1.00 91.12 751 ASP A C 1
ATOM 6072 O O . ASP A 1 751 ? -16.646 -6.700 33.555 1.00 91.12 751 ASP A O 1
ATOM 6076 N N . TYR A 1 752 ? -17.229 -5.741 31.602 1.00 94.06 752 TYR A N 1
ATOM 6077 C CA . TYR A 1 752 ? -18.024 -6.878 31.112 1.00 94.06 752 TYR A CA 1
ATOM 6078 C C . TYR A 1 752 ? -17.177 -7.949 30.416 1.00 94.06 752 TYR A C 1
ATOM 6080 O O . TYR A 1 752 ? -17.657 -9.067 30.247 1.00 94.06 752 TYR A O 1
ATOM 6088 N N . LEU A 1 753 ? -15.919 -7.642 30.059 1.00 91.56 753 LEU A N 1
ATOM 6089 C CA . LEU A 1 753 ? -15.046 -8.565 29.333 1.00 91.56 753 LEU A CA 1
ATOM 6090 C C . LEU A 1 753 ? -14.983 -9.972 29.932 1.00 91.56 753 LEU A C 1
ATOM 6092 O O . LEU A 1 753 ? -14.999 -10.901 29.141 1.00 91.56 753 LEU A O 1
ATOM 6096 N N . PRO A 1 754 ? -14.997 -10.214 31.262 1.00 89.62 754 PRO A N 1
ATOM 6097 C CA . PRO A 1 754 ? -14.984 -11.580 31.794 1.00 89.62 754 PRO A CA 1
ATOM 6098 C C . PRO A 1 754 ? -16.121 -12.497 31.297 1.00 89.62 754 PRO A C 1
ATOM 6100 O O . PRO A 1 754 ? -16.081 -13.710 31.533 1.00 89.62 754 PRO A O 1
ATOM 6103 N N . ASP A 1 755 ? -17.158 -11.921 30.687 1.00 90.50 755 ASP A N 1
ATOM 6104 C CA . ASP A 1 755 ? -18.296 -12.603 30.077 1.00 90.50 755 ASP A CA 1
ATOM 6105 C C . ASP A 1 755 ? -18.333 -12.505 28.538 1.00 90.50 755 ASP A C 1
ATOM 6107 O O . ASP A 1 755 ? -19.213 -13.097 27.934 1.00 90.50 755 ASP A O 1
ATOM 6111 N N . GLU A 1 756 ? -17.360 -11.840 27.911 1.00 90.38 756 GLU A N 1
ATOM 6112 C CA . GLU A 1 756 ? -17.193 -11.757 26.458 1.00 90.38 756 GLU A CA 1
ATOM 6113 C C . GLU A 1 756 ? -16.384 -12.934 25.900 1.00 90.38 756 GLU A C 1
ATOM 6115 O O . GLU A 1 756 ? -15.263 -13.188 26.349 1.00 90.38 756 GLU A O 1
ATOM 6120 N N . ASP A 1 757 ? -16.931 -13.570 24.864 1.00 84.19 757 ASP A N 1
ATOM 6121 C CA . ASP A 1 757 ? -16.359 -14.748 24.207 1.00 84.19 757 ASP A CA 1
ATOM 6122 C C . ASP A 1 757 ? -16.102 -14.510 22.700 1.00 84.19 757 ASP A C 1
ATOM 6124 O O . ASP A 1 757 ? -15.406 -15.298 22.056 1.00 84.19 757 ASP A O 1
ATOM 6128 N N . ASP A 1 758 ? -16.628 -13.422 22.117 1.00 81.94 758 ASP A N 1
ATOM 6129 C CA . ASP A 1 758 ? -16.458 -13.121 20.694 1.00 81.94 758 ASP A CA 1
ATOM 6130 C C . ASP A 1 758 ? -15.084 -12.508 20.387 1.00 81.94 758 ASP A C 1
ATOM 6132 O O . ASP A 1 758 ? -14.620 -11.565 21.032 1.00 81.94 758 ASP A O 1
ATOM 6136 N N . TYR A 1 759 ? -14.471 -12.980 19.299 1.00 80.75 759 TYR A N 1
ATOM 6137 C CA . TYR A 1 759 ? -13.152 -12.534 18.846 1.00 80.75 759 TYR A CA 1
ATOM 6138 C C . TYR A 1 759 ? -13.046 -11.012 18.648 1.00 80.75 759 TYR A C 1
ATOM 6140 O O . TYR A 1 759 ? -12.089 -10.383 19.099 1.00 80.75 759 TYR A O 1
ATOM 6148 N N . VAL A 1 760 ? -14.021 -10.408 17.962 1.00 79.75 760 VAL A N 1
ATOM 6149 C CA . VAL A 1 760 ? -13.931 -9.014 17.492 1.00 79.75 760 VAL A CA 1
ATOM 6150 C C . VAL A 1 760 ? -13.872 -8.002 18.660 1.00 79.75 760 VAL A C 1
ATOM 6152 O O . VAL A 1 760 ? -12.955 -7.174 18.671 1.00 79.75 760 VAL A O 1
ATOM 6155 N N . PRO A 1 761 ? -14.757 -8.064 19.679 1.00 87.19 761 PRO A N 1
ATOM 6156 C CA . PRO A 1 761 ? -14.642 -7.251 20.895 1.00 87.19 761 PRO A CA 1
ATOM 6157 C C . PRO A 1 761 ? -13.372 -7.513 21.705 1.00 87.19 761 PRO A C 1
ATOM 6159 O O . PRO A 1 761 ? -12.762 -6.556 22.183 1.00 87.19 761 PRO A O 1
ATOM 6162 N N . LEU A 1 762 ? -12.954 -8.779 21.840 1.00 86.00 762 LEU A N 1
ATOM 6163 C CA . LEU A 1 762 ? -11.732 -9.133 22.568 1.00 86.00 762 LEU A CA 1
ATOM 6164 C C . LEU A 1 762 ? -10.508 -8.492 21.910 1.00 86.00 762 LEU A C 1
ATOM 6166 O O . LEU A 1 762 ? -9.741 -7.812 22.587 1.00 86.00 762 LEU A O 1
ATOM 6170 N N . LYS A 1 763 ? -10.379 -8.596 20.582 1.00 81.81 763 LYS A N 1
ATOM 6171 C CA . LYS A 1 763 ? -9.305 -7.944 19.819 1.00 81.81 763 LYS A CA 1
ATOM 6172 C C . LYS A 1 763 ? -9.283 -6.428 20.043 1.00 81.81 763 LYS A C 1
ATOM 6174 O O . LYS A 1 763 ? -8.217 -5.856 20.270 1.00 81.81 763 LYS A O 1
ATOM 6179 N N . ALA A 1 764 ? -10.449 -5.775 20.007 1.00 81.94 764 ALA A N 1
ATOM 6180 C CA . ALA A 1 764 ? -10.556 -4.335 20.245 1.00 81.94 764 ALA A CA 1
ATOM 6181 C C . ALA A 1 764 ? -10.124 -3.951 21.669 1.00 81.94 764 ALA A C 1
ATOM 6183 O O . ALA A 1 764 ? -9.337 -3.022 21.833 1.00 81.94 764 ALA A O 1
ATOM 6184 N N . ALA A 1 765 ? -10.571 -4.689 22.689 1.00 89.69 765 ALA A N 1
ATOM 6185 C CA . ALA A 1 765 ? -10.143 -4.475 24.070 1.00 89.69 765 ALA A CA 1
ATOM 6186 C C . ALA A 1 765 ? -8.640 -4.683 24.259 1.00 89.69 765 ALA A C 1
ATOM 6188 O O . ALA A 1 765 ? -7.987 -3.894 24.938 1.00 89.69 765 ALA A O 1
ATOM 6189 N N . MET A 1 766 ? -8.078 -5.716 23.637 1.00 83.38 766 MET A N 1
ATOM 6190 C CA . MET A 1 766 ? -6.663 -6.043 23.763 1.00 83.38 766 MET A CA 1
ATOM 6191 C C . MET A 1 766 ? -5.744 -4.971 23.192 1.00 83.38 766 MET A C 1
ATOM 6193 O O . MET A 1 766 ? -4.731 -4.667 23.813 1.00 83.38 766 MET A O 1
ATOM 6197 N N . SER A 1 767 ? -6.107 -4.350 22.066 1.00 80.94 767 SER A N 1
ATOM 6198 C CA . SER A 1 767 ? -5.372 -3.193 21.533 1.00 80.94 767 SER A CA 1
ATOM 6199 C C . SER A 1 767 ? -5.228 -2.082 22.583 1.00 80.94 767 SER A C 1
ATOM 6201 O O . SER A 1 767 ? -4.143 -1.525 22.765 1.00 80.94 767 SER A O 1
ATOM 6203 N N . GLU A 1 768 ? -6.305 -1.784 23.315 1.00 86.69 768 GLU A N 1
ATOM 6204 C CA . GLU A 1 768 ? -6.305 -0.723 24.328 1.00 86.69 768 GLU A CA 1
ATOM 6205 C C . GLU A 1 768 ? -5.588 -1.141 25.617 1.00 86.69 768 GLU A C 1
ATOM 6207 O O . GLU A 1 768 ? -4.835 -0.357 26.199 1.00 86.69 768 GLU A O 1
ATOM 6212 N N . LEU A 1 769 ? -5.762 -2.393 26.042 1.00 87.94 769 LEU A N 1
ATOM 6213 C CA . LEU A 1 769 ? -5.108 -2.941 27.229 1.00 87.94 769 LEU A CA 1
ATOM 6214 C C . LEU A 1 769 ? -3.595 -3.105 27.044 1.00 87.94 769 LEU A C 1
ATOM 6216 O O . LEU A 1 769 ? -2.850 -2.807 27.974 1.00 87.94 769 LEU A O 1
ATOM 6220 N N . ASN A 1 770 ? -3.127 -3.514 25.863 1.00 84.44 770 ASN A N 1
ATOM 6221 C CA . ASN A 1 770 ? -1.696 -3.608 25.561 1.00 84.44 770 ASN A CA 1
ATOM 6222 C C . ASN A 1 770 ? -1.038 -2.228 25.548 1.00 84.44 770 ASN A C 1
ATOM 6224 O O . ASN A 1 770 ? 0.018 -2.053 26.146 1.00 84.44 770 ASN A O 1
ATOM 6228 N N . TYR A 1 771 ? -1.705 -1.219 24.979 1.00 84.19 771 TYR A N 1
ATOM 6229 C CA . TYR A 1 771 ? -1.230 0.161 25.081 1.00 84.19 771 TYR A CA 1
ATOM 6230 C C . TYR A 1 771 ? -1.071 0.600 26.546 1.00 84.19 771 TYR A C 1
ATOM 6232 O O . TYR A 1 771 ? -0.050 1.179 26.918 1.00 84.19 771 TYR A O 1
ATOM 6240 N N . LEU A 1 772 ? -2.049 0.294 27.406 1.00 85.38 772 LEU A N 1
ATOM 6241 C CA . LEU A 1 772 ? -1.923 0.575 28.836 1.00 85.38 772 LEU A CA 1
ATOM 6242 C C . LEU A 1 772 ? -0.819 -0.233 29.513 1.00 85.38 772 LEU A C 1
ATOM 6244 O O . LEU A 1 772 ? -0.126 0.321 30.363 1.00 85.38 772 LEU A O 1
ATOM 6248 N N . LYS A 1 773 ? -0.641 -1.508 29.150 1.00 85.38 773 LYS A N 1
ATOM 6249 C CA . LYS A 1 773 ? 0.462 -2.346 29.635 1.00 85.38 773 LYS A CA 1
ATOM 6250 C C . LYS A 1 773 ? 1.785 -1.640 29.354 1.00 85.38 773 LYS A C 1
ATOM 6252 O O . LYS A 1 773 ? 2.515 -1.367 30.299 1.00 85.38 773 LYS A O 1
ATOM 6257 N N . ASP A 1 774 ? 2.022 -1.232 28.110 1.00 84.56 774 ASP A N 1
ATOM 6258 C CA . ASP A 1 774 ? 3.259 -0.571 27.683 1.00 84.56 774 ASP A CA 1
ATOM 6259 C C . ASP A 1 774 ? 3.502 0.759 28.412 1.00 84.56 774 ASP A C 1
ATOM 6261 O O . ASP A 1 774 ? 4.614 1.040 28.869 1.00 84.56 774 ASP A O 1
ATOM 6265 N N . VAL A 1 775 ? 2.455 1.576 28.573 1.00 85.56 775 VAL A N 1
ATOM 6266 C CA . VAL A 1 775 ? 2.542 2.869 29.273 1.00 85.56 775 VAL A CA 1
ATOM 6267 C C . VAL A 1 775 ? 2.775 2.687 30.778 1.00 85.56 775 VAL A C 1
ATOM 6269 O O . VAL A 1 775 ? 3.504 3.467 31.398 1.00 85.56 775 VAL A O 1
ATOM 6272 N N . LEU A 1 776 ? 2.163 1.671 31.393 1.00 88.62 776 LEU A N 1
ATOM 6273 C CA . LEU A 1 776 ? 2.184 1.468 32.842 1.00 88.62 776 LEU A CA 1
ATOM 6274 C C . LEU A 1 776 ? 3.315 0.557 33.322 1.00 88.62 776 LEU A C 1
ATOM 6276 O O . LEU A 1 776 ? 3.635 0.631 34.512 1.00 88.62 776 LEU A O 1
ATOM 6280 N N . ASP A 1 777 ? 3.926 -0.251 32.451 1.00 83.25 777 ASP A N 1
ATOM 6281 C CA . ASP A 1 777 ? 4.892 -1.306 32.798 1.00 83.25 777 ASP A CA 1
ATOM 6282 C C . ASP A 1 777 ? 6.035 -0.790 33.685 1.00 83.25 777 ASP A C 1
ATOM 6284 O O . ASP A 1 777 ? 6.378 -1.370 34.715 1.00 83.25 777 ASP A O 1
ATOM 6288 N N . ARG A 1 778 ? 6.550 0.404 33.372 1.00 85.75 778 ARG A N 1
ATOM 6289 C CA . ARG A 1 778 ? 7.665 1.037 34.100 1.00 85.75 778 ARG A CA 1
ATOM 6290 C C . ARG A 1 778 ? 7.227 1.936 35.258 1.00 85.75 778 ARG A C 1
ATOM 6292 O O . ARG A 1 778 ? 8.016 2.737 35.764 1.00 85.75 778 ARG A O 1
ATOM 6299 N N . THR A 1 779 ? 5.974 1.827 35.691 1.00 91.81 779 THR A N 1
ATOM 6300 C CA . THR A 1 779 ? 5.388 2.654 36.754 1.00 91.81 779 THR A CA 1
ATOM 6301 C C . THR A 1 779 ? 5.027 1.824 37.987 1.00 91.81 779 THR A C 1
ATOM 6303 O O . THR A 1 779 ? 4.884 0.604 37.941 1.00 91.81 779 THR A O 1
ATOM 6306 N N . LYS A 1 780 ? 4.787 2.495 39.122 1.00 91.12 780 LYS A N 1
ATOM 6307 C CA . LYS A 1 780 ? 4.289 1.834 40.347 1.00 91.12 780 LYS A CA 1
ATOM 6308 C C . LYS A 1 780 ? 2.903 1.193 40.162 1.00 91.12 780 LYS A C 1
ATOM 6310 O O . LYS A 1 780 ? 2.513 0.359 40.979 1.00 91.12 780 LYS A O 1
ATOM 6315 N N . LEU A 1 781 ? 2.170 1.588 39.117 1.00 88.69 781 LEU A N 1
ATOM 6316 C CA . LEU A 1 781 ? 0.835 1.084 38.805 1.00 88.69 781 LEU A CA 1
ATOM 6317 C C . LEU A 1 781 ? 0.860 -0.248 38.047 1.00 88.69 781 LEU A C 1
ATOM 6319 O O . LEU A 1 781 ? -0.161 -0.929 38.080 1.00 88.69 781 LEU A O 1
ATOM 6323 N N . SER A 1 782 ? 1.999 -0.665 37.472 1.00 87.25 782 SER A N 1
ATOM 6324 C CA . SER A 1 782 ? 2.147 -1.944 36.749 1.00 87.25 782 SER A CA 1
ATOM 6325 C C . SER A 1 782 ? 1.567 -3.122 37.545 1.00 87.25 782 SER A C 1
ATOM 6327 O O . SER A 1 782 ? 0.623 -3.770 37.109 1.00 87.25 782 SER A O 1
ATOM 6329 N N . SER A 1 783 ? 1.972 -3.284 38.813 1.00 85.62 783 SER A N 1
ATOM 6330 C CA . SER A 1 783 ? 1.453 -4.359 39.682 1.00 85.62 783 SER A CA 1
ATOM 6331 C C . SER A 1 783 ? -0.057 -4.302 39.963 1.00 85.62 783 SER A C 1
ATOM 6333 O O . SER A 1 783 ? -0.671 -5.319 40.285 1.00 85.62 783 SER A O 1
ATOM 6335 N N . THR A 1 784 ? -0.667 -3.115 39.899 1.00 89.94 784 THR A N 1
ATOM 6336 C CA . THR A 1 784 ? -2.121 -2.949 40.061 1.00 89.94 784 THR A CA 1
ATOM 6337 C C . THR A 1 784 ? -2.834 -3.285 38.756 1.00 89.94 784 THR A C 1
ATOM 6339 O O . THR A 1 784 ? -3.859 -3.963 38.784 1.00 89.94 784 THR A O 1
ATOM 6342 N N . PHE A 1 785 ? -2.257 -2.879 37.626 1.00 88.56 785 PHE A N 1
ATOM 6343 C CA . PHE A 1 785 ? -2.758 -3.190 36.296 1.00 88.56 785 PHE A CA 1
ATOM 6344 C C . PHE A 1 785 ? -2.688 -4.694 35.989 1.00 88.56 785 PHE A C 1
ATOM 6346 O O . PHE A 1 785 ? -3.702 -5.268 35.606 1.00 88.56 785 PHE A O 1
ATOM 6353 N N . SER A 1 786 ? -1.580 -5.380 36.293 1.00 86.44 786 SER A N 1
ATOM 6354 C CA . SER A 1 786 ? -1.481 -6.843 36.140 1.00 86.44 786 SER A CA 1
ATOM 6355 C C . SER A 1 786 ? -2.539 -7.585 36.964 1.00 86.44 786 SER A C 1
ATOM 6357 O O . SER A 1 786 ? -3.129 -8.553 36.497 1.00 86.44 786 SER A O 1
ATOM 6359 N N . LYS A 1 787 ? -2.866 -7.109 38.178 1.00 87.69 787 LYS A N 1
ATOM 6360 C CA . LYS A 1 787 ? -3.964 -7.685 38.985 1.00 87.69 787 LYS A CA 1
ATOM 6361 C C . LYS A 1 787 ? -5.334 -7.484 38.338 1.00 87.69 787 LYS A C 1
ATOM 6363 O O . LYS A 1 787 ? -6.190 -8.359 38.456 1.00 87.69 787 LYS A O 1
ATOM 6368 N N . PHE A 1 788 ? -5.553 -6.338 37.699 1.00 87.25 788 PHE A N 1
ATOM 6369 C CA . PHE A 1 788 ? -6.769 -6.060 36.938 1.00 87.25 788 PHE A CA 1
ATOM 6370 C C . PHE A 1 788 ? -6.876 -6.976 35.710 1.00 87.25 788 PHE A C 1
ATOM 6372 O O . PHE A 1 788 ? -7.897 -7.642 35.555 1.00 87.25 788 PHE A O 1
ATOM 6379 N N . MET A 1 789 ? -5.802 -7.103 34.925 1.00 88.56 789 MET A N 1
ATOM 6380 C CA . MET A 1 789 ? -5.724 -8.013 33.777 1.00 88.56 789 MET A CA 1
ATOM 6381 C C . MET A 1 789 ? -5.971 -9.467 34.192 1.00 88.56 789 MET A C 1
ATOM 6383 O O . MET A 1 789 ? -6.879 -10.112 33.670 1.00 88.56 789 MET A O 1
ATOM 6387 N N . LYS A 1 790 ? -5.263 -9.955 35.220 1.00 88.38 790 LYS A N 1
ATOM 6388 C CA . LYS A 1 790 ? -5.461 -11.302 35.776 1.00 88.38 790 LYS A CA 1
ATOM 6389 C C . LYS A 1 790 ? -6.920 -11.540 36.172 1.00 88.38 790 LYS A C 1
ATOM 6391 O O . LYS A 1 790 ? -7.500 -12.563 35.834 1.00 88.38 790 LYS A O 1
ATOM 6396 N N . LYS A 1 791 ? -7.572 -10.572 36.830 1.00 85.50 791 LYS A N 1
ATOM 6397 C CA . LYS A 1 791 ? -8.993 -10.686 37.205 1.00 85.50 791 LYS A CA 1
ATOM 6398 C C . LYS A 1 791 ? -9.910 -10.890 35.989 1.00 85.50 791 LYS A C 1
ATOM 6400 O O . LYS A 1 791 ? -10.889 -11.626 36.113 1.00 85.50 791 LYS A O 1
ATOM 6405 N N . ILE A 1 792 ? -9.622 -10.238 34.862 1.00 85.12 792 ILE A N 1
ATOM 6406 C CA . ILE A 1 792 ? -10.419 -10.362 33.637 1.00 85.12 792 ILE A CA 1
ATOM 6407 C C . ILE A 1 792 ? -10.189 -11.727 32.986 1.00 85.12 792 ILE A C 1
ATOM 6409 O O . ILE A 1 792 ? -11.136 -12.501 32.820 1.00 85.12 792 ILE A O 1
ATOM 6413 N N . PHE A 1 793 ? -8.931 -12.047 32.686 1.00 86.56 793 PHE A N 1
ATOM 6414 C CA . PHE A 1 793 ? -8.592 -13.179 31.826 1.00 86.56 793 PHE A CA 1
ATOM 6415 C C . PHE A 1 793 ? -8.561 -14.524 32.559 1.00 86.56 793 PHE A C 1
ATOM 6417 O O . PHE A 1 793 ? -8.921 -15.528 31.955 1.00 86.56 793 PHE A O 1
ATOM 6424 N N . SER A 1 794 ? -8.283 -14.581 33.871 1.00 86.69 794 SER A N 1
ATOM 6425 C CA . SER A 1 794 ? -8.355 -15.846 34.631 1.00 86.69 794 SER A CA 1
ATOM 6426 C C . SER A 1 794 ? -9.757 -16.464 34.602 1.00 86.69 794 SER A C 1
ATOM 6428 O O . SER A 1 794 ? -9.909 -17.684 34.557 1.00 86.69 794 SER A O 1
ATOM 6430 N N . ARG A 1 795 ? -10.814 -15.636 34.651 1.00 85.19 795 ARG A N 1
ATOM 6431 C CA . ARG A 1 795 ? -12.198 -16.137 34.597 1.00 85.19 795 ARG A CA 1
ATOM 6432 C C . ARG A 1 795 ? -12.541 -16.653 33.204 1.00 85.19 795 ARG A C 1
ATOM 6434 O O . ARG A 1 795 ? -13.180 -17.697 33.115 1.00 85.19 795 ARG A O 1
ATOM 6441 N N . GLN A 1 796 ? -12.128 -15.935 32.161 1.00 82.56 796 GLN A N 1
ATOM 6442 C CA . GLN A 1 796 ? -12.311 -16.371 30.778 1.00 82.56 796 GLN A CA 1
ATOM 6443 C C . GLN A 1 796 ? -11.558 -17.677 30.526 1.00 82.56 796 GLN A C 1
ATOM 6445 O O . GLN A 1 796 ? -12.185 -18.662 30.164 1.00 82.56 796 GLN A O 1
ATOM 6450 N N . PHE A 1 797 ? -10.258 -17.733 30.828 1.00 84.88 797 PHE A N 1
ATOM 6451 C CA . PHE A 1 797 ? -9.417 -18.918 30.645 1.00 84.88 797 PHE A CA 1
ATOM 6452 C C . PHE A 1 797 ? -10.054 -20.187 31.234 1.00 84.88 797 PHE A C 1
ATOM 6454 O O . PHE A 1 797 ? -10.161 -21.200 30.553 1.00 84.88 797 PHE A O 1
ATOM 6461 N N . ARG A 1 798 ? -10.597 -20.109 32.457 1.00 84.06 798 ARG A N 1
ATOM 6462 C CA . ARG A 1 798 ? -11.279 -21.238 33.120 1.00 84.06 798 ARG A CA 1
ATOM 6463 C C . ARG A 1 798 ? -12.604 -21.665 32.482 1.00 84.06 798 ARG A C 1
ATOM 6465 O O . ARG A 1 798 ? -13.047 -22.785 32.730 1.00 84.06 798 ARG A O 1
ATOM 6472 N N . LYS A 1 799 ? -13.281 -20.788 31.731 1.00 77.06 799 LYS A N 1
ATOM 6473 C CA . LYS A 1 799 ? -14.514 -21.133 30.998 1.00 77.06 799 LYS A CA 1
ATOM 6474 C C . LYS A 1 799 ? -14.212 -21.960 29.749 1.00 77.06 799 LYS A C 1
ATOM 6476 O O . LYS A 1 799 ? -15.056 -22.758 29.342 1.00 77.06 799 LYS A O 1
ATOM 6481 N N . PHE A 1 800 ? -13.039 -21.784 29.145 1.00 68.88 800 PHE A N 1
ATOM 6482 C CA . PHE A 1 800 ? -12.713 -22.419 27.876 1.00 68.88 800 PHE A CA 1
ATOM 6483 C C . PHE A 1 800 ? -12.054 -23.782 28.070 1.00 68.88 800 PHE A C 1
ATOM 6485 O O . PHE A 1 800 ? -11.033 -23.926 28.734 1.00 68.88 800 PHE A O 1
ATOM 6492 N N . SER A 1 801 ? -12.615 -24.796 27.409 1.00 62.66 801 SER A N 1
ATOM 6493 C CA . SER A 1 801 ? -11.870 -26.014 27.107 1.00 62.66 801 SER A CA 1
ATOM 6494 C C . SER A 1 801 ? -11.075 -25.791 25.823 1.00 62.66 801 SER A C 1
ATOM 6496 O O . SER A 1 801 ? -11.622 -25.380 24.792 1.00 62.66 801 SER A O 1
ATOM 6498 N N . ILE A 1 802 ? -9.773 -26.046 25.895 1.00 58.06 802 ILE A N 1
ATOM 6499 C CA . ILE A 1 802 ? -8.842 -25.919 24.768 1.00 58.06 802 ILE A CA 1
ATOM 6500 C C . ILE A 1 802 ? -9.201 -26.900 23.645 1.00 58.06 802 ILE A C 1
ATOM 6502 O O . ILE A 1 802 ? -9.106 -26.547 22.474 1.00 58.06 802 ILE A O 1
ATOM 6506 N N . ASP A 1 803 ? -9.720 -28.078 23.993 1.00 58.38 803 ASP A N 1
ATOM 6507 C CA . ASP A 1 803 ? -9.935 -29.183 23.053 1.00 58.38 803 ASP A CA 1
ATOM 6508 C C . ASP A 1 803 ? -11.230 -29.070 22.220 1.00 58.38 803 ASP A C 1
ATOM 6510 O O . ASP A 1 803 ? -11.466 -29.896 21.342 1.00 58.38 803 ASP A O 1
ATOM 6514 N N . THR A 1 804 ? -12.096 -28.079 22.482 1.00 60.62 804 THR A N 1
ATOM 6515 C CA . THR A 1 804 ? -13.456 -28.006 21.897 1.00 60.62 804 THR A CA 1
ATOM 6516 C C . THR A 1 804 ? -13.699 -26.800 20.981 1.00 60.62 804 THR A C 1
ATOM 6518 O O . THR A 1 804 ? -14.838 -26.366 20.844 1.00 60.62 804 THR A O 1
ATOM 6521 N N . ALA A 1 805 ? -12.661 -26.160 20.434 1.00 60.19 805 ALA A N 1
ATOM 6522 C CA . ALA A 1 805 ? -12.850 -25.032 19.510 1.00 60.19 805 ALA A CA 1
ATOM 6523 C C . ALA A 1 805 ? -13.260 -25.537 18.118 1.00 60.19 805 ALA A C 1
ATOM 6525 O O . ALA A 1 805 ? -12.496 -26.282 17.503 1.00 60.19 805 ALA A O 1
ATOM 6526 N N . GLU A 1 806 ? -14.429 -25.132 17.618 1.00 67.25 806 GLU A N 1
ATOM 6527 C CA . GLU A 1 806 ? -14.941 -25.627 16.334 1.00 67.25 806 GLU A CA 1
ATOM 6528 C C . GLU A 1 806 ? -14.703 -24.618 15.204 1.00 67.25 806 GLU A C 1
ATOM 6530 O O . GLU A 1 806 ? -14.251 -25.007 14.124 1.00 67.25 806 GLU A O 1
ATOM 6535 N N . SER A 1 807 ? -14.931 -23.322 15.449 1.00 80.44 807 SER A N 1
ATOM 6536 C CA . SER A 1 807 ? -14.778 -22.279 14.424 1.00 80.44 807 SER A CA 1
ATOM 6537 C C . SER A 1 807 ? -13.408 -21.585 14.443 1.00 80.44 807 SER A C 1
ATOM 6539 O O . SER A 1 807 ? -12.721 -21.520 15.462 1.00 80.44 807 SER A O 1
ATOM 6541 N N . HIS A 1 808 ? -12.997 -21.030 13.298 1.00 78.62 808 HIS A N 1
ATOM 6542 C CA . HIS A 1 808 ? -11.740 -20.283 13.160 1.00 78.62 808 HIS A CA 1
ATOM 6543 C C . HIS A 1 808 ? -11.658 -19.088 14.127 1.00 78.62 808 HIS A C 1
ATOM 6545 O O . HIS A 1 808 ? -10.668 -18.918 14.837 1.00 78.62 808 HIS A O 1
ATOM 6551 N N . THR A 1 809 ? -12.736 -18.307 14.235 1.00 75.38 809 THR A N 1
ATOM 6552 C CA . THR A 1 809 ? -12.817 -17.157 15.148 1.00 75.38 809 THR A CA 1
ATOM 6553 C C . THR A 1 809 ? -12.784 -17.569 16.618 1.00 75.38 809 THR A C 1
ATOM 6555 O O . THR A 1 809 ? -12.171 -16.871 17.420 1.00 75.38 809 THR A O 1
ATOM 6558 N N . GLU A 1 810 ? -13.377 -18.711 16.986 1.00 79.56 810 GLU A N 1
ATOM 6559 C CA . GLU A 1 810 ? -13.262 -19.258 18.346 1.00 79.56 810 GLU A CA 1
ATOM 6560 C C . GLU A 1 810 ? -11.829 -19.666 18.678 1.00 79.56 810 GLU A C 1
ATOM 6562 O O . GLU A 1 810 ? -11.353 -19.392 19.779 1.00 79.56 810 GLU A O 1
ATOM 6567 N N . LYS A 1 811 ? -11.133 -20.325 17.744 1.00 79.50 811 LYS A N 1
ATOM 6568 C CA . LYS A 1 811 ? -9.735 -20.723 17.941 1.00 79.50 811 LYS A CA 1
ATOM 6569 C C . LYS A 1 811 ? -8.850 -19.501 18.187 1.00 79.50 811 LYS A C 1
ATOM 6571 O O . LYS A 1 811 ? -8.103 -19.493 19.160 1.00 79.50 811 LYS A O 1
ATOM 6576 N N . ILE A 1 812 ? -8.999 -18.448 17.381 1.00 77.94 812 ILE A N 1
ATOM 6577 C CA . ILE A 1 812 ? -8.239 -17.202 17.553 1.00 77.94 812 ILE A CA 1
ATOM 6578 C C . ILE A 1 812 ? -8.610 -16.497 18.865 1.00 77.94 812 ILE A C 1
ATOM 6580 O O . ILE A 1 812 ? -7.718 -16.087 19.605 1.00 77.94 812 ILE A O 1
ATOM 6584 N N . ALA A 1 813 ? -9.899 -16.383 19.204 1.00 78.69 813 ALA A N 1
ATOM 6585 C CA . ALA A 1 813 ? -10.323 -15.806 20.482 1.00 78.69 813 ALA A CA 1
ATOM 6586 C C . ALA A 1 813 ? -9.688 -16.539 21.676 1.00 78.69 813 ALA A C 1
ATOM 6588 O O . ALA A 1 813 ? -9.164 -15.902 22.588 1.00 78.69 813 ALA A O 1
ATOM 6589 N N . LYS A 1 814 ? -9.658 -17.877 21.643 1.00 80.62 814 LYS A N 1
ATOM 6590 C CA . LYS A 1 814 ? -9.015 -18.689 22.685 1.00 80.62 814 LYS A CA 1
ATOM 6591 C C . LYS A 1 814 ? -7.512 -18.453 22.772 1.00 80.62 814 LYS A C 1
ATOM 6593 O O . LYS A 1 814 ? -7.010 -18.358 23.887 1.00 80.62 814 LYS A O 1
ATOM 6598 N N . MET A 1 815 ? -6.814 -18.341 21.639 1.00 79.06 815 MET A N 1
ATOM 6599 C CA . MET A 1 815 ? -5.381 -18.016 21.623 1.00 79.06 815 MET A CA 1
ATOM 6600 C C . MET A 1 815 ? -5.123 -16.716 22.391 1.00 79.06 815 MET A C 1
ATOM 6602 O O . MET A 1 815 ? -4.361 -16.702 23.348 1.00 79.06 815 MET A O 1
ATOM 6606 N N . TYR A 1 816 ? -5.874 -15.664 22.073 1.00 79.75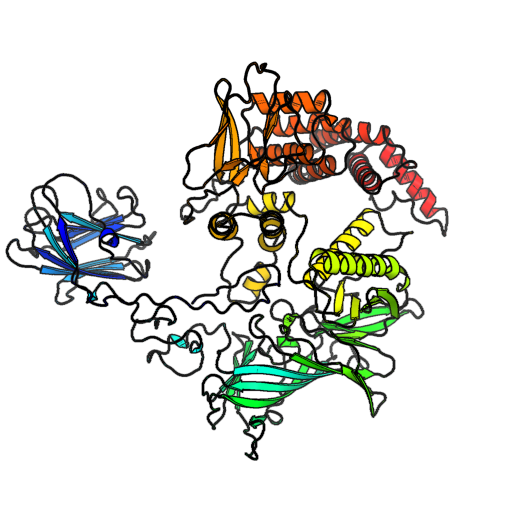 816 TYR A N 1
ATOM 6607 C CA . TYR A 1 816 ? -5.766 -14.377 22.755 1.00 79.75 816 TYR A CA 1
ATOM 6608 C C . TYR A 1 816 ? -6.032 -14.442 24.267 1.00 79.75 816 TYR A C 1
ATOM 6610 O O . TYR A 1 816 ? -5.361 -13.770 25.051 1.00 79.75 816 TYR A O 1
ATOM 6618 N N . ILE A 1 817 ? -7.001 -15.250 24.694 1.00 84.94 817 ILE A N 1
ATOM 6619 C CA . ILE A 1 817 ? -7.321 -15.427 26.117 1.00 84.94 817 ILE A CA 1
ATOM 6620 C C . ILE A 1 817 ? -6.195 -16.162 26.848 1.00 84.94 817 ILE A C 1
ATOM 6622 O O . ILE A 1 817 ? -5.873 -15.797 27.981 1.00 84.94 817 ILE A O 1
ATOM 6626 N N . VAL A 1 818 ? -5.598 -17.178 26.217 1.00 84.44 818 VAL A N 1
ATOM 6627 C CA . VAL A 1 818 ? -4.447 -17.909 26.765 1.00 84.44 818 VAL A CA 1
ATOM 6628 C C . VAL A 1 818 ? -3.253 -16.973 26.919 1.00 84.44 818 VAL A C 1
ATOM 6630 O O . VAL A 1 818 ? -2.721 -16.897 28.027 1.00 84.44 818 VAL A O 1
ATOM 6633 N N . ASP A 1 819 ? -2.897 -16.217 25.875 1.00 81.44 819 ASP A N 1
ATOM 6634 C CA . ASP A 1 819 ? -1.805 -15.234 25.912 1.00 81.44 819 ASP A CA 1
ATOM 6635 C C . ASP A 1 819 ? -1.991 -14.293 27.096 1.00 81.44 819 ASP A C 1
ATOM 6637 O O . ASP A 1 819 ? -1.127 -14.176 27.960 1.00 81.44 819 ASP A O 1
ATOM 6641 N N . MET A 1 820 ? -3.170 -13.676 27.203 1.00 84.38 820 MET A N 1
ATOM 6642 C CA . MET A 1 820 ? -3.439 -12.695 28.250 1.00 84.38 820 MET A CA 1
ATOM 6643 C C . MET A 1 820 ? -3.472 -13.301 29.654 1.00 84.38 820 MET A C 1
ATOM 6645 O O . MET A 1 820 ? -3.080 -12.628 30.611 1.00 84.38 820 MET A O 1
ATOM 6649 N N . ALA A 1 821 ? -3.932 -14.542 29.816 1.00 87.25 821 ALA A N 1
ATOM 6650 C CA . ALA A 1 821 ? -3.913 -15.215 31.110 1.00 87.25 821 ALA A CA 1
ATOM 6651 C C . ALA A 1 821 ? -2.475 -15.551 31.542 1.00 87.25 821 ALA A C 1
ATOM 6653 O O . ALA A 1 821 ? -2.082 -15.232 32.667 1.00 87.25 821 ALA A O 1
ATOM 6654 N N . CYS A 1 822 ? -1.683 -16.143 30.647 1.00 86.75 822 CYS A N 1
ATOM 6655 C CA . CYS A 1 822 ? -0.300 -16.526 30.914 1.00 86.75 822 CYS A CA 1
ATOM 6656 C C . CYS A 1 822 ? 0.604 -15.295 31.131 1.00 86.75 822 CYS A C 1
ATOM 6658 O O . CYS A 1 822 ? 1.335 -15.257 32.122 1.00 86.75 822 CYS A O 1
ATOM 6660 N N . ASP A 1 823 ? 0.467 -14.245 30.312 1.00 84.19 823 ASP A N 1
ATOM 6661 C CA . ASP A 1 823 ? 1.196 -12.968 30.429 1.00 84.19 823 ASP A CA 1
ATOM 6662 C C . ASP A 1 823 ? 0.971 -12.232 31.755 1.00 84.19 823 ASP A C 1
ATOM 6664 O O . ASP A 1 823 ? 1.750 -11.352 32.127 1.00 84.19 823 ASP A O 1
ATOM 6668 N N . ASN A 1 824 ? -0.137 -12.524 32.440 1.00 84.81 824 ASN A N 1
ATOM 6669 C CA . ASN A 1 824 ? -0.539 -11.856 33.675 1.00 84.81 824 ASN A CA 1
ATOM 6670 C C . ASN A 1 824 ? -0.497 -12.798 34.886 1.00 84.81 824 ASN A C 1
ATOM 6672 O O . ASN A 1 824 ? -1.272 -12.640 35.834 1.00 84.81 824 ASN A O 1
ATOM 6676 N N . ASP A 1 825 ? 0.433 -13.754 34.871 1.00 86.50 825 ASP A N 1
ATOM 6677 C CA . ASP A 1 825 ? 0.741 -14.660 35.978 1.00 86.50 825 ASP A CA 1
ATOM 6678 C C . ASP A 1 825 ? -0.444 -15.537 36.425 1.00 86.50 825 ASP A C 1
ATOM 6680 O O . ASP A 1 825 ? -0.593 -15.826 37.622 1.00 86.50 825 ASP A O 1
ATOM 6684 N N . ASP A 1 826 ? -1.336 -15.949 35.518 1.00 88.12 826 ASP A N 1
ATOM 6685 C CA . ASP A 1 826 ? -2.337 -16.963 35.855 1.00 88.12 826 ASP A CA 1
ATOM 6686 C C . ASP A 1 826 ? -1.670 -18.326 36.094 1.00 88.12 826 ASP A C 1
ATOM 6688 O O . ASP A 1 826 ? -0.998 -18.886 35.229 1.00 88.12 826 ASP A O 1
ATOM 6692 N N . GLU A 1 827 ? -1.853 -18.863 37.300 1.00 89.75 827 GLU A N 1
ATOM 6693 C CA . GLU A 1 827 ? -1.155 -20.069 37.754 1.00 89.75 827 GLU A CA 1
ATOM 6694 C C . GLU A 1 827 ? -1.577 -21.313 36.960 1.00 89.75 827 GLU A C 1
ATOM 6696 O O . GLU A 1 827 ? -0.740 -22.163 36.665 1.00 89.75 827 GLU A O 1
ATOM 6701 N N . GLU A 1 828 ? -2.855 -21.417 36.586 1.00 88.00 828 GLU A N 1
ATOM 6702 C CA . GLU A 1 828 ? -3.370 -22.564 35.833 1.00 88.00 828 GLU A CA 1
ATOM 6703 C C . GLU A 1 828 ? -2.888 -22.518 34.378 1.00 88.00 828 GLU A C 1
ATOM 6705 O O . GLU A 1 828 ? -2.465 -23.548 33.847 1.00 88.00 828 GLU A O 1
ATOM 6710 N N . CYS A 1 829 ? -2.871 -21.329 33.763 1.00 88.44 829 CYS A N 1
ATOM 6711 C CA . CYS A 1 829 ? -2.313 -21.126 32.424 1.00 88.44 829 CYS A CA 1
ATOM 6712 C C . CYS A 1 829 ? -0.818 -21.472 32.376 1.00 88.44 829 CYS A C 1
ATOM 6714 O O . CYS A 1 829 ? -0.380 -22.243 31.521 1.00 88.44 829 CYS A O 1
ATOM 6716 N N . ILE A 1 830 ? -0.035 -20.977 33.340 1.00 88.69 830 ILE A N 1
ATOM 6717 C CA . ILE A 1 830 ? 1.411 -21.226 33.403 1.00 88.69 830 ILE A CA 1
ATOM 6718 C C . ILE A 1 830 ? 1.719 -22.714 33.600 1.00 88.69 830 ILE A C 1
ATOM 6720 O O . ILE A 1 830 ? 2.610 -23.251 32.941 1.00 88.69 830 ILE A O 1
ATOM 6724 N N . GLU A 1 831 ? 1.013 -23.407 34.495 1.00 88.75 831 GLU A N 1
ATOM 6725 C CA . GLU A 1 831 ? 1.239 -24.842 34.703 1.00 88.75 831 GLU A CA 1
ATOM 6726 C C . GLU A 1 831 ? 0.828 -25.671 33.478 1.00 88.75 831 GLU A C 1
ATOM 6728 O O . GLU A 1 831 ? 1.534 -26.611 33.101 1.00 88.75 831 GLU A O 1
ATOM 6733 N N . MET A 1 832 ? -0.248 -25.286 32.786 1.00 85.56 832 MET A N 1
ATOM 6734 C CA . MET A 1 832 ? -0.620 -25.876 31.501 1.00 85.56 832 MET A CA 1
ATOM 6735 C C . MET A 1 832 ? 0.490 -25.693 30.455 1.00 85.56 832 MET A C 1
ATOM 6737 O O . MET A 1 832 ? 0.898 -26.681 29.831 1.00 85.56 832 MET A O 1
ATOM 6741 N N . ALA A 1 833 ? 1.006 -24.470 30.295 1.00 83.56 833 ALA A N 1
ATOM 6742 C CA . ALA A 1 833 ? 2.081 -24.147 29.361 1.00 83.56 833 ALA A CA 1
ATOM 6743 C C . ALA A 1 833 ? 3.360 -24.936 29.678 1.00 83.56 833 ALA A C 1
ATOM 6745 O O . ALA A 1 833 ? 3.899 -25.606 28.800 1.00 83.56 833 ALA A O 1
ATOM 6746 N N . LYS A 1 834 ? 3.792 -24.969 30.948 1.00 85.81 834 LYS A N 1
ATOM 6747 C CA . LYS A 1 834 ? 4.946 -25.770 31.394 1.00 85.81 834 LYS A CA 1
ATOM 6748 C C . LYS A 1 834 ? 4.757 -27.259 31.133 1.00 85.81 834 LYS A C 1
ATOM 6750 O O . LYS A 1 834 ? 5.677 -27.906 30.648 1.00 85.81 834 LYS A O 1
ATOM 6755 N N . SER A 1 835 ? 3.584 -27.816 31.443 1.00 84.00 835 SER A N 1
ATOM 6756 C CA . SER A 1 835 ? 3.325 -29.247 31.236 1.00 84.00 835 SER A CA 1
ATOM 6757 C C . SER A 1 835 ? 3.356 -29.624 29.753 1.00 84.00 835 SER A C 1
ATOM 6759 O O . SER A 1 835 ? 3.870 -30.684 29.388 1.00 84.00 835 SER A O 1
ATOM 6761 N N . SER A 1 836 ? 2.854 -28.730 28.898 1.00 77.56 836 SER A N 1
ATOM 6762 C CA . SER A 1 836 ? 2.923 -28.864 27.447 1.00 77.56 836 SER A CA 1
ATOM 6763 C C . SER A 1 836 ? 4.377 -28.764 26.988 1.00 77.56 836 SER A C 1
ATOM 6765 O O . SER A 1 836 ? 4.821 -29.640 26.248 1.00 77.56 836 SER A O 1
ATOM 6767 N N . PHE A 1 837 ? 5.134 -27.797 27.535 1.00 80.25 837 PHE A N 1
ATOM 6768 C CA . PHE A 1 837 ? 6.583 -27.632 27.366 1.00 80.25 837 PHE A CA 1
ATOM 6769 C C . PHE A 1 837 ? 7.377 -28.897 27.620 1.00 80.25 837 PHE A C 1
ATOM 6771 O O . PHE A 1 837 ? 8.075 -29.400 26.738 1.00 80.25 837 PHE A O 1
ATOM 6778 N N . THR A 1 838 ? 7.222 -29.452 28.813 1.00 83.31 838 THR A N 1
ATOM 6779 C CA . THR A 1 838 ? 7.889 -30.686 29.203 1.00 83.31 838 THR A CA 1
ATOM 6780 C C . THR A 1 838 ? 7.528 -31.837 28.268 1.00 83.31 838 THR A C 1
ATOM 6782 O O . THR A 1 838 ? 8.421 -32.555 27.832 1.00 83.31 838 THR A O 1
ATOM 6785 N N . ARG A 1 839 ? 6.253 -31.973 27.879 1.00 79.44 839 ARG A N 1
ATOM 6786 C CA . ARG A 1 839 ? 5.819 -33.040 26.968 1.00 79.44 839 ARG A CA 1
ATOM 6787 C C . ARG A 1 839 ? 6.447 -32.933 25.580 1.00 79.44 839 ARG A C 1
ATOM 6789 O O . ARG A 1 839 ? 6.791 -33.966 25.020 1.00 79.44 839 ARG A O 1
ATOM 6796 N N . LEU A 1 840 ? 6.602 -31.726 25.032 1.00 76.25 840 LEU A N 1
ATOM 6797 C CA . LEU A 1 840 ? 7.288 -31.545 23.747 1.00 76.25 840 LEU A CA 1
ATOM 6798 C C . LEU A 1 840 ? 8.762 -31.944 23.852 1.00 76.25 840 LEU A C 1
ATOM 6800 O O . LEU A 1 840 ? 9.270 -32.669 23.003 1.00 76.25 840 LEU A O 1
ATOM 6804 N N . MET A 1 841 ? 9.430 -31.512 24.923 1.00 80.00 841 MET A N 1
ATOM 6805 C CA . MET A 1 841 ? 10.851 -31.786 25.140 1.00 80.00 841 MET A CA 1
ATOM 6806 C C . MET A 1 841 ? 11.155 -33.269 25.393 1.00 80.00 841 MET A C 1
ATOM 6808 O O . MET A 1 841 ? 12.224 -33.743 25.020 1.00 80.00 841 MET A O 1
ATOM 6812 N N . GLU A 1 842 ? 10.250 -34.001 26.046 1.00 82.44 842 GLU A N 1
ATOM 6813 C CA . GLU A 1 842 ? 10.444 -35.418 26.394 1.00 82.44 842 GLU A CA 1
ATOM 6814 C C . GLU A 1 842 ? 10.226 -36.378 25.221 1.00 82.44 842 GLU A C 1
ATOM 6816 O O . GLU A 1 842 ? 10.609 -37.546 25.289 1.00 82.44 842 GLU A O 1
ATOM 6821 N N . ASN A 1 843 ? 9.587 -35.913 24.155 1.00 71.12 843 ASN A N 1
ATOM 6822 C CA . ASN A 1 843 ? 8.930 -36.784 23.203 1.00 71.12 843 ASN A CA 1
ATOM 6823 C C . ASN A 1 843 ? 9.449 -36.425 21.798 1.00 71.12 843 ASN A C 1
ATOM 6825 O O . ASN A 1 843 ? 8.764 -35.748 21.034 1.00 71.12 843 ASN A O 1
ATOM 6829 N N . GLU A 1 844 ? 10.689 -36.852 21.490 1.00 48.78 844 GLU A N 1
ATOM 6830 C CA . GLU A 1 844 ? 11.381 -36.644 20.201 1.00 48.78 844 GLU A CA 1
ATOM 6831 C C . GLU A 1 844 ? 10.478 -37.085 19.032 1.00 48.78 844 GLU A C 1
ATOM 6833 O O . GLU A 1 844 ? 10.279 -38.277 18.797 1.00 48.78 844 GLU A O 1
ATOM 6838 N N . GLY A 1 845 ? 9.895 -36.116 18.317 1.00 52.66 845 GLY A N 1
ATOM 6839 C CA . GLY A 1 845 ? 8.945 -36.347 17.217 1.00 52.66 845 GLY A CA 1
ATOM 6840 C C . GLY A 1 845 ? 7.482 -36.006 17.525 1.00 52.66 845 GLY A C 1
ATOM 6841 O O . GLY A 1 845 ? 6.615 -36.235 16.685 1.00 52.66 845 GLY A O 1
ATOM 6842 N N . SER A 1 846 ? 7.187 -35.460 18.706 1.00 50.19 846 SER A N 1
ATOM 6843 C CA . SER A 1 846 ? 5.876 -34.870 19.002 1.00 50.19 846 SER A CA 1
ATOM 6844 C C . SER A 1 846 ? 5.813 -33.469 18.435 1.00 50.19 846 SER A C 1
ATOM 6846 O O . SER A 1 846 ? 6.713 -32.674 18.678 1.00 50.19 846 SER A O 1
ATOM 6848 N N . LYS A 1 847 ? 4.743 -33.174 17.705 1.00 51.44 847 LYS A N 1
ATOM 6849 C CA . LYS A 1 847 ? 4.454 -31.826 17.217 1.00 51.44 847 LYS A CA 1
ATOM 6850 C C . LYS A 1 847 ? 4.178 -30.896 18.405 1.00 51.44 847 LYS A C 1
ATOM 6852 O O . LYS A 1 847 ? 3.598 -31.368 19.398 1.00 51.44 847 LYS A O 1
ATOM 6857 N N . PRO A 1 848 ? 4.572 -29.613 18.350 1.00 51.12 848 PRO A N 1
ATOM 6858 C CA . PRO A 1 848 ? 4.162 -28.630 19.341 1.00 51.12 848 PRO A CA 1
ATOM 6859 C C . PRO A 1 848 ? 2.641 -28.673 19.486 1.00 51.12 848 PRO A C 1
ATOM 6861 O O . PRO A 1 848 ? 1.896 -28.669 18.511 1.00 51.12 848 PRO A O 1
ATOM 6864 N N . MET A 1 849 ? 2.150 -28.776 20.719 1.00 50.25 849 MET A N 1
ATOM 6865 C CA . MET A 1 849 ? 0.719 -28.605 20.958 1.00 50.25 849 MET A CA 1
ATOM 6866 C C . MET A 1 849 ? 0.354 -27.174 20.541 1.00 50.25 849 MET A C 1
ATOM 6868 O O . MET A 1 849 ? 1.127 -26.270 20.828 1.00 50.25 849 MET A O 1
ATOM 6872 N N . PHE A 1 850 ? -0.813 -26.963 19.929 1.00 49.22 850 PHE A N 1
ATOM 6873 C CA . PHE A 1 850 ? -1.335 -25.679 19.410 1.00 49.22 850 PHE A CA 1
ATOM 6874 C C . PHE A 1 850 ? -1.095 -24.430 20.300 1.00 49.22 850 PHE A C 1
ATOM 6876 O O . PHE A 1 850 ? -1.119 -23.301 19.827 1.00 49.22 850 PHE A O 1
ATOM 6883 N N . LEU A 1 851 ? -0.874 -24.631 21.601 1.00 45.66 851 LEU A N 1
ATOM 6884 C CA . LEU A 1 851 ? -0.651 -23.618 22.638 1.00 45.66 851 LEU A CA 1
ATOM 6885 C C . LEU A 1 851 ? 0.821 -23.239 22.881 1.00 45.66 851 LEU A C 1
ATOM 6887 O O . LEU A 1 851 ? 1.102 -22.330 23.655 1.00 45.66 851 LEU A O 1
ATOM 6891 N N . PHE A 1 852 ? 1.774 -23.966 22.305 1.00 44.69 852 PHE A N 1
ATOM 6892 C CA . PHE A 1 852 ? 3.177 -23.898 22.711 1.00 44.69 852 PHE A CA 1
ATOM 6893 C C . PHE A 1 852 ? 3.890 -22.621 22.273 1.00 44.69 852 PHE A C 1
ATOM 6895 O O . PHE A 1 852 ? 4.741 -22.111 22.997 1.00 44.69 852 PHE A O 1
ATOM 6902 N N . PHE A 1 853 ? 3.534 -22.103 21.101 1.00 42.91 853 PHE A N 1
ATOM 6903 C CA . PHE A 1 853 ? 4.163 -20.919 20.517 1.00 42.91 853 PHE A CA 1
ATOM 6904 C C . PHE A 1 853 ? 3.716 -19.598 21.161 1.00 42.91 853 PHE A C 1
ATOM 6906 O O . PHE A 1 853 ? 4.237 -18.548 20.808 1.00 42.91 853 PHE A O 1
ATOM 6913 N N . TYR A 1 854 ? 2.786 -19.653 22.116 1.00 44.38 854 TYR A N 1
ATOM 6914 C CA . TYR A 1 854 ? 2.000 -18.499 22.553 1.00 44.38 854 TYR A CA 1
ATOM 6915 C C . TYR A 1 854 ? 2.196 -18.107 24.024 1.00 44.38 854 TYR A C 1
ATOM 6917 O O . TYR A 1 854 ? 1.875 -16.997 24.426 1.00 44.38 854 TYR A O 1
ATOM 6925 N N . ALA A 1 855 ? 2.779 -18.995 24.835 1.00 30.89 855 ALA A N 1
ATOM 6926 C CA . ALA A 1 855 ? 3.046 -18.745 26.253 1.00 30.89 855 ALA A CA 1
ATOM 6927 C C . ALA A 1 855 ? 4.487 -18.264 26.546 1.00 30.89 855 ALA A C 1
ATOM 6929 O O . ALA A 1 855 ? 4.919 -18.350 27.699 1.00 30.89 855 ALA A O 1
ATOM 6930 N N . PHE A 1 856 ? 5.241 -17.834 25.524 1.00 28.55 856 PHE A N 1
ATOM 6931 C CA . PHE A 1 856 ? 6.654 -17.443 25.629 1.00 28.55 856 PHE A CA 1
ATOM 6932 C C . PHE A 1 856 ? 6.923 -15.985 25.277 1.00 28.55 856 PHE A C 1
ATOM 6934 O O . PHE A 1 856 ? 6.483 -15.554 24.189 1.00 28.55 856 PHE A O 1
#

Mean predicted aligned error: 16.45 Å

Organism: Mytilus coruscus (NCBI:txid42192)

Radius of gyration: 33.81 Å; Cα contacts (8 Å, |Δi|>4): 1751; chains: 1; bounding box: 75×103×84 Å

pLDDT: mean 80.06, std 18.24, range [20.12, 98.81]

Secondary structure (DSSP, 8-state):
--------TT---------------------EEEEE-SSSSPPEEGGGGT---S-TTEEEEEEEEE-SS-EEEEEESSS-TTSSEEEEEESTTTT--EEEEESTTPPEEEEE-S----SSS-EEEEEEEETTEEEEEETT--EEEEEE--S-PPP--EEEEEE-TT--EEEEE-GGGS----S-TT-EEPTTSS-EE-GGGTTSSS-TTSSSGGGSS--SPPTTEEEEEEEEEEEEE-SSS-GGG-EEEEEEEEEEEESS-EEEEEEE--SEEE-GGG-EEEETT--PPPB-PEEEEETTTTEEEEEEEEEEPTT-EEEEEEEEEEE--SSSSEEEEEEEE-TTT--EEEEEEEE-TTTTGGGTS-B---TTS-BEEEEEEEEETTSEEEESS-EEEEEE-STTEEEEEEPPPPSB-GGG--EEEE--EEEEEEETTEEEEEEE-GGGGGGGHHHHHHHHHHHHHHHHHHT---SSSEEEEEEESS-SSSEE--TTEEEEEHHHH---TTTS-HHHHHHHHHHHHHHHHHTSSS------HHHHHHTTSTTPPPSS----SHHHHHTTSSHIIIIIHHHHHTT--S-TTHHHHHHHHHSSSSEEEEEEEEETTEEEEEEEEE-S-GGGS-TT---TTTT---EEE-EEETTB------GGG-EEE-SSS--EEETTTTTT--TT--EEESGGG-SS-EEE--HHHHHHHHHHHHHHGGGS-HHHHHHHHHHHHHHHHHTSS-HHHHHHGGGGGGG---HHHHHHHHHHHHHHHHHHTTSTTHHHHHHHHHHHHHHHHHH--GGG--SHHHHHHHHHHHHHHHHTT-HHHHHHHHHHHHHHHHSTTPPPPTTTTT--

Nearest PDB structures (foldseek):
  5ab2-assembly2_B  TM=8.912E-01  e=1.275E-49  Homo sapiens
  7pfs-assembly1_B  TM=8.739E-01  e=3.355E-50  Homo sapiens
  7p7p-assembly2_B  TM=8.610E-01  e=9.779E-51  Homo sapiens
  7sh0-assembly2_B  TM=8.214E-01  e=9.062E-48  Homo sapiens
  7edx-assembly1_B  TM=5.549E-01  e=1.906E-21  Homo sapiens

InterPro domains:
  IPR001930 Peptidase M1, alanine aminopeptidase/leukotriene A4 hydrolase [PR00756] (362-377)
  IPR001930 Peptidase M1, alanine aminopeptidase/leukotriene A4 hydrolase [PR00756] (410-425)
  IPR001930 Peptidase M1, alanine aminopeptidase/leukotriene A4 hydrolase [PR00756] (487-497)
  IPR001930 Peptidase M1, alanine aminopeptidase/leukotriene A4 hydrolase [PR00756] (523-538)
  IPR002172 Low-density lipoprotein (LDL) receptor class A repeat [PF00057] (182-218)
  IPR002172 Low-density lipoprotein (LDL) receptor class A repeat [PS50068] (182-219)
  IPR002172 Low-density lipoprotein (LDL) receptor class A repeat [SM00192] (182-220)
  IPR002172 Low-density lipoprotein (LDL) receptor class A repeat [cd00112] (183-218)
  IPR014782 Peptidase M1, membrane alanine aminopeptidase [PF01433] (454-531)
  IPR022041 Farnesoic acid O-methyl transferase [PF12248] (59-176)
  IPR024571 ERAP1-like C-terminal domain [PF11838] (686-844)
  IPR027268 Peptidase M4/M1, CTD superfamily [G3DSA:1.10.390.10] (429-534)
  IPR034016 Aminopeptidase N-type [cd09601] (230-576)
  IPR036055 LDL receptor-like superfamily [G3DSA:4.10.400.10] (182-217)
  IPR036055 LDL receptor-like superfamily [SSF57424] (180-220)
  IPR042097 Aminopeptidase N-like , N-terminal domain superfamliy [G3DSA:2.60.40.1730] (218-428)
  IPR042097 Aminopeptidase N-like , N-terminal domain superfamliy [SSF63737] (220-427)
  IPR045357 Aminopeptidase N-like , N-terminal domain [PF17900] (227-420)
  IPR050344 Peptidase M1 family aminopeptidases [PTHR11533] (220-531)

Solvent-accessible surface area (backbone atoms only — not comparable to full-atom values): 47002 Å² total; per-residue (Å²): 134,70,70,84,57,72,81,53,79,88,38,85,89,74,94,72,90,75,83,76,83,83,81,90,81,83,96,76,86,63,62,47,74,46,76,31,54,62,72,78,93,72,62,46,50,45,51,84,76,71,40,76,62,91,40,46,66,53,44,69,48,49,38,29,36,24,23,61,36,32,35,36,43,32,43,18,49,50,97,54,85,89,46,77,27,41,36,36,32,44,12,29,89,86,17,44,27,31,40,31,22,56,33,100,84,38,66,75,76,43,69,34,80,52,68,69,55,28,70,87,45,75,36,44,37,33,43,35,39,47,87,44,25,46,35,38,22,40,72,85,65,50,76,60,40,71,50,68,55,86,84,76,61,76,58,33,58,40,48,32,40,39,27,49,74,82,28,56,28,46,34,39,34,47,43,83,60,61,59,83,69,91,37,57,100,76,36,32,67,24,80,86,64,63,37,53,40,49,69,55,48,38,41,57,78,62,61,72,28,80,73,42,44,44,57,51,86,57,69,62,77,38,58,32,62,44,58,55,36,37,42,38,38,43,34,66,48,70,83,78,83,60,71,92,70,24,31,30,44,35,38,42,37,38,34,27,39,25,64,42,63,36,41,62,48,71,30,28,35,39,84,59,50,66,45,66,92,52,37,35,37,35,61,66,95,57,91,70,77,70,41,70,44,51,83,45,79,40,78,88,72,28,30,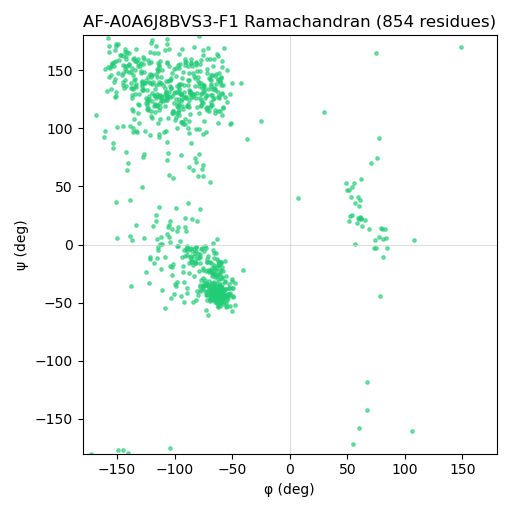35,37,37,40,39,98,56,74,46,51,48,79,40,42,34,35,40,36,38,36,34,37,30,65,40,42,80,79,49,46,14,48,12,45,34,62,50,68,42,81,94,77,69,44,82,47,66,29,38,41,53,33,13,69,87,73,23,37,21,41,61,44,78,32,66,63,42,72,89,55,41,27,22,42,33,46,28,46,36,39,52,71,85,45,50,77,49,40,40,49,59,74,71,48,76,44,83,47,78,94,56,29,29,35,39,32,34,39,70,47,70,78,39,32,50,43,40,59,39,45,36,38,36,73,58,38,64,45,75,52,76,55,100,80,28,39,36,33,21,34,21,53,69,94,52,26,78,23,26,57,61,47,40,51,47,43,54,54,48,49,53,48,49,27,67,74,69,74,47,74,77,92,55,68,41,38,36,39,35,40,36,80,63,50,78,54,64,59,46,54,21,50,36,34,28,40,26,15,30,90,51,43,57,47,44,90,74,80,48,49,73,60,54,55,49,50,27,48,50,50,46,48,50,41,52,31,56,70,40,72,82,66,59,82,89,40,61,71,64,18,57,58,62,44,20,45,54,92,53,71,28,60,52,65,76,67,77,49,70,75,51,52,59,64,53,80,39,56,54,55,61,19,46,47,26,61,60,66,74,70,73,82,89,62,101,54,57,60,72,38,46,50,42,60,34,70,32,58,49,44,42,31,38,38,48,43,78,59,86,34,22,38,36,38,43,78,40,66,40,48,42,44,76,89,65,44,63,92,81,72,79,50,100,57,72,65,39,48,53,42,64,41,35,64,35,32,78,89,53,83,52,72,84,68,54,86,87,64,50,44,77,41,54,58,91,53,75,69,49,73,46,78,58,76,41,60,91,59,57,92,71,58,31,70,51,62,40,46,71,56,68,43,88,59,43,64,45,60,53,67,68,44,51,52,27,46,39,50,40,40,62,74,52,43,80,83,49,55,55,59,42,49,16,45,52,47,46,32,35,48,49,32,25,62,40,63,80,35,55,60,68,57,33,54,53,57,54,70,34,49,51,77,63,76,57,36,59,31,50,54,38,46,46,59,57,51,50,53,49,44,69,72,29,58,90,43,91,54,24,73,57,50,39,53,52,48,25,62,36,25,47,54,40,46,72,72,56,64,84,91,70,60,86,50,73,57,50,45,49,30,49,51,55,35,48,36,51,13,36,78,33,72,28,66,68,48,44,52,51,48,49,53,51,48,51,52,42,73,74,34,93,88,53,68,66,58,97,65,62,86,55,74,115